Protein AF-0000000074122120 (afdb_homodimer)

InterPro domains:
  IPR003137 PA domain [PF02225] (164-249)
  IPR007365 Transferrin receptor-like, dimerisation domain [PF04253] (616-736)
  IPR007484 Peptidase M28 [PF04389] (345-552)
  IPR036757 Transferrin receptor-like, dimerisation domain superfamily [G3DSA:1.20.930.40] (588-737)
  IPR036757 Transferrin receptor-like, dimerisation domain superfamily [SSF47672] (586-736)
  IPR039373 Transferrin receptor protein 1/Glutamate carboxypeptidase 2-like [PTHR10404] (11-736)
  IPR046450 PA domain superfamily [SSF52025] (107-347)

Solvent-accessible surface area (backbone atoms only — not comparable to full-atom values): 74774 Å² total; per-residue (Å²): 135,77,76,61,74,63,61,59,52,51,54,53,48,51,51,48,29,52,50,26,20,52,50,12,19,52,49,12,32,68,60,36,78,65,61,70,57,69,75,58,64,84,67,77,65,69,63,53,58,58,52,45,49,68,54,52,53,43,68,56,26,52,52,41,30,48,62,64,25,68,46,40,17,32,56,59,36,60,53,29,57,44,52,47,43,50,50,52,52,50,54,44,53,72,44,61,44,77,40,76,49,74,49,72,34,60,36,73,46,49,44,60,31,82,95,54,52,35,39,40,28,38,27,39,82,87,64,51,73,40,80,64,38,70,48,62,58,75,72,84,50,78,76,58,66,43,87,68,50,64,54,54,34,32,32,57,28,22,52,43,65,47,65,20,39,34,30,50,38,45,55,32,45,69,66,47,51,46,46,39,37,70,74,68,60,50,78,36,63,48,16,29,35,38,28,35,60,44,100,52,44,64,24,54,27,53,50,45,40,50,74,54,38,27,42,28,39,37,35,26,60,41,44,50,34,27,39,52,93,91,57,58,31,45,90,77,31,70,23,42,35,52,48,45,37,62,44,48,43,38,57,82,60,64,20,40,73,41,27,69,90,44,33,43,45,95,65,48,52,69,50,57,74,90,74,35,88,57,54,83,38,24,42,39,44,36,18,41,59,45,48,49,69,51,50,63,38,39,15,62,54,68,52,60,93,86,55,65,70,52,64,98,58,70,52,30,30,27,68,20,31,30,78,98,38,46,74,29,29,36,33,40,42,31,46,38,43,75,43,80,35,60,36,44,26,42,35,35,30,44,72,18,74,57,39,42,64,32,32,36,33,37,38,22,32,61,30,15,74,22,27,15,26,39,56,12,28,34,17,41,15,32,50,53,40,42,52,44,24,53,33,53,41,41,76,70,70,48,68,40,34,21,11,42,36,40,38,36,25,19,32,38,69,65,29,30,24,33,46,35,32,50,44,42,57,42,40,64,56,43,49,76,25,42,56,32,38,45,31,25,56,33,32,47,68,20,79,65,34,65,44,44,25,23,47,48,32,44,47,64,48,52,51,53,39,28,58,69,36,64,33,64,47,64,72,46,34,74,71,69,31,53,19,42,35,48,49,19,36,69,77,40,34,62,38,84,90,41,92,83,46,50,49,47,70,44,67,51,39,49,79,52,69,51,31,49,43,35,28,66,41,18,28,47,36,35,41,39,28,24,28,64,64,72,87,66,54,50,73,52,69,38,37,53,57,14,75,68,23,30,50,64,48,37,48,70,69,35,43,62,80,28,44,58,51,39,41,43,33,40,43,55,48,47,51,49,47,46,61,22,44,42,86,66,56,65,59,41,55,51,46,37,32,52,51,52,51,51,42,49,52,54,46,42,72,76,42,37,66,63,41,46,74,70,72,43,67,68,64,54,53,56,52,46,46,50,50,27,34,50,25,28,47,49,45,60,56,47,57,80,71,53,59,72,82,38,61,54,56,44,48,54,54,43,48,36,60,51,40,43,52,38,29,34,48,43,78,59,43,39,86,96,35,85,68,41,15,31,45,52,57,29,38,34,95,88,23,55,54,35,62,25,66,34,26,53,33,49,53,38,57,64,46,41,84,78,38,87,56,51,69,63,35,51,50,48,29,50,40,30,49,20,53,43,49,48,32,46,32,40,27,22,28,54,40,41,68,61,72,63,83,56,76,55,45,96,84,106,133,77,71,63,73,65,62,58,53,51,53,52,47,52,48,46,28,52,50,27,19,50,50,13,19,51,48,13,32,66,59,35,79,63,58,72,57,67,76,61,65,86,64,76,64,70,63,53,57,57,53,46,48,68,54,53,53,43,68,56,26,51,53,43,31,48,61,65,24,69,45,40,17,33,56,60,36,60,52,28,56,45,53,47,45,49,50,50,52,50,51,46,54,73,44,61,45,76,40,76,50,74,50,72,35,59,35,74,45,48,44,60,31,84,96,56,51,33,38,39,28,37,28,39,82,86,63,53,73,41,79,64,37,69,49,59,60,75,71,85,50,78,75,57,66,43,86,68,50,65,55,54,35,33,34,57,27,21,52,42,65,46,65,20,38,35,30,51,38,45,54,32,43,69,65,46,50,47,45,38,36,70,74,66,60,50,78,37,64,49,17,28,35,37,28,35,60,45,100,50,43,63,22,54,28,51,50,46,39,51,74,53,37,28,41,28,40,36,35,28,59,40,43,50,35,28,41,50,91,91,57,57,31,45,90,78,31,69,22,43,34,52,48,45,35,61,42,48,43,36,56,80,60,65,20,40,73,42,26,69,89,44,31,44,47,95,65,48,51,68,51,58,73,90,72,35,88,57,53,83,38,24,41,39,44,36,19,42,59,45,48,49,70,53,48,64,40,39,17,59,54,68,54,60,92,86,54,64,70,53,64,99,59,70,51,30,31,27,68,20,31,30,79,99,37,46,72,29,29,36,33,41,41,31,45,37,43,75,45,82,33,61,36,47,27,43,37,37,29,43,72,18,74,58,39,42,62,30,32,37,34,38,38,24,33,61,28,16,75,21,26,15,26,39,55,12,28,33,16,41,15,30,50,55,41,41,51,45,24,54,33,52,41,41,75,70,68,50,70,39,35,21,11,40,36,41,38,38,25,20,32,37,68,65,29,28,23,32,46,35,30,50,45,41,58,40,40,63,56,44,51,76,25,40,57,32,38,42,31,23,56,35,33,47,67,20,77,65,34,64,44,43,26,24,46,50,30,45,47,65,46,52,51,55,38,28,58,70,36,64,32,63,48,62,72,46,34,76,72,67,31,53,18,42,36,47,48,18,35,69,77,40,35,59,38,84,89,41,92,84,46,50,50,47,71,43,67,52,41,49,81,53,71,51,30,50,43,35,26,66,41,16,28,47,36,37,40,39,29,24,28,63,65,73,84,68,55,51,72,55,68,38,36,54,58,15,75,67,24,30,51,62,48,36,48,69,70,36,42,61,79,27,45,58,52,38,40,45,32,41,43,55,47,47,51,50,48,46,60,22,44,42,88,66,57,65,61,41,55,52,44,37,33,53,51,51,51,51,43,50,51,54,47,41,72,76,41,37,65,63,40,46,74,70,72,44,66,67,64,55,54,55,52,47,46,50,51,28,34,51,26,27,47,49,45,59,57,46,57,78,70,52,57,74,83,38,59,55,56,44,48,53,53,43,48,36,60,51,41,42,51,37,29,33,46,44,79,60,44,39,86,97,34,84,69,41,15,31,46,52,55,29,37,34,93,87,24,56,55,36,62,26,66,35,28,53,35,49,52,37,57,65,46,43,84,79,38,87,55,51,68,62,35,52,49,48,29,50,39,30,49,20,54,44,50,49,31,46,30,38,27,22,29,54,40,40,69,61,74,65,82,56,76,58,44,96,84,108

Secondary structure (DSSP, 8-state):
----HHHHHHHHHHHHHHHHHHHHHHHHHHHS--S----------THHHHHHHHH--HHHHHHHHHHHTSS---TTSHIIIIIIHHHHHHHHHHTT-SEEEEEEEEEEEEE--TTS--EEEEE-TTS-EESPPPSS----SGGGG-TTPPPS-EETPPPB--EE-EEE-TT--HHHHHIIIIIS----TTPEEEEES-SS-HHHHHHHHHHTT-SEEEEE--HHHH--TTS--TTTSSSPPTT----EE---SSS-TTSTTS---TT-----GGGS----S-EEEE-HHHHHHHHTTB-SPBPPTT---SSSS--B--SSB-GGGTT-EEEEEB--EEEEEEEEEEEEEE--SSEEEEEEEEEEE---SS--TTTTHHHHHHHHHHHHHHHHHHHTT---SEEEEEEEES-GGGTSHHHHHHHHHTHHHHHHHEEEEEE-S-SBS-SSEEEEEE-GGGHHHHHHHHHHSB-S-HHHHHTT--BHHHHHHHHSBS-TT-TTPPBPEEPP-SSSTTHHHHHHH---EEEEEEE--GGG--SS-TTTTSTT--HHHIIIII-TT-HHHHHHHHHHHHHHHHHHH-SS----THHHHHHHHHHHHHHHHHHHHHHHHTT--HHHHHHHHHHHHHHHHHHHHHHTT--TT-HHHHHHHHHHHHHHHHTTB-SSPBTTBTT--BSSEEEETTEEEEEEESHHHHHHHHTTTT-S-HHHHHHHHHHHHHHHHHHHHHHHHHHS-SSS-----TT-/----HHHHHHHHHHHHHHHHHHHHHHHHHHHS--S----------THHHHHHHHH--HHHHHHHHHHHTSS---TTSHIIIIIIHHHHHHHHHHTT-SEEEEEEEEEEEEE--TTS--EEEEE-TTS-EESPPPSS----SGGGG-TTPPPS-EETPPPB--EE-EEE-TT--HHHHHIIIIIS----TTPEEEEES-SS-HHHHHHHHHHTT-SEEEEE--HHHH--TTS--TTTSSSPPTT----EE---SSS-TTSTTS---TT-----GGGS----S-EEEE-HHHHHHHHTTB-SPBPPTT---SSSS--B--SSB-GGGTT-EEEEEB--EEEEEEEEEEEEEE--SSEEEEEEEEEEE---SS--TTTTHHHHHHHHHHHHHHHHHHHTT---SEEEEEEEES-GGGTSHHHHHHHHHTHHHHHHHEEEEEE-S-SBS-SSEEEEEE-GGGHHHHHHHHHHSB-S-HHHHHTT--BHHHHHHHHSBS-TT-TTPPB-EEPP-SSSTTHHHHHHH---EEEEEEE--GGG--SS-TTTTSTT--HHHIIIII-TT-HHHHHHHHHHHHHHHHHHH-SS----THHHHHHHHHHHHHHHHHHHHHHHHTT--HHHHHHHHHHHHHHHHHHHHHHTT--TT-HHHHHHHHHHHHHHHHTTB-SSPBTTBTT--BSSEEEETTEEEEEEESHHHHHHHHTTTT-S-HHHHHHHHHHHHHHHHHHHHHHHHHHS-SSS-----TT-

Foldseek 3Di:
DPPDPVVVVVVVVVVVVVVVVVVVVVCVVPVPPPPCPVPPLPPDPPVLLVLLLVLFDLVLLLVLLAVLLLWAFFFQDCCPFPVVLVVLQVLLVVLPFPDKDKDKFWFKKKAADPPQGKWKFKAFPVGDTDLIFDQAFDPPDPSLPDPPQGTFWAMLFAFDKAKAFEFEQQAQFLVSLCCCCPVVVDQQASYEYEYEDFDFQVLLSLVSSVVSHHQEYEYEHFCQFFHFPPQDDPPSAQGHDQFWKAYFYNDLAAAHQQQGLAFRDPPGHGHDPVPGPGGNHGYTYGGNNSVCVQQQFADADFDDPPRDTDDPHGGHGDGHGDDPSRRMIMIIGHRMDMDTGMHMKMKTKQAADAASLAEEEEEEESHASISCSQFASLSVSLLSSSSSSVSVVVVVPDGFNYMYMYIYAGPLRNRLHRLLNVCSHCVPSLLQHYQAYEYERGAFLALQAKAKEWQQQCVVVLLVLQQVFFRLDVVVVVVPQGTSQSRQCQQAWPDNVDPPTGGDYHYAFRSGSCNLSQFPRQHTYMYIYHADRCVSNHRGNRSHSTSPNGSVNCCPHGCVPSSSSSRSSSSRSSSSRQQRHPLAGSGQQLRNLVVLVVLLVVCCVVCVVVCVVLPHDSVLSVLLSVLLNVLSVVLVVVVVVQDSVDSVRSVLSNSLSRCLSVLQFDPQAQPPRRSGGRQQWYAEPSHRRHIHGRRNLVNLSVCCVVDPPNVVSSVSNNVSVVSNSVSSQSSSQSSDDVPPRDTSDPVD/DPPDPVVVVVVVVVVVVVVVVVVVVVCVVPVPPPVVPVPPQPPDPPVLLVLLLVLFDLVLLLVLLAVLLLWAFFFQDCSPFPVVLVVLQVLLVVLPFPDKDKDKFWFKKKAADPPQGKWKFKAFPVGDTDLIFDQAFDPPDPSLPDPPQGTFWAMLFAFDKAKAFEFEQQAQFLVSLCCCCPVVVDQQASYEYEYEDFDFQVLLSLVSSVVSHHQEYEYEHFCQFFHFPPQDDPPSAQGADQFWKAYFYNDLAAAHQQQGLAFRDPPGHGHDPVPGPGGDHGYTYGGNNSVCVQQQFADADFDDPPRDTDDPHGGHGDGHGDDPSRRMIMIIGHRMDMDTGMHMKMKTKQAADAASLAEEEEEEESHASISCSQFASLSVSLLSSSSSSVSVVVVVPDGFNYMYMYIYAGPLRNRLHRLLNVCSHCVPSLLQHYQAYEYERGAFLALQAKAKEWQQQCVVVLLVLQQVFFRLDPVVVVVPQGTSQSRQCQQAWPDNVDPPTGGDYHYAFRSGSCNLSQFPRQHTYMYIYHADRCVSNHRGNRSHRTSPNGSVSCCPHGCVPSSSSSRSSSSRSSSSRQQRHPLAGSGQQLRNLVVLVVLLVVCCVVCVVVCVVLPHDSVLSVLLSVLLNVLSVVLVVVVVVFDSVDSVRSVLSNSLSRCLSVLQFDPQAQPPRRSGGRQQWYAEPSHSRHIHGRRNLVNLSVCCVVDPPNVVSSVSNNVSVVSNSVSSQSSSQSSDDVPPRDTSDPVD

Structure (mmCIF, N/CA/C/O backbone):
data_AF-0000000074122120-model_v1
#
loop_
_entity.id
_entity.type
_entity.pdbx_description
1 polymer 'glutamate carboxypeptidase II'
#
loop_
_atom_site.group_PDB
_atom_site.id
_atom_site.type_symbol
_atom_site.label_atom_id
_atom_site.label_alt_id
_atom_site.label_comp_id
_atom_site.label_asym_id
_atom_site.label_entity_id
_atom_site.label_seq_id
_atom_site.pdbx_PDB_ins_code
_atom_site.Cartn_x
_atom_site.Cartn_y
_atom_site.Cartn_z
_atom_site.occupancy
_atom_site.B_iso_or_equiv
_atom_site.auth_seq_id
_atom_site.auth_comp_id
_atom_site.auth_asym_id
_atom_site.auth_atom_id
_atom_site.pdbx_PDB_model_num
ATOM 1 N N . ASN A 1 1 ? 100.75 22.391 -22.594 1 23.5 1 ASN A N 1
ATOM 2 C CA . ASN A 1 1 ? 100.062 22.484 -21.281 1 23.5 1 ASN A CA 1
ATOM 3 C C . ASN A 1 1 ? 98.812 21.625 -21.234 1 23.5 1 ASN A C 1
ATOM 5 O O . ASN A 1 1 ? 97.875 21.875 -21.953 1 23.5 1 ASN A O 1
ATOM 9 N N . ALA A 1 2 ? 99.125 20.203 -21.188 1 32.84 2 ALA A N 1
ATOM 10 C CA . ALA A 1 2 ? 98.375 18.969 -21.094 1 32.84 2 ALA A CA 1
ATOM 11 C C . ALA A 1 2 ? 97.312 19.078 -20.031 1 32.84 2 ALA A C 1
ATOM 13 O O . ALA A 1 2 ? 97.562 19.359 -18.859 1 32.84 2 ALA A O 1
ATOM 14 N N . MET A 1 3 ? 96.25 19.625 -20.453 1 36.16 3 MET A N 1
ATOM 15 C CA . MET A 1 3 ? 95.125 19.875 -19.547 1 36.16 3 MET A CA 1
ATOM 16 C C . MET A 1 3 ? 94.875 18.672 -18.641 1 36.16 3 MET A C 1
ATOM 18 O O . MET A 1 3 ? 94.812 17.531 -19.109 1 36.16 3 MET A O 1
ATOM 22 N N . PRO A 1 4 ? 95.25 18.656 -17.422 1 42.44 4 PRO A N 1
ATOM 23 C CA . PRO A 1 4 ? 95.562 17.5 -16.578 1 42.44 4 PRO A CA 1
ATOM 24 C C . PRO A 1 4 ? 94.312 16.562 -16.453 1 42.44 4 PRO A C 1
ATOM 26 O O . PRO A 1 4 ? 93.188 17.016 -16.594 1 42.44 4 PRO A O 1
ATOM 29 N N . SER A 1 5 ? 94.438 15.289 -16.719 1 50.59 5 SER A N 1
ATOM 30 C CA . SER A 1 5 ? 93.625 14.078 -16.828 1 50.59 5 SER A CA 1
ATOM 31 C C . SER A 1 5 ? 92.625 13.969 -15.68 1 50.59 5 SER A C 1
ATOM 33 O O . SER A 1 5 ? 91.625 13.266 -15.797 1 50.59 5 SER A O 1
ATOM 35 N N . ARG A 1 6 ? 92.938 14.805 -14.688 1 52.19 6 ARG A N 1
ATOM 36 C CA . ARG A 1 6 ? 92.125 14.703 -13.484 1 52.19 6 ARG A CA 1
ATOM 37 C C . ARG A 1 6 ? 90.812 15.438 -13.648 1 52.19 6 ARG A C 1
ATOM 39 O O . ARG A 1 6 ? 89.75 15.031 -13.078 1 52.19 6 ARG A O 1
ATOM 46 N N . PHE A 1 7 ? 90.812 16.516 -14.445 1 51 7 PHE A N 1
ATOM 47 C CA . PHE A 1 7 ? 89.688 17.359 -14.57 1 51 7 PHE A CA 1
ATOM 48 C C . PHE A 1 7 ? 88.562 16.641 -15.375 1 51 7 PHE A C 1
ATOM 50 O O . PHE A 1 7 ? 87.375 16.734 -15.055 1 51 7 PHE A O 1
ATOM 57 N N . VAL A 1 8 ? 88.938 15.805 -16.328 1 58.28 8 VAL A N 1
ATOM 58 C CA . VAL A 1 8 ? 88 15.094 -17.172 1 58.28 8 VAL A CA 1
ATOM 59 C C . VAL A 1 8 ? 87.312 13.984 -16.375 1 58.28 8 VAL A C 1
ATOM 61 O O . VAL A 1 8 ? 86.125 13.758 -16.516 1 58.28 8 VAL A O 1
ATOM 64 N N . VAL A 1 9 ? 88.125 13.469 -15.422 1 58.84 9 VAL A N 1
ATOM 65 C CA . VAL A 1 9 ? 87.562 12.367 -14.633 1 58.84 9 VAL A CA 1
ATOM 66 C C . VAL A 1 9 ? 86.5 12.898 -13.688 1 58.84 9 VAL A C 1
ATOM 68 O O . VAL A 1 9 ? 85.438 12.25 -13.477 1 58.84 9 VAL A O 1
ATOM 71 N N . VAL A 1 10 ? 86.688 14.141 -13.234 1 60.28 10 VAL A N 1
ATOM 72 C CA . VAL A 1 10 ? 85.75 14.711 -12.297 1 60.28 10 VAL A CA 1
ATOM 73 C C . VAL A 1 10 ? 84.438 15.062 -13.023 1 60.28 10 VAL A C 1
ATOM 75 O O . VAL A 1 10 ? 83.375 14.805 -12.516 1 60.28 10 VAL A O 1
ATOM 78 N N . LEU A 1 11 ? 84.5 15.562 -14.242 1 60.84 11 LEU A N 1
ATOM 79 C CA . LEU A 1 11 ? 83.25 15.961 -14.961 1 60.84 11 LEU A CA 1
ATOM 80 C C . LEU A 1 11 ? 82.438 14.742 -15.336 1 60.84 11 LEU A C 1
ATOM 82 O O . LEU A 1 11 ? 81.188 14.766 -15.219 1 60.84 11 LEU A O 1
ATOM 86 N N . VAL A 1 12 ? 83.188 13.648 -15.672 1 63.5 12 VAL A N 1
ATOM 87 C CA . VAL A 1 12 ? 82.438 12.453 -16.078 1 63.5 12 VAL A CA 1
ATOM 88 C C . VAL A 1 12 ? 81.812 11.812 -14.859 1 63.5 12 VAL A C 1
ATOM 90 O O . VAL A 1 12 ? 80.688 11.289 -14.953 1 63.5 12 VAL A O 1
ATOM 93 N N . SER A 1 13 ? 82.438 12.031 -13.727 1 61.16 13 SER A N 1
ATOM 94 C CA . SER A 1 13 ? 81.875 11.453 -12.516 1 61.16 13 SER A CA 1
ATOM 95 C C . SER A 1 13 ? 80.625 12.227 -12.078 1 61.16 13 SER A C 1
ATOM 97 O O . SER A 1 13 ? 79.625 11.633 -11.625 1 61.16 13 SER A O 1
ATOM 99 N N . VAL A 1 14 ? 80.625 13.562 -12.234 1 65.44 14 VAL A N 1
ATOM 100 C CA . VAL A 1 14 ? 79.5 14.359 -11.844 1 65.44 14 VAL A CA 1
ATOM 101 C C . VAL A 1 14 ? 78.312 14.055 -12.773 1 65.44 14 VAL A C 1
ATOM 103 O O . VAL A 1 14 ? 77.188 13.93 -12.328 1 65.44 14 VAL A O 1
ATOM 106 N N . LEU A 1 15 ? 78.562 13.883 -14.078 1 65.5 15 LEU A N 1
ATOM 107 C CA . LEU A 1 15 ? 77.5 13.555 -15.016 1 65.5 15 LEU A CA 1
ATOM 108 C C . LEU A 1 15 ? 76.938 12.172 -14.719 1 65.5 15 LEU A C 1
ATOM 110 O O . LEU A 1 15 ? 75.75 11.969 -14.797 1 65.5 15 LEU A O 1
ATOM 114 N N . ALA A 1 16 ? 77.875 11.258 -14.336 1 66.12 16 ALA A N 1
ATOM 115 C CA . ALA A 1 16 ? 77.375 9.922 -14.023 1 66.12 16 ALA A CA 1
ATOM 116 C C . ALA A 1 16 ? 76.5 9.93 -12.789 1 66.12 16 ALA A C 1
ATOM 118 O O . ALA A 1 16 ? 75.438 9.227 -12.734 1 66.12 16 ALA A O 1
ATOM 119 N N . VAL A 1 17 ? 76.812 10.781 -11.805 1 66.69 17 VAL A N 1
ATOM 120 C CA . VAL A 1 17 ? 76 10.883 -10.609 1 66.69 17 VAL A CA 1
ATOM 121 C C . VAL A 1 17 ? 74.688 11.523 -10.961 1 66.69 17 VAL A C 1
ATOM 123 O O . VAL A 1 17 ? 73.625 11.062 -10.516 1 66.69 17 VAL A O 1
ATOM 126 N N . SER A 1 18 ? 74.625 12.586 -11.766 1 67.75 18 SER A N 1
ATOM 127 C CA . SER A 1 18 ? 73.375 13.234 -12.117 1 67.75 18 SER A CA 1
ATOM 128 C C . SER A 1 18 ? 72.438 12.289 -12.914 1 67.75 18 SER A C 1
ATOM 130 O O . SER A 1 18 ? 71.25 12.242 -12.688 1 67.75 18 SER A O 1
ATOM 132 N N . VAL A 1 19 ? 73.062 11.531 -13.891 1 71.56 19 VAL A N 1
ATOM 133 C CA . VAL A 1 19 ? 72.25 10.602 -14.68 1 71.56 19 VAL A CA 1
ATOM 134 C C . VAL A 1 19 ? 71.75 9.477 -13.789 1 71.56 19 VAL A C 1
ATOM 136 O O . VAL A 1 19 ? 70.625 9.023 -13.938 1 71.56 19 VAL A O 1
ATOM 139 N N . SER A 1 20 ? 72.625 9.086 -12.828 1 66.44 20 SER A N 1
ATOM 140 C CA . SER A 1 20 ? 72.188 8.023 -11.938 1 66.44 20 SER A CA 1
ATOM 141 C C . SER A 1 20 ? 71.062 8.508 -11.016 1 66.44 20 SER A C 1
ATOM 143 O O . SER A 1 20 ? 70.125 7.762 -10.734 1 66.44 20 SER A O 1
ATOM 145 N N . ILE A 1 21 ? 71.188 9.719 -10.516 1 69.75 21 ILE A N 1
ATOM 146 C CA . ILE A 1 21 ? 70.062 10.258 -9.75 1 69.75 21 ILE A CA 1
ATOM 147 C C . ILE A 1 21 ? 68.812 10.336 -10.641 1 69.75 21 ILE A C 1
ATOM 149 O O . ILE A 1 21 ? 67.688 9.992 -10.211 1 69.75 21 ILE A O 1
ATOM 153 N N . GLY A 1 22 ? 68.875 10.797 -11.906 1 70.88 22 GLY A N 1
ATOM 154 C CA . GLY A 1 22 ? 67.75 10.812 -12.82 1 70.88 22 GLY A CA 1
ATOM 155 C C . GLY A 1 22 ? 67.125 9.438 -13.039 1 70.88 22 GLY A C 1
ATOM 156 O O . GLY A 1 22 ? 65.938 9.289 -13.039 1 70.88 22 GLY A O 1
ATOM 157 N N . ILE A 1 23 ? 68 8.406 -13.203 1 70.88 23 ILE A N 1
ATOM 158 C CA . ILE A 1 23 ? 67.5 7.051 -13.352 1 70.88 23 ILE A CA 1
ATOM 159 C C . ILE A 1 23 ? 66.812 6.609 -12.062 1 70.88 23 ILE A C 1
ATOM 161 O O . ILE A 1 23 ? 65.75 5.988 -12.094 1 70.88 23 ILE A O 1
ATOM 165 N N . GLY A 1 24 ? 67.375 6.906 -10.906 1 64.44 24 GLY A N 1
ATOM 166 C CA . GLY A 1 24 ? 66.688 6.586 -9.656 1 64.44 24 GLY A CA 1
ATOM 167 C C . GLY A 1 24 ? 65.375 7.297 -9.5 1 64.44 24 GLY A C 1
ATOM 168 O O . GLY A 1 24 ? 64.375 6.707 -9.039 1 64.44 24 GLY A O 1
ATOM 169 N N . VAL A 1 25 ? 65.312 8.562 -9.758 1 66.75 25 VAL A N 1
ATOM 170 C CA . VAL A 1 25 ? 64 9.273 -9.719 1 66.75 25 VAL A CA 1
ATOM 171 C C . VAL A 1 25 ? 63.031 8.602 -10.664 1 66.75 25 VAL A C 1
ATOM 173 O O . VAL A 1 25 ? 61.844 8.43 -10.328 1 66.75 25 VAL A O 1
ATOM 176 N N . ILE A 1 26 ? 63.375 8.234 -11.883 1 63.84 26 ILE A N 1
ATOM 177 C CA . ILE A 1 26 ? 62.5 7.551 -12.82 1 63.84 26 ILE A CA 1
ATOM 178 C C . ILE A 1 26 ? 62.094 6.199 -12.25 1 63.84 26 ILE A C 1
ATOM 180 O O . ILE A 1 26 ? 60.906 5.836 -12.297 1 63.84 26 ILE A O 1
ATOM 184 N N . ILE A 1 27 ? 62.969 5.457 -11.742 1 61.84 27 ILE A N 1
ATOM 185 C CA . ILE A 1 27 ? 62.594 4.191 -11.133 1 61.84 27 ILE A CA 1
ATOM 186 C C . ILE A 1 27 ? 61.656 4.449 -9.938 1 61.84 27 ILE A C 1
ATOM 188 O O . ILE A 1 27 ? 60.656 3.785 -9.773 1 61.84 27 ILE A O 1
ATOM 192 N N . GLY A 1 28 ? 61.969 5.32 -8.977 1 53.69 28 GLY A N 1
ATOM 193 C CA . GLY A 1 28 ? 61.094 5.652 -7.867 1 53.69 28 GLY A CA 1
ATOM 194 C C . GLY A 1 28 ? 59.75 6.215 -8.312 1 53.69 28 GLY A C 1
ATOM 195 O O . GLY A 1 28 ? 58.719 5.914 -7.719 1 53.69 28 GLY A O 1
ATOM 196 N N . TYR A 1 29 ? 59.719 7.16 -9.18 1 53.75 29 TYR A N 1
ATOM 197 C CA . TYR A 1 29 ? 58.469 7.656 -9.734 1 53.75 29 TYR A CA 1
ATOM 198 C C . TYR A 1 29 ? 57.625 6.516 -10.328 1 53.75 29 TYR A C 1
ATOM 200 O O . TYR A 1 29 ? 56.438 6.457 -10.133 1 53.75 29 TYR A O 1
ATOM 208 N N . PHE A 1 30 ? 58.156 5.613 -11.125 1 47.09 30 PHE A N 1
ATOM 209 C CA . PHE A 1 30 ? 57.406 4.516 -11.711 1 47.09 30 PHE A CA 1
ATOM 210 C C . PHE A 1 30 ? 57.25 3.361 -10.727 1 47.09 30 PHE A C 1
ATOM 212 O O . PHE A 1 30 ? 56.531 2.393 -10.992 1 47.09 30 PHE A O 1
ATOM 219 N N . SER A 1 31 ? 57.969 3.283 -9.688 1 41.28 31 SER A N 1
ATOM 220 C CA . SER A 1 31 ? 57.781 2.188 -8.742 1 41.28 31 SER A CA 1
ATOM 221 C C . SER A 1 31 ? 56.625 2.492 -7.777 1 41.28 31 SER A C 1
ATOM 223 O O . SER A 1 31 ? 56.312 1.671 -6.918 1 41.28 31 SER A O 1
ATOM 225 N N . HIS A 1 32 ? 56.25 3.686 -7.469 1 37.19 32 HIS A N 1
ATOM 226 C CA . HIS A 1 32 ? 55.031 3.898 -6.723 1 37.19 32 HIS A CA 1
ATOM 227 C C . HIS A 1 32 ? 53.812 3.309 -7.457 1 37.19 32 HIS A C 1
ATOM 229 O O . HIS A 1 32 ? 53.594 3.598 -8.633 1 37.19 32 HIS A O 1
ATOM 235 N N . PRO A 1 33 ? 53.25 2.248 -6.762 1 32.41 33 PRO A N 1
ATOM 236 C CA . PRO A 1 33 ? 52.156 1.754 -7.582 1 32.41 33 PRO A CA 1
ATOM 237 C C . PRO A 1 33 ? 51.156 2.852 -7.949 1 32.41 33 PRO A C 1
ATOM 239 O O . PRO A 1 33 ? 50.844 3.703 -7.117 1 32.41 33 PRO A O 1
ATOM 242 N N . SER A 1 34 ? 51.344 3.545 -9.016 1 32.66 34 SER A N 1
ATOM 243 C CA . SER A 1 34 ? 50.312 4.449 -9.508 1 32.66 34 SER A CA 1
ATOM 244 C C . SER A 1 34 ? 48.906 3.926 -9.18 1 32.66 34 SER A C 1
ATOM 246 O O . SER A 1 34 ? 48.562 2.795 -9.539 1 32.66 34 SER A O 1
ATOM 248 N N . ALA A 1 35 ? 48.344 4.477 -8.055 1 32 35 ALA A N 1
ATOM 249 C CA . ALA A 1 35 ? 46.938 4.25 -7.723 1 32 35 ALA A CA 1
ATOM 250 C C . ALA A 1 35 ? 46.062 4.434 -8.945 1 32 35 ALA A C 1
ATOM 252 O O . ALA A 1 35 ? 44.844 4.562 -8.82 1 32 35 ALA A O 1
ATOM 253 N N . ASN A 1 36 ? 46.625 4.93 -10.008 1 31.27 36 ASN A N 1
ATOM 254 C CA . ASN A 1 36 ? 45.75 4.906 -11.164 1 31.27 36 ASN A CA 1
ATOM 255 C C . ASN A 1 36 ? 45.188 3.508 -11.414 1 31.27 36 ASN A C 1
ATOM 257 O O . ASN A 1 36 ? 45.656 2.809 -12.32 1 31.27 36 ASN A O 1
ATOM 261 N N . SER A 1 37 ? 45.188 2.75 -10.43 1 29.81 37 SER A N 1
ATOM 262 C CA . SER A 1 37 ? 44.469 1.591 -10.945 1 29.81 37 SER A CA 1
ATOM 263 C C . SER A 1 37 ? 43.156 2.01 -11.641 1 29.81 37 SER A C 1
ATOM 265 O O . SER A 1 37 ? 42.312 2.684 -11.047 1 29.81 37 SER A O 1
ATOM 267 N N . ASN A 1 38 ? 43.281 2.359 -12.789 1 31.34 38 ASN A N 1
ATOM 268 C CA . ASN A 1 38 ? 42.062 2.336 -13.602 1 31.34 38 ASN A CA 1
ATOM 269 C C . ASN A 1 38 ? 41.031 1.375 -13.031 1 31.34 38 ASN A C 1
ATOM 271 O O . ASN A 1 38 ? 41.188 0.156 -13.117 1 31.34 38 ASN A O 1
ATOM 275 N N . VAL A 1 39 ? 40.531 1.751 -11.898 1 34.78 39 VAL A N 1
ATOM 276 C CA . VAL A 1 39 ? 39.312 1.008 -11.602 1 34.78 39 VAL A CA 1
ATOM 277 C C . VAL A 1 39 ? 38.531 0.723 -12.898 1 34.78 39 VAL A C 1
ATOM 279 O O . VAL A 1 39 ? 37.969 1.634 -13.508 1 34.78 39 VAL A O 1
ATOM 282 N N . GLN A 1 40 ? 39.125 0.05 -13.82 1 34.44 40 GLN A N 1
ATOM 283 C CA . GLN A 1 40 ? 38.312 -0.441 -14.922 1 34.44 40 GLN A CA 1
ATOM 284 C C . GLN A 1 40 ? 36.875 -0.722 -14.461 1 34.44 40 GLN A C 1
ATOM 286 O O . GLN A 1 40 ? 36.656 -1.33 -13.414 1 34.44 40 GLN A O 1
ATOM 291 N N . ALA A 1 41 ? 36 -0.048 -14.984 1 42.28 41 ALA A N 1
ATOM 292 C CA . ALA A 1 41 ? 34.594 -0.416 -14.836 1 42.28 41 ALA A CA 1
ATOM 293 C C . ALA A 1 41 ? 34.438 -1.913 -14.586 1 42.28 41 ALA A C 1
ATOM 295 O O . ALA A 1 41 ? 35.031 -2.73 -15.289 1 42.28 41 ALA A O 1
ATOM 296 N N . PRO A 1 42 ? 34.062 -2.34 -13.375 1 50.69 42 PRO A N 1
ATOM 297 C CA . PRO A 1 42 ? 33.844 -3.771 -13.133 1 50.69 42 PRO A CA 1
ATOM 298 C C . PRO A 1 42 ? 33.281 -4.5 -14.352 1 50.69 42 PRO A C 1
ATOM 300 O O . PRO A 1 42 ? 32.188 -4.164 -14.82 1 50.69 42 PRO A O 1
ATOM 303 N N . ILE A 1 43 ? 34.125 -4.84 -15.352 1 53.47 43 ILE A N 1
ATOM 304 C CA . ILE A 1 43 ? 33.719 -5.57 -16.547 1 53.47 43 ILE A CA 1
ATOM 305 C C . ILE A 1 43 ? 33.219 -6.965 -16.141 1 53.47 43 ILE A C 1
ATOM 307 O O . ILE A 1 43 ? 33.875 -7.66 -15.367 1 53.47 43 ILE A O 1
ATOM 311 N N . GLU A 1 44 ? 32 -7.27 -16.422 1 66.12 44 GLU A N 1
ATOM 312 C CA . GLU A 1 44 ? 31.469 -8.625 -16.344 1 66.12 44 GLU A CA 1
ATOM 313 C C . GLU A 1 44 ? 32.438 -9.633 -16.984 1 66.12 44 GLU A C 1
ATOM 315 O O . GLU A 1 44 ? 32.906 -9.414 -18.094 1 66.12 44 GLU A O 1
ATOM 320 N N . ASP A 1 45 ? 33.031 -10.555 -16.109 1 74.88 45 ASP A N 1
ATOM 321 C CA . ASP A 1 45 ? 33.875 -11.641 -16.609 1 74.88 45 ASP A CA 1
ATOM 322 C C . ASP A 1 45 ? 33.062 -12.586 -17.5 1 74.88 45 ASP A C 1
ATOM 324 O O . ASP A 1 45 ? 32.312 -13.414 -16.984 1 74.88 45 ASP A O 1
ATOM 328 N N . GLU A 1 46 ? 33.188 -12.516 -18.719 1 76.88 46 GLU A N 1
ATOM 329 C CA . GLU A 1 46 ? 32.438 -13.297 -19.688 1 76.88 46 GLU A CA 1
ATOM 330 C C . GLU A 1 46 ? 32.719 -14.789 -19.547 1 76.88 46 GLU A C 1
ATOM 332 O O . GLU A 1 46 ? 31.891 -15.625 -19.953 1 76.88 46 GLU A O 1
ATOM 337 N N . SER A 1 47 ? 33.844 -15.094 -18.953 1 88.62 47 SER A N 1
ATOM 338 C CA . SER A 1 47 ? 34.188 -16.5 -18.812 1 88.62 47 SER A CA 1
ATOM 339 C C . SER A 1 47 ? 33.312 -17.203 -17.781 1 88.62 47 SER A C 1
ATOM 341 O O . SER A 1 47 ? 33.188 -18.422 -17.781 1 88.62 47 SER A O 1
ATOM 343 N N . ILE A 1 48 ? 32.75 -16.406 -16.953 1 91.88 48 ILE A N 1
ATOM 344 C CA . ILE A 1 48 ? 31.953 -16.969 -15.875 1 91.88 48 ILE A CA 1
ATOM 345 C C . ILE A 1 48 ? 30.719 -17.672 -16.469 1 91.88 48 ILE A C 1
ATOM 347 O O . ILE A 1 48 ? 30.297 -18.703 -15.953 1 91.88 48 ILE A O 1
ATOM 351 N N . GLN A 1 49 ? 30.203 -17.125 -17.484 1 93.81 49 GLN A N 1
ATOM 352 C CA . GLN A 1 49 ? 29.047 -17.719 -18.125 1 93.81 49 GLN A CA 1
ATOM 353 C C . GLN A 1 49 ? 29.344 -19.156 -18.578 1 93.81 49 GLN A C 1
ATOM 355 O O . GLN A 1 49 ? 28.594 -20.078 -18.25 1 93.81 49 GLN A O 1
ATOM 360 N N . GLN A 1 50 ? 30.391 -19.281 -19.297 1 94.94 50 GLN A N 1
ATOM 361 C CA . GLN A 1 50 ? 30.75 -20.594 -19.844 1 94.94 50 GLN A CA 1
ATOM 362 C C . GLN A 1 50 ? 31.094 -21.578 -18.734 1 94.94 50 GLN A C 1
ATOM 364 O O . GLN A 1 50 ? 30.719 -22.75 -18.781 1 94.94 50 GLN A O 1
ATOM 369 N N . LYS A 1 51 ? 31.812 -21.094 -17.75 1 96.44 51 LYS A N 1
ATOM 370 C CA . LYS A 1 51 ? 32.156 -21.953 -16.625 1 96.44 51 LYS A CA 1
ATOM 371 C C . LYS A 1 51 ? 30.922 -22.438 -15.883 1 96.44 51 LYS A C 1
ATOM 373 O O . LYS A 1 51 ? 30.828 -23.609 -15.523 1 96.44 51 LYS A O 1
ATOM 378 N N . LEU A 1 52 ? 30.016 -21.547 -15.672 1 97.19 52 LEU A N 1
ATOM 379 C CA . LEU A 1 52 ? 28.781 -21.875 -14.984 1 97.19 52 LEU A CA 1
ATOM 380 C C . LEU A 1 52 ? 27.969 -22.906 -15.773 1 97.19 52 LEU A C 1
ATOM 382 O O . LEU A 1 52 ? 27.562 -23.922 -15.227 1 97.19 52 LEU A O 1
ATOM 386 N N . MET A 1 53 ? 27.844 -22.75 -17.031 1 96.06 53 MET A N 1
ATOM 387 C CA . MET A 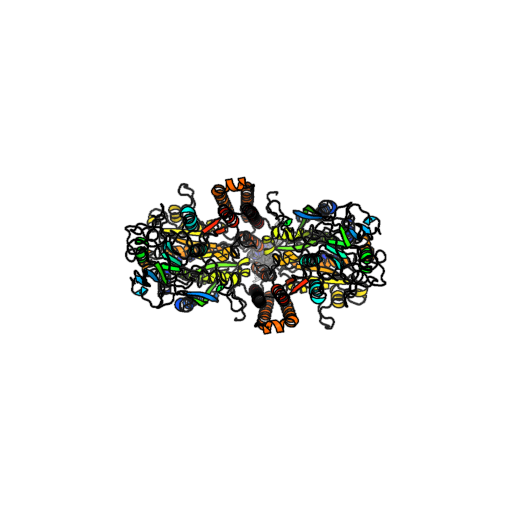1 53 ? 27.062 -23.641 -17.875 1 96.06 53 MET A CA 1
ATOM 388 C C . MET A 1 53 ? 27.703 -25.016 -17.969 1 96.06 53 MET A C 1
ATOM 390 O O . MET A 1 53 ? 27.016 -26.031 -17.938 1 96.06 53 MET A O 1
ATOM 394 N N . ASN A 1 54 ? 28.984 -24.984 -18.047 1 96.31 54 ASN A N 1
ATOM 395 C CA . ASN A 1 54 ? 29.703 -26.234 -18.188 1 96.31 54 ASN A CA 1
ATOM 396 C C . ASN A 1 54 ? 29.688 -27.047 -16.891 1 96.31 54 ASN A C 1
ATOM 398 O O . ASN A 1 54 ? 29.891 -28.266 -16.922 1 96.31 54 ASN A O 1
ATOM 402 N N . SER A 1 55 ? 29.453 -26.375 -15.844 1 97.69 55 SER A N 1
ATOM 403 C CA . SER A 1 55 ? 29.484 -27.047 -14.555 1 97.69 55 SER A CA 1
ATOM 404 C C . SER A 1 55 ? 28.188 -27.781 -14.281 1 97.69 55 SER A C 1
ATOM 406 O O . SER A 1 55 ? 28.109 -28.641 -13.398 1 97.69 55 SER A O 1
ATOM 408 N N . ILE A 1 56 ? 27.172 -27.562 -15.023 1 98.5 56 ILE A N 1
ATOM 409 C CA . ILE A 1 56 ? 25.875 -28.203 -14.812 1 98.5 56 ILE A CA 1
ATOM 410 C C . ILE A 1 56 ? 25.891 -29.609 -15.391 1 98.5 56 ILE A C 1
ATOM 412 O O . ILE A 1 56 ? 26.312 -29.828 -16.516 1 98.5 56 ILE A O 1
ATOM 416 N N . ASN A 1 57 ? 25.375 -30.531 -14.562 1 98.25 57 ASN A N 1
ATOM 417 C CA . ASN A 1 57 ? 25.422 -31.953 -14.898 1 98.25 57 ASN A CA 1
ATOM 418 C C . ASN A 1 57 ? 24.031 -32.562 -14.953 1 98.25 57 ASN A C 1
ATOM 420 O O . ASN A 1 57 ? 23.359 -32.656 -13.922 1 98.25 57 ASN A O 1
ATOM 424 N N . LYS A 1 58 ? 23.641 -33.062 -16.094 1 98.31 58 LYS A N 1
ATOM 425 C CA . LYS A 1 58 ? 22.297 -33.594 -16.266 1 98.31 58 LYS A CA 1
ATOM 426 C C . LYS A 1 58 ? 22.109 -34.875 -15.453 1 98.31 58 LYS A C 1
ATOM 428 O O . LYS A 1 58 ? 21 -35.219 -15.039 1 98.31 58 LYS A O 1
ATOM 433 N N . GLU A 1 59 ? 23.219 -35.656 -15.148 1 98.56 59 GLU A N 1
ATOM 434 C CA . GLU A 1 59 ? 23.125 -36.875 -14.344 1 98.56 59 GLU A CA 1
ATOM 435 C C . GLU A 1 59 ? 22.719 -36.562 -12.906 1 98.56 59 GLU A C 1
ATOM 437 O O . GLU A 1 59 ? 21.984 -37.312 -12.281 1 98.56 59 GLU A O 1
ATOM 442 N N . ASN A 1 60 ? 23.234 -35.438 -12.43 1 98.75 60 ASN A N 1
ATOM 443 C CA . ASN A 1 60 ? 22.828 -35 -11.102 1 98.75 60 ASN A CA 1
ATOM 444 C C . ASN A 1 60 ? 21.344 -34.656 -11.062 1 98.75 60 ASN A C 1
ATOM 446 O O . ASN A 1 60 ? 20.656 -34.969 -10.086 1 98.75 60 ASN A O 1
ATOM 450 N N . ILE A 1 61 ? 20.859 -33.969 -12.102 1 98.88 61 ILE A N 1
ATOM 451 C CA . ILE A 1 61 ? 19.453 -33.625 -12.188 1 98.88 61 ILE A CA 1
ATOM 452 C C . ILE A 1 61 ? 18.609 -34.906 -12.148 1 98.88 61 ILE A C 1
ATOM 454 O O . ILE A 1 61 ? 17.609 -34.969 -11.43 1 98.88 61 ILE A O 1
ATOM 458 N N . GLN A 1 62 ? 19.031 -35.844 -12.953 1 98.81 62 GLN A N 1
ATOM 459 C CA . GLN A 1 62 ? 18.328 -37.125 -12.984 1 98.81 62 GLN A CA 1
ATOM 460 C C . GLN A 1 62 ? 18.297 -37.781 -11.602 1 98.81 62 GLN A C 1
ATOM 462 O O . GLN A 1 62 ? 17.266 -38.312 -11.172 1 98.81 62 GLN A O 1
ATOM 467 N N . THR A 1 63 ? 19.406 -37.781 -10.914 1 98.75 63 THR A N 1
ATOM 468 C CA . THR A 1 63 ? 19.531 -38.375 -9.586 1 98.75 63 THR A CA 1
ATOM 469 C C . THR A 1 63 ? 18.594 -37.688 -8.594 1 98.75 63 THR A C 1
ATOM 471 O O . THR A 1 63 ? 17.906 -38.344 -7.809 1 98.75 63 THR A O 1
ATOM 474 N N . HIS A 1 64 ? 18.609 -36.344 -8.594 1 98.81 64 HIS A N 1
ATOM 475 C CA . HIS A 1 64 ? 17.719 -35.594 -7.73 1 98.81 64 HIS A CA 1
ATOM 476 C C . HIS A 1 64 ? 16.266 -35.938 -8.023 1 98.81 64 HIS A C 1
ATOM 478 O O . HIS A 1 64 ? 15.469 -36.125 -7.102 1 98.81 64 HIS A O 1
ATOM 484 N N . LEU A 1 65 ? 15.906 -35.906 -9.32 1 98.88 65 LEU A N 1
ATOM 485 C CA . LEU A 1 65 ? 14.516 -36.156 -9.68 1 98.88 65 LEU A CA 1
ATOM 486 C C . LEU A 1 65 ? 14.07 -37.531 -9.18 1 98.88 65 LEU A C 1
ATOM 488 O O . LEU A 1 65 ? 12.953 -37.656 -8.672 1 98.88 65 LEU A O 1
ATOM 492 N N . LYS A 1 66 ? 14.938 -38.531 -9.375 1 98.62 66 LYS A N 1
ATOM 493 C CA . LYS A 1 66 ? 14.625 -39.875 -8.914 1 98.62 66 LYS A CA 1
ATOM 494 C C . LYS A 1 66 ? 14.352 -39.906 -7.414 1 98.62 66 LYS A C 1
ATOM 496 O O . LYS A 1 66 ? 13.383 -40.5 -6.965 1 98.62 66 LYS A O 1
ATOM 501 N N . PHE A 1 67 ? 15.148 -39.25 -6.672 1 98.62 67 PHE A N 1
ATOM 502 C CA . PHE A 1 67 ? 14.984 -39.219 -5.223 1 98.62 67 PHE A CA 1
ATOM 503 C C . PHE A 1 67 ? 13.703 -38.469 -4.844 1 98.62 67 PHE A C 1
ATOM 505 O O . PHE A 1 67 ? 12.938 -38.969 -4.004 1 98.62 67 PHE A O 1
ATOM 512 N N . LEU A 1 68 ? 13.492 -37.312 -5.422 1 98.75 68 LEU A N 1
ATOM 513 C CA . LEU A 1 68 ? 12.383 -36.438 -5.082 1 98.75 68 LEU A CA 1
ATOM 514 C C . LEU A 1 68 ? 11.047 -37.094 -5.359 1 98.75 68 LEU A C 1
ATOM 516 O O . LEU A 1 68 ? 10.031 -36.781 -4.738 1 98.75 68 LEU A O 1
ATOM 520 N N . THR A 1 69 ? 11.016 -38.094 -6.273 1 98.19 69 THR A N 1
ATOM 521 C CA . THR A 1 69 ? 9.75 -38.656 -6.73 1 98.19 69 THR A CA 1
ATOM 522 C C . THR A 1 69 ? 9.617 -40.094 -6.285 1 98.19 69 THR A C 1
ATOM 524 O O . THR A 1 69 ? 8.75 -40.844 -6.773 1 98.19 69 THR A O 1
ATOM 527 N N . LYS A 1 70 ? 10.445 -40.469 -5.434 1 97.38 70 LYS A N 1
ATOM 528 C CA . LYS A 1 70 ? 10.438 -41.844 -4.938 1 97.38 70 LYS A CA 1
ATOM 529 C C . LYS A 1 70 ? 9.133 -42.156 -4.203 1 97.38 70 LYS A C 1
ATOM 531 O O . LYS A 1 70 ? 8.641 -43.281 -4.25 1 97.38 70 LYS A O 1
ATOM 536 N N . LYS A 1 71 ? 8.586 -41.156 -3.529 1 97.94 71 LYS A N 1
ATOM 537 C CA . LYS A 1 71 ? 7.344 -41.281 -2.77 1 97.94 71 LYS A CA 1
ATOM 538 C C . LYS A 1 71 ? 6.402 -40.125 -3.074 1 97.94 71 LYS A C 1
ATOM 540 O O . LYS A 1 71 ? 6.852 -39 -3.391 1 97.94 71 LYS A O 1
ATOM 545 N N . PRO A 1 72 ? 5.062 -40.469 -2.979 1 98.12 72 PRO A N 1
ATOM 546 C CA . PRO A 1 72 ? 4.152 -39.312 -2.971 1 98.12 72 PRO A CA 1
ATOM 547 C C . PRO A 1 72 ? 4.477 -38.312 -1.866 1 98.12 72 PRO A C 1
ATOM 549 O O . PRO A 1 72 ? 4.848 -38.719 -0.758 1 98.12 72 PRO A O 1
ATOM 552 N N . HIS A 1 73 ? 4.398 -37.031 -2.168 1 98.62 73 HIS A N 1
ATOM 553 C CA . HIS A 1 73 ? 4.852 -36.062 -1.189 1 98.62 73 HIS A CA 1
ATOM 554 C C . HIS A 1 73 ? 3.932 -34.844 -1.165 1 98.62 73 HIS A C 1
ATOM 556 O O . HIS A 1 73 ? 4.375 -33.719 -1.421 1 98.62 73 HIS A O 1
ATOM 562 N N . ILE A 1 74 ? 2.695 -35.062 -0.752 1 98.5 74 ILE A N 1
ATOM 563 C CA . ILE A 1 74 ? 1.696 -34 -0.615 1 98.5 74 ILE A CA 1
ATOM 564 C C . ILE A 1 74 ? 2.068 -33.094 0.55 1 98.5 74 ILE A C 1
ATOM 566 O O . ILE A 1 74 ? 2.701 -33.531 1.514 1 98.5 74 ILE A O 1
ATOM 570 N N . ALA A 1 75 ? 1.766 -31.844 0.441 1 98.69 75 ALA A N 1
ATOM 571 C CA . ALA A 1 75 ? 2.109 -30.859 1.456 1 98.69 75 ALA A CA 1
ATOM 572 C C . ALA A 1 75 ? 1.537 -31.234 2.816 1 98.69 75 ALA A C 1
ATOM 574 O O . ALA A 1 75 ? 0.419 -31.75 2.904 1 98.69 75 ALA A O 1
ATOM 575 N N . GLY A 1 76 ? 2.248 -30.906 3.854 1 98.44 76 GLY A N 1
ATOM 576 C CA . GLY A 1 76 ? 1.776 -31.094 5.215 1 98.44 76 GLY A CA 1
ATOM 577 C C . GLY A 1 76 ? 2.029 -32.5 5.75 1 98.44 76 GLY A C 1
ATOM 578 O O . GLY A 1 76 ? 1.811 -32.75 6.934 1 98.44 76 GLY A O 1
ATOM 579 N N . ARG A 1 77 ? 2.471 -33.406 4.961 1 98.12 77 ARG A N 1
ATOM 580 C CA . ARG A 1 77 ? 2.795 -34.75 5.398 1 98.12 77 ARG A CA 1
ATOM 581 C C . ARG A 1 77 ? 4.305 -34.938 5.492 1 98.12 77 ARG A C 1
ATOM 583 O O . ARG A 1 77 ? 5.074 -34.125 4.988 1 98.12 77 ARG A O 1
ATOM 590 N N . SER A 1 78 ? 4.719 -36.031 6.051 1 98 78 SER A N 1
ATOM 591 C CA . SER A 1 78 ? 6.105 -36.25 6.465 1 98 78 SER A CA 1
ATOM 592 C C . SER A 1 78 ? 7.035 -36.312 5.262 1 98 78 SER A C 1
ATOM 594 O O . SER A 1 78 ? 8.164 -35.812 5.312 1 98 78 SER A O 1
ATOM 596 N N . ASN A 1 79 ? 6.602 -36.938 4.152 1 98.44 79 ASN A N 1
ATOM 597 C CA . ASN A 1 79 ? 7.484 -37.062 2.996 1 98.44 79 ASN A CA 1
ATOM 598 C C . ASN A 1 79 ? 7.898 -35.688 2.473 1 98.44 79 ASN A C 1
ATOM 600 O O . ASN A 1 79 ? 9.047 -35.5 2.068 1 98.44 79 ASN A O 1
ATOM 604 N N . ASP A 1 80 ? 6.965 -34.75 2.457 1 98.44 80 ASP A N 1
ATOM 605 C CA . ASP A 1 80 ? 7.262 -33.406 1.967 1 98.44 80 ASP A CA 1
ATOM 606 C C . ASP A 1 80 ? 7.949 -32.594 3.043 1 98.44 80 ASP A C 1
ATOM 608 O O . ASP A 1 80 ? 9 -31.984 2.795 1 98.44 80 ASP A O 1
ATOM 612 N N . GLU A 1 81 ? 7.414 -32.594 4.277 1 98.38 81 GLU A N 1
ATOM 613 C CA . GLU A 1 81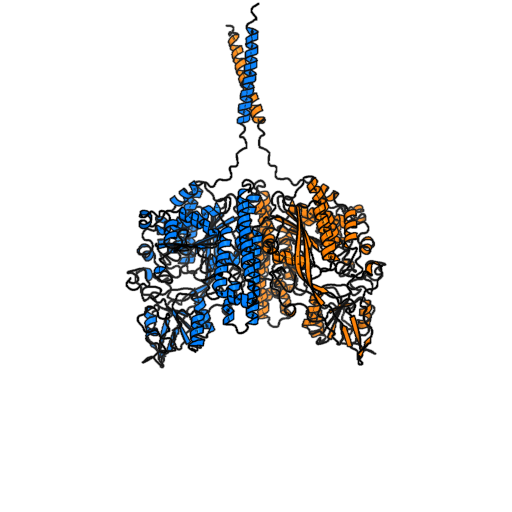 ? 7.777 -31.625 5.305 1 98.38 81 GLU A CA 1
ATOM 614 C C . GLU A 1 81 ? 9.016 -32.062 6.078 1 98.38 81 GLU A C 1
ATOM 616 O O . GLU A 1 81 ? 9.664 -31.266 6.742 1 98.38 81 GLU A O 1
ATOM 621 N N . VAL A 1 82 ? 9.289 -33.312 6.062 1 98.31 82 VAL A N 1
ATOM 622 C CA . VAL A 1 82 ? 10.438 -33.812 6.812 1 98.31 82 VAL A CA 1
ATOM 623 C C . VAL A 1 82 ? 11.492 -34.344 5.848 1 98.31 82 VAL A C 1
ATOM 625 O O . VAL A 1 82 ? 12.617 -33.812 5.805 1 98.31 82 VAL A O 1
ATOM 628 N N . GLU A 1 83 ? 11.156 -35.312 5.027 1 98.5 83 GLU A N 1
ATOM 629 C CA . GLU A 1 83 ? 12.148 -36 4.188 1 98.5 83 GLU A CA 1
ATOM 630 C C . GLU A 1 83 ? 12.719 -35.031 3.139 1 98.5 83 GLU A C 1
ATOM 632 O O . GLU A 1 83 ? 13.938 -34.875 3.041 1 98.5 83 GLU A O 1
ATOM 637 N N . LEU A 1 84 ? 11.859 -34.469 2.359 1 98.75 84 LEU A N 1
ATOM 638 C CA . LEU A 1 84 ? 12.344 -33.625 1.274 1 98.75 84 LEU A CA 1
ATOM 639 C C . LEU A 1 84 ? 12.93 -32.312 1.817 1 98.75 84 LEU A C 1
ATOM 641 O O . LEU A 1 84 ? 13.914 -31.812 1.288 1 98.75 84 LEU A O 1
ATOM 645 N N . VAL A 1 85 ? 12.312 -31.734 2.84 1 98.75 85 VAL A N 1
ATOM 646 C CA . VAL A 1 85 ? 12.867 -30.547 3.473 1 98.75 85 VAL A CA 1
ATOM 647 C C . VAL A 1 85 ? 14.289 -30.828 3.955 1 98.75 85 VAL A C 1
ATOM 649 O O . VAL A 1 85 ? 15.211 -30.062 3.678 1 98.75 85 VAL A O 1
ATOM 652 N N . THR A 1 86 ? 14.461 -31.906 4.641 1 98.69 86 THR A N 1
ATOM 653 C CA . THR A 1 86 ? 15.773 -32.281 5.156 1 98.69 86 THR A CA 1
ATOM 654 C C . THR A 1 86 ? 16.75 -32.531 4.016 1 98.69 86 THR A C 1
ATOM 656 O O . THR A 1 86 ? 17.922 -32.125 4.098 1 98.69 86 THR A O 1
ATOM 659 N N . TYR A 1 87 ? 16.297 -33.188 2.994 1 98.75 87 TYR A N 1
ATOM 660 C CA . TYR A 1 87 ? 17.125 -33.438 1.827 1 98.75 87 TYR A CA 1
ATOM 661 C C . TYR A 1 87 ? 17.656 -32.156 1.226 1 98.75 87 TYR A C 1
ATOM 663 O O . TYR A 1 87 ? 18.859 -32.031 0.972 1 98.75 87 TYR A O 1
ATOM 671 N N . ILE A 1 88 ? 16.828 -31.188 1.003 1 98.75 88 ILE A N 1
ATOM 672 C CA . ILE A 1 88 ? 17.188 -29.906 0.384 1 98.75 88 ILE A CA 1
ATOM 673 C C . ILE A 1 88 ? 18.109 -29.125 1.312 1 98.75 88 ILE A C 1
ATOM 675 O O . ILE A 1 88 ? 19.141 -28.609 0.877 1 98.75 88 ILE A O 1
ATOM 679 N N . GLU A 1 89 ? 17.766 -29.062 2.596 1 98.62 89 GLU A N 1
ATOM 680 C CA . GLU A 1 89 ? 18.609 -28.375 3.564 1 98.62 89 GLU A CA 1
ATOM 681 C C . GLU A 1 89 ? 20.016 -28.953 3.566 1 98.62 89 GLU A C 1
ATOM 683 O O . GLU A 1 89 ? 21 -28.203 3.512 1 98.62 89 GLU A O 1
ATOM 688 N N . ASN A 1 90 ? 20.078 -30.25 3.637 1 98.5 90 ASN A N 1
ATOM 689 C CA . ASN A 1 90 ? 21.375 -30.906 3.711 1 98.5 90 ASN A CA 1
ATOM 690 C C . ASN A 1 90 ? 22.203 -30.688 2.443 1 98.5 90 ASN A C 1
ATOM 692 O O . ASN A 1 90 ? 23.391 -30.422 2.516 1 98.5 90 ASN A O 1
ATOM 696 N N . GLU A 1 91 ? 21.547 -30.859 1.31 1 98.31 91 GLU A N 1
ATOM 697 C CA . GLU A 1 91 ? 22.25 -30.641 0.043 1 98.31 91 GLU A CA 1
ATOM 698 C C . GLU A 1 91 ? 22.781 -29.219 -0.062 1 98.31 91 GLU A C 1
ATOM 700 O O . GLU A 1 91 ? 23.906 -29 -0.526 1 98.31 91 GLU A O 1
ATOM 705 N N . TRP A 1 92 ? 21.969 -28.219 0.283 1 98.56 92 TRP A N 1
ATOM 706 C CA . TRP A 1 92 ? 22.359 -26.828 0.16 1 98.56 92 TRP A CA 1
ATOM 707 C C . TRP A 1 92 ? 23.469 -26.484 1.146 1 98.56 92 TRP A C 1
ATOM 709 O O . TRP A 1 92 ? 24.391 -25.734 0.816 1 98.56 92 TRP A O 1
ATOM 719 N N . LYS A 1 93 ? 23.406 -27.047 2.336 1 98.19 93 LYS A N 1
ATOM 720 C CA . LYS A 1 93 ? 24.484 -26.875 3.299 1 98.19 93 LYS A CA 1
ATOM 721 C C . LYS A 1 93 ? 25.781 -27.531 2.801 1 98.19 93 LYS A C 1
ATOM 723 O O . LYS A 1 93 ? 26.859 -26.938 2.891 1 98.19 93 LYS A O 1
ATOM 728 N N . ALA A 1 94 ? 25.656 -28.703 2.277 1 97.88 94 ALA A N 1
ATOM 729 C CA . ALA A 1 94 ? 26.812 -29.438 1.771 1 97.88 94 ALA A CA 1
ATOM 730 C C . ALA A 1 94 ? 27.469 -28.703 0.606 1 97.88 94 ALA A C 1
ATOM 732 O O . ALA A 1 94 ? 28.688 -28.781 0.427 1 97.88 94 ALA A O 1
ATOM 733 N N . ASN A 1 95 ? 26.688 -28.031 -0.12 1 97.44 95 ASN A N 1
ATOM 734 C CA . ASN A 1 95 ? 27.203 -27.266 -1.253 1 97.44 95 ASN A CA 1
ATOM 735 C C . ASN A 1 95 ? 27.812 -25.938 -0.805 1 97.44 95 ASN A C 1
ATOM 737 O O . ASN A 1 95 ? 28.344 -25.188 -1.624 1 97.44 95 ASN A O 1
ATOM 741 N N . GLY A 1 96 ? 27.703 -25.578 0.415 1 96.25 96 GLY A N 1
ATOM 742 C CA . GLY A 1 96 ? 28.453 -24.453 0.967 1 96.25 96 GLY A CA 1
ATOM 743 C C . GLY A 1 96 ? 27.734 -23.125 0.82 1 96.25 96 GLY A C 1
ATOM 744 O O . GLY A 1 96 ? 28.375 -22.078 0.702 1 96.25 96 GLY A O 1
ATOM 745 N N . LEU A 1 97 ? 26.391 -23.141 0.696 1 98 97 LEU A N 1
ATOM 746 C CA . LEU A 1 97 ? 25.656 -21.891 0.752 1 98 97 LEU A CA 1
ATOM 747 C C . LEU A 1 97 ? 25.953 -21.141 2.047 1 98 97 LEU A C 1
ATOM 749 O O . LEU A 1 97 ? 26.234 -21.766 3.076 1 98 97 LEU A O 1
ATOM 753 N N . ASP A 1 98 ? 25.969 -19.766 2.023 1 97.94 98 ASP A N 1
ATOM 754 C CA . ASP A 1 98 ? 26.266 -18.969 3.203 1 97.94 98 ASP A CA 1
ATOM 755 C C . ASP A 1 98 ? 25.266 -19.219 4.32 1 97.94 98 ASP A C 1
ATOM 757 O O . ASP A 1 98 ? 25.625 -19.234 5.496 1 97.94 98 ASP A O 1
ATOM 761 N N . ASN A 1 99 ? 24.016 -19.312 3.945 1 97.38 99 ASN A N 1
ATOM 762 C CA . ASN A 1 99 ? 22.938 -19.578 4.883 1 97.38 99 ASN A CA 1
ATOM 763 C C . ASN A 1 99 ? 21.875 -20.484 4.273 1 97.38 99 ASN A C 1
ATOM 765 O O . ASN A 1 99 ? 21.641 -20.453 3.064 1 97.38 99 ASN A O 1
ATOM 769 N N . VAL A 1 100 ? 21.359 -21.344 5.031 1 98.06 100 VAL A N 1
ATOM 770 C CA . VAL A 1 100 ? 20.172 -22.141 4.738 1 98.06 100 VAL A CA 1
ATOM 771 C C . VAL A 1 100 ? 19.156 -22 5.879 1 98.06 100 VAL A C 1
ATOM 773 O O . VAL A 1 100 ? 19.484 -22.297 7.031 1 98.06 100 VAL A O 1
ATOM 776 N N . VAL A 1 101 ? 17.969 -21.469 5.578 1 96.5 101 VAL A N 1
ATOM 777 C CA . VAL A 1 101 ? 16.984 -21.156 6.609 1 96.5 101 VAL A CA 1
ATOM 778 C C . VAL A 1 101 ? 15.648 -21.781 6.238 1 96.5 101 VAL A C 1
ATOM 780 O O . VAL A 1 101 ? 15.234 -21.734 5.074 1 96.5 101 VAL A O 1
ATOM 783 N N . SER A 1 102 ? 14.977 -22.406 7.168 1 96.12 102 SER A N 1
ATOM 784 C CA . SER A 1 102 ? 13.609 -22.891 6.996 1 96.12 102 SER A CA 1
ATOM 785 C C . SER A 1 102 ? 12.609 -21.953 7.66 1 96.12 102 SER A C 1
ATOM 787 O O . SER A 1 102 ? 12.844 -21.469 8.766 1 96.12 102 SER A O 1
ATOM 789 N N . TYR A 1 103 ? 11.547 -21.625 7.012 1 96.31 103 TYR A N 1
ATOM 790 C CA . TYR A 1 103 ? 10.477 -20.766 7.508 1 96.31 103 TYR A CA 1
ATOM 791 C C . TYR A 1 103 ? 9.18 -21.562 7.672 1 96.31 103 TYR A C 1
ATOM 793 O O . TYR A 1 103 ? 8.516 -21.875 6.688 1 96.31 103 TYR A O 1
ATOM 801 N N . PRO A 1 104 ? 8.758 -21.859 8.875 1 96.25 104 PRO A N 1
ATOM 802 C CA . PRO A 1 104 ? 7.516 -22.609 9.094 1 96.25 104 PRO A CA 1
ATOM 803 C C . PRO A 1 104 ? 6.281 -21.703 9.086 1 96.25 104 PRO A C 1
ATOM 805 O O . PRO A 1 104 ? 6.352 -20.547 9.508 1 96.25 104 PRO A O 1
ATOM 808 N N . TYR A 1 105 ? 5.188 -22.172 8.656 1 97.38 105 TYR A N 1
ATOM 809 C CA . TYR A 1 105 ? 3.873 -21.531 8.719 1 97.38 105 TYR A CA 1
ATOM 810 C C . TYR A 1 105 ? 2.797 -22.547 9.094 1 97.38 105 TYR A C 1
ATOM 812 O O . TYR A 1 105 ? 2.82 -23.688 8.625 1 97.38 105 TYR A O 1
ATOM 820 N N . ASN A 1 106 ? 1.887 -22.203 9.961 1 97.12 106 ASN A N 1
ATOM 821 C CA . ASN A 1 106 ? 0.72 -23.016 10.281 1 97.12 106 ASN A CA 1
ATOM 822 C C . ASN A 1 106 ? -0.471 -22.656 9.398 1 97.12 106 ASN A C 1
ATOM 824 O O . ASN A 1 106 ? -1.116 -21.625 9.594 1 97.12 106 ASN A O 1
ATOM 828 N N . VAL A 1 107 ? -0.816 -23.578 8.477 1 98.56 107 VAL A N 1
ATOM 829 C CA . VAL A 1 107 ? -1.761 -23.219 7.422 1 98.56 107 VAL A CA 1
ATOM 830 C C . VAL A 1 107 ? -2.893 -24.25 7.375 1 98.56 107 VAL A C 1
ATOM 832 O O . VAL A 1 107 ? -2.818 -25.297 8.023 1 98.56 107 VAL A O 1
ATOM 835 N N . LEU A 1 108 ? -3.957 -23.828 6.699 1 98.62 108 LEU A N 1
ATOM 836 C CA . LEU A 1 108 ? -5.082 -24.719 6.445 1 98.62 108 LEU A CA 1
ATOM 837 C C . LEU A 1 108 ? -4.875 -25.5 5.156 1 98.62 108 LEU A C 1
ATOM 839 O O . LEU A 1 108 ? -4.723 -24.922 4.082 1 98.62 108 LEU A O 1
ATOM 843 N N . LEU A 1 109 ? -4.816 -26.828 5.258 1 98.69 109 LEU A N 1
ATOM 844 C CA . LEU A 1 109 ? -4.742 -27.703 4.102 1 98.69 109 LEU A CA 1
ATOM 845 C C . LEU A 1 109 ? -5.984 -28.594 4.004 1 98.69 109 LEU A C 1
ATOM 847 O O . LEU A 1 109 ? -6.957 -28.375 4.734 1 98.69 109 LEU A O 1
ATOM 851 N N . SER A 1 110 ? -6.027 -29.422 3.033 1 98.38 110 SER A N 1
ATOM 852 C CA . SER A 1 110 ? -7.199 -30.234 2.734 1 98.38 110 SER A CA 1
ATOM 853 C C . SER A 1 110 ? -6.793 -31.609 2.203 1 98.38 110 SER A C 1
ATOM 855 O O . SER A 1 110 ? -5.836 -31.734 1.435 1 98.38 110 SER A O 1
ATOM 857 N N . TYR A 1 111 ? -7.52 -32.688 2.684 1 98 111 TYR A N 1
ATOM 858 C CA . TYR A 1 111 ? -7.188 -34.062 2.301 1 98 111 TYR A CA 1
ATOM 859 C C . TYR A 1 111 ? -8.453 -34.875 2.072 1 98 111 TYR A C 1
ATOM 861 O O . TYR A 1 111 ? -9.5 -34.594 2.654 1 98 111 TYR A O 1
ATOM 869 N N . PRO A 1 112 ? -8.328 -35.844 1.155 1 97 112 PRO A N 1
ATOM 870 C CA . PRO A 1 112 ? -9.414 -36.844 1.143 1 97 112 PRO A CA 1
ATOM 871 C C . PRO A 1 112 ? -9.422 -37.719 2.389 1 97 112 PRO A C 1
ATOM 873 O O . PRO A 1 112 ? -8.414 -37.812 3.096 1 97 112 PRO A O 1
ATOM 876 N N . LYS A 1 113 ? -10.555 -38.281 2.699 1 94.38 113 LYS A N 1
ATOM 877 C CA . LYS A 1 113 ? -10.625 -39.281 3.771 1 94.38 113 LYS A CA 1
ATOM 878 C C . LYS A 1 113 ? -10.227 -40.656 3.271 1 94.38 113 LYS A C 1
ATOM 880 O O . LYS A 1 113 ? -11.047 -41.406 2.709 1 94.38 113 LYS A O 1
ATOM 885 N N . GLN A 1 114 ? -9.039 -41.062 3.611 1 88.69 114 GLN A N 1
ATOM 886 C CA . GLN A 1 114 ? -8.539 -42.344 3.139 1 88.69 114 GLN A CA 1
ATOM 887 C C . GLN A 1 114 ? -9.352 -43.5 3.711 1 88.69 114 GLN A C 1
ATOM 889 O O . GLN A 1 114 ? -9.711 -43.469 4.891 1 88.69 114 GLN A O 1
ATOM 894 N N . GLY A 1 115 ? -9.734 -44.469 2.953 1 86.88 115 GLY A N 1
ATOM 895 C CA . GLY A 1 115 ? -10.594 -45.594 3.354 1 86.88 115 GLY A CA 1
ATOM 896 C C . GLY A 1 115 ? -12.07 -45.281 3.158 1 86.88 115 GLY A C 1
ATOM 897 O O . GLY A 1 115 ? -12.883 -46.219 3.068 1 86.88 115 GLY A O 1
ATOM 898 N N . ASP A 1 116 ? -12.406 -44.094 3.096 1 91.62 116 ASP A N 1
ATOM 899 C CA . ASP A 1 116 ? -13.758 -43.625 2.797 1 91.62 116 ASP A CA 1
ATOM 900 C C . ASP A 1 116 ? -13.734 -42.438 1.843 1 91.62 116 ASP A C 1
ATOM 902 O O . ASP A 1 116 ? -14.297 -41.375 2.141 1 91.62 116 ASP A O 1
ATOM 906 N N . SER A 1 117 ? -13.109 -42.719 0.715 1 93.06 117 SER A N 1
ATOM 907 C CA . SER A 1 117 ? -12.805 -41.656 -0.228 1 93.06 117 SER A CA 1
ATOM 908 C C . SER A 1 117 ? -14.039 -41.25 -1.032 1 93.06 117 SER A C 1
ATOM 910 O O . SER A 1 117 ? -15.055 -41.969 -1.001 1 93.06 117 SER A O 1
ATOM 912 N N . ASN A 1 118 ? -13.977 -40.125 -1.734 1 97.81 118 ASN A N 1
ATOM 913 C CA . ASN A 1 118 ? -15.055 -39.531 -2.51 1 97.81 118 ASN A CA 1
ATOM 914 C C . ASN A 1 118 ? -15.508 -40.438 -3.645 1 97.81 118 ASN A C 1
ATOM 916 O O . ASN A 1 118 ? -14.703 -41.156 -4.234 1 97.81 118 ASN A O 1
ATOM 920 N N . TYR A 1 119 ? -16.812 -40.5 -3.918 1 98.25 119 TYR A N 1
ATOM 921 C CA . TYR A 1 119 ? -17.344 -41.156 -5.109 1 98.25 119 TYR A CA 1
ATOM 922 C C . TYR A 1 119 ? -18.672 -40.5 -5.535 1 98.25 119 TYR A C 1
ATOM 924 O O . TYR A 1 119 ? -19.234 -39.688 -4.809 1 98.25 119 TYR A O 1
ATOM 932 N N . VAL A 1 120 ? -19.094 -40.812 -6.723 1 98.75 120 VAL A N 1
ATOM 933 C CA . VAL A 1 120 ? -20.422 -40.469 -7.219 1 98.75 120 VAL A CA 1
ATOM 934 C C . VAL A 1 120 ? -21.141 -41.719 -7.727 1 98.75 120 VAL A C 1
ATOM 936 O O . VAL A 1 120 ? -20.5 -42.719 -8 1 98.75 120 VAL A O 1
ATOM 939 N N . ALA A 1 121 ? -22.484 -41.594 -7.793 1 98.75 121 ALA A N 1
ATOM 940 C CA . ALA A 1 121 ? -23.281 -42.75 -8.172 1 98.75 121 ALA A CA 1
ATOM 941 C C . ALA A 1 121 ? -24.656 -42.344 -8.688 1 98.75 121 ALA A C 1
ATOM 943 O O . ALA A 1 121 ? -25.047 -41.188 -8.555 1 98.75 121 ALA A O 1
ATOM 944 N N . ILE A 1 122 ? -25.266 -43.281 -9.375 1 98.62 122 ILE A N 1
ATOM 945 C CA . ILE A 1 122 ? -26.672 -43.125 -9.703 1 98.62 122 ILE A CA 1
ATOM 946 C C . ILE A 1 122 ? -27.531 -43.781 -8.602 1 98.62 122 ILE A C 1
ATOM 948 O O . ILE A 1 122 ? -27.219 -44.875 -8.133 1 98.62 122 ILE A O 1
ATOM 952 N N . VAL A 1 123 ? -28.484 -43.094 -8.219 1 98.19 123 VAL A N 1
ATOM 953 C CA . VAL A 1 123 ? -29.375 -43.625 -7.188 1 98.19 123 VAL A CA 1
ATOM 954 C C . VAL A 1 123 ? -30.797 -43.75 -7.742 1 98.19 123 VAL A C 1
ATOM 956 O O . VAL A 1 123 ? -31.359 -42.781 -8.242 1 98.19 123 VAL A O 1
ATOM 959 N N . ALA A 1 124 ? -31.328 -44.906 -7.578 1 96.88 124 ALA A N 1
ATOM 960 C CA . ALA A 1 124 ? -32.688 -45.156 -8.031 1 96.88 124 ALA A CA 1
ATOM 961 C C . ALA A 1 124 ? -33.719 -44.656 -7.027 1 96.88 124 ALA A C 1
ATOM 963 O O . ALA A 1 124 ? -33.375 -44.219 -5.926 1 96.88 124 ALA A O 1
ATOM 964 N N . ALA A 1 125 ? -34.969 -44.719 -7.438 1 94.38 125 ALA A N 1
ATOM 965 C CA . ALA A 1 125 ? -36.062 -44.219 -6.602 1 94.38 125 ALA A CA 1
ATOM 966 C C . ALA A 1 125 ? -36.125 -45 -5.285 1 94.38 125 ALA A C 1
ATOM 968 O O . ALA A 1 125 ? -36.5 -44.438 -4.254 1 94.38 125 ALA A O 1
ATOM 969 N N . ASP A 1 126 ? -35.688 -46.188 -5.281 1 94.75 126 ASP A N 1
ATOM 970 C CA . ASP A 1 126 ? -35.781 -47.031 -4.082 1 94.75 126 ASP A CA 1
ATOM 971 C C . ASP A 1 126 ? -34.562 -46.875 -3.205 1 94.75 126 ASP A C 1
ATOM 973 O O . ASP A 1 126 ? -34.406 -47.562 -2.199 1 94.75 126 ASP A O 1
ATOM 977 N N . GLY A 1 127 ? -33.625 -46.125 -3.68 1 94.81 127 GLY A N 1
ATOM 978 C CA . GLY A 1 127 ? -32.469 -45.844 -2.859 1 94.81 127 GLY A CA 1
ATOM 979 C C . GLY A 1 127 ? -31.234 -46.688 -3.236 1 94.81 127 GLY A C 1
ATOM 980 O O . GLY A 1 127 ? -30.141 -46.469 -2.715 1 94.81 127 GLY A O 1
ATOM 981 N N . THR A 1 128 ? -31.406 -47.5 -4.188 1 97 128 THR A N 1
ATOM 982 C CA . THR A 1 128 ? -30.312 -48.375 -4.59 1 97 128 THR A CA 1
ATOM 983 C C . THR A 1 128 ? -29.281 -47.594 -5.418 1 97 128 THR A C 1
ATOM 985 O O . THR A 1 128 ? -29.641 -46.906 -6.383 1 97 128 THR A O 1
ATOM 988 N N . GLU A 1 129 ? -28 -47.719 -5.039 1 97.62 129 GLU A N 1
ATOM 989 C CA . GLU A 1 129 ? -26.922 -47.094 -5.785 1 97.62 129 GLU A CA 1
ATOM 990 C C . GLU A 1 129 ? -26.375 -48 -6.871 1 97.62 129 GLU A C 1
ATOM 992 O O . GLU A 1 129 ? -26.25 -49.219 -6.66 1 97.62 129 GLU A O 1
ATOM 997 N N . SER A 1 130 ? -26.172 -47.469 -7.969 1 97.56 130 SER A N 1
ATOM 998 C CA . SER A 1 130 ? -25.531 -48.156 -9.078 1 97.56 130 SER A CA 1
ATOM 999 C C . SER A 1 130 ? -24.5 -47.281 -9.766 1 97.56 130 SER A C 1
ATOM 1001 O O . SER A 1 130 ? -24.375 -46.094 -9.438 1 97.56 130 SER A O 1
ATOM 1003 N N . ASP A 1 131 ? -23.609 -47.875 -10.648 1 98.06 131 ASP A N 1
ATOM 1004 C CA . ASP A 1 131 ? -22.609 -47.156 -11.445 1 98.06 131 ASP A CA 1
ATOM 1005 C C . ASP A 1 131 ? -21.703 -46.312 -10.555 1 98.06 131 ASP A C 1
ATOM 1007 O O . ASP A 1 131 ? -21.5 -45.125 -10.812 1 98.06 131 ASP A O 1
ATOM 1011 N N . ILE A 1 132 ? -21.297 -46.875 -9.461 1 98.19 132 ILE A N 1
ATOM 1012 C CA . ILE A 1 132 ? -20.438 -46.188 -8.508 1 98.19 132 ILE A CA 1
ATOM 1013 C C . ILE A 1 132 ? -19.078 -45.906 -9.156 1 98.19 132 ILE A C 1
ATOM 1015 O O . ILE A 1 132 ? -18.484 -46.781 -9.773 1 98.19 132 ILE A O 1
ATOM 1019 N N . SER A 1 133 ? -18.625 -44.688 -9.078 1 98.44 133 SER A N 1
ATOM 1020 C CA . SER A 1 133 ? -17.328 -44.344 -9.656 1 98.44 133 SER A CA 1
ATOM 1021 C C . SER A 1 133 ? -16.188 -44.969 -8.891 1 98.44 133 SER A C 1
ATOM 1023 O O . SER A 1 133 ? -16.328 -45.312 -7.707 1 98.44 133 SER A O 1
ATOM 1025 N N . GLN A 1 134 ? -15.086 -45.094 -9.578 1 96.38 134 GLN A N 1
ATOM 1026 C CA . GLN A 1 134 ? -13.891 -45.625 -8.922 1 96.38 134 GLN A CA 1
ATOM 1027 C C . GLN A 1 134 ? -13.344 -44.625 -7.898 1 96.38 134 GLN A C 1
ATOM 1029 O O . GLN A 1 134 ? -13.344 -43.406 -8.133 1 96.38 134 GLN A O 1
ATOM 1034 N N . ARG A 1 135 ? -12.898 -45.156 -6.812 1 95.75 135 ARG A N 1
ATOM 1035 C CA . ARG A 1 135 ? -12.375 -44.312 -5.742 1 95.75 135 ARG A CA 1
ATOM 1036 C C . ARG A 1 135 ? -10.875 -44.094 -5.914 1 95.75 135 ARG A C 1
ATOM 1038 O O . ARG A 1 135 ? -10.305 -43.188 -5.305 1 95.75 135 ARG A O 1
ATOM 1045 N N . LYS A 1 136 ? -10.25 -45 -6.691 1 95.44 136 LYS A N 1
ATOM 1046 C CA . LYS A 1 136 ? -8.82 -44.938 -6.98 1 95.44 136 LYS A CA 1
ATOM 1047 C C . LYS A 1 136 ? -8.547 -45.125 -8.469 1 95.44 136 LYS A C 1
ATOM 1049 O O . LYS A 1 136 ? -9.32 -45.812 -9.156 1 95.44 136 LYS A O 1
ATOM 1054 N N . GLU A 1 137 ? -7.441 -44.594 -8.906 1 97.06 137 GLU A N 1
ATOM 1055 C CA . GLU A 1 137 ? -6.996 -44.875 -10.266 1 97.06 137 GLU A CA 1
ATOM 1056 C C . GLU A 1 137 ? -6.445 -46.312 -10.383 1 97.06 137 GLU A C 1
ATOM 1058 O O . GLU A 1 137 ? -5.996 -46.875 -9.391 1 97.06 137 GLU A O 1
ATOM 1063 N N . LEU A 1 138 ? -6.492 -46.75 -11.617 1 97.19 138 LEU A N 1
ATOM 1064 C CA . LEU A 1 138 ? -5.918 -48.062 -11.875 1 97.19 138 LEU A CA 1
ATOM 1065 C C . LEU A 1 138 ? -4.406 -48.062 -11.656 1 97.19 138 LEU A C 1
ATOM 1067 O O . LEU A 1 138 ? -3.719 -47.125 -12.102 1 97.19 138 LEU A O 1
ATOM 1071 N N . VAL A 1 139 ? -3.902 -49.062 -10.938 1 97.19 139 VAL A N 1
ATOM 1072 C CA . VAL A 1 139 ? -2.461 -49.219 -10.766 1 97.19 139 VAL A CA 1
ATOM 1073 C C . VAL A 1 139 ? -1.846 -49.812 -12.031 1 97.19 139 VAL A C 1
ATOM 1075 O O . VAL A 1 139 ? -2.141 -50.969 -12.383 1 97.19 139 VAL A O 1
ATOM 1078 N N . ILE A 1 140 ? -1.126 -49.062 -12.664 1 95.44 140 ILE A N 1
ATOM 1079 C CA . ILE A 1 140 ? -0.483 -49.531 -13.891 1 95.44 140 ILE A CA 1
ATOM 1080 C C . ILE A 1 140 ? 0.948 -49.969 -13.594 1 95.44 140 ILE A C 1
ATOM 1082 O O . ILE A 1 140 ? 1.425 -50.969 -14.141 1 95.44 140 ILE A O 1
ATOM 1086 N N . ASP A 1 141 ? 1.633 -49.188 -12.727 1 91.44 141 ASP A N 1
ATOM 1087 C CA . ASP A 1 141 ? 2.969 -49.531 -12.234 1 91.44 141 ASP A CA 1
ATOM 1088 C C . ASP A 1 141 ? 2.959 -49.75 -10.719 1 91.44 141 ASP A C 1
ATOM 1090 O O . ASP A 1 141 ? 2.225 -49.062 -10 1 91.44 141 ASP A O 1
ATOM 1094 N N . PRO A 1 142 ? 3.842 -50.625 -10.289 1 91.81 142 PRO A N 1
ATOM 1095 C CA . PRO A 1 142 ? 3.82 -50.969 -8.867 1 91.81 142 PRO A CA 1
ATOM 1096 C C . PRO A 1 142 ? 3.984 -49.75 -7.953 1 91.81 142 PRO A C 1
ATOM 1098 O O . PRO A 1 142 ? 3.43 -49.75 -6.852 1 91.81 142 PRO A O 1
ATOM 1101 N N . GLU A 1 143 ? 4.727 -48.781 -8.305 1 92.81 143 GLU A N 1
ATOM 1102 C CA . GLU A 1 143 ? 4.973 -47.625 -7.449 1 92.81 143 GLU A CA 1
ATOM 1103 C C . GLU A 1 143 ? 3.678 -46.906 -7.141 1 92.81 143 GLU A C 1
ATOM 1105 O O . GLU A 1 143 ? 3.549 -46.281 -6.086 1 92.81 143 GLU A O 1
ATOM 1110 N N . GLN A 1 144 ? 2.723 -47 -7.977 1 95.38 144 GLN A N 1
ATOM 1111 C CA . GLN A 1 144 ? 1.457 -46.281 -7.836 1 95.38 144 GLN A CA 1
ATOM 1112 C C . GLN A 1 144 ? 0.612 -46.875 -6.715 1 95.38 144 GLN A C 1
ATOM 1114 O O . GLN A 1 144 ? -0.382 -46.281 -6.293 1 95.38 144 GLN A O 1
ATOM 1119 N N . ASN A 1 145 ? 1.04 -48 -6.262 1 94.75 145 ASN A N 1
ATOM 1120 C CA . ASN A 1 145 ? 0.326 -48.656 -5.164 1 94.75 145 ASN A CA 1
ATOM 1121 C C . ASN A 1 145 ? 0.897 -48.25 -3.809 1 94.75 145 ASN A C 1
ATOM 1123 O O . ASN A 1 145 ? 0.615 -48.875 -2.797 1 94.75 145 ASN A O 1
ATOM 1127 N N . ASP A 1 146 ? 1.646 -47.281 -3.762 1 96 146 ASP A N 1
ATOM 1128 C CA . ASP A 1 146 ? 2.189 -46.75 -2.514 1 96 146 ASP A CA 1
ATOM 1129 C C . ASP A 1 146 ? 1.074 -46.281 -1.575 1 96 146 ASP A C 1
ATOM 1131 O O . ASP A 1 146 ? 0.103 -45.656 -2.012 1 96 146 ASP A O 1
ATOM 1135 N N . PRO A 1 147 ? 1.184 -46.594 -0.278 1 94.88 147 PRO A N 1
ATOM 1136 C CA . PRO A 1 147 ? 0.124 -46.25 0.673 1 94.88 147 PRO A CA 1
ATOM 1137 C C . PRO A 1 147 ? -0.047 -44.75 0.846 1 94.88 147 PRO A C 1
ATOM 1139 O O . PRO A 1 147 ? -1.082 -44.281 1.34 1 94.88 147 PRO A O 1
ATOM 1142 N N . ASP A 1 148 ? 0.944 -44 0.473 1 95.81 148 ASP A N 1
ATOM 1143 C CA . ASP A 1 148 ? 0.887 -42.531 0.654 1 95.81 148 ASP A CA 1
ATOM 1144 C C . ASP A 1 148 ? 0.199 -41.875 -0.53 1 95.81 148 ASP A C 1
ATOM 1146 O O . ASP A 1 148 ? -0.001 -40.656 -0.527 1 95.81 148 ASP A O 1
ATOM 1150 N N . VAL A 1 149 ? -0.185 -42.594 -1.521 1 97.12 149 VAL A N 1
ATOM 1151 C CA . VAL A 1 149 ? -0.96 -42.031 -2.627 1 97.12 149 VAL A CA 1
ATOM 1152 C C . VAL A 1 149 ? -2.334 -41.594 -2.127 1 97.12 149 VAL A C 1
ATOM 1154 O O . VAL A 1 149 ? -3.066 -42.406 -1.524 1 97.12 149 VAL A O 1
ATOM 1157 N N . VAL A 1 150 ? -2.646 -40.375 -2.34 1 96.62 150 VAL A N 1
ATOM 1158 C CA . VAL A 1 150 ? -3.961 -39.906 -1.928 1 96.62 150 VAL A CA 1
ATOM 1159 C C . VAL A 1 150 ? -4.98 -40.188 -3.031 1 96.62 150 VAL A C 1
ATOM 1161 O O . VAL A 1 150 ? -4.668 -40.062 -4.219 1 96.62 150 VAL A O 1
ATOM 1164 N N . ASP A 1 151 ? -6.168 -40.531 -2.6 1 97 151 ASP A N 1
ATOM 1165 C CA . ASP A 1 151 ? -7.254 -40.781 -3.545 1 97 151 ASP A CA 1
ATOM 1166 C C . ASP A 1 151 ? -7.672 -39.5 -4.242 1 97 151 ASP A C 1
ATOM 1168 O O . ASP A 1 151 ? -7.391 -38.406 -3.752 1 97 151 ASP A O 1
ATOM 1172 N N . PRO A 1 152 ? -8.305 -39.625 -5.402 1 97.5 152 PRO A N 1
ATOM 1173 C CA . PRO A 1 152 ? -8.742 -38.469 -6.145 1 97.5 152 PRO A CA 1
ATOM 1174 C C . PRO A 1 152 ? -9.648 -37.531 -5.324 1 97.5 152 PRO A C 1
ATOM 1176 O O . PRO A 1 152 ? -10.57 -38 -4.656 1 97.5 152 PRO A O 1
ATOM 1179 N N . PHE A 1 153 ? -9.375 -36.25 -5.344 1 98.31 153 PHE A N 1
ATOM 1180 C CA . PHE A 1 153 ? -10.188 -35.25 -4.656 1 98.31 153 PHE A CA 1
ATOM 1181 C C . PHE A 1 153 ? -9.852 -33.844 -5.145 1 98.31 153 PHE A C 1
ATOM 1183 O O . PHE A 1 153 ? -8.859 -33.656 -5.852 1 98.31 153 PHE A O 1
ATOM 1190 N N . ASN A 1 154 ? -10.656 -32.938 -4.906 1 98.5 154 ASN A N 1
ATOM 1191 C CA . ASN A 1 154 ? -10.359 -31.5 -5.004 1 98.5 154 ASN A CA 1
ATOM 1192 C C . ASN A 1 154 ? -10.203 -30.859 -3.627 1 98.5 154 ASN A C 1
ATOM 1194 O O . ASN A 1 154 ? -11.156 -30.844 -2.842 1 98.5 154 ASN A O 1
ATOM 1198 N N . ALA A 1 155 ? -9.023 -30.328 -3.422 1 98.5 155 ALA A N 1
ATOM 1199 C CA . ALA A 1 155 ? -8.758 -29.703 -2.127 1 98.5 155 ALA A CA 1
ATOM 1200 C C . ALA A 1 155 ? -9.68 -28.516 -1.887 1 98.5 155 ALA A C 1
ATOM 1202 O O . ALA A 1 155 ? -9.953 -27.734 -2.807 1 98.5 155 ALA A O 1
ATOM 1203 N N . TYR A 1 156 ? -10.219 -28.391 -0.596 1 98.38 156 TYR A N 1
ATOM 1204 C CA . TYR A 1 156 ? -11.055 -27.312 -0.081 1 98.38 156 TYR A CA 1
ATOM 1205 C C . TYR A 1 156 ? -12.492 -27.453 -0.566 1 98.38 156 TYR A C 1
ATOM 1207 O O . TYR A 1 156 ? -13.297 -26.531 -0.431 1 98.38 156 TYR A O 1
ATOM 1215 N N . SER A 1 157 ? -12.773 -28.594 -1.185 1 98.25 157 SER A N 1
ATOM 1216 C CA . SER A 1 157 ? -14.188 -28.906 -1.401 1 98.25 157 SER A CA 1
ATOM 1217 C C . SER A 1 157 ? -14.938 -29.016 -0.08 1 98.25 157 SER A C 1
ATOM 1219 O O . SER A 1 157 ? -14.391 -29.484 0.919 1 98.25 157 SER A O 1
ATOM 1221 N N . ALA A 1 158 ? -16.188 -28.625 -0.136 1 97.69 158 ALA A N 1
ATOM 1222 C CA . ALA A 1 158 ? -17.047 -28.953 1.009 1 97.69 158 ALA A CA 1
ATOM 1223 C C . ALA A 1 158 ? -17.375 -30.438 1.041 1 97.69 158 ALA A C 1
ATOM 1225 O O . ALA A 1 158 ? -17.469 -31.078 -0.006 1 97.69 158 ALA A O 1
ATOM 1226 N N . ALA A 1 159 ? -17.5 -30.938 2.23 1 97.69 159 ALA A N 1
ATOM 1227 C CA . ALA A 1 159 ? -18.031 -32.281 2.379 1 97.69 159 ALA A CA 1
ATOM 1228 C C . ALA A 1 159 ? -19.547 -32.281 2.221 1 97.69 159 ALA A C 1
ATOM 1230 O O . ALA A 1 159 ? -20.203 -31.25 2.395 1 97.69 159 ALA A O 1
ATOM 1231 N N . GLY A 1 160 ? -20.062 -33.406 1.784 1 98.06 160 GLY A N 1
ATOM 1232 C CA . GLY A 1 160 ? -21.516 -33.531 1.662 1 98.06 160 GLY A CA 1
ATOM 1233 C C . GLY A 1 160 ? -21.938 -34.688 0.8 1 98.06 160 GLY A C 1
ATOM 1234 O O . GLY A 1 160 ? -21.109 -35.375 0.189 1 98.06 160 GLY A O 1
ATOM 1235 N N . GLU A 1 161 ? -23.234 -34.969 0.839 1 98 161 GLU A N 1
ATOM 1236 C CA . GLU A 1 161 ? -23.828 -36.062 0.069 1 98 161 GLU A CA 1
ATOM 1237 C C . GLU A 1 161 ? -25.094 -35.594 -0.661 1 98 161 GLU A C 1
ATOM 1239 O O . GLU A 1 161 ? -26.156 -36.188 -0.488 1 98 161 GLU A O 1
ATOM 1244 N N . PRO A 1 162 ? -24.922 -34.719 -1.567 1 98.56 162 PRO A N 1
ATOM 1245 C CA . PRO A 1 162 ? -26.094 -34.219 -2.289 1 98.56 162 PRO A CA 1
ATOM 1246 C C . PRO A 1 162 ? -26.641 -35.25 -3.285 1 98.56 162 PRO A C 1
ATOM 1248 O O . PRO A 1 162 ? -25.906 -36.125 -3.754 1 98.56 162 PRO A O 1
ATOM 1251 N N . GLU A 1 163 ? -27.938 -35.125 -3.533 1 98.38 163 GLU A N 1
ATOM 1252 C CA . GLU A 1 163 ? -28.656 -35.875 -4.566 1 98.38 163 GLU A CA 1
ATOM 1253 C C . GLU A 1 163 ? -29.484 -34.906 -5.434 1 98.38 163 GLU A C 1
ATOM 1255 O O . GLU A 1 163 ? -30.094 -33.969 -4.926 1 98.38 163 GLU A O 1
ATOM 1260 N N . GLY A 1 164 ? -29.406 -35.125 -6.727 1 98.38 164 GLY A N 1
ATOM 1261 C CA . GLY A 1 164 ? -30.188 -34.25 -7.617 1 98.38 164 GLY A CA 1
ATOM 1262 C C . GLY A 1 164 ? -30.047 -34.625 -9.078 1 98.38 164 GLY A C 1
ATOM 1263 O O . GLY A 1 164 ? -29.281 -35.531 -9.422 1 98.38 164 GLY A O 1
ATOM 1264 N N . ASP A 1 165 ? -30.828 -33.969 -9.906 1 98.5 165 ASP A N 1
ATOM 1265 C CA . ASP A 1 165 ? -30.719 -34.188 -11.344 1 98.5 165 ASP A CA 1
ATOM 1266 C C . ASP A 1 165 ? -29.359 -33.719 -11.859 1 98.5 165 ASP A C 1
ATOM 1268 O O . ASP A 1 165 ? -28.859 -32.688 -11.414 1 98.5 165 ASP A O 1
ATOM 1272 N N . ILE A 1 166 ? -28.797 -34.469 -12.727 1 98.75 166 ILE A N 1
ATOM 1273 C CA . ILE A 1 166 ? -27.484 -34.156 -13.297 1 98.75 166 ILE A CA 1
ATOM 1274 C C . ILE A 1 166 ? -27.656 -33.188 -14.461 1 98.75 166 ILE A C 1
ATOM 1276 O O . ILE A 1 166 ? -28.609 -33.281 -15.227 1 98.75 166 ILE A O 1
ATOM 1280 N N . VAL A 1 167 ? -26.781 -32.188 -14.562 1 98.88 167 VAL A N 1
ATOM 1281 C CA . VAL A 1 167 ? -26.75 -31.234 -15.664 1 98.88 167 VAL A CA 1
ATOM 1282 C C . VAL A 1 167 ? -25.328 -31.125 -16.203 1 98.88 167 VAL A C 1
ATOM 1284 O O . VAL A 1 167 ? -24.375 -30.906 -15.445 1 98.88 167 VAL A O 1
ATOM 1287 N N . TYR A 1 168 ? -25.141 -31.266 -17.516 1 98.81 168 TYR A N 1
ATOM 1288 C CA . TYR A 1 168 ? -23.859 -31.062 -18.188 1 98.81 168 TYR A CA 1
ATOM 1289 C C . TYR A 1 168 ? -23.609 -29.594 -18.469 1 98.81 168 TYR A C 1
ATOM 1291 O O . TYR A 1 168 ? -24.422 -28.938 -19.141 1 98.81 168 TYR A O 1
ATOM 1299 N N . VAL A 1 169 ? -22.484 -29.109 -18 1 98.69 169 VAL A N 1
ATOM 1300 C CA . VAL A 1 169 ? -22.297 -27.672 -18.094 1 98.69 169 VAL A CA 1
ATOM 1301 C C . VAL A 1 169 ? -21.016 -27.359 -18.875 1 98.69 169 VAL A C 1
ATOM 1303 O O . VAL A 1 169 ? -20.344 -26.359 -18.609 1 98.69 169 VAL A O 1
ATOM 1306 N N . ASN A 1 170 ? -20.562 -28.219 -19.75 1 98.38 170 ASN A N 1
ATOM 1307 C CA . ASN A 1 170 ? -19.406 -28 -20.594 1 98.38 170 ASN A CA 1
ATOM 1308 C C . ASN A 1 170 ? -18.141 -27.75 -19.766 1 98.38 170 ASN A C 1
ATOM 1310 O O . ASN A 1 170 ? -17.766 -28.594 -18.953 1 98.38 170 ASN A O 1
ATOM 1314 N N . TYR A 1 171 ? -17.578 -26.547 -19.844 1 97.56 171 TYR A N 1
ATOM 1315 C CA . TYR A 1 171 ? -16.375 -26.281 -19.062 1 97.56 171 TYR A CA 1
ATOM 1316 C C . TYR A 1 171 ? -16.703 -25.531 -17.781 1 97.56 171 TYR A C 1
ATOM 1318 O O . TYR A 1 171 ? -15.82 -25.234 -16.969 1 97.56 171 TYR A O 1
ATOM 1326 N N . GLY A 1 172 ? -17.922 -25.25 -17.547 1 97.25 172 GLY A N 1
ATOM 1327 C CA . GLY A 1 172 ? -18.344 -24.562 -16.344 1 97.25 172 GLY A CA 1
ATOM 1328 C C . GLY A 1 172 ? -17.922 -23.109 -16.297 1 97.25 172 GLY A C 1
ATOM 1329 O O . GLY A 1 172 ? -17.641 -22.562 -15.234 1 97.25 172 GLY A O 1
ATOM 1330 N N . THR A 1 173 ? -17.703 -22.438 -17.422 1 95 173 THR A N 1
ATOM 1331 C CA . THR A 1 173 ? -17.422 -21 -17.469 1 95 173 THR A CA 1
ATOM 1332 C C . THR A 1 173 ? -18.672 -20.188 -17.094 1 95 173 THR A C 1
ATOM 1334 O O . THR A 1 173 ? -19.781 -20.734 -17.062 1 95 173 THR A O 1
ATOM 1337 N N . ILE A 1 174 ? -18.438 -18.969 -16.812 1 90.81 174 ILE A N 1
ATOM 1338 C CA . ILE A 1 174 ? -19.594 -18.141 -16.469 1 90.81 174 ILE A CA 1
ATOM 1339 C C . ILE A 1 174 ? -20.516 -18.031 -17.672 1 90.81 174 ILE A C 1
ATOM 1341 O O . ILE A 1 174 ? -21.75 -17.984 -17.516 1 90.81 174 ILE A O 1
ATOM 1345 N N . ASP A 1 175 ? -19.953 -17.984 -18.891 1 90.25 175 ASP A N 1
ATOM 1346 C CA . ASP A 1 175 ? -20.734 -17.922 -20.109 1 90.25 175 ASP A CA 1
ATOM 1347 C C . ASP A 1 175 ? -21.562 -19.188 -20.297 1 90.25 175 ASP A C 1
ATOM 1349 O O . ASP A 1 175 ? -22.703 -19.141 -20.781 1 90.25 175 ASP A O 1
ATOM 1353 N N . ASP A 1 176 ? -21.016 -20.344 -19.969 1 96.44 176 ASP A N 1
ATOM 1354 C CA . ASP A 1 176 ? -21.766 -21.594 -20.031 1 96.44 176 ASP A CA 1
ATOM 1355 C C . ASP A 1 176 ? -23 -21.562 -19.141 1 96.44 176 ASP A C 1
ATOM 1357 O O . ASP A 1 176 ? -24.094 -21.906 -19.562 1 96.44 176 ASP A O 1
ATOM 1361 N N . PHE A 1 177 ? -22.844 -21.109 -17.938 1 95.88 177 PHE A N 1
ATOM 1362 C CA . PHE A 1 177 ? -23.953 -21.047 -16.984 1 95.88 177 PHE A CA 1
ATOM 1363 C C . PHE A 1 177 ? -25 -20.031 -17.438 1 95.88 177 PHE A C 1
ATOM 1365 O O . PHE A 1 177 ? -26.203 -20.266 -17.312 1 95.88 177 PHE A O 1
ATOM 1372 N N . ILE A 1 178 ? -24.469 -18.875 -17.922 1 91.44 178 ILE A N 1
ATOM 1373 C CA . ILE A 1 178 ? -25.391 -17.859 -18.422 1 91.44 178 ILE A CA 1
ATOM 1374 C C . ILE A 1 178 ? -26.219 -18.422 -19.562 1 91.44 178 ILE A C 1
ATOM 1376 O O . ILE A 1 178 ? -27.438 -18.281 -19.578 1 91.44 178 ILE A O 1
ATOM 1380 N N . TYR A 1 179 ? -25.625 -19.031 -20.531 1 95.12 179 TYR A N 1
ATOM 1381 C CA . TYR A 1 179 ? -26.312 -19.609 -21.672 1 95.12 179 TYR A CA 1
ATOM 1382 C C . TYR A 1 179 ? -27.344 -20.641 -21.234 1 95.12 179 TYR A C 1
ATOM 1384 O O . TYR A 1 179 ? -28.484 -20.625 -21.688 1 95.12 179 TYR A O 1
ATOM 1392 N N . LEU A 1 180 ? -27 -21.516 -20.359 1 97.94 180 LEU A N 1
ATOM 1393 C CA . LEU A 1 180 ? -27.875 -22.578 -19.891 1 97.94 180 LEU A CA 1
ATOM 1394 C C . LEU A 1 180 ? -29.047 -22 -19.094 1 97.94 180 LEU A C 1
ATOM 1396 O O . LEU A 1 180 ? -30.172 -22.484 -19.203 1 97.94 180 LEU A O 1
ATOM 1400 N N . ASN A 1 181 ? -28.719 -21.016 -18.281 1 96 181 ASN A N 1
ATOM 1401 C CA . ASN A 1 181 ? -29.75 -20.438 -17.422 1 96 181 ASN A CA 1
ATOM 1402 C C . ASN A 1 181 ? -30.688 -19.531 -18.219 1 96 181 ASN A C 1
ATOM 1404 O O . ASN A 1 181 ? -31.906 -19.641 -18.109 1 96 181 ASN A O 1
ATOM 1408 N N . ARG A 1 182 ? -30.109 -18.703 -19.078 1 93.31 182 ARG A N 1
ATOM 1409 C CA . ARG A 1 182 ? -30.922 -17.672 -19.719 1 93.31 182 ARG A CA 1
ATOM 1410 C C . ARG A 1 182 ? -31.484 -18.172 -21.047 1 93.31 182 ARG A C 1
ATOM 1412 O O . ARG A 1 182 ? -32.625 -17.812 -21.406 1 93.31 182 ARG A O 1
ATOM 1419 N N . THR A 1 183 ? -30.719 -18.859 -21.797 1 94.38 183 THR A N 1
ATOM 1420 C CA . THR A 1 183 ? -31.141 -19.297 -23.125 1 94.38 183 THR A CA 1
ATOM 1421 C C . THR A 1 183 ? -31.859 -20.641 -23.047 1 94.38 183 THR A C 1
ATOM 1423 O O . THR A 1 183 ? -32.938 -20.797 -23.641 1 94.38 183 THR A O 1
ATOM 1426 N N . MET A 1 184 ? -31.391 -21.547 -22.281 1 96.5 184 MET A N 1
ATOM 1427 C CA . MET A 1 184 ? -31.969 -22.891 -22.219 1 96.5 184 MET A CA 1
ATOM 1428 C C . MET A 1 184 ? -32.938 -23.016 -21.047 1 96.5 184 MET A C 1
ATOM 1430 O O . MET A 1 184 ? -33.594 -24.031 -20.891 1 96.5 184 MET A O 1
ATOM 1434 N N . LEU A 1 185 ? -32.906 -21.984 -20.094 1 96.25 185 LEU A N 1
ATOM 1435 C CA . LEU A 1 185 ? -33.844 -21.875 -18.984 1 96.25 185 LEU A CA 1
ATOM 1436 C C . LEU A 1 185 ? -33.688 -23.031 -18 1 96.25 185 LEU A C 1
ATOM 1438 O O . LEU A 1 185 ? -34.656 -23.531 -17.453 1 96.25 185 LEU A O 1
ATOM 1442 N N . ILE A 1 186 ? -32.469 -23.438 -17.875 1 97.12 186 ILE A N 1
ATOM 1443 C CA . ILE A 1 186 ? -32.188 -24.484 -16.891 1 97.12 186 ILE A CA 1
ATOM 1444 C C . ILE A 1 186 ? -32.125 -23.875 -15.492 1 97.12 186 ILE A C 1
ATOM 1446 O O . ILE A 1 186 ? -31.438 -22.891 -15.258 1 97.12 186 ILE A O 1
ATOM 1450 N N . ASP A 1 187 ? -32.875 -24.422 -14.562 1 97.19 187 ASP A N 1
ATOM 1451 C CA . ASP A 1 187 ? -32.781 -24.109 -13.141 1 97.19 187 ASP A CA 1
ATOM 1452 C C . ASP A 1 187 ? -31.797 -25.016 -12.438 1 97.19 187 ASP A C 1
ATOM 1454 O O . ASP A 1 187 ? -32.031 -26.219 -12.305 1 97.19 187 ASP A O 1
ATOM 1458 N N . PHE A 1 188 ? -30.766 -24.484 -11.875 1 97.94 188 PHE A N 1
ATOM 1459 C CA . PHE A 1 188 ? -29.656 -25.25 -11.32 1 97.94 188 PHE A CA 1
ATOM 1460 C C . PHE A 1 188 ? -29.906 -25.562 -9.852 1 97.94 188 PHE A C 1
ATOM 1462 O O . PHE A 1 188 ? -29.141 -26.312 -9.242 1 97.94 188 PHE A O 1
ATOM 1469 N N . HIS A 1 189 ? -30.906 -25.016 -9.305 1 97.56 189 HIS A N 1
ATOM 1470 C CA . HIS A 1 189 ? -31.156 -25.219 -7.883 1 97.56 189 HIS A CA 1
ATOM 1471 C C . HIS A 1 189 ? -31.25 -26.688 -7.547 1 97.56 189 HIS A C 1
ATOM 1473 O O . HIS A 1 189 ? -32.062 -27.406 -8.125 1 97.56 189 HIS A O 1
ATOM 1479 N N . ASN A 1 190 ? -30.438 -27.172 -6.703 1 96.19 190 ASN A N 1
ATOM 1480 C CA . ASN A 1 190 ? -30.375 -28.531 -6.172 1 96.19 190 ASN A CA 1
ATOM 1481 C C . ASN A 1 190 ? -29.953 -29.531 -7.242 1 96.19 190 ASN A C 1
ATOM 1483 O O . ASN A 1 190 ? -30.234 -30.719 -7.121 1 96.19 190 ASN A O 1
ATOM 1487 N N . LYS A 1 191 ? -29.375 -29.062 -8.305 1 98.5 191 LYS A N 1
ATOM 1488 C CA . LYS A 1 191 ? -28.859 -29.938 -9.336 1 98.5 191 LYS A CA 1
ATOM 1489 C C . LYS A 1 191 ? -27.375 -30.266 -9.094 1 98.5 191 LYS A C 1
ATOM 1491 O O . LYS A 1 191 ? -26.703 -29.547 -8.367 1 98.5 191 LYS A O 1
ATOM 1496 N N . ILE A 1 192 ? -26.984 -31.344 -9.602 1 98.81 192 ILE A N 1
ATOM 1497 C CA . ILE A 1 192 ? -25.562 -31.703 -9.609 1 98.81 192 ILE A CA 1
ATOM 1498 C C . ILE A 1 192 ? -24.984 -31.484 -11.008 1 98.81 192 ILE A C 1
ATOM 1500 O O . ILE A 1 192 ? -25.422 -32.125 -11.977 1 98.81 192 ILE A O 1
ATOM 1504 N N . CYS A 1 193 ? -24.047 -30.641 -11.086 1 98.81 193 CYS A N 1
ATOM 1505 C CA . CYS A 1 193 ? -23.438 -30.312 -12.375 1 98.81 193 CYS A CA 1
ATOM 1506 C C . CYS A 1 193 ? -22.234 -31.219 -12.648 1 98.81 193 CYS A C 1
ATOM 1508 O O . CYS A 1 193 ? -21.562 -31.656 -11.719 1 98.81 193 CYS A O 1
ATOM 1510 N N . ILE A 1 194 ? -22 -31.516 -13.844 1 98.88 194 ILE A N 1
ATOM 1511 C CA . ILE A 1 194 ? -20.781 -32.219 -14.289 1 98.88 194 ILE A CA 1
ATOM 1512 C C . ILE A 1 194 ? -20.109 -31.391 -15.375 1 98.88 194 ILE A C 1
ATOM 1514 O O . ILE A 1 194 ? -20.75 -30.922 -16.312 1 98.88 194 ILE A O 1
ATOM 1518 N N . ALA A 1 195 ? -18.828 -31.125 -15.227 1 98.75 195 ALA A N 1
ATOM 1519 C CA . ALA A 1 195 ? -18.078 -30.234 -16.109 1 98.75 195 ALA A CA 1
ATOM 1520 C C . ALA A 1 195 ? -16.75 -30.859 -16.516 1 98.75 195 ALA A C 1
ATOM 1522 O O . ALA A 1 195 ? -16.156 -31.641 -15.758 1 98.75 195 ALA A O 1
ATOM 1523 N N . ARG A 1 196 ? -16.266 -30.453 -17.641 1 98.06 196 ARG A N 1
ATOM 1524 C CA . ARG A 1 196 ? -14.938 -30.828 -18.125 1 98.06 196 ARG A CA 1
ATOM 1525 C C . ARG A 1 196 ? -13.859 -29.969 -17.453 1 98.06 196 ARG A C 1
ATOM 1527 O O . ARG A 1 196 ? -14.047 -28.781 -17.234 1 98.06 196 ARG A O 1
ATOM 1534 N N . TYR A 1 197 ? -12.727 -30.625 -17.156 1 95.75 197 TYR A N 1
ATOM 1535 C CA . TYR A 1 197 ? -11.539 -29.859 -16.812 1 95.75 197 TYR A CA 1
ATOM 1536 C C . TYR A 1 197 ? -11.062 -29.031 -18 1 95.75 197 TYR A C 1
ATOM 1538 O O . TYR A 1 197 ? -11.414 -29.328 -19.156 1 95.75 197 TYR A O 1
ATOM 1546 N N . GLY A 1 198 ? -10.305 -27.906 -17.656 1 91.94 198 GLY A N 1
ATOM 1547 C CA . GLY A 1 198 ? -9.719 -27.094 -18.703 1 91.94 198 GLY A CA 1
ATOM 1548 C C . GLY A 1 198 ? -10.453 -25.781 -18.906 1 91.94 198 GLY A C 1
ATOM 1549 O O . GLY A 1 198 ? -11.484 -25.531 -18.266 1 91.94 198 GLY A O 1
ATOM 1550 N N . SER A 1 199 ? -9.883 -24.922 -19.656 1 90.56 199 SER A N 1
ATOM 1551 C CA . SER A 1 199 ? -10.422 -23.641 -20.094 1 90.56 199 SER A CA 1
ATOM 1552 C C . SER A 1 199 ? -10.281 -22.594 -18.984 1 90.56 199 SER A C 1
ATOM 1554 O O . SER A 1 199 ? -9.836 -21.469 -19.234 1 90.56 199 SER A O 1
ATOM 1556 N N . ILE A 1 200 ? -10.781 -22.906 -17.812 1 91.44 200 ILE A N 1
ATOM 1557 C CA . ILE A 1 200 ? -10.648 -21.969 -16.703 1 91.44 200 ILE A CA 1
ATOM 1558 C C . ILE A 1 200 ? -10.18 -22.719 -15.445 1 91.44 200 ILE A C 1
ATOM 1560 O O . ILE A 1 200 ? -10.094 -23.938 -15.445 1 91.44 200 ILE A O 1
ATOM 1564 N N . PHE A 1 201 ? -9.891 -22 -14.406 1 92.81 201 PHE A N 1
ATOM 1565 C CA . PHE A 1 201 ? -9.5 -22.547 -13.117 1 92.81 201 PHE A CA 1
ATOM 1566 C C . PHE A 1 201 ? -10.656 -23.312 -12.484 1 92.81 201 PHE A C 1
ATOM 1568 O O . PHE A 1 201 ? -11.805 -22.859 -12.523 1 92.81 201 PHE A O 1
ATOM 1575 N N . ARG A 1 202 ? -10.453 -24.453 -11.953 1 96.12 202 ARG A N 1
ATOM 1576 C CA . ARG A 1 202 ? -11.484 -25.312 -11.391 1 96.12 202 ARG A CA 1
ATOM 1577 C C . ARG A 1 202 ? -12.203 -24.625 -10.242 1 96.12 202 ARG A C 1
ATOM 1579 O O . ARG A 1 202 ? -13.391 -24.859 -10.016 1 96.12 202 ARG A O 1
ATOM 1586 N N . GLY A 1 203 ? -11.445 -23.719 -9.477 1 95.31 203 GLY A N 1
ATOM 1587 C CA . GLY A 1 203 ? -12.109 -22.969 -8.422 1 95.31 203 GLY A CA 1
ATOM 1588 C C . GLY A 1 203 ? -13.188 -22.047 -8.945 1 95.31 203 GLY A C 1
ATOM 1589 O O . GLY A 1 203 ? -14.203 -21.828 -8.273 1 95.31 203 GLY A O 1
ATOM 1590 N N . ASP A 1 204 ? -13 -21.484 -10.086 1 94.56 204 ASP A N 1
ATOM 1591 C CA . ASP A 1 204 ? -14.008 -20.641 -10.711 1 94.56 204 ASP A CA 1
ATOM 1592 C C . ASP A 1 204 ? -15.25 -21.453 -11.078 1 94.56 204 ASP A C 1
ATOM 1594 O O . ASP A 1 204 ? -16.375 -20.953 -10.961 1 94.56 204 ASP A O 1
ATOM 1598 N N . LYS A 1 205 ? -15.047 -22.688 -11.531 1 96.88 205 LYS A N 1
ATOM 1599 C CA . LYS A 1 205 ? -16.172 -23.562 -11.844 1 96.88 205 LYS A CA 1
ATOM 1600 C C . LYS A 1 205 ? -17.047 -23.812 -10.617 1 96.88 205 LYS A C 1
ATOM 1602 O O . LYS A 1 205 ? -18.266 -23.766 -10.695 1 96.88 205 LYS A O 1
ATOM 1607 N N . ALA A 1 206 ? -16.344 -24.109 -9.547 1 97.88 206 ALA A N 1
ATOM 1608 C CA . ALA A 1 206 ? -17.062 -24.328 -8.297 1 97.88 206 ALA A CA 1
ATOM 1609 C C . ALA A 1 206 ? -17.828 -23.078 -7.867 1 97.88 206 ALA A C 1
ATOM 1611 O O . ALA A 1 206 ? -18.984 -23.172 -7.422 1 97.88 206 ALA A O 1
ATOM 1612 N N . LYS A 1 207 ? -17.203 -21.938 -7.965 1 95.38 207 LYS A N 1
ATOM 1613 C CA . LYS A 1 207 ? -17.844 -20.672 -7.633 1 95.38 207 LYS A CA 1
ATOM 1614 C C . LYS A 1 207 ? -19.094 -20.438 -8.477 1 95.38 207 LYS A C 1
ATOM 1616 O O . LYS A 1 207 ? -20.141 -20.047 -7.953 1 95.38 207 LYS A O 1
ATOM 1621 N N . HIS A 1 208 ? -19 -20.672 -9.805 1 95.69 208 HIS A N 1
ATOM 1622 C CA . HIS A 1 208 ? -20.141 -20.5 -10.695 1 95.69 208 HIS A CA 1
ATOM 1623 C C . HIS A 1 208 ? -21.266 -21.453 -10.328 1 95.69 208 HIS A C 1
ATOM 1625 O O . HIS A 1 208 ? -22.438 -21.047 -10.266 1 95.69 208 HIS A O 1
ATOM 1631 N N . ALA A 1 209 ? -20.922 -22.703 -10.109 1 98.19 209 ALA A N 1
ATOM 1632 C CA . ALA A 1 209 ? -21.938 -23.688 -9.727 1 98.19 209 ALA A CA 1
ATOM 1633 C C . ALA A 1 209 ? -22.656 -23.281 -8.445 1 98.19 209 ALA A C 1
ATOM 1635 O O . ALA A 1 209 ? -23.875 -23.375 -8.359 1 98.19 209 ALA A O 1
ATOM 1636 N N . GLU A 1 210 ? -21.891 -22.844 -7.496 1 97.06 210 GLU A N 1
ATOM 1637 C CA . GLU A 1 210 ? -22.469 -22.375 -6.238 1 97.06 210 GLU A CA 1
ATOM 1638 C C . GLU A 1 210 ? -23.359 -21.156 -6.461 1 97.06 210 GLU A C 1
ATOM 1640 O O . GLU A 1 210 ? -24.453 -21.078 -5.898 1 97.06 210 GLU A O 1
ATOM 1645 N N . GLN A 1 211 ? -22.891 -20.234 -7.23 1 94.5 211 GLN A N 1
ATOM 1646 C CA . GLN A 1 211 ? -23.609 -18.984 -7.508 1 94.5 211 GLN A CA 1
ATOM 1647 C C . GLN A 1 211 ? -24.984 -19.281 -8.125 1 94.5 211 GLN A C 1
ATOM 1649 O O . GLN A 1 211 ? -25.938 -18.547 -7.875 1 94.5 211 GLN A O 1
ATOM 1654 N N . TYR A 1 212 ? -25.078 -20.297 -8.914 1 96.56 212 TYR A N 1
ATOM 1655 C CA . TYR A 1 212 ? -26.328 -20.625 -9.586 1 96.56 212 TYR A CA 1
ATOM 1656 C C . TYR A 1 212 ? -27.141 -21.625 -8.789 1 96.56 212 TYR A C 1
ATOM 1658 O O . TYR A 1 212 ? -28.203 -22.062 -9.234 1 96.56 212 TYR A O 1
ATOM 1666 N N . GLY A 1 213 ? -26.609 -22.047 -7.645 1 97.31 213 GLY A N 1
ATOM 1667 C CA . GLY A 1 213 ? -27.406 -22.797 -6.688 1 97.31 213 GLY A CA 1
ATOM 1668 C C . GLY A 1 213 ? -27.25 -24.297 -6.832 1 97.31 213 GLY A C 1
ATOM 1669 O O . GLY A 1 213 ? -28.062 -25.062 -6.312 1 97.31 213 GLY A O 1
ATOM 1670 N N . CYS A 1 214 ? -26.219 -24.781 -7.523 1 98.31 214 CYS A N 1
ATOM 1671 C CA . CYS A 1 214 ? -25.984 -26.219 -7.648 1 98.31 214 CYS A CA 1
ATOM 1672 C C . CYS A 1 214 ? -25.719 -26.844 -6.285 1 98.31 214 CYS A C 1
ATOM 1674 O O . CYS A 1 214 ? -25.141 -26.203 -5.406 1 98.31 214 CYS A O 1
ATOM 1676 N N . ALA A 1 215 ? -26.125 -28.078 -6.191 1 98.56 215 ALA A N 1
ATOM 1677 C CA . ALA A 1 215 ? -25.891 -28.812 -4.949 1 98.56 215 ALA A CA 1
ATOM 1678 C C . ALA A 1 215 ? -24.516 -29.453 -4.934 1 98.56 215 ALA A C 1
ATOM 1680 O O . ALA A 1 215 ? -24 -29.797 -3.869 1 98.56 215 ALA A O 1
ATOM 1681 N N . GLY A 1 216 ? -23.906 -29.594 -6.094 1 98.75 216 GLY A N 1
ATOM 1682 C CA . GLY A 1 216 ? -22.578 -30.188 -6.227 1 98.75 216 GLY A CA 1
ATOM 1683 C C . GLY A 1 216 ? -22.016 -30.094 -7.633 1 98.75 216 GLY A C 1
ATOM 1684 O O . GLY A 1 216 ? -22.734 -29.719 -8.562 1 98.75 216 GLY A O 1
ATOM 1685 N N . LEU A 1 217 ? -20.75 -30.422 -7.715 1 98.94 217 LEU A N 1
ATOM 1686 C CA . LEU A 1 217 ? -20.047 -30.344 -8.992 1 98.94 217 LEU A CA 1
ATOM 1687 C C . LEU A 1 217 ? -19.109 -31.531 -9.188 1 98.94 217 LEU A C 1
ATOM 1689 O O . LEU A 1 217 ? -18.328 -31.859 -8.289 1 98.94 217 LEU A O 1
ATOM 1693 N N . ILE A 1 218 ? -19.25 -32.188 -10.281 1 98.94 218 ILE A N 1
ATOM 1694 C CA . ILE A 1 218 ? -18.359 -33.281 -10.688 1 98.94 218 ILE A CA 1
ATOM 1695 C C . ILE A 1 218 ? -17.453 -32.812 -11.82 1 98.94 218 ILE A C 1
ATOM 1697 O O . ILE A 1 218 ? -17.922 -32.219 -12.797 1 98.94 218 ILE A O 1
ATOM 1701 N N . LEU A 1 219 ? -16.188 -33.094 -11.695 1 98.81 219 LEU A N 1
ATOM 1702 C CA . LEU A 1 219 ? -15.227 -32.719 -12.734 1 98.81 219 LEU A CA 1
ATOM 1703 C C . LEU A 1 219 ? -14.594 -33.969 -13.352 1 98.81 219 LEU A C 1
ATOM 1705 O O . LEU A 1 219 ? -14.438 -35 -12.672 1 98.81 219 LEU A O 1
ATOM 1709 N N . TYR A 1 220 ? -14.266 -33.875 -14.594 1 98.56 220 TYR A N 1
ATOM 1710 C CA . TYR A 1 220 ? -13.516 -34.938 -15.227 1 98.56 220 TYR A CA 1
ATOM 1711 C C . TYR A 1 220 ? -12.656 -34.406 -16.359 1 98.56 220 TYR A C 1
ATOM 1713 O O . TYR A 1 220 ? -12.953 -33.375 -16.953 1 98.56 220 TYR A O 1
ATOM 1721 N N . SER A 1 221 ? -11.562 -35.125 -16.672 1 98.06 221 SER A N 1
ATOM 1722 C CA . SER A 1 221 ? -10.68 -34.781 -17.781 1 98.06 221 SER A CA 1
ATOM 1723 C C . SER A 1 221 ? -11.117 -35.469 -19.078 1 98.06 221 SER A C 1
ATOM 1725 O O . SER A 1 221 ? -10.789 -36.625 -19.312 1 98.06 221 SER A O 1
ATOM 1727 N N . ASP A 1 222 ? -11.758 -34.688 -19.891 1 97.88 222 ASP A N 1
ATOM 1728 C CA . ASP A 1 222 ? -12.281 -35.219 -21.141 1 97.88 222 ASP A CA 1
ATOM 1729 C C . ASP A 1 222 ? -11.156 -35.562 -22.125 1 97.88 222 ASP A C 1
ATOM 1731 O O . ASP A 1 222 ? -10.227 -34.781 -22.297 1 97.88 222 ASP A O 1
ATOM 1735 N N . PRO A 1 223 ? -11.258 -36.688 -22.781 1 96.06 223 PRO A N 1
ATOM 1736 C CA . PRO A 1 223 ? -10.188 -37.062 -23.719 1 96.06 223 PRO A CA 1
ATOM 1737 C C . PRO A 1 223 ? -9.969 -36.031 -24.828 1 96.06 223 PRO A C 1
ATOM 1739 O O . PRO A 1 223 ? -8.883 -35.969 -25.391 1 96.06 223 PRO A O 1
ATOM 1742 N N . ALA A 1 224 ? -10.984 -35.25 -25.109 1 95.31 224 ALA A N 1
ATOM 1743 C CA . ALA A 1 224 ? -10.844 -34.219 -26.109 1 95.31 224 ALA A CA 1
ATOM 1744 C C . ALA A 1 224 ? -9.695 -33.281 -25.766 1 95.31 224 ALA A C 1
ATOM 1746 O O . ALA A 1 224 ? -9.086 -32.656 -26.641 1 95.31 224 ALA A O 1
ATOM 1747 N N . ASN A 1 225 ? -9.383 -33.25 -24.469 1 95.31 225 ASN A N 1
ATOM 1748 C CA . ASN A 1 225 ? -8.398 -32.281 -24.031 1 95.31 225 ASN A CA 1
ATOM 1749 C C . ASN A 1 225 ? -7.18 -32.938 -23.406 1 95.31 225 ASN A C 1
ATOM 1751 O O . ASN A 1 225 ? -6.223 -32.281 -23.016 1 95.31 225 ASN A O 1
ATOM 1755 N N . TYR A 1 226 ? -7.199 -34.281 -23.312 1 96.75 226 TYR A N 1
ATOM 1756 C CA . TYR A 1 226 ? -6.109 -34.938 -22.578 1 96.75 226 TYR A CA 1
ATOM 1757 C C . TYR A 1 226 ? -5.621 -36.156 -23.312 1 96.75 226 TYR A C 1
ATOM 1759 O O . TYR A 1 226 ? -4.801 -36.938 -22.781 1 96.75 226 TYR A O 1
ATOM 1767 N N . CYS A 1 227 ? -6.156 -36.375 -24.531 1 95.62 227 CYS A N 1
ATOM 1768 C CA . CYS A 1 227 ? -5.727 -37.438 -25.422 1 95.62 227 CYS A CA 1
ATOM 1769 C C . CYS A 1 227 ? -5.672 -36.969 -26.859 1 95.62 227 CYS A C 1
ATOM 1771 O O . CYS A 1 227 ? -6.211 -35.906 -27.188 1 95.62 227 CYS A O 1
ATOM 1773 N N . VAL A 1 228 ? -4.934 -37.656 -27.609 1 94.12 228 VAL A N 1
ATOM 1774 C CA . VAL A 1 228 ? -4.949 -37.531 -29.047 1 94.12 228 VAL A CA 1
ATOM 1775 C C . VAL A 1 228 ? -5.441 -38.812 -29.703 1 94.12 228 VAL A C 1
ATOM 1777 O O . VAL A 1 228 ? -4.863 -39.875 -29.484 1 94.12 228 VAL A O 1
ATOM 1780 N N . PRO A 1 229 ? -6.488 -38.656 -30.484 1 90.38 229 PRO A N 1
ATOM 1781 C CA . PRO A 1 229 ? -7.055 -39.875 -31.078 1 90.38 229 PRO A CA 1
ATOM 1782 C C . PRO A 1 229 ? -6.016 -40.688 -31.828 1 90.38 229 PRO A C 1
ATOM 1784 O O . PRO A 1 229 ? -5.23 -40.156 -32.625 1 90.38 229 PRO A O 1
ATOM 1787 N N . GLY A 1 230 ? -6.043 -41.938 -31.547 1 91.69 230 GLY A N 1
ATOM 1788 C CA . GLY A 1 230 ? -5.191 -42.875 -32.281 1 91.69 230 GLY A CA 1
ATOM 1789 C C . GLY A 1 230 ? -3.803 -43 -31.672 1 91.69 230 GLY A C 1
ATOM 1790 O O . GLY A 1 230 ? -3.023 -43.875 -32.094 1 91.69 230 GLY A O 1
ATOM 1791 N N . GLU A 1 231 ? -3.418 -42.281 -30.641 1 93.69 231 GLU A N 1
ATOM 1792 C CA . GLU A 1 231 ? -2.059 -42.25 -30.109 1 93.69 231 GLU A CA 1
ATOM 1793 C C . GLU A 1 231 ? -1.945 -43.125 -28.875 1 93.69 231 GLU A C 1
ATOM 1795 O O . GLU A 1 231 ? -0.852 -43.312 -28.328 1 93.69 231 GLU A O 1
ATOM 1800 N N . GLY A 1 232 ? -2.986 -43.75 -28.469 1 94.88 232 GLY A N 1
ATOM 1801 C CA . GLY A 1 232 ? -2.951 -44.562 -27.266 1 94.88 232 GLY A CA 1
ATOM 1802 C C . GLY A 1 232 ? -2.877 -43.719 -26 1 94.88 232 GLY A C 1
ATOM 1803 O O . GLY A 1 232 ? -2.762 -42.5 -26.062 1 94.88 232 GLY A O 1
ATOM 1804 N N . VAL A 1 233 ? -2.914 -44.375 -24.844 1 96.94 233 VAL A N 1
ATOM 1805 C CA . VAL A 1 233 ? -2.846 -43.719 -23.547 1 96.94 233 VAL A CA 1
ATOM 1806 C C . VAL A 1 233 ? -1.781 -44.375 -22.688 1 96.94 233 VAL A C 1
ATOM 1808 O O . VAL A 1 233 ? -1.188 -45.406 -23.078 1 96.94 233 VAL A O 1
ATOM 1811 N N . TYR A 1 234 ? -1.403 -43.781 -21.609 1 96.5 234 TYR A N 1
ATOM 1812 C CA . TYR A 1 234 ? -0.423 -44.312 -20.672 1 96.5 234 TYR A CA 1
ATOM 1813 C C . TYR A 1 234 ? -0.796 -45.719 -20.25 1 96.5 234 TYR A C 1
ATOM 1815 O O . TYR A 1 234 ? -1.952 -46 -19.922 1 96.5 234 TYR A O 1
ATOM 1823 N N . PRO A 1 235 ? 0.072 -46.688 -20.266 1 96 235 PRO A N 1
ATOM 1824 C CA . PRO A 1 235 ? 1.523 -46.5 -20.328 1 96 235 PRO A CA 1
ATOM 1825 C C . PRO A 1 235 ? 2.062 -46.625 -21.75 1 96 235 PRO A C 1
ATOM 1827 O O . PRO A 1 235 ? 3.279 -46.625 -21.953 1 96 235 PRO A O 1
ATOM 1830 N N . ASP A 1 236 ? 1.214 -46.719 -22.766 1 95.69 236 ASP A N 1
ATOM 1831 C CA . ASP A 1 236 ? 1.679 -46.875 -24.141 1 95.69 236 ASP A CA 1
ATOM 1832 C C . ASP A 1 236 ? 2.064 -45.531 -24.734 1 95.69 236 ASP A C 1
ATOM 1834 O O . ASP A 1 236 ? 2.729 -45.469 -25.781 1 95.69 236 ASP A O 1
ATOM 1838 N N . SER A 1 237 ? 1.63 -44.562 -24.141 1 95.31 237 SER A N 1
ATOM 1839 C CA . SER A 1 237 ? 1.968 -43.156 -24.438 1 95.31 237 SER A CA 1
ATOM 1840 C C . SER A 1 237 ? 1.833 -42.281 -23.203 1 95.31 237 SER A C 1
ATOM 1842 O O . SER A 1 237 ? 1.611 -42.781 -22.094 1 95.31 237 SER A O 1
ATOM 1844 N N . TRP A 1 238 ? 1.972 -41 -23.344 1 95.06 238 TRP A N 1
ATOM 1845 C CA . TRP A 1 238 ? 1.941 -40.156 -22.156 1 95.06 238 TRP A CA 1
ATOM 1846 C C . TRP A 1 238 ? 0.558 -39.531 -21.953 1 95.06 238 TRP A C 1
ATOM 1848 O O . TRP A 1 238 ? 0.387 -38.625 -21.141 1 95.06 238 TRP A O 1
ATOM 1858 N N . TYR A 1 239 ? -0.431 -39.938 -22.797 1 97.25 239 TYR A N 1
ATOM 1859 C CA . TYR A 1 239 ? -1.773 -39.375 -22.688 1 97.25 239 TYR A CA 1
ATOM 1860 C C . TYR A 1 239 ? -2.543 -40.031 -21.547 1 97.25 239 TYR A C 1
ATOM 1862 O O . TYR A 1 239 ? -2.189 -41.125 -21.094 1 97.25 239 TYR A O 1
ATOM 1870 N N . LEU A 1 240 ? -3.559 -39.375 -21.062 1 97.81 240 LEU A N 1
ATOM 1871 C CA . LEU A 1 240 ? -4.258 -39.75 -19.828 1 97.81 240 LEU A CA 1
ATOM 1872 C C . LEU A 1 240 ? -5.051 -41.031 -20.031 1 97.81 240 LEU A C 1
ATOM 1874 O O . LEU A 1 240 ? -5.879 -41.125 -20.953 1 97.81 240 LEU A O 1
ATOM 1878 N N . PRO A 1 241 ? -4.805 -42.062 -19.234 1 97.62 241 PRO A N 1
ATOM 1879 C CA . PRO A 1 241 ? -5.629 -43.281 -19.328 1 97.62 241 PRO A CA 1
ATOM 1880 C C . PRO A 1 241 ? -7.027 -43.094 -18.734 1 97.62 241 PRO A C 1
ATOM 1882 O O . PRO A 1 241 ? -7.262 -42.125 -18 1 97.62 241 PRO A O 1
ATOM 1885 N N . PRO A 1 242 ? -7.949 -43.969 -18.984 1 97.38 242 PRO A N 1
ATOM 1886 C CA . PRO A 1 242 ? -9.367 -43.75 -18.688 1 97.38 242 PRO A CA 1
ATOM 1887 C C . PRO A 1 242 ? -9.617 -43.562 -17.188 1 97.38 242 PRO A C 1
ATOM 1889 O O . PRO A 1 242 ? -10.547 -42.844 -16.812 1 97.38 242 PRO A O 1
ATOM 1892 N N . THR A 1 243 ? -8.836 -44.125 -16.344 1 97.62 243 THR A N 1
ATOM 1893 C CA . THR A 1 243 ? -9.062 -44.031 -14.906 1 97.62 243 THR A CA 1
ATOM 1894 C C . THR A 1 243 ? -8.312 -42.844 -14.32 1 97.62 243 THR A C 1
ATOM 1896 O O . THR A 1 243 ? -8.453 -42.531 -13.133 1 97.62 243 THR A O 1
ATOM 1899 N N . GLY A 1 244 ? -7.473 -42.156 -15.164 1 97.69 244 GLY A N 1
ATOM 1900 C CA . GLY A 1 244 ? -6.676 -41.062 -14.68 1 97.69 244 GLY A CA 1
ATOM 1901 C C . GLY A 1 244 ? -7.512 -39.906 -14.18 1 97.69 244 GLY A C 1
ATOM 1902 O O . GLY A 1 244 ? -8.531 -39.562 -14.781 1 97.69 244 GLY A O 1
ATOM 1903 N N . VAL A 1 245 ? -7.137 -39.312 -13.008 1 98 245 VAL A N 1
ATOM 1904 C CA . VAL A 1 245 ? -7.867 -38.219 -12.398 1 98 245 VAL A CA 1
ATOM 1905 C C . VAL A 1 245 ? -6.898 -37.062 -12.055 1 98 245 VAL A C 1
ATOM 1907 O O . VAL A 1 245 ? -5.836 -37.312 -11.477 1 98 245 VAL A O 1
ATOM 1910 N N . GLN A 1 246 ? -7.254 -35.875 -12.445 1 97.44 246 GLN A N 1
ATOM 1911 C CA . GLN A 1 246 ? -6.5 -34.688 -12.102 1 97.44 246 GLN A CA 1
ATOM 1912 C C . GLN A 1 246 ? -6.93 -34.125 -10.742 1 97.44 246 GLN A C 1
ATOM 1914 O O . GLN A 1 246 ? -8.086 -33.75 -10.555 1 97.44 246 GLN A O 1
ATOM 1919 N N . ARG A 1 247 ? -6.027 -34.156 -9.773 1 97.88 247 ARG A N 1
ATOM 1920 C CA . ARG A 1 247 ? -6.25 -33.5 -8.484 1 97.88 247 ARG A CA 1
ATOM 1921 C C . ARG A 1 247 ? -5.957 -32 -8.57 1 97.88 247 ARG A C 1
ATOM 1923 O O . ARG A 1 247 ? -5.32 -31.547 -9.523 1 97.88 247 ARG A O 1
ATOM 1930 N N . GLY A 1 248 ? -6.445 -31.203 -7.562 1 97.31 248 GLY A N 1
ATOM 1931 C CA . GLY A 1 248 ? -6.164 -29.781 -7.504 1 97.31 248 GLY A CA 1
ATOM 1932 C C . GLY A 1 248 ? -6.992 -29.047 -6.461 1 97.31 248 GLY A C 1
ATOM 1933 O O . GLY A 1 248 ? -7.949 -29.609 -5.918 1 97.31 248 GLY A O 1
ATOM 1934 N N . ASN A 1 249 ? -6.637 -27.844 -6.18 1 97.56 249 ASN A N 1
ATOM 1935 C CA . ASN A 1 249 ? -7.375 -27.078 -5.18 1 97.56 249 ASN A CA 1
ATOM 1936 C C . ASN A 1 249 ? -8.477 -26.234 -5.816 1 97.56 249 ASN A C 1
ATOM 1938 O O . ASN A 1 249 ? -8.445 -25.969 -7.02 1 97.56 249 ASN A O 1
ATOM 1942 N N . LEU A 1 250 ? -9.438 -25.812 -5.008 1 97.38 250 LEU A N 1
ATOM 1943 C CA . LEU A 1 250 ? -10.562 -25.016 -5.488 1 97.38 250 LEU A CA 1
ATOM 1944 C C . LEU A 1 250 ? -10.469 -23.578 -4.992 1 97.38 250 LEU A C 1
ATOM 1946 O O . LEU A 1 250 ? -11.336 -22.75 -5.301 1 97.38 250 LEU A O 1
ATOM 1950 N N . LYS A 1 251 ? -9.477 -23.266 -4.238 1 94.94 251 LYS A N 1
ATOM 1951 C CA . LYS A 1 251 ? -9.383 -21.984 -3.549 1 94.94 251 LYS A CA 1
ATOM 1952 C C . LYS A 1 251 ? -9.031 -20.859 -4.523 1 94.94 251 LYS A C 1
ATOM 1954 O O . LYS A 1 251 ? -8.07 -20.969 -5.285 1 94.94 251 LYS A O 1
ATOM 1959 N N . LEU A 1 252 ? -9.773 -19.766 -4.453 1 89.88 252 LEU A N 1
ATOM 1960 C CA . LEU A 1 252 ? -9.531 -18.625 -5.32 1 89.88 252 LEU A CA 1
ATOM 1961 C C . LEU A 1 252 ? -8.508 -17.672 -4.699 1 89.88 252 LEU A C 1
ATOM 1963 O O . LEU A 1 252 ? -7.691 -17.094 -5.41 1 89.88 252 LEU A O 1
ATOM 1967 N N . ALA A 1 253 ? -8.547 -17.547 -3.396 1 88.5 253 ALA A N 1
ATOM 1968 C CA . ALA A 1 253 ? -7.609 -16.688 -2.684 1 88.5 253 ALA A CA 1
ATOM 1969 C C . ALA A 1 253 ? -6.203 -17.281 -2.701 1 88.5 253 ALA A C 1
ATOM 1971 O O . ALA A 1 253 ? -6.035 -18.5 -2.852 1 88.5 253 ALA A O 1
ATOM 1972 N N . ARG A 1 254 ? -5.215 -16.484 -2.619 1 92.75 254 ARG A N 1
ATOM 1973 C CA . ARG A 1 254 ? -3.84 -16.969 -2.508 1 92.75 254 ARG A CA 1
ATOM 1974 C C . ARG A 1 254 ? -3.369 -16.938 -1.058 1 92.75 254 ARG A C 1
ATOM 1976 O O . ARG A 1 254 ? -3.738 -16.047 -0.292 1 92.75 254 ARG A O 1
ATOM 1983 N N . GLY A 1 255 ? -2.537 -17.922 -0.743 1 96.31 255 GLY A N 1
ATOM 1984 C CA . GLY A 1 255 ? -2.104 -18.031 0.641 1 96.31 255 GLY A CA 1
ATOM 1985 C C . GLY A 1 255 ? -3.119 -18.734 1.531 1 96.31 255 GLY A C 1
ATOM 1986 O O . GLY A 1 255 ? -4.035 -19.391 1.039 1 96.31 255 GLY A O 1
ATOM 1987 N N . ASP A 1 256 ? -2.922 -18.719 2.805 1 97.94 256 ASP A N 1
ATOM 1988 C CA . ASP A 1 256 ? -3.877 -19.25 3.775 1 97.94 256 ASP A CA 1
ATOM 1989 C C . ASP A 1 256 ? -5.18 -18.453 3.756 1 97.94 256 ASP A C 1
ATOM 1991 O O . ASP A 1 256 ? -5.168 -17.234 3.949 1 97.94 256 ASP A O 1
ATOM 1995 N N . PRO A 1 257 ? -6.301 -19.156 3.504 1 97.06 257 PRO A N 1
ATOM 1996 C CA . PRO A 1 257 ? -7.562 -18.422 3.402 1 97.06 257 PRO A CA 1
ATOM 1997 C C . PRO A 1 257 ? -7.965 -17.766 4.715 1 97.06 257 PRO A C 1
ATOM 1999 O O . PRO A 1 257 ? -8.844 -16.891 4.73 1 97.06 257 PRO A O 1
ATOM 2002 N N . ARG A 1 258 ? -7.328 -18.109 5.84 1 97 258 ARG A N 1
ATOM 2003 C CA . ARG A 1 258 ? -7.699 -17.578 7.152 1 97 258 ARG A CA 1
ATOM 2004 C C . ARG A 1 258 ? -6.949 -16.297 7.461 1 97 258 ARG A C 1
ATOM 2006 O O . ARG A 1 258 ? -7.324 -15.555 8.375 1 97 258 ARG A O 1
ATOM 2013 N N . THR A 1 259 ? -5.891 -16.016 6.719 1 97.31 259 THR A N 1
ATOM 2014 C CA . THR A 1 259 ? -5.055 -14.867 7.062 1 97.31 259 THR A CA 1
ATOM 2015 C C . THR A 1 259 ? -4.73 -14.039 5.824 1 97.31 259 THR A C 1
ATOM 2017 O O . THR A 1 259 ? -3.604 -13.562 5.664 1 97.31 259 THR A O 1
ATOM 2020 N N . ILE A 1 260 ? -5.637 -13.812 5.012 1 94.38 260 ILE A N 1
ATOM 2021 C CA . ILE A 1 260 ? -5.445 -13.055 3.777 1 94.38 260 ILE A CA 1
ATOM 2022 C C . ILE A 1 260 ? -4.73 -11.742 4.078 1 94.38 260 ILE A C 1
ATOM 2024 O O . ILE A 1 260 ? -5.117 -11.016 4.992 1 94.38 260 ILE A O 1
ATOM 2028 N N . ASP A 1 261 ? -3.592 -11.422 3.395 1 94.5 261 ASP A N 1
ATOM 2029 C CA . ASP A 1 261 ? -2.787 -10.211 3.451 1 94.5 261 ASP A CA 1
ATOM 2030 C C . ASP A 1 261 ? -1.763 -10.281 4.582 1 94.5 261 ASP A C 1
ATOM 2032 O O . ASP A 1 261 ? -0.911 -9.398 4.711 1 94.5 261 ASP A O 1
ATOM 2036 N N . TYR A 1 262 ? -1.843 -11.336 5.434 1 96.56 262 TYR A N 1
ATOM 2037 C CA . TYR A 1 262 ? -0.92 -11.492 6.551 1 96.56 262 TYR A CA 1
ATOM 2038 C C . TYR A 1 262 ? -0.388 -12.922 6.617 1 96.56 262 TYR A C 1
ATOM 2040 O O . TYR A 1 262 ? -1.056 -13.859 6.176 1 96.56 262 TYR A O 1
ATOM 2048 N N . PRO A 1 263 ? 0.824 -13.117 7.137 1 97 263 PRO A N 1
ATOM 2049 C CA . PRO A 1 263 ? 1.389 -14.469 7.199 1 97 263 PRO A CA 1
ATOM 2050 C C . PRO A 1 263 ? 0.792 -15.305 8.328 1 97 263 PRO A C 1
ATOM 2052 O O . PRO A 1 263 ? 0.46 -14.766 9.391 1 97 263 PRO A O 1
ATOM 2055 N N . SER A 1 264 ? 0.719 -16.531 8.109 1 97.31 264 SER A N 1
ATOM 2056 C CA . SER A 1 264 ? 0.221 -17.484 9.102 1 97.31 264 SER A CA 1
ATOM 2057 C C . SER A 1 264 ? 1.306 -17.859 10.109 1 97.31 264 SER A C 1
ATOM 2059 O O . SER A 1 264 ? 1.71 -19.016 10.195 1 97.31 264 SER A O 1
ATOM 2061 N N . ILE A 1 265 ? 1.744 -16.938 10.844 1 94.94 265 ILE A N 1
ATOM 2062 C CA . ILE A 1 265 ? 2.748 -17.094 11.891 1 94.94 265 ILE A CA 1
ATOM 2063 C C . ILE A 1 265 ? 2.061 -17.219 13.25 1 94.94 265 ILE A C 1
ATOM 2065 O O . ILE A 1 265 ? 0.851 -17.016 13.359 1 94.94 265 ILE A O 1
ATOM 2069 N N . PRO A 1 266 ? 2.758 -17.547 14.328 1 91.62 266 PRO A N 1
ATOM 2070 C CA . PRO A 1 266 ? 2.137 -17.859 15.617 1 91.62 266 PRO A CA 1
ATOM 2071 C C . PRO A 1 266 ? 1.325 -16.703 16.172 1 91.62 266 PRO A C 1
ATOM 2073 O O . PRO A 1 266 ? 0.354 -16.906 16.906 1 91.62 266 PRO A O 1
ATOM 2076 N N . THR A 1 267 ? 1.616 -15.492 15.82 1 93.06 267 THR A N 1
ATOM 2077 C CA . THR A 1 267 ? 0.951 -14.328 16.391 1 93.06 267 THR A CA 1
ATOM 2078 C C . THR A 1 267 ? -0.188 -13.852 15.492 1 93.06 267 THR A C 1
ATOM 2080 O O . THR A 1 267 ? -0.81 -12.82 15.758 1 93.06 267 THR A O 1
ATOM 2083 N N . ALA A 1 268 ? -0.506 -14.578 14.484 1 95.62 268 ALA A N 1
ATOM 2084 C CA . ALA A 1 268 ? -1.523 -14.164 13.523 1 95.62 268 ALA A CA 1
ATOM 2085 C C . ALA A 1 268 ? -2.926 -14.352 14.086 1 95.62 268 ALA A C 1
ATOM 2087 O O . ALA A 1 268 ? -3.152 -15.242 14.914 1 95.62 268 ALA A O 1
ATOM 2088 N N . TRP A 1 269 ? -3.834 -13.484 13.773 1 96.31 269 TRP A N 1
ATOM 2089 C CA . TRP A 1 269 ? -5.27 -13.688 13.938 1 96.31 269 TRP A CA 1
ATOM 2090 C C . TRP A 1 269 ? -5.84 -14.508 12.781 1 96.31 269 TRP A C 1
ATOM 2092 O O . TRP A 1 269 ? -5.582 -14.203 11.609 1 96.31 269 TRP A O 1
ATOM 2102 N N . PHE A 1 270 ? -6.535 -15.586 13.102 1 96.81 270 PHE A N 1
ATOM 2103 C CA . PHE A 1 270 ? -7.086 -16.484 12.086 1 96.81 270 PHE A CA 1
ATOM 2104 C C . PHE A 1 270 ? -8.602 -16.328 12.008 1 96.81 270 PHE A C 1
ATOM 2106 O O . PHE A 1 270 ? -9.297 -16.453 13.016 1 96.81 270 PHE A O 1
ATOM 2113 N N . LYS A 1 271 ? -9.094 -16.047 10.883 1 94.88 271 LYS A N 1
ATOM 2114 C CA . LYS A 1 271 ? -10.523 -16.062 10.617 1 94.88 271 LYS A CA 1
ATOM 2115 C C . LYS A 1 271 ? -11.094 -17.469 10.719 1 94.88 271 LYS A C 1
ATOM 2117 O O . LYS A 1 271 ? -10.414 -18.453 10.383 1 94.88 271 LYS A O 1
ATOM 2122 N N . ASN A 1 272 ? -12.352 -17.469 11.156 1 94.94 272 ASN A N 1
ATOM 2123 C CA . ASN A 1 272 ? -13.031 -18.75 11.125 1 94.94 272 ASN A CA 1
ATOM 2124 C C . ASN A 1 272 ? -13.156 -19.297 9.703 1 94.94 272 ASN A C 1
ATOM 2126 O O . ASN A 1 272 ? -13.453 -18.547 8.773 1 94.94 272 ASN A O 1
ATOM 2130 N N . VAL A 1 273 ? -12.922 -20.594 9.539 1 95.44 273 VAL A N 1
ATOM 2131 C CA . VAL A 1 273 ? -12.938 -21.219 8.219 1 95.44 273 VAL A CA 1
ATOM 2132 C C . VAL A 1 273 ? -14.289 -20.984 7.551 1 95.44 273 VAL A C 1
ATOM 2134 O O . VAL A 1 273 ? -14.359 -20.781 6.336 1 95.44 273 VAL A O 1
ATOM 2137 N N . SER A 1 274 ? -15.391 -20.953 8.391 1 93.38 274 SER A N 1
ATOM 2138 C CA . SER A 1 274 ? -16.734 -20.766 7.859 1 93.38 274 SER A CA 1
ATOM 2139 C C . SER A 1 274 ? -16.906 -19.375 7.258 1 93.38 274 SER A C 1
ATOM 2141 O O . SER A 1 274 ? -17.812 -19.156 6.453 1 93.38 274 SER A O 1
ATOM 2143 N N . GLU A 1 275 ? -15.953 -18.469 7.633 1 92.94 275 GLU A N 1
ATOM 2144 C CA . GLU A 1 275 ? -16.047 -17.094 7.168 1 92.94 275 GLU A CA 1
ATOM 2145 C C . GLU A 1 275 ? -15.148 -16.859 5.961 1 92.94 275 GLU A C 1
ATOM 2147 O O . GLU A 1 275 ? -15.125 -15.75 5.406 1 92.94 275 GLU A O 1
ATOM 2152 N N . THR A 1 276 ? -14.445 -17.875 5.551 1 94.38 276 THR A N 1
ATOM 2153 C CA . THR A 1 276 ? -13.586 -17.75 4.375 1 94.38 276 THR A CA 1
ATOM 2154 C C . THR A 1 276 ? -14.406 -17.891 3.094 1 94.38 276 THR A C 1
ATOM 2156 O O . THR A 1 276 ? -15.602 -18.188 3.141 1 94.38 276 THR A O 1
ATOM 2159 N N . SER A 1 277 ? -13.758 -17.672 2.008 1 91.19 277 SER A N 1
ATOM 2160 C CA . SER A 1 277 ? -14.422 -17.734 0.713 1 91.19 277 SER A CA 1
ATOM 2161 C C . SER A 1 277 ? -14.297 -19.109 0.084 1 91.19 277 SER A C 1
ATOM 2163 O O . SER A 1 277 ? -14.477 -19.266 -1.125 1 91.19 277 SER A O 1
ATOM 2165 N N . LEU A 1 278 ? -13.984 -20.109 0.866 1 96.62 278 LEU A N 1
ATOM 2166 C CA . LEU A 1 278 ? -13.891 -21.469 0.356 1 96.62 278 LEU A CA 1
ATOM 2167 C C . LEU A 1 278 ? -15.242 -21.969 -0.136 1 96.62 278 LEU A C 1
ATOM 2169 O O . LEU A 1 278 ? -16.281 -21.547 0.376 1 96.62 278 LEU A O 1
ATOM 2173 N N . PRO A 1 279 ? -15.242 -22.828 -1.142 1 96.06 279 PRO A N 1
ATOM 2174 C CA . PRO A 1 279 ? -16.5 -23.344 -1.677 1 96.06 279 PRO A CA 1
ATOM 2175 C C . PRO A 1 279 ? -17.375 -24 -0.607 1 96.06 279 PRO A C 1
ATOM 2177 O O . PRO A 1 279 ? -16.859 -24.688 0.281 1 96.06 279 PRO A O 1
ATOM 2180 N N . LYS A 1 280 ? -18.688 -23.891 -0.869 1 96.5 280 LYS A N 1
ATOM 2181 C CA . LYS A 1 280 ? -19.625 -24.438 0.097 1 96.5 280 LYS A CA 1
ATOM 2182 C C . LYS A 1 280 ? -20.359 -25.656 -0.468 1 96.5 280 LYS A C 1
ATOM 2184 O O . LYS A 1 280 ? -21.172 -26.266 0.216 1 96.5 280 LYS A O 1
ATOM 2189 N N . ILE A 1 281 ? -20.031 -26.109 -1.655 1 98.12 281 ILE A N 1
ATOM 2190 C CA . ILE A 1 281 ? -20.656 -27.281 -2.248 1 98.12 281 ILE A CA 1
ATOM 2191 C C . ILE A 1 281 ? -19.609 -28.391 -2.418 1 98.12 281 ILE A C 1
ATOM 2193 O O . ILE A 1 281 ? -18.422 -28.109 -2.592 1 98.12 281 ILE A O 1
ATOM 2197 N N . PRO A 1 282 ? -20.078 -29.641 -2.408 1 98.56 282 PRO A N 1
ATOM 2198 C CA . PRO A 1 282 ? -19.156 -30.75 -2.697 1 98.56 282 PRO A CA 1
ATOM 2199 C C . PRO A 1 282 ? -18.672 -30.75 -4.148 1 98.56 282 PRO A C 1
ATOM 2201 O O . PRO A 1 282 ? -19.469 -30.516 -5.062 1 98.56 282 PRO A O 1
ATOM 2204 N N . VAL A 1 283 ? -17.469 -30.938 -4.34 1 98.88 283 VAL A N 1
ATOM 2205 C CA . VAL A 1 283 ? -16.828 -31.062 -5.648 1 98.88 283 VAL A CA 1
ATOM 2206 C C . VAL A 1 283 ? -15.859 -32.25 -5.652 1 98.88 283 VAL A C 1
ATOM 2208 O O . VAL A 1 283 ? -15.07 -32.406 -4.715 1 98.88 283 VAL A O 1
ATOM 2211 N N . THR A 1 284 ? -15.875 -33.031 -6.645 1 98.69 284 THR A N 1
ATOM 2212 C CA . THR A 1 284 ? -14.906 -34.125 -6.746 1 98.69 284 THR A CA 1
ATOM 2213 C C . THR A 1 284 ? -14.617 -34.469 -8.211 1 98.69 284 THR A C 1
ATOM 2215 O O . THR A 1 284 ? -15.484 -34.312 -9.07 1 98.69 284 THR A O 1
ATOM 2218 N N . PRO A 1 285 ? -13.438 -34.875 -8.469 1 98.69 285 PRO A N 1
ATOM 2219 C CA . PRO A 1 285 ? -13.086 -35.344 -9.82 1 98.69 285 PRO A CA 1
ATOM 2220 C C . PRO A 1 285 ? -13.203 -36.844 -9.984 1 98.69 285 PRO A C 1
ATOM 2222 O O . PRO A 1 285 ? -13.023 -37.594 -9.016 1 98.69 285 PRO A O 1
ATOM 2225 N N . ILE A 1 286 ? -13.5 -37.281 -11.172 1 98.75 286 ILE A N 1
ATOM 2226 C CA . ILE A 1 286 ? -13.57 -38.688 -11.508 1 98.75 286 ILE A CA 1
ATOM 2227 C C . ILE A 1 286 ? -12.828 -38.938 -12.82 1 98.75 286 ILE A C 1
ATOM 2229 O O . ILE A 1 286 ? -12.477 -38 -13.531 1 98.75 286 ILE A O 1
ATOM 2233 N N . GLY A 1 287 ? -12.5 -40.188 -13.102 1 98.31 287 GLY A N 1
ATOM 2234 C CA . GLY A 1 287 ? -11.969 -40.531 -14.406 1 98.31 287 GLY A CA 1
ATOM 2235 C C . GLY A 1 287 ? -13 -40.469 -15.516 1 98.31 287 GLY A C 1
ATOM 2236 O O . GLY A 1 287 ? -14.203 -40.531 -15.25 1 98.31 287 GLY A O 1
ATOM 2237 N N . TYR A 1 288 ? -12.453 -40.312 -16.75 1 98.31 288 TYR A N 1
ATOM 2238 C CA . TYR A 1 288 ? -13.43 -40.188 -17.828 1 98.31 288 TYR A CA 1
ATOM 2239 C C . TYR A 1 288 ? -14.086 -41.531 -18.125 1 98.31 288 TYR A C 1
ATOM 2241 O O . TYR A 1 288 ? -15.141 -41.594 -18.766 1 98.31 288 TYR A O 1
ATOM 2249 N N . ILE A 1 289 ? -13.539 -42.625 -17.594 1 97.88 289 ILE A N 1
ATOM 2250 C CA . ILE A 1 289 ? -14.188 -43.938 -17.703 1 97.88 289 ILE A CA 1
ATOM 2251 C C . ILE A 1 289 ? -15.5 -43.906 -16.906 1 97.88 289 ILE A C 1
ATOM 2253 O O . ILE A 1 289 ? -16.469 -44.594 -17.297 1 97.88 289 ILE A O 1
ATOM 2257 N N . ASP A 1 290 ? -15.516 -43.281 -15.828 1 98.5 290 ASP A N 1
ATOM 2258 C CA . ASP A 1 290 ? -16.719 -43.156 -15.008 1 98.5 290 ASP A CA 1
ATOM 2259 C C . ASP A 1 290 ? -17.672 -42.125 -15.57 1 98.5 290 ASP A C 1
ATOM 2261 O O . ASP A 1 290 ? -18.891 -42.281 -15.523 1 98.5 290 ASP A O 1
ATOM 2265 N N . ALA A 1 291 ? -17.109 -41.031 -16.078 1 98.69 291 ALA A N 1
ATOM 2266 C CA . ALA A 1 291 ? -17.969 -40 -16.656 1 98.69 291 ALA A CA 1
ATOM 2267 C C . ALA A 1 291 ? -18.891 -40.594 -17.719 1 98.69 291 ALA A C 1
ATOM 2269 O O . ALA A 1 291 ? -20.047 -40.188 -17.828 1 98.69 291 ALA A O 1
ATOM 2270 N N . VAL A 1 292 ? -18.422 -41.531 -18.453 1 98.19 292 VAL A N 1
ATOM 2271 C CA . VAL A 1 292 ? -19.188 -42.156 -19.516 1 98.19 292 VAL A CA 1
ATOM 2272 C C . VAL A 1 292 ? -20.438 -42.844 -18.922 1 98.19 292 VAL A C 1
ATOM 2274 O O . VAL A 1 292 ? -21.5 -42.812 -19.547 1 98.19 292 VAL A O 1
ATOM 2277 N N . LYS A 1 293 ? -20.359 -43.375 -17.734 1 97.94 293 LYS A N 1
ATOM 2278 C CA . LYS A 1 293 ? -21.453 -44.062 -17.078 1 97.94 293 LYS A CA 1
ATOM 2279 C C . LYS A 1 293 ? -22.656 -43.156 -16.891 1 97.94 293 LYS A C 1
ATOM 2281 O O . LYS A 1 293 ? -23.797 -43.594 -16.953 1 97.94 293 LYS A O 1
ATOM 2286 N N . TYR A 1 294 ? -22.391 -41.906 -16.688 1 98.62 294 TYR A N 1
ATOM 2287 C CA . TYR A 1 294 ? -23.453 -40.969 -16.328 1 98.62 294 TYR A CA 1
ATOM 2288 C C . TYR A 1 294 ? -23.891 -40.156 -17.531 1 98.62 294 TYR A C 1
ATOM 2290 O O . TYR A 1 294 ? -25.094 -40.031 -17.797 1 98.62 294 TYR A O 1
ATOM 2298 N N . LEU A 1 295 ? -22.906 -39.688 -18.312 1 98.62 295 LEU A N 1
ATOM 2299 C CA . LEU A 1 295 ? -23.203 -38.844 -19.453 1 98.62 295 LEU A CA 1
ATOM 2300 C C . LEU A 1 295 ? -23.969 -39.594 -20.531 1 98.62 295 LEU A C 1
ATOM 2302 O O . LEU A 1 295 ? -24.797 -39.031 -21.234 1 98.62 295 LEU A O 1
ATOM 2306 N N . SER A 1 296 ? -23.734 -40.906 -20.719 1 98 296 SER A N 1
ATOM 2307 C CA . SER A 1 296 ? -24.391 -41.688 -21.75 1 98 296 SER A CA 1
ATOM 2308 C C . SER A 1 296 ? -25.844 -41.969 -21.391 1 98 296 SER A C 1
ATOM 2310 O O . SER A 1 296 ? -26.625 -42.375 -22.25 1 98 296 SER A O 1
ATOM 2312 N N . LYS A 1 297 ? -26.234 -41.656 -20.172 1 98.25 297 LYS A N 1
ATOM 2313 C CA . LYS A 1 297 ? -27.578 -42 -19.703 1 98.25 297 LYS A CA 1
ATOM 2314 C C . LYS A 1 297 ? -28.422 -40.75 -19.5 1 98.25 297 LYS A C 1
ATOM 2316 O O . LYS A 1 297 ? -29.578 -40.812 -19.062 1 98.25 297 LYS A O 1
ATOM 2321 N N . MET A 1 298 ? -27.859 -39.594 -19.781 1 98.19 298 MET A N 1
ATOM 2322 C CA . MET A 1 298 ? -28.531 -38.312 -19.5 1 98.19 298 MET A CA 1
ATOM 2323 C C . MET A 1 298 ? -29.672 -38.062 -20.484 1 98.19 298 MET A C 1
ATOM 2325 O O . MET A 1 298 ? -29.625 -38.5 -21.625 1 98.19 298 MET A O 1
ATOM 2329 N N . GLY A 1 299 ? -30.703 -37.438 -19.969 1 97.5 299 GLY A N 1
ATOM 2330 C CA . GLY A 1 299 ? -31.781 -36.938 -20.812 1 97.5 299 GLY A CA 1
ATOM 2331 C C . GLY A 1 299 ? -31.578 -35.5 -21.281 1 97.5 299 GLY A C 1
ATOM 2332 O O . GLY A 1 299 ? -30.453 -35 -21.281 1 97.5 299 GLY A O 1
ATOM 2333 N N . GLY A 1 300 ? -32.656 -34.906 -21.797 1 96.5 300 GLY A N 1
ATOM 2334 C CA . GLY A 1 300 ? -32.594 -33.531 -22.266 1 96.5 300 GLY A CA 1
ATOM 2335 C C . GLY A 1 300 ? -32.062 -33.375 -23.672 1 96.5 300 GLY A C 1
ATOM 2336 O O . GLY A 1 300 ? -31.781 -34.406 -24.328 1 96.5 300 GLY A O 1
ATOM 2337 N N . PRO A 1 301 ? -31.906 -32.156 -24.125 1 97.44 301 PRO A N 1
ATOM 2338 C CA . PRO A 1 301 ? -31.453 -31.938 -25.5 1 97.44 301 PRO A CA 1
ATOM 2339 C C . PRO A 1 301 ? -29.969 -32.219 -25.703 1 97.44 301 PRO A C 1
ATOM 2341 O O . PRO A 1 301 ? -29.188 -32.125 -24.75 1 97.44 301 PRO A O 1
ATOM 2344 N N . ALA A 1 302 ? -29.672 -32.531 -26.906 1 97.38 302 ALA A N 1
ATOM 2345 C CA . ALA A 1 302 ? -28.266 -32.656 -27.281 1 97.38 302 ALA A CA 1
ATOM 2346 C C . ALA A 1 302 ? -27.547 -31.312 -27.094 1 97.38 302 ALA A C 1
ATOM 2348 O O . ALA A 1 302 ? -28.172 -30.25 -27.219 1 97.38 302 ALA A O 1
ATOM 2349 N N . VAL A 1 303 ? -26.312 -31.406 -26.812 1 97.81 303 VAL A N 1
ATOM 2350 C CA . VAL A 1 303 ? -25.547 -30.188 -26.531 1 97.81 303 VAL A CA 1
ATOM 2351 C C . VAL A 1 303 ? -25.375 -29.391 -27.812 1 97.81 303 VAL A C 1
ATOM 2353 O O . VAL A 1 303 ? -25.406 -29.938 -28.906 1 97.81 303 VAL A O 1
ATOM 2356 N N . PRO A 1 304 ? -25.141 -28.078 -27.719 1 95.75 304 PRO A N 1
ATOM 2357 C CA . PRO A 1 304 ? -24.844 -27.266 -28.906 1 95.75 304 PRO A CA 1
ATOM 2358 C C . PRO A 1 304 ? -23.469 -27.562 -29.5 1 95.75 304 PRO A C 1
ATOM 2360 O O . PRO A 1 304 ? -22.672 -28.297 -28.891 1 95.75 304 PRO A O 1
ATOM 2363 N N . ALA A 1 305 ? -23.281 -26.969 -30.641 1 91.75 305 ALA A N 1
ATOM 2364 C CA . ALA A 1 305 ? -22 -27.125 -31.312 1 91.75 305 ALA A CA 1
ATOM 2365 C C . ALA A 1 305 ? -20.859 -26.656 -30.438 1 91.75 305 ALA A C 1
ATOM 2367 O O . ALA A 1 305 ? -20.969 -25.609 -29.766 1 91.75 305 ALA A O 1
ATOM 2368 N N . GLY A 1 306 ? -19.812 -27.484 -30.359 1 93.06 306 GLY A N 1
ATOM 2369 C CA . GLY A 1 306 ? -18.625 -27.109 -29.609 1 93.06 306 GLY A CA 1
ATOM 2370 C C . GLY A 1 306 ? -18.625 -27.625 -28.188 1 93.06 306 GLY A C 1
ATOM 2371 O O . GLY A 1 306 ? -17.594 -27.594 -27.516 1 93.06 306 GLY A O 1
ATOM 2372 N N . TRP A 1 307 ? -19.734 -28.141 -27.703 1 97.19 307 TRP A N 1
ATOM 2373 C CA . TRP A 1 307 ? -19.828 -28.562 -26.312 1 97.19 307 TRP A CA 1
ATOM 2374 C C . TRP A 1 307 ? -19.562 -30.062 -26.172 1 97.19 307 TRP A C 1
ATOM 2376 O O . TRP A 1 307 ? -19.438 -30.578 -25.062 1 97.19 307 TRP A O 1
ATOM 2386 N N . SER A 1 308 ? -19.469 -30.75 -27.328 1 96.88 308 SER A N 1
ATOM 2387 C CA . SER A 1 308 ? -19.156 -32.188 -27.281 1 96.88 308 SER A CA 1
ATOM 2388 C C . SER A 1 308 ? -17.688 -32.406 -27 1 96.88 308 SER A C 1
ATOM 2390 O O . SER A 1 308 ? -16.828 -31.688 -27.516 1 96.88 308 SER A O 1
ATOM 2392 N N . GLY A 1 309 ? -17.422 -33.406 -26.172 1 96.25 309 GLY A N 1
ATOM 2393 C CA . GLY A 1 309 ? -16.047 -33.812 -25.922 1 96.25 309 GLY A CA 1
ATOM 2394 C C . GLY A 1 309 ? -15.617 -35 -26.75 1 96.25 309 GLY A C 1
ATOM 2395 O O . GLY A 1 309 ? -16.031 -35.156 -27.891 1 96.25 309 GLY A O 1
ATOM 2396 N N . GLY A 1 310 ? -14.664 -35.75 -26.188 1 95.75 310 GLY A N 1
ATOM 2397 C CA . GLY A 1 310 ? -14.062 -36.844 -26.938 1 95.75 310 GLY A CA 1
ATOM 2398 C C . GLY A 1 310 ? -14.617 -38.188 -26.562 1 95.75 310 GLY A C 1
ATOM 2399 O O . GLY A 1 310 ? -14.164 -39.219 -27.078 1 95.75 310 GLY A O 1
ATOM 2400 N N . LEU A 1 311 ? -15.594 -38.281 -25.672 1 96.88 311 LEU A N 1
ATOM 2401 C CA . LEU A 1 311 ? -16.219 -39.562 -25.328 1 96.88 311 LEU A CA 1
ATOM 2402 C C . LEU A 1 311 ? -17.141 -40.031 -26.438 1 96.88 311 LEU A C 1
ATOM 2404 O O . LEU A 1 311 ? -17.75 -39.219 -27.141 1 96.88 311 LEU A O 1
ATOM 2408 N N . ASN A 1 312 ? -17.203 -41.281 -26.672 1 95.12 312 ASN A N 1
ATOM 2409 C CA . ASN A 1 312 ? -18.062 -41.844 -27.703 1 95.12 312 ASN A CA 1
ATOM 2410 C C . ASN A 1 312 ? -19.5 -42 -27.219 1 95.12 312 ASN A C 1
ATOM 2412 O O . ASN A 1 312 ? -20.031 -43.094 -27.109 1 95.12 312 ASN A O 1
ATOM 2416 N N . ILE A 1 313 ? -20.156 -40.812 -27.016 1 97.38 313 ILE A N 1
ATOM 2417 C CA . ILE A 1 313 ? -21.531 -40.719 -26.547 1 97.38 313 ILE A CA 1
ATOM 2418 C C . ILE A 1 313 ? -22.219 -39.531 -27.219 1 97.38 313 ILE A C 1
ATOM 2420 O O . ILE A 1 313 ? -21.578 -38.75 -27.906 1 97.38 313 ILE A O 1
ATOM 2424 N N . THR A 1 314 ? -23.547 -39.5 -27.125 1 97.06 314 THR A N 1
ATOM 2425 C CA . THR A 1 314 ? -24.266 -38.281 -27.406 1 97.06 314 THR A CA 1
ATOM 2426 C C . THR A 1 314 ? -24.344 -37.406 -26.156 1 97.06 314 THR A C 1
ATOM 2428 O O . THR A 1 314 ? -25.016 -37.75 -25.188 1 97.06 314 THR A O 1
ATOM 2431 N N . TYR A 1 315 ? -23.703 -36.344 -26.188 1 98.19 315 TYR A N 1
ATOM 2432 C CA . TYR A 1 315 ? -23.734 -35.406 -25.062 1 98.19 315 TYR A CA 1
ATOM 2433 C C . TYR A 1 315 ? -25.078 -34.719 -24.969 1 98.19 315 TYR A C 1
ATOM 2435 O O . TYR A 1 315 ? -25.562 -34.156 -25.938 1 98.19 315 TYR A O 1
ATOM 2443 N N . ARG A 1 316 ? -25.641 -34.75 -23.844 1 98.31 316 ARG A N 1
ATOM 2444 C CA . ARG A 1 316 ? -26.922 -34.094 -23.578 1 98.31 316 ARG A CA 1
ATOM 2445 C C . ARG A 1 316 ? -26.828 -33.188 -22.359 1 98.31 316 ARG A C 1
ATOM 2447 O O . ARG A 1 316 ? -25.969 -33.375 -21.5 1 98.31 316 ARG A O 1
ATOM 2454 N N . ILE A 1 317 ? -27.656 -32.281 -22.281 1 98.31 317 ILE A N 1
ATOM 2455 C CA . ILE A 1 317 ? -27.578 -31.219 -21.281 1 98.31 317 ILE A CA 1
ATOM 2456 C C . ILE A 1 317 ? -28.203 -31.703 -19.969 1 98.31 317 ILE A C 1
ATOM 2458 O O . ILE A 1 317 ? -27.703 -31.406 -18.891 1 98.31 317 ILE A O 1
ATOM 2462 N N . GLY A 1 318 ? -29.219 -32.469 -20.031 1 97.38 318 GLY A N 1
ATOM 2463 C CA . GLY A 1 318 ? -30.109 -32.688 -18.906 1 97.38 318 GLY A CA 1
ATOM 2464 C C . GLY A 1 318 ? -31.25 -31.688 -18.844 1 97.38 318 GLY A C 1
ATOM 2465 O O . GLY A 1 318 ? -31.609 -31.078 -19.859 1 97.38 318 GLY A O 1
ATOM 2466 N N . PRO A 1 319 ? -31.781 -31.594 -17.656 1 97.88 319 PRO A N 1
ATOM 2467 C CA . PRO A 1 319 ? -31.453 -32.219 -16.375 1 97.88 319 PRO A CA 1
ATOM 2468 C C . PRO A 1 319 ? -31.938 -33.656 -16.281 1 97.88 319 PRO A C 1
ATOM 2470 O O . PRO A 1 319 ? -32.938 -34.031 -16.891 1 97.88 319 PRO A O 1
ATOM 2473 N N . GLY A 1 320 ? -31.203 -34.375 -15.625 1 98 320 GLY A N 1
ATOM 2474 C CA . GLY A 1 320 ? -31.656 -35.719 -15.242 1 98 320 GLY A CA 1
ATOM 2475 C C . GLY A 1 320 ? -31.266 -36.781 -16.25 1 98 320 GLY A C 1
ATOM 2476 O O . GLY A 1 320 ? -30.625 -36.5 -17.25 1 98 320 GLY A O 1
ATOM 2477 N N . PHE A 1 321 ? -31.656 -37.969 -15.922 1 98.19 321 PHE A N 1
ATOM 2478 C CA . PHE A 1 321 ? -31.359 -39.156 -16.734 1 98.19 321 PHE A CA 1
ATOM 2479 C C . PHE A 1 321 ? -32.531 -39.5 -17.641 1 98.19 321 PHE A C 1
ATOM 2481 O O . PHE A 1 321 ? -33.594 -38.844 -17.578 1 98.19 321 PHE A O 1
ATOM 2488 N N . SER A 1 322 ? -32.344 -40.5 -18.5 1 97.06 322 SER A N 1
ATOM 2489 C CA . SER A 1 322 ? -33.406 -40.906 -19.422 1 97.06 322 SER A CA 1
ATOM 2490 C C . SER A 1 322 ? -33.562 -42.438 -19.406 1 97.06 322 SER A C 1
ATOM 2492 O O . SER A 1 322 ? -32.812 -43.125 -18.719 1 97.06 322 SER A O 1
ATOM 2494 N N . GLY A 1 323 ? -34.625 -42.875 -20.125 1 95.12 323 GLY A N 1
ATOM 2495 C CA . GLY A 1 323 ? -34.844 -44.312 -20.266 1 95.12 323 GLY A CA 1
ATOM 2496 C C . GLY A 1 323 ? -35.125 -45 -18.938 1 95.12 323 GLY A C 1
ATOM 2497 O O . GLY A 1 323 ? -35.969 -44.531 -18.156 1 95.12 323 GLY A O 1
ATOM 2498 N N . THR A 1 324 ? -34.438 -46.094 -18.766 1 94.31 324 THR A N 1
ATOM 2499 C CA . THR A 1 324 ? -34.656 -46.906 -17.562 1 94.31 324 THR A CA 1
ATOM 2500 C C . THR A 1 324 ? -34.156 -46.188 -16.312 1 94.31 324 THR A C 1
ATOM 2502 O O . THR A 1 324 ? -34.469 -46.562 -15.195 1 94.31 324 THR A O 1
ATOM 2505 N N . TYR A 1 325 ? -33.438 -45.031 -16.562 1 96.44 325 TYR A N 1
ATOM 2506 C CA . TYR A 1 325 ? -32.875 -44.281 -15.453 1 96.44 325 TYR A CA 1
ATOM 2507 C C . TYR A 1 325 ? -33.656 -43 -15.234 1 96.44 325 TYR A C 1
ATOM 2509 O O . TYR A 1 325 ? -33.25 -42.156 -14.422 1 96.44 325 TYR A O 1
ATOM 2517 N N . ALA A 1 326 ? -34.688 -42.781 -15.836 1 96.06 326 ALA A N 1
ATOM 2518 C CA . ALA A 1 326 ? -35.406 -41.5 -15.891 1 96.06 326 ALA A CA 1
ATOM 2519 C C . ALA A 1 326 ? -35.812 -41.031 -14.492 1 96.06 326 ALA A C 1
ATOM 2521 O O . ALA A 1 326 ? -35.844 -39.844 -14.219 1 96.06 326 ALA A O 1
ATOM 2522 N N . SER A 1 327 ? -36.031 -42 -13.562 1 96.19 327 SER A N 1
ATOM 2523 C CA . SER A 1 327 ? -36.438 -41.625 -12.219 1 96.19 327 SER A CA 1
ATOM 2524 C C . SER A 1 327 ? -35.281 -41.625 -11.25 1 96.19 327 SER A C 1
ATOM 2526 O O . SER A 1 327 ? -35.438 -41.312 -10.062 1 96.19 327 SER A O 1
ATOM 2528 N N . SER A 1 328 ? -34.125 -41.875 -11.781 1 97.94 328 SER A N 1
ATOM 2529 C CA . SER A 1 328 ? -32.938 -41.906 -10.938 1 97.94 328 SER A CA 1
ATOM 2530 C C . SER A 1 328 ? -32.312 -40.531 -10.789 1 97.94 328 SER A C 1
ATOM 2532 O O . SER A 1 328 ? -32.625 -39.594 -11.547 1 97.94 328 SER A O 1
ATOM 2534 N N . LYS A 1 329 ? -31.484 -40.406 -9.711 1 98.38 329 LYS A N 1
ATOM 2535 C CA . LYS A 1 329 ? -30.766 -39.188 -9.414 1 98.38 329 LYS A CA 1
ATOM 2536 C C . LYS A 1 329 ? -29.25 -39.438 -9.359 1 98.38 329 LYS A C 1
ATOM 2538 O O . LYS A 1 329 ? -28.812 -40.594 -9.258 1 98.38 329 LYS A O 1
ATOM 2543 N N . MET A 1 330 ? -28.547 -38.344 -9.562 1 98.56 330 MET A N 1
ATOM 2544 C CA . MET A 1 330 ? -27.109 -38.375 -9.297 1 98.56 330 MET A CA 1
ATOM 2545 C C . MET A 1 330 ? -26.828 -38.156 -7.809 1 98.56 330 MET A C 1
ATOM 2547 O O . MET A 1 330 ? -27.484 -37.344 -7.164 1 98.56 330 MET A O 1
ATOM 2551 N N . LYS A 1 331 ? -25.969 -38.906 -7.293 1 98.5 331 LYS A N 1
ATOM 2552 C CA . LYS A 1 331 ? -25.531 -38.75 -5.906 1 98.5 331 LYS A CA 1
ATOM 2553 C C . LYS A 1 331 ? -24.031 -38.531 -5.816 1 98.5 331 LYS A C 1
ATOM 2555 O O . LYS A 1 331 ? -23.266 -39.125 -6.582 1 98.5 331 LYS A O 1
ATOM 2560 N N . MET A 1 332 ? -23.625 -37.688 -4.898 1 98.69 332 MET A N 1
ATOM 2561 C CA . MET A 1 332 ? -22.219 -37.531 -4.566 1 98.69 332 MET A CA 1
ATOM 2562 C C . MET A 1 332 ? -21.953 -37.875 -3.104 1 98.69 332 MET A C 1
ATOM 2564 O O . MET A 1 332 ? -22.812 -37.688 -2.248 1 98.69 332 MET A O 1
ATOM 2568 N N . SER A 1 333 ? -20.906 -38.438 -2.809 1 98.44 333 SER A N 1
ATOM 2569 C CA . SER A 1 333 ? -20.359 -38.656 -1.468 1 98.44 333 SER A CA 1
ATOM 2570 C C . SER A 1 333 ? -18.953 -38.062 -1.347 1 98.44 333 SER A C 1
ATOM 2572 O O . SER A 1 333 ? -17.984 -38.719 -1.746 1 98.44 333 SER A O 1
ATOM 2574 N N . VAL A 1 334 ? -18.859 -36.875 -0.854 1 98.56 334 VAL A N 1
ATOM 2575 C CA . VAL A 1 334 ? -17.594 -36.188 -0.723 1 98.56 334 VAL A CA 1
ATOM 2576 C C . VAL A 1 334 ? -17.234 -36.031 0.755 1 98.56 334 VAL A C 1
ATOM 2578 O O . VAL A 1 334 ? -17.984 -35.438 1.523 1 98.56 334 VAL A O 1
ATOM 2581 N N . LYS A 1 335 ? -16.094 -36.562 1.124 1 97.56 335 LYS A N 1
ATOM 2582 C CA . LYS A 1 335 ? -15.68 -36.594 2.523 1 97.56 335 LYS A CA 1
ATOM 2583 C C . LYS A 1 335 ? -14.367 -35.844 2.725 1 97.56 335 LYS A C 1
ATOM 2585 O O . LYS A 1 335 ? -13.664 -36.062 3.711 1 97.56 335 LYS A O 1
ATOM 2590 N N . THR A 1 336 ? -14 -35.031 1.786 1 97.06 336 THR A N 1
ATOM 2591 C CA . THR A 1 336 ? -12.82 -34.156 1.873 1 97.06 336 THR A CA 1
ATOM 2592 C C . THR A 1 336 ? -12.859 -33.312 3.141 1 97.06 336 THR A C 1
ATOM 2594 O O . THR A 1 336 ? -13.906 -32.781 3.506 1 97.06 336 THR A O 1
ATOM 2597 N N . GLU A 1 337 ? -11.703 -33.219 3.854 1 95.56 337 GLU A N 1
ATOM 2598 C CA . GLU A 1 337 ? -11.656 -32.469 5.113 1 95.56 337 GLU A CA 1
ATOM 2599 C C . GLU A 1 337 ? -10.461 -31.531 5.152 1 95.56 337 GLU A C 1
ATOM 2601 O O . GLU A 1 337 ? -9.391 -31.844 4.621 1 95.56 337 GLU A O 1
ATOM 2606 N N . ASN A 1 338 ? -10.664 -30.422 5.793 1 97.12 338 ASN A N 1
ATOM 2607 C CA . ASN A 1 338 ? -9.586 -29.469 6.027 1 97.12 338 ASN A CA 1
ATOM 2608 C C . ASN A 1 338 ? -8.852 -29.75 7.332 1 97.12 338 ASN A C 1
ATOM 2610 O O . ASN A 1 338 ? -9.469 -30.172 8.32 1 97.12 338 ASN A O 1
ATOM 2614 N N . GLU A 1 339 ? -7.566 -29.594 7.32 1 97.44 339 GLU A N 1
ATOM 2615 C CA . GLU A 1 339 ? -6.715 -29.812 8.484 1 97.44 339 GLU A CA 1
ATOM 2616 C C . GLU A 1 339 ? -5.676 -28.703 8.625 1 97.44 339 GLU A C 1
ATOM 2618 O O . GLU A 1 339 ? -5.117 -28.234 7.633 1 97.44 339 GLU A O 1
ATOM 2623 N N . GLU A 1 340 ? -5.43 -28.25 9.859 1 97.62 340 GLU A N 1
ATOM 2624 C CA . GLU A 1 340 ? -4.312 -27.359 10.117 1 97.62 340 GLU A CA 1
ATOM 2625 C C . GLU A 1 340 ? -2.986 -28.109 10.141 1 97.62 340 GLU A C 1
ATOM 2627 O O . GLU A 1 340 ? -2.875 -29.156 10.789 1 97.62 340 GLU A O 1
ATOM 2632 N N . LYS A 1 341 ? -2.021 -27.625 9.383 1 98.31 341 LYS A N 1
ATOM 2633 C CA . LYS A 1 341 ? -0.707 -28.266 9.297 1 98.31 341 LYS A CA 1
ATOM 2634 C C . LYS A 1 341 ? 0.402 -27.219 9.266 1 98.31 341 LYS A C 1
ATOM 2636 O O . LYS A 1 341 ? 0.18 -26.078 8.836 1 98.31 341 LYS A O 1
ATOM 2641 N N . GLU A 1 342 ? 1.533 -27.594 9.734 1 97.69 342 GLU A N 1
ATOM 2642 C CA . GLU A 1 342 ? 2.729 -26.781 9.539 1 97.69 342 GLU A CA 1
ATOM 2643 C C . GLU A 1 342 ? 3.418 -27.109 8.219 1 97.69 342 GLU A C 1
ATOM 2645 O O . GLU A 1 342 ? 3.623 -28.281 7.902 1 97.69 342 GLU A O 1
ATOM 2650 N N . ILE A 1 343 ? 3.648 -26.172 7.441 1 98.5 343 ILE A N 1
ATOM 2651 C CA . ILE A 1 343 ? 4.473 -26.344 6.254 1 98.5 343 ILE A CA 1
ATOM 2652 C C . ILE A 1 343 ? 5.77 -25.547 6.406 1 98.5 343 ILE A C 1
ATOM 2654 O O . ILE A 1 343 ? 5.883 -24.688 7.285 1 98.5 343 ILE A O 1
ATOM 2658 N N . LYS A 1 344 ? 6.766 -25.859 5.531 1 98.06 344 LYS A N 1
ATOM 2659 C CA . LYS A 1 344 ? 8.055 -25.172 5.609 1 98.06 344 LYS A CA 1
ATOM 2660 C C . LYS A 1 344 ? 8.5 -24.688 4.238 1 98.06 344 LYS A C 1
ATOM 2662 O O . LYS A 1 344 ? 8.383 -25.406 3.246 1 98.06 344 LYS A O 1
ATOM 2667 N N . ASN A 1 345 ? 8.898 -23.438 4.168 1 98.25 345 ASN A N 1
ATOM 2668 C CA . ASN A 1 345 ? 9.766 -22.984 3.088 1 98.25 345 ASN A CA 1
ATOM 2669 C C . ASN A 1 345 ? 11.234 -23.203 3.416 1 98.25 345 ASN A C 1
ATOM 2671 O O . ASN A 1 345 ? 11.656 -23.016 4.562 1 98.25 345 ASN A O 1
ATOM 2675 N N . VAL A 1 346 ? 12.039 -23.609 2.486 1 98.5 346 VAL A N 1
ATOM 2676 C CA . VAL A 1 346 ? 13.484 -23.703 2.652 1 98.5 346 VAL A CA 1
ATOM 2677 C C . VAL A 1 346 ? 14.18 -22.703 1.729 1 98.5 346 VAL A C 1
ATOM 2679 O O . VAL A 1 346 ? 13.984 -22.734 0.512 1 98.5 346 VAL A O 1
ATOM 2682 N N . MET A 1 347 ? 14.977 -21.875 2.342 1 98.31 347 MET A N 1
ATOM 2683 C CA . MET A 1 347 ? 15.68 -20.844 1.583 1 98.31 347 MET A CA 1
ATOM 2684 C C . MET A 1 347 ? 17.188 -21 1.705 1 98.31 347 MET A C 1
ATOM 2686 O O . MET A 1 347 ? 17.688 -21.344 2.775 1 98.31 347 MET A O 1
ATOM 2690 N N . GLY A 1 348 ? 17.906 -20.844 0.591 1 98.69 348 GLY A N 1
ATOM 2691 C CA . GLY A 1 348 ? 19.359 -20.766 0.556 1 98.69 348 GLY A CA 1
ATOM 2692 C C . GLY A 1 348 ? 19.875 -19.406 0.085 1 98.69 348 GLY A C 1
ATOM 2693 O O . GLY A 1 348 ? 19.25 -18.766 -0.756 1 98.69 348 GLY A O 1
ATOM 2694 N N . PHE A 1 349 ? 21.031 -19 0.632 1 98.62 349 PHE A N 1
ATOM 2695 C CA . PHE A 1 349 ? 21.547 -17.672 0.325 1 98.62 349 PHE A CA 1
ATOM 2696 C C . PHE A 1 349 ? 23 -17.734 -0.096 1 98.62 349 PHE A C 1
ATOM 2698 O O . PHE A 1 349 ? 23.812 -18.438 0.531 1 98.62 349 PHE A O 1
ATOM 2705 N N . ILE A 1 350 ? 23.359 -17.094 -1.15 1 98.69 350 ILE A N 1
ATOM 2706 C CA . ILE A 1 350 ? 24.719 -16.672 -1.479 1 98.69 350 ILE A CA 1
ATOM 2707 C C . ILE A 1 350 ? 24.828 -15.148 -1.386 1 98.69 350 ILE A C 1
ATOM 2709 O O . ILE A 1 350 ? 24.25 -14.43 -2.203 1 98.69 350 ILE A O 1
ATOM 2713 N N . ARG A 1 351 ? 25.531 -14.68 -0.409 1 97.88 351 ARG A N 1
ATOM 2714 C CA . ARG A 1 351 ? 25.625 -13.25 -0.123 1 97.88 351 ARG A CA 1
ATOM 2715 C C . ARG A 1 351 ? 26.344 -12.516 -1.25 1 97.88 351 ARG A C 1
ATOM 2717 O O . ARG A 1 351 ? 27.391 -12.961 -1.724 1 97.88 351 ARG A O 1
ATOM 2724 N N . GLY A 1 352 ? 25.781 -11.438 -1.676 1 97.69 352 GLY A N 1
ATOM 2725 C CA . GLY A 1 352 ? 26.438 -10.609 -2.68 1 97.69 352 GLY A CA 1
ATOM 2726 C C . GLY A 1 352 ? 27.672 -9.906 -2.162 1 97.69 352 GLY A C 1
ATOM 2727 O O . GLY A 1 352 ? 27.75 -9.547 -0.986 1 97.69 352 GLY A O 1
ATOM 2728 N N . SER A 1 353 ? 28.578 -9.594 -3.076 1 96.38 353 SER A N 1
ATOM 2729 C CA . SER A 1 353 ? 29.859 -9.031 -2.68 1 96.38 353 SER A CA 1
ATOM 2730 C C . SER A 1 353 ? 29.812 -7.504 -2.711 1 96.38 353 SER A C 1
ATOM 2732 O O . SER A 1 353 ? 30.578 -6.844 -2.006 1 96.38 353 SER A O 1
ATOM 2734 N N . VAL A 1 354 ? 28.922 -6.93 -3.5 1 95.75 354 VAL A N 1
ATOM 2735 C CA . VAL A 1 354 ? 28.906 -5.484 -3.695 1 95.75 354 VAL A CA 1
ATOM 2736 C C . VAL A 1 354 ? 27.656 -4.883 -3.074 1 95.75 354 VAL A C 1
ATOM 2738 O O . VAL A 1 354 ? 27.734 -3.959 -2.26 1 95.75 354 VAL A O 1
ATOM 2741 N N . GLU A 1 355 ? 26.516 -5.449 -3.398 1 96.62 355 GLU A N 1
ATOM 2742 C CA . GLU A 1 355 ? 25.219 -5.035 -2.873 1 96.62 355 GLU A CA 1
ATOM 2743 C C . GLU A 1 355 ? 24.5 -6.195 -2.189 1 96.62 355 GLU A C 1
ATOM 2745 O O . GLU A 1 355 ? 23.438 -6.633 -2.641 1 96.62 355 GLU A O 1
ATOM 2750 N N . PRO A 1 356 ? 24.969 -6.594 -1.064 1 96.75 356 PRO A N 1
ATOM 2751 C CA . PRO A 1 356 ? 24.375 -7.762 -0.409 1 96.75 356 PRO A CA 1
ATOM 2752 C C . PRO A 1 356 ? 22.906 -7.555 -0.061 1 96.75 356 PRO A C 1
ATOM 2754 O O . PRO A 1 356 ? 22.172 -8.531 0.147 1 96.75 356 PRO A O 1
ATOM 2757 N N . ASP A 1 357 ? 22.422 -6.293 -0.056 1 96.31 357 ASP A N 1
ATOM 2758 C CA . ASP A 1 357 ? 21.047 -6 0.337 1 96.31 357 ASP A CA 1
ATOM 2759 C C . ASP A 1 357 ? 20.109 -6.129 -0.852 1 96.31 357 ASP A C 1
ATOM 2761 O O . ASP A 1 357 ? 18.891 -5.918 -0.713 1 96.31 357 ASP A O 1
ATOM 2765 N N . ARG A 1 358 ? 20.594 -6.438 -2.033 1 98.19 358 ARG A N 1
ATOM 2766 C CA . ARG A 1 358 ? 19.75 -6.641 -3.213 1 98.19 358 ARG A CA 1
ATOM 2767 C C . ARG A 1 358 ? 19.625 -8.125 -3.545 1 98.19 358 ARG A C 1
ATOM 2769 O O . ARG A 1 358 ? 20.609 -8.859 -3.516 1 98.19 358 ARG A O 1
ATOM 2776 N N . TYR A 1 359 ? 18.375 -8.562 -3.859 1 98.75 359 TYR A N 1
ATOM 2777 C CA . TYR A 1 359 ? 18.109 -9.992 -3.967 1 98.75 359 TYR A CA 1
ATOM 2778 C C . TYR A 1 359 ? 17.703 -10.367 -5.387 1 98.75 359 TYR A C 1
ATOM 2780 O O . TYR A 1 359 ? 16.828 -9.742 -5.98 1 98.75 359 TYR A O 1
ATOM 2788 N N . VAL A 1 360 ? 18.297 -11.328 -5.949 1 98.88 360 VAL A N 1
ATOM 2789 C CA . VAL A 1 360 ? 17.812 -12.078 -7.102 1 98.88 360 VAL A CA 1
ATOM 2790 C C . VAL A 1 360 ? 17.328 -13.453 -6.648 1 98.88 360 VAL A C 1
ATOM 2792 O O . VAL A 1 360 ? 18.094 -14.25 -6.102 1 98.88 360 VAL A O 1
ATOM 2795 N N . LEU A 1 361 ? 16.031 -13.742 -6.887 1 98.94 361 LEU A N 1
ATOM 2796 C CA . LEU A 1 361 ? 15.422 -14.922 -6.293 1 98.94 361 LEU A CA 1
ATOM 2797 C C . LEU A 1 361 ? 15.086 -15.953 -7.363 1 98.94 361 LEU A C 1
ATOM 2799 O O . LEU A 1 361 ? 14.609 -15.602 -8.445 1 98.94 361 LEU A O 1
ATOM 2803 N N . PHE A 1 362 ? 15.406 -17.203 -7.043 1 98.88 362 PHE A N 1
ATOM 2804 C CA . PHE A 1 362 ? 14.977 -18.375 -7.785 1 98.88 362 PHE A CA 1
ATOM 2805 C C . PHE A 1 362 ? 13.938 -19.172 -6.992 1 98.88 362 PHE A C 1
ATOM 2807 O O . PHE A 1 362 ? 14.086 -19.359 -5.785 1 98.88 362 PHE A O 1
ATOM 2814 N N . GLY A 1 363 ? 12.875 -19.594 -7.715 1 98.69 363 GLY A N 1
ATOM 2815 C CA . GLY A 1 363 ? 11.93 -20.312 -6.879 1 98.69 363 GLY A CA 1
ATOM 2816 C C . GLY A 1 363 ? 11.258 -21.469 -7.594 1 98.69 363 GLY A C 1
ATOM 2817 O O . GLY A 1 363 ? 11.008 -21.391 -8.797 1 98.69 363 GLY A O 1
ATOM 2818 N N . ASN A 1 364 ? 10.969 -22.484 -6.914 1 98.75 364 ASN A N 1
ATOM 2819 C CA . ASN A 1 364 ? 10.172 -23.656 -7.254 1 98.75 364 ASN A CA 1
ATOM 2820 C C . ASN A 1 364 ? 9.477 -24.234 -6.02 1 98.75 364 ASN A C 1
ATOM 2822 O O . ASN A 1 364 ? 9.992 -24.125 -4.906 1 98.75 364 ASN A O 1
ATOM 2826 N N . HIS A 1 365 ? 8.305 -24.719 -6.195 1 98.69 365 HIS A N 1
ATOM 2827 C CA . HIS A 1 365 ? 7.684 -25.406 -5.066 1 98.69 365 HIS A CA 1
ATOM 2828 C C . HIS A 1 365 ? 8.039 -26.891 -5.051 1 98.69 365 HIS A C 1
ATOM 2830 O O . HIS A 1 365 ? 8.422 -27.453 -6.082 1 98.69 365 HIS A O 1
ATOM 2836 N N . ARG A 1 366 ? 7.867 -27.5 -3.91 1 98.12 366 ARG A N 1
ATOM 2837 C CA . ARG A 1 366 ? 8.352 -28.859 -3.676 1 98.12 366 ARG A CA 1
ATOM 2838 C C . ARG A 1 366 ? 7.191 -29.844 -3.576 1 98.12 366 ARG A C 1
ATOM 2840 O O . ARG A 1 366 ? 7.32 -31 -3.969 1 98.12 366 ARG A O 1
ATOM 2847 N N . ASP A 1 367 ? 6.102 -29.453 -3.082 1 98.69 367 ASP A N 1
ATOM 2848 C CA . ASP A 1 367 ? 4.984 -30.344 -2.795 1 98.69 367 ASP A CA 1
ATOM 2849 C C . ASP A 1 367 ? 4.293 -30.797 -4.082 1 98.69 367 ASP A C 1
ATOM 2851 O O . ASP A 1 367 ? 4.238 -30.047 -5.055 1 98.69 367 ASP A O 1
ATOM 2855 N N . ALA A 1 368 ? 3.805 -31.969 -4.059 1 98.62 368 ALA A N 1
ATOM 2856 C CA . ALA A 1 368 ? 3.031 -32.531 -5.16 1 98.62 368 ALA A CA 1
ATOM 2857 C C . ALA A 1 368 ? 1.795 -33.281 -4.641 1 98.62 368 ALA A C 1
ATOM 2859 O O . ALA A 1 368 ? 1.783 -33.75 -3.51 1 98.62 368 ALA A O 1
ATOM 2860 N N . TRP A 1 369 ? 0.828 -33.375 -5.441 1 98.44 369 TRP A N 1
ATOM 2861 C CA . TRP A 1 369 ? -0.363 -34.094 -5.055 1 98.44 369 TRP A CA 1
ATOM 2862 C C . TRP A 1 369 ? -0.041 -35.594 -4.871 1 98.44 369 TRP A C 1
ATOM 2864 O O . TRP A 1 369 ? -0.627 -36.25 -4.016 1 98.44 369 TRP A O 1
ATOM 2874 N N . VAL A 1 370 ? 0.868 -36.156 -5.711 1 98.12 370 VAL A N 1
ATOM 2875 C CA . VAL A 1 370 ? 1.298 -37.562 -5.645 1 98.12 370 VAL A CA 1
ATOM 2876 C C . VAL A 1 370 ? 2.814 -37.625 -5.805 1 98.12 370 VAL A C 1
ATOM 2878 O O . VAL A 1 370 ? 3.561 -37.094 -4.984 1 98.12 370 VAL A O 1
ATOM 2881 N N . PHE A 1 371 ? 3.281 -38.156 -7.012 1 98.19 371 PHE A N 1
ATOM 2882 C CA . PHE A 1 371 ? 4.723 -38.312 -7.18 1 98.19 371 PHE A CA 1
ATOM 2883 C C . PHE A 1 371 ? 5.32 -37.031 -7.766 1 98.19 371 PHE A C 1
ATOM 2885 O O . PHE A 1 371 ? 6.469 -36.688 -7.484 1 98.19 371 PHE A O 1
ATOM 2892 N N . GLY A 1 372 ? 4.613 -36.344 -8.625 1 98.06 372 GLY A N 1
ATOM 2893 C CA . GLY A 1 372 ? 4.941 -35.031 -9.133 1 98.06 372 GLY A CA 1
ATOM 2894 C C . GLY A 1 372 ? 6.281 -34.969 -9.844 1 98.06 372 GLY A C 1
ATOM 2895 O O . GLY A 1 372 ? 7.07 -34.062 -9.617 1 98.06 372 GLY A O 1
ATOM 2896 N N . ALA A 1 373 ? 6.555 -35.938 -10.719 1 98.31 373 ALA A N 1
ATOM 2897 C CA . ALA A 1 373 ? 7.859 -35.969 -11.375 1 98.31 373 ALA A CA 1
ATOM 2898 C C . ALA A 1 373 ? 8.039 -34.75 -12.297 1 98.31 373 ALA A C 1
ATOM 2900 O O . ALA A 1 373 ? 9.141 -34.219 -12.406 1 98.31 373 ALA A O 1
ATOM 2901 N N . THR A 1 374 ? 6.988 -34.375 -13.008 1 98 374 THR A N 1
ATOM 2902 C CA . THR A 1 374 ? 7.016 -33.188 -13.844 1 98 374 THR A CA 1
ATOM 2903 C C . THR A 1 374 ? 6.66 -31.938 -13.023 1 98 374 THR A C 1
ATOM 2905 O O . THR A 1 374 ? 7.434 -30.984 -12.969 1 98 374 THR A O 1
ATOM 2908 N N . ASP A 1 375 ? 5.621 -32 -12.359 1 98.06 375 ASP A N 1
ATOM 2909 C CA . ASP A 1 375 ? 5.137 -30.938 -11.484 1 98.06 375 ASP A CA 1
ATOM 2910 C C . ASP A 1 375 ? 5.105 -31.391 -10.023 1 98.06 375 ASP A C 1
ATOM 2912 O O . ASP A 1 375 ? 4.211 -32.156 -9.625 1 98.06 375 ASP A O 1
ATOM 2916 N N . PRO A 1 376 ? 6.027 -30.953 -9.312 1 98.38 376 PRO A N 1
ATOM 2917 C CA . PRO A 1 376 ? 6.965 -29.875 -9.609 1 98.38 376 PRO A CA 1
ATOM 2918 C C . PRO A 1 376 ? 8.422 -30.328 -9.586 1 98.38 376 PRO A C 1
ATOM 2920 O O . PRO A 1 376 ? 9.328 -29.516 -9.766 1 98.38 376 PRO A O 1
ATOM 2923 N N . SER A 1 377 ? 8.656 -31.578 -9.391 1 98.75 377 SER A N 1
ATOM 2924 C CA . SER A 1 377 ? 9.969 -32.031 -8.977 1 98.75 377 SER A CA 1
ATOM 2925 C C . SER A 1 377 ? 11 -31.844 -10.078 1 98.75 377 SER A C 1
ATOM 2927 O O . SER A 1 377 ? 12.203 -31.812 -9.812 1 98.75 377 SER A O 1
ATOM 2929 N N . SER A 1 378 ? 10.516 -31.734 -11.328 1 98.75 378 SER A N 1
ATOM 2930 C CA . SER A 1 378 ? 11.43 -31.375 -12.406 1 98.75 378 SER A CA 1
ATOM 2931 C C . SER A 1 378 ? 12.133 -30.047 -12.117 1 98.75 378 SER A C 1
ATOM 2933 O O . SER A 1 378 ? 13.344 -29.922 -12.328 1 98.75 378 SER A O 1
ATOM 2935 N N . GLY A 1 379 ? 11.375 -29.047 -11.617 1 98.75 379 GLY A N 1
ATOM 2936 C CA . GLY A 1 379 ? 11.945 -27.766 -11.25 1 98.75 379 GLY A CA 1
ATOM 2937 C C . GLY A 1 379 ? 12.867 -27.844 -10.047 1 98.75 379 GLY A C 1
ATOM 2938 O O . GLY A 1 379 ? 13.938 -27.234 -10.039 1 98.75 379 GLY A O 1
ATOM 2939 N N . THR A 1 380 ? 12.469 -28.594 -9.016 1 98.88 380 THR A N 1
ATOM 2940 C CA . THR A 1 380 ? 13.305 -28.75 -7.824 1 98.88 380 THR A CA 1
ATOM 2941 C C . THR A 1 380 ? 14.625 -29.422 -8.18 1 98.88 380 THR A C 1
ATOM 2943 O O . THR A 1 380 ? 15.688 -29.031 -7.676 1 98.88 380 THR A O 1
ATOM 2946 N N . ALA A 1 381 ? 14.539 -30.438 -9.016 1 98.88 381 ALA A N 1
ATOM 2947 C CA . ALA A 1 381 ? 15.75 -31.156 -9.422 1 98.88 381 ALA A CA 1
ATOM 2948 C C . ALA A 1 381 ? 16.734 -30.203 -10.109 1 98.88 381 ALA A C 1
ATOM 2950 O O . ALA A 1 381 ? 17.938 -30.25 -9.828 1 98.88 381 ALA A O 1
ATOM 2951 N N . VAL A 1 382 ? 16.219 -29.391 -10.977 1 98.88 382 VAL A N 1
ATOM 2952 C CA . VAL A 1 382 ? 17.047 -28.422 -11.688 1 98.88 382 VAL A CA 1
ATOM 2953 C C . VAL A 1 382 ? 17.609 -27.406 -10.695 1 98.88 382 VAL A C 1
ATOM 2955 O O . VAL A 1 382 ? 18.781 -27.031 -10.758 1 98.88 382 VAL A O 1
ATOM 2958 N N . LEU A 1 383 ? 16.766 -26.938 -9.781 1 98.88 383 LEU A N 1
ATOM 2959 C CA . LEU A 1 383 ? 17.172 -25.969 -8.766 1 98.88 383 LEU A CA 1
ATOM 2960 C C . LEU A 1 383 ? 18.344 -26.516 -7.941 1 98.88 383 LEU A C 1
ATOM 2962 O O . LEU A 1 383 ? 19.312 -25.797 -7.676 1 98.88 383 LEU A O 1
ATOM 2966 N N . MET A 1 384 ? 18.234 -27.766 -7.582 1 98.75 384 MET A N 1
ATOM 2967 C CA . MET A 1 384 ? 19.281 -28.406 -6.785 1 98.75 384 MET A CA 1
ATOM 2968 C C . MET A 1 384 ? 20.609 -28.422 -7.535 1 98.75 384 MET A C 1
ATOM 2970 O O . MET A 1 384 ? 21.656 -28.109 -6.961 1 98.75 384 MET A O 1
ATOM 2974 N N . GLU A 1 385 ? 20.547 -28.766 -8.758 1 98.75 385 GLU A N 1
ATOM 2975 C CA . GLU A 1 385 ? 21.766 -28.812 -9.562 1 98.75 385 GLU A CA 1
ATOM 2976 C C . GLU A 1 385 ? 22.312 -27.406 -9.797 1 98.75 385 GLU A C 1
ATOM 2978 O O . GLU A 1 385 ? 23.531 -27.219 -9.812 1 98.75 385 GLU A O 1
ATOM 2983 N N . MET A 1 386 ? 21.469 -26.453 -10.039 1 98.19 386 MET A N 1
ATOM 2984 C CA . MET A 1 386 ? 21.875 -25.062 -10.211 1 98.19 386 MET A CA 1
ATOM 2985 C C . MET A 1 386 ? 22.625 -24.562 -8.977 1 98.19 386 MET A C 1
ATOM 2987 O O . MET A 1 386 ? 23.641 -23.891 -9.094 1 98.19 386 MET A O 1
ATOM 2991 N N . VAL A 1 387 ? 22.109 -24.875 -7.805 1 98.44 387 VAL A N 1
ATOM 2992 C CA . VAL A 1 387 ? 22.734 -24.453 -6.559 1 98.44 387 VAL A CA 1
ATOM 2993 C C . VAL A 1 387 ? 24.156 -25.031 -6.484 1 98.44 387 VAL A C 1
ATOM 2995 O O . VAL A 1 387 ? 25.094 -24.328 -6.125 1 98.44 387 VAL A O 1
ATOM 2998 N N . ARG A 1 388 ? 24.281 -26.297 -6.805 1 98.56 388 ARG A N 1
ATOM 2999 C CA . ARG A 1 388 ? 25.609 -26.906 -6.824 1 98.56 388 ARG A CA 1
ATOM 3000 C C . ARG A 1 388 ? 26.531 -26.172 -7.789 1 98.56 388 ARG A C 1
ATOM 3002 O O . ARG A 1 388 ? 27.703 -25.938 -7.473 1 98.56 388 ARG A O 1
ATOM 3009 N N . SER A 1 389 ? 26.031 -25.891 -8.922 1 98.25 389 SER A N 1
ATOM 3010 C CA . SER A 1 389 ? 26.844 -25.219 -9.938 1 98.25 389 SER A CA 1
ATOM 3011 C C . SER A 1 389 ? 27.297 -23.844 -9.469 1 98.25 389 SER A C 1
ATOM 3013 O O . SER A 1 389 ? 28.453 -23.453 -9.688 1 98.25 389 SER A O 1
ATOM 3015 N N . TYR A 1 390 ? 26.422 -23.031 -8.875 1 98.25 390 TYR A N 1
ATOM 3016 C CA . TYR A 1 390 ? 26.828 -21.75 -8.297 1 98.25 390 TYR A CA 1
ATOM 3017 C C . TYR A 1 390 ? 27.875 -21.938 -7.219 1 98.25 390 TYR A C 1
ATOM 3019 O O . TYR A 1 390 ? 28.797 -21.109 -7.086 1 98.25 390 TYR A O 1
ATOM 3027 N N . SER A 1 391 ? 27.703 -22.984 -6.461 1 97.31 391 SER A N 1
ATOM 3028 C CA . SER A 1 391 ? 28.672 -23.297 -5.422 1 97.31 391 SER A CA 1
ATOM 3029 C C . SER A 1 391 ? 30.047 -23.578 -6.023 1 97.31 391 SER A C 1
ATOM 3031 O O . SER A 1 391 ? 31.078 -23.203 -5.441 1 97.31 391 SER A O 1
ATOM 3033 N N . VAL A 1 392 ? 30.109 -24.234 -7.109 1 96.94 392 VAL A N 1
ATOM 3034 C CA . VAL A 1 392 ? 31.359 -24.484 -7.824 1 96.94 392 VAL A CA 1
ATOM 3035 C C . VAL A 1 392 ? 32 -23.172 -8.211 1 96.94 392 VAL A C 1
ATOM 3037 O O . VAL A 1 392 ? 33.219 -23 -8.086 1 96.94 392 VAL A O 1
ATOM 3040 N N . MET A 1 393 ? 31.203 -22.234 -8.711 1 96.62 393 MET A N 1
ATOM 3041 C CA . MET A 1 393 ? 31.719 -20.922 -9.078 1 96.62 393 MET A CA 1
ATOM 3042 C C . MET A 1 393 ? 32.281 -20.203 -7.863 1 96.62 393 MET A C 1
ATOM 3044 O O . MET A 1 393 ? 33.312 -19.531 -7.957 1 96.62 393 MET A O 1
ATOM 3048 N N . LEU A 1 394 ? 31.641 -20.328 -6.742 1 96.69 394 LEU A N 1
ATOM 3049 C CA . LEU A 1 394 ? 32.125 -19.734 -5.5 1 96.69 394 LEU A CA 1
ATOM 3050 C C . LEU A 1 394 ? 33.5 -20.281 -5.133 1 96.69 394 LEU A C 1
ATOM 3052 O O . LEU A 1 394 ? 34.375 -19.516 -4.746 1 96.69 394 LEU A O 1
ATOM 3056 N N . LYS A 1 395 ? 33.625 -21.484 -5.258 1 95.56 395 LYS A N 1
ATOM 3057 C CA . LYS A 1 395 ? 34.906 -22.156 -4.922 1 95.56 395 LYS A CA 1
ATOM 3058 C C . LYS A 1 395 ? 36 -21.719 -5.871 1 95.56 395 LYS A C 1
ATOM 3060 O O . LYS A 1 395 ? 37.188 -21.766 -5.512 1 95.56 395 LYS A O 1
ATOM 3065 N N . GLN A 1 396 ? 35.594 -21.234 -6.957 1 94.44 396 GLN A N 1
ATOM 3066 C CA . GLN A 1 396 ? 36.594 -20.781 -7.945 1 94.44 396 GLN A CA 1
ATOM 3067 C C . GLN A 1 396 ? 36.844 -19.281 -7.812 1 94.44 396 GLN A C 1
ATOM 3069 O O . GLN A 1 396 ? 37.562 -18.703 -8.633 1 94.44 396 GLN A O 1
ATOM 3074 N N . GLY A 1 397 ? 36.188 -18.688 -6.879 1 94 397 GLY A N 1
ATOM 3075 C CA . GLY A 1 397 ? 36.531 -17.328 -6.543 1 94 397 GLY A CA 1
ATOM 3076 C C . GLY A 1 397 ? 35.5 -16.312 -7.02 1 94 397 GLY A C 1
ATOM 3077 O O . GLY A 1 397 ? 35.625 -15.117 -6.727 1 94 397 GLY A O 1
ATOM 3078 N N . TRP A 1 398 ? 34.531 -16.812 -7.773 1 95.31 398 TRP A N 1
ATOM 3079 C CA . TRP A 1 398 ? 33.469 -15.898 -8.219 1 95.31 398 TRP A CA 1
ATOM 3080 C C . TRP A 1 398 ? 32.406 -15.719 -7.133 1 95.31 398 TRP A C 1
ATOM 3082 O O . TRP A 1 398 ? 32.031 -16.688 -6.465 1 95.31 398 TRP A O 1
ATOM 3092 N N . ARG A 1 399 ? 32 -14.508 -6.926 1 96.44 399 ARG A N 1
ATOM 3093 C CA . ARG A 1 399 ? 30.844 -14.188 -6.102 1 96.44 399 ARG A CA 1
ATOM 3094 C C . ARG A 1 399 ? 29.953 -13.141 -6.781 1 96.44 399 ARG A C 1
ATOM 3096 O O . ARG A 1 399 ? 30.469 -12.148 -7.312 1 96.44 399 ARG A O 1
ATOM 3103 N N . PRO A 1 400 ? 28.672 -13.312 -6.781 1 97.31 400 PRO A N 1
ATOM 3104 C CA . PRO A 1 400 ? 27.797 -12.344 -7.449 1 97.31 400 PRO A CA 1
ATOM 3105 C C . PRO A 1 400 ? 27.828 -10.969 -6.781 1 97.31 400 PRO A C 1
ATOM 3107 O O . PRO A 1 400 ? 28.125 -10.867 -5.59 1 97.31 400 PRO A O 1
ATOM 3110 N N . ARG A 1 401 ? 27.594 -9.938 -7.543 1 96.94 401 ARG A N 1
ATOM 3111 C CA . ARG A 1 401 ? 27.484 -8.578 -7.027 1 96.94 401 ARG A CA 1
ATOM 3112 C C . ARG A 1 401 ? 26.328 -8.461 -6.043 1 96.94 401 ARG A C 1
ATOM 3114 O O . ARG A 1 401 ? 26.406 -7.715 -5.066 1 96.94 401 ARG A O 1
ATOM 3121 N N . ARG A 1 402 ? 25.234 -9.125 -6.305 1 98.31 402 ARG A N 1
ATOM 3122 C CA . ARG A 1 402 ? 24.016 -9.102 -5.512 1 98.31 402 ARG A CA 1
ATOM 3123 C C . ARG A 1 402 ? 23.719 -10.477 -4.93 1 98.31 402 ARG A C 1
ATOM 3125 O O . ARG A 1 402 ? 24.188 -11.492 -5.441 1 98.31 402 ARG A O 1
ATOM 3132 N N . THR A 1 403 ? 22.875 -10.508 -3.902 1 98.69 403 THR A N 1
ATOM 3133 C CA . THR A 1 403 ? 22.594 -11.75 -3.184 1 98.69 403 THR A CA 1
ATOM 3134 C C . THR A 1 403 ? 21.688 -12.656 -4.016 1 98.69 403 THR A C 1
ATOM 3136 O O . THR A 1 403 ? 20.703 -12.203 -4.602 1 98.69 403 THR A O 1
ATOM 3139 N N . LEU A 1 404 ? 22.062 -13.922 -4.082 1 98.81 404 LEU A N 1
ATOM 3140 C CA . LEU A 1 404 ? 21.203 -14.953 -4.652 1 98.81 404 LEU A CA 1
ATOM 3141 C C . LEU A 1 404 ? 20.375 -15.625 -3.564 1 98.81 404 LEU A C 1
ATOM 3143 O O . LEU A 1 404 ? 20.891 -15.992 -2.512 1 98.81 404 LEU A O 1
ATOM 3147 N N . VAL A 1 405 ? 19.109 -15.727 -3.818 1 98.88 405 VAL A N 1
ATOM 3148 C CA . VAL A 1 405 ? 18.203 -16.422 -2.902 1 98.88 405 VAL A CA 1
ATOM 3149 C C . VAL A 1 405 ? 17.531 -17.594 -3.623 1 98.88 405 VAL A C 1
ATOM 3151 O O . VAL A 1 405 ? 16.844 -17.391 -4.629 1 98.88 405 VAL A O 1
ATOM 3154 N N . PHE A 1 406 ? 17.75 -18.781 -3.139 1 98.88 406 PHE A N 1
ATOM 3155 C CA . PHE A 1 406 ? 17.109 -19.984 -3.652 1 98.88 406 PHE A CA 1
ATOM 3156 C C . PHE A 1 406 ? 15.914 -20.359 -2.797 1 98.88 406 PHE A C 1
ATOM 3158 O O . PHE A 1 406 ? 16.031 -20.516 -1.58 1 98.88 406 PHE A O 1
ATOM 3165 N N . CYS A 1 407 ? 14.797 -20.5 -3.447 1 98.88 407 CYS A N 1
ATOM 3166 C CA . CYS A 1 407 ? 13.555 -20.656 -2.699 1 98.88 407 CYS A CA 1
ATOM 3167 C C . CYS A 1 407 ? 12.891 -22 -3.016 1 98.88 407 CYS A C 1
ATOM 3169 O O . CYS A 1 407 ? 12.5 -22.25 -4.156 1 98.88 407 CYS A O 1
ATOM 3171 N N . SER A 1 408 ? 12.773 -22.844 -2.064 1 98.88 408 SER A N 1
ATOM 3172 C CA . SER A 1 408 ? 11.922 -24.031 -2.107 1 98.88 408 SER A CA 1
ATOM 3173 C C . SER A 1 408 ? 10.617 -23.812 -1.351 1 98.88 408 SER A C 1
ATOM 3175 O O . SER A 1 408 ? 10.602 -23.812 -0.118 1 98.88 408 SER A O 1
ATOM 3177 N N . TRP A 1 409 ? 9.547 -23.672 -2.066 1 98.88 409 TRP A N 1
ATOM 3178 C CA . TRP A 1 409 ? 8.273 -23.297 -1.469 1 98.88 409 TRP A CA 1
ATOM 3179 C C . TRP A 1 409 ? 7.484 -24.531 -1.029 1 98.88 409 TRP A C 1
ATOM 3181 O O . TRP A 1 409 ? 7.469 -25.547 -1.728 1 98.88 409 TRP A O 1
ATOM 3191 N N . GLY A 1 410 ? 6.773 -24.375 0.069 1 98.62 410 GLY A N 1
ATOM 3192 C CA . GLY A 1 410 ? 5.836 -25.391 0.531 1 98.62 410 GLY A CA 1
ATOM 3193 C C . GLY A 1 410 ? 4.395 -25.078 0.17 1 98.62 410 GLY A C 1
ATOM 3194 O O . GLY A 1 410 ? 4.008 -23.906 0.091 1 98.62 410 GLY A O 1
ATOM 3195 N N . ALA A 1 411 ? 3.648 -26.047 -0.174 1 98.69 411 ALA A N 1
ATOM 3196 C CA . ALA A 1 411 ? 2.193 -26.047 -0.315 1 98.69 411 ALA A CA 1
ATOM 3197 C C . ALA A 1 411 ? 1.752 -25.125 -1.44 1 98.69 411 ALA A C 1
ATOM 3199 O O . ALA A 1 411 ? 0.776 -24.375 -1.294 1 98.69 411 ALA A O 1
ATOM 3200 N N . GLU A 1 412 ? 2.492 -25.047 -2.48 1 98.56 412 GLU A N 1
ATOM 3201 C CA . GLU A 1 412 ? 2.064 -24.281 -3.65 1 98.56 412 GLU A CA 1
ATOM 3202 C C . GLU A 1 412 ? 0.76 -24.828 -4.219 1 98.56 412 GLU A C 1
ATOM 3204 O O . GLU A 1 412 ? -0.122 -24.062 -4.617 1 98.56 412 GLU A O 1
ATOM 3209 N N . GLU A 1 413 ? 0.589 -26.141 -4.219 1 98.12 413 GLU A N 1
ATOM 3210 C CA . GLU A 1 413 ? -0.54 -26.828 -4.84 1 98.12 413 GLU A CA 1
ATOM 3211 C C . GLU A 1 413 ? -1.855 -26.438 -4.168 1 98.12 413 GLU A C 1
ATOM 3213 O O . GLU A 1 413 ? -2.93 -26.641 -4.742 1 98.12 413 GLU A O 1
ATOM 3218 N N . TYR A 1 414 ? -1.778 -25.938 -2.982 1 98.19 414 TYR A N 1
ATOM 3219 C CA . TYR A 1 414 ? -2.965 -25.547 -2.223 1 98.19 414 TYR A CA 1
ATOM 3220 C C . TYR A 1 414 ? -3.295 -24.078 -2.424 1 98.19 414 TYR A C 1
ATOM 3222 O O . TYR A 1 414 ? -4.004 -23.484 -1.612 1 98.19 414 TYR A O 1
ATOM 3230 N N . GLY A 1 415 ? -2.775 -23.484 -3.447 1 96.75 415 GLY A N 1
ATOM 3231 C CA . GLY A 1 415 ? -3.053 -22.078 -3.721 1 96.75 415 GLY A CA 1
ATOM 3232 C C . GLY A 1 415 ? -1.913 -21.156 -3.324 1 96.75 415 GLY A C 1
ATOM 3233 O O . GLY A 1 415 ? -2.131 -20.141 -2.654 1 96.75 415 GLY A O 1
ATOM 3234 N N . LEU A 1 416 ? -0.699 -21.578 -3.613 1 97.88 416 LEU A N 1
ATOM 3235 C CA . LEU A 1 416 ? 0.516 -20.781 -3.473 1 97.88 416 LEU A CA 1
ATOM 3236 C C . LEU A 1 416 ? 0.737 -20.391 -2.018 1 97.88 416 LEU A C 1
ATOM 3238 O O . LEU A 1 416 ? 1.062 -19.234 -1.729 1 97.88 416 LEU A O 1
ATOM 3242 N N . ILE A 1 417 ? 0.574 -21.219 -1.117 1 98.56 417 ILE A N 1
ATOM 3243 C CA . ILE A 1 417 ? 0.561 -20.875 0.297 1 98.56 417 ILE A CA 1
ATOM 3244 C C . ILE A 1 417 ? 1.963 -20.453 0.738 1 98.56 417 ILE A C 1
ATOM 3246 O O . ILE A 1 417 ? 2.166 -19.328 1.215 1 98.56 417 ILE A O 1
ATOM 3250 N N . GLY A 1 418 ? 2.973 -21.281 0.486 1 98.56 418 GLY A N 1
ATOM 3251 C CA . GLY A 1 418 ? 4.305 -21.031 1.004 1 98.56 418 GLY A CA 1
ATOM 3252 C C . GLY A 1 418 ? 4.883 -19.703 0.537 1 98.56 418 GLY A C 1
ATOM 3253 O O . GLY A 1 418 ? 5.336 -18.891 1.351 1 98.56 418 GLY A O 1
ATOM 3254 N N . SER A 1 419 ? 4.887 -19.484 -0.781 1 98.62 419 SER A N 1
ATOM 3255 C CA . SER A 1 419 ? 5.441 -18.25 -1.334 1 98.62 419 SER A CA 1
ATOM 3256 C C . SER A 1 419 ? 4.648 -17.031 -0.871 1 98.62 419 SER A C 1
ATOM 3258 O O . SER A 1 419 ? 5.23 -16 -0.521 1 98.62 419 SER A O 1
ATOM 3260 N N . THR A 1 420 ? 3.295 -17.141 -0.826 1 98.19 420 THR A N 1
ATOM 3261 C CA . THR A 1 420 ? 2.445 -16.047 -0.406 1 98.19 420 THR A CA 1
ATOM 3262 C C . THR A 1 420 ? 2.719 -15.672 1.048 1 98.19 420 THR A C 1
ATOM 3264 O O . THR A 1 420 ? 2.861 -14.492 1.376 1 98.19 420 THR A O 1
ATOM 3267 N N . GLU A 1 421 ? 2.842 -16.719 1.904 1 98.12 421 GLU A N 1
ATOM 3268 C CA . GLU A 1 421 ? 3.133 -16.469 3.312 1 98.12 421 GLU A CA 1
ATOM 3269 C C . GLU A 1 421 ? 4.453 -15.719 3.479 1 98.12 421 GLU A C 1
ATOM 3271 O O . GLU A 1 421 ? 4.559 -14.805 4.305 1 98.12 421 GLU A O 1
ATOM 3276 N N . TRP A 1 422 ? 5.402 -16.094 2.719 1 98.19 422 TRP A N 1
ATOM 3277 C CA . TRP A 1 422 ? 6.727 -15.492 2.84 1 98.19 422 TRP A CA 1
ATOM 3278 C C . TRP A 1 422 ? 6.719 -14.062 2.314 1 98.19 422 TRP A C 1
ATOM 3280 O O . TRP A 1 422 ? 7.332 -13.172 2.91 1 98.19 422 TRP A O 1
ATOM 3290 N N . VAL A 1 423 ? 6.039 -13.805 1.215 1 98.06 423 VAL A N 1
ATOM 3291 C CA . VAL A 1 423 ? 5.926 -12.445 0.68 1 98.06 423 VAL A CA 1
ATOM 3292 C C . VAL A 1 423 ? 5.172 -11.562 1.67 1 98.06 423 VAL A C 1
ATOM 3294 O O . VAL A 1 423 ? 5.531 -10.398 1.868 1 98.06 423 VAL A O 1
ATOM 3297 N N . GLU A 1 424 ? 4.098 -12.117 2.287 1 97.19 424 GLU A N 1
ATOM 3298 C CA . GLU A 1 424 ? 3.361 -11.367 3.301 1 97.19 424 GLU A CA 1
ATOM 3299 C C . GLU A 1 424 ? 4.246 -11.047 4.5 1 97.19 424 GLU A C 1
ATOM 3301 O O . GLU A 1 424 ? 4.219 -9.922 5.016 1 97.19 424 GLU A O 1
ATOM 3306 N N . GLU A 1 425 ? 5.023 -12.008 4.895 1 96.81 425 GLU A N 1
ATOM 3307 C CA . GLU A 1 425 ? 5.848 -11.836 6.09 1 96.81 425 GLU A CA 1
ATOM 3308 C C . GLU A 1 425 ? 6.949 -10.805 5.852 1 96.81 425 GLU A C 1
ATOM 3310 O O . GLU A 1 425 ? 7.266 -10.008 6.738 1 96.81 425 GLU A O 1
ATOM 3315 N N . PHE A 1 426 ? 7.559 -10.828 4.672 1 97.31 426 PHE A N 1
ATOM 3316 C CA . PHE A 1 426 ? 8.711 -9.984 4.387 1 97.31 426 PHE A CA 1
ATOM 3317 C C . PHE A 1 426 ? 8.383 -8.961 3.312 1 97.31 426 PHE A C 1
ATOM 3319 O O . PHE A 1 426 ? 9.234 -8.617 2.492 1 97.31 426 PHE A O 1
ATOM 3326 N N . GLN A 1 427 ? 7.133 -8.531 3.348 1 96.44 427 GLN A N 1
ATOM 3327 C CA . GLN A 1 427 ? 6.598 -7.594 2.363 1 96.44 427 GLN A CA 1
ATOM 3328 C C . GLN A 1 427 ? 7.492 -6.367 2.223 1 96.44 427 GLN A C 1
ATOM 3330 O O . GLN A 1 427 ? 7.832 -5.965 1.108 1 96.44 427 GLN A O 1
ATOM 3335 N N . LYS A 1 428 ? 8.008 -5.793 3.277 1 95.88 428 LYS A N 1
ATOM 3336 C CA . LYS A 1 428 ? 8.781 -4.555 3.262 1 95.88 428 LYS A CA 1
ATOM 3337 C C . LYS A 1 428 ? 10.172 -4.785 2.691 1 95.88 428 LYS A C 1
ATOM 3339 O O . LYS A 1 428 ? 10.641 -4.02 1.846 1 95.88 428 LYS A O 1
ATOM 3344 N N . GLN A 1 429 ? 10.797 -5.832 3.105 1 96.5 429 GLN A N 1
ATOM 3345 C CA . GLN A 1 429 ? 12.125 -6.156 2.6 1 96.5 429 GLN A CA 1
ATOM 3346 C C . GLN A 1 429 ? 12.094 -6.41 1.096 1 96.5 429 GLN A C 1
ATOM 3348 O O . GLN A 1 429 ? 12.945 -5.91 0.358 1 96.5 429 GLN A O 1
ATOM 3353 N N . LEU A 1 430 ? 11.102 -7.141 0.714 1 98 430 LEU A N 1
ATOM 3354 C CA . LEU A 1 430 ? 11.031 -7.504 -0.697 1 98 430 LEU A CA 1
ATOM 3355 C C . LEU A 1 430 ? 10.672 -6.293 -1.553 1 98 430 LEU A C 1
ATOM 3357 O O . LEU A 1 430 ? 11.195 -6.129 -2.656 1 98 430 LEU A O 1
ATOM 3361 N N . LEU A 1 431 ? 9.828 -5.449 -1.091 1 97.38 431 LEU A N 1
ATOM 3362 C CA . LEU A 1 431 ? 9.445 -4.234 -1.802 1 97.38 431 LEU A CA 1
ATOM 3363 C C . LEU A 1 431 ? 10.664 -3.375 -2.109 1 97.38 431 LEU A C 1
ATOM 3365 O O . LEU A 1 431 ? 10.805 -2.861 -3.223 1 97.38 431 LEU A O 1
ATOM 3369 N N . PHE A 1 432 ? 11.555 -3.281 -1.182 1 96.81 432 PHE A N 1
ATOM 3370 C CA . PHE A 1 432 ? 12.641 -2.318 -1.308 1 96.81 432 PHE A CA 1
ATOM 3371 C C . PHE A 1 432 ? 13.891 -2.986 -1.858 1 96.81 432 PHE A C 1
ATOM 3373 O O . PHE A 1 432 ? 14.75 -2.322 -2.449 1 96.81 432 PHE A O 1
ATOM 3380 N N . ARG A 1 433 ? 13.977 -4.336 -1.735 1 97.62 433 ARG A N 1
ATOM 3381 C CA . ARG A 1 433 ? 15.297 -4.938 -1.921 1 97.62 433 ARG A CA 1
ATOM 3382 C C . ARG A 1 433 ? 15.289 -5.922 -3.084 1 97.62 433 ARG A C 1
ATOM 3384 O O . ARG A 1 433 ? 16.328 -6.191 -3.686 1 97.62 433 ARG A O 1
ATOM 3391 N N . ALA A 1 434 ? 14.172 -6.555 -3.434 1 98.69 434 ALA A N 1
ATOM 3392 C CA . ALA A 1 434 ? 14.156 -7.633 -4.422 1 98.69 434 ALA A CA 1
ATOM 3393 C C . ALA A 1 434 ? 14.297 -7.078 -5.836 1 98.69 434 ALA A C 1
ATOM 3395 O O . ALA A 1 434 ? 13.555 -6.176 -6.234 1 98.69 434 ALA A O 1
ATOM 3396 N N . VAL A 1 435 ? 15.25 -7.621 -6.57 1 98.69 435 VAL A N 1
ATOM 3397 C CA . VAL A 1 435 ? 15.539 -7.188 -7.934 1 98.69 435 VAL A CA 1
ATOM 3398 C C . VAL A 1 435 ? 14.602 -7.887 -8.914 1 98.69 435 VAL A C 1
ATOM 3400 O O . VAL A 1 435 ? 14.008 -7.246 -9.781 1 98.69 435 VAL A O 1
ATOM 3403 N N . ALA A 1 436 ? 14.461 -9.156 -8.766 1 98.81 436 ALA A N 1
ATOM 3404 C CA . ALA A 1 436 ? 13.625 -9.977 -9.633 1 98.81 436 ALA A CA 1
ATOM 3405 C C . ALA A 1 436 ? 13.367 -11.344 -9.016 1 98.81 436 ALA A C 1
ATOM 3407 O O . ALA A 1 436 ? 14.125 -11.789 -8.141 1 98.81 436 ALA A O 1
ATOM 3408 N N . TYR A 1 437 ? 12.32 -11.938 -9.375 1 98.81 437 TYR A N 1
ATOM 3409 C CA . TYR A 1 437 ? 11.969 -13.305 -9.016 1 98.81 437 TYR A CA 1
ATOM 3410 C C . TYR A 1 437 ? 11.875 -14.188 -10.258 1 98.81 437 TYR A C 1
ATOM 3412 O O . TYR A 1 437 ? 11.039 -13.953 -11.133 1 98.81 437 TYR A O 1
ATOM 3420 N N . ILE A 1 438 ? 12.672 -15.172 -10.344 1 98.94 438 ILE A N 1
ATOM 3421 C CA . ILE A 1 438 ? 12.711 -16.078 -11.484 1 98.94 438 ILE A CA 1
ATOM 3422 C C . ILE A 1 438 ? 12.078 -17.422 -11.102 1 98.94 438 ILE A C 1
ATOM 3424 O O . ILE A 1 438 ? 12.703 -18.234 -10.414 1 98.94 438 ILE A O 1
ATOM 3428 N N . ASN A 1 439 ? 10.938 -17.672 -11.672 1 98.81 439 ASN A N 1
ATOM 3429 C CA . ASN A 1 439 ? 10.117 -18.828 -11.32 1 98.81 439 ASN A CA 1
ATOM 3430 C C . ASN A 1 439 ? 10.258 -19.953 -12.336 1 98.81 439 ASN A C 1
ATOM 3432 O O . ASN A 1 439 ? 10.289 -19.703 -13.547 1 98.81 439 ASN A O 1
ATOM 3436 N N . VAL A 1 440 ? 10.438 -21.141 -11.867 1 98.69 440 VAL A N 1
ATOM 3437 C CA . VAL A 1 440 ? 10.234 -22.359 -12.656 1 98.69 440 VAL A CA 1
ATOM 3438 C C . VAL A 1 440 ? 9.312 -23.312 -11.906 1 98.69 440 VAL A C 1
ATOM 3440 O O . VAL A 1 440 ? 9.75 -24.031 -11.008 1 98.69 440 VAL A O 1
ATOM 3443 N N . ASP A 1 441 ? 8.148 -23.281 -12.297 1 97.88 441 ASP A N 1
ATOM 3444 C CA . ASP A 1 441 ? 7.172 -24.188 -11.703 1 97.88 441 ASP A CA 1
ATOM 3445 C C . ASP A 1 441 ? 7.418 -25.625 -12.141 1 97.88 441 ASP A C 1
ATOM 3447 O O . ASP A 1 441 ? 7.602 -26.516 -11.305 1 97.88 441 ASP A O 1
ATOM 3451 N N . VAL A 1 442 ? 7.418 -25.812 -13.484 1 98.19 442 VAL A N 1
ATOM 3452 C CA . VAL A 1 442 ? 7.758 -27.047 -14.18 1 98.19 442 VAL A CA 1
ATOM 3453 C C . VAL A 1 442 ? 8.906 -26.797 -15.148 1 98.19 442 VAL A C 1
ATOM 3455 O O . VAL A 1 442 ? 8.805 -25.938 -16.031 1 98.19 442 VAL A O 1
ATOM 3458 N N . SER A 1 443 ? 9.969 -27.562 -15 1 98.5 443 SER A N 1
ATOM 3459 C CA . SER A 1 443 ? 11.109 -27.281 -15.859 1 98.5 443 SER A CA 1
ATOM 3460 C C . SER A 1 443 ? 10.898 -27.844 -17.266 1 98.5 443 SER A C 1
ATOM 3462 O O . SER A 1 443 ? 11.219 -27.188 -18.25 1 98.5 443 SER A O 1
ATOM 3464 N N . VAL A 1 444 ? 10.375 -29.109 -17.281 1 98.69 444 VAL A N 1
ATOM 3465 C CA . VAL A 1 444 ? 10.148 -29.734 -18.578 1 98.69 444 VAL A CA 1
ATOM 3466 C C . VAL A 1 444 ? 8.805 -30.469 -18.562 1 98.69 444 VAL A C 1
ATOM 3468 O O . VAL A 1 444 ? 8.672 -31.516 -17.938 1 98.69 444 VAL A O 1
ATOM 3471 N N . LYS A 1 445 ? 7.922 -29.906 -19.281 1 97.81 445 LYS A N 1
ATOM 3472 C CA . LYS A 1 445 ? 6.652 -30.594 -19.5 1 97.81 445 LYS A CA 1
ATOM 3473 C C . LYS A 1 445 ? 6.75 -31.562 -20.672 1 97.81 445 LYS A C 1
ATOM 3475 O O . LYS A 1 445 ? 6.105 -32.625 -20.656 1 97.81 445 LYS A O 1
ATOM 3480 N N . SER A 1 446 ? 7.422 -31.094 -21.641 1 96.88 446 SER A N 1
ATOM 3481 C CA . SER A 1 446 ? 7.711 -31.828 -22.859 1 96.88 446 SER A CA 1
ATOM 3482 C C . SER A 1 446 ? 8.938 -31.266 -23.562 1 96.88 446 SER A C 1
ATOM 3484 O O . SER A 1 446 ? 9.422 -30.188 -23.219 1 96.88 446 SER A O 1
ATOM 3486 N N . SER A 1 447 ? 9.438 -31.984 -24.531 1 97.38 447 SER A N 1
ATOM 3487 C CA . SER A 1 447 ? 10.703 -31.656 -25.188 1 97.38 447 SER A CA 1
ATOM 3488 C C . SER A 1 447 ? 10.469 -30.969 -26.531 1 97.38 447 SER A C 1
ATOM 3490 O O . SER A 1 447 ? 11.148 -31.281 -27.516 1 97.38 447 SER A O 1
ATOM 3492 N N . TYR A 1 448 ? 9.531 -30.016 -26.562 1 97.38 448 TYR A N 1
ATOM 3493 C CA . TYR A 1 448 ? 9.188 -29.469 -27.875 1 97.38 448 TYR A CA 1
ATOM 3494 C C . TYR A 1 448 ? 9.711 -28.047 -28.047 1 97.38 448 TYR A C 1
ATOM 3496 O O . TYR A 1 448 ? 10.484 -27.766 -28.969 1 97.38 448 TYR A O 1
ATOM 3504 N N . VAL A 1 449 ? 9.336 -27.188 -27.141 1 98.19 449 VAL A N 1
ATOM 3505 C CA . VAL A 1 449 ? 9.734 -25.797 -27.328 1 98.19 449 VAL A CA 1
ATOM 3506 C C . VAL A 1 449 ? 9.898 -25.109 -25.969 1 98.19 449 VAL A C 1
ATOM 3508 O O . VAL A 1 449 ? 9.133 -25.375 -25.047 1 98.19 449 VAL A O 1
ATOM 3511 N N . PHE A 1 450 ? 10.93 -24.266 -25.891 1 98.25 450 PHE A N 1
ATOM 3512 C CA . PHE A 1 450 ? 11.07 -23.391 -24.75 1 98.25 450 PHE A CA 1
ATOM 3513 C C . PHE A 1 450 ? 9.977 -22.328 -24.734 1 98.25 450 PHE A C 1
ATOM 3515 O O . PHE A 1 450 ? 9.625 -21.781 -25.797 1 98.25 450 PHE A O 1
ATOM 3522 N N . SER A 1 451 ? 9.43 -22.062 -23.578 1 97.62 451 SER A N 1
ATOM 3523 C CA . SER A 1 451 ? 8.398 -21.047 -23.391 1 97.62 451 SER A CA 1
ATOM 3524 C C . SER A 1 451 ? 8.695 -20.172 -22.172 1 97.62 451 SER A C 1
ATOM 3526 O O . SER A 1 451 ? 9.141 -20.688 -21.141 1 97.62 451 SER A O 1
ATOM 3528 N N . CYS A 1 452 ? 8.445 -18.922 -22.328 1 97.81 452 CYS A N 1
ATOM 3529 C CA . CYS A 1 452 ? 8.727 -17.969 -21.25 1 97.81 452 CYS A CA 1
ATOM 3530 C C . CYS A 1 452 ? 7.637 -16.906 -21.156 1 97.81 452 CYS A C 1
ATOM 3532 O O . CYS A 1 452 ? 7.164 -16.406 -22.172 1 97.81 452 CYS A O 1
ATOM 3534 N N . ARG A 1 453 ? 7.207 -16.688 -19.953 1 96.12 453 ARG A N 1
ATOM 3535 C CA . ARG A 1 453 ? 6.289 -15.609 -19.609 1 96.12 453 ARG A CA 1
ATOM 3536 C C . ARG A 1 453 ? 6.891 -14.688 -18.547 1 96.12 453 ARG A C 1
ATOM 3538 O O . ARG A 1 453 ? 7.719 -15.117 -17.75 1 96.12 453 ARG A O 1
ATOM 3545 N N . GLY A 1 454 ? 6.547 -13.469 -18.547 1 96.06 454 GLY A N 1
ATOM 3546 C CA . GLY A 1 454 ? 7.07 -12.531 -17.578 1 96.06 454 GLY A CA 1
ATOM 3547 C C . GLY A 1 454 ? 6.637 -11.102 -17.844 1 96.06 454 GLY A C 1
ATOM 3548 O O . GLY A 1 454 ? 5.758 -10.852 -18.672 1 96.06 454 GLY A O 1
ATOM 3549 N N . VAL A 1 455 ? 7.156 -10.211 -17.016 1 95.94 455 VAL A N 1
ATOM 3550 C CA . VAL A 1 455 ? 6.988 -8.797 -17.312 1 95.94 455 VAL A CA 1
ATOM 3551 C C . VAL A 1 455 ? 7.855 -8.414 -18.516 1 95.94 455 VAL A C 1
ATOM 3553 O O . VAL A 1 455 ? 8.969 -8.922 -18.672 1 95.94 455 VAL A O 1
ATOM 3556 N N . TYR A 1 456 ? 7.414 -7.535 -19.281 1 94.69 456 TYR A N 1
ATOM 3557 C CA . TYR A 1 456 ? 8.031 -7.285 -20.578 1 94.69 456 TYR A CA 1
ATOM 3558 C C . TYR A 1 456 ? 9.398 -6.629 -20.422 1 94.69 456 TYR A C 1
ATOM 3560 O O . TYR A 1 456 ? 10.242 -6.703 -21.328 1 94.69 456 TYR A O 1
ATOM 3568 N N . SER A 1 457 ? 9.633 -5.988 -19.297 1 96.38 457 SER A N 1
ATOM 3569 C CA . SER A 1 457 ? 10.93 -5.363 -19.078 1 96.38 457 SER A CA 1
ATOM 3570 C C . SER A 1 457 ? 12.039 -6.406 -18.984 1 96.38 457 SER A C 1
ATOM 3572 O O . SER A 1 457 ? 13.219 -6.07 -19.062 1 96.38 457 SER A O 1
ATOM 3574 N N . LEU A 1 458 ? 11.711 -7.715 -18.844 1 97.62 458 LEU A N 1
ATOM 3575 C CA . LEU A 1 458 ? 12.711 -8.773 -18.734 1 97.62 458 LEU A CA 1
ATOM 3576 C C . LEU A 1 458 ? 12.773 -9.602 -20 1 97.62 458 LEU A C 1
ATOM 3578 O O . LEU A 1 458 ? 13.539 -10.562 -20.078 1 97.62 458 LEU A O 1
ATOM 3582 N N . SER A 1 459 ? 12.031 -9.289 -21.047 1 96.81 459 SER A N 1
ATOM 3583 C CA . SER A 1 459 ? 11.953 -10.117 -22.25 1 96.81 459 SER A CA 1
ATOM 3584 C C . SER A 1 459 ? 13.297 -10.172 -22.969 1 96.81 459 SER A C 1
ATOM 3586 O O . SER A 1 459 ? 13.75 -11.242 -23.359 1 96.81 459 SER A O 1
ATOM 3588 N N . ASN A 1 460 ? 13.961 -8.992 -23.109 1 97 460 ASN A N 1
ATOM 3589 C CA . ASN A 1 460 ? 15.258 -8.969 -23.797 1 97 460 ASN A CA 1
ATOM 3590 C C . ASN A 1 460 ? 16.297 -9.805 -23.047 1 97 460 ASN A C 1
ATOM 3592 O O . ASN A 1 460 ? 17.156 -10.422 -23.672 1 97 460 ASN A O 1
ATOM 3596 N N . LEU A 1 461 ? 16.234 -9.734 -21.734 1 97.94 461 LEU A N 1
ATOM 3597 C CA . LEU A 1 461 ? 17.109 -10.594 -20.938 1 97.94 461 LEU A CA 1
ATOM 3598 C C . LEU A 1 461 ? 16.953 -12.062 -21.344 1 97.94 461 LEU A C 1
ATOM 3600 O O . LEU A 1 461 ? 17.938 -12.758 -21.594 1 97.94 461 LEU A O 1
ATOM 3604 N N . MET A 1 462 ? 15.711 -12.5 -21.5 1 98.44 462 MET A N 1
ATOM 3605 C CA . MET A 1 462 ? 15.445 -13.906 -21.766 1 98.44 462 MET A CA 1
ATOM 3606 C C . MET A 1 462 ? 15.789 -14.273 -23.203 1 98.44 462 MET A C 1
ATOM 3608 O O . MET A 1 462 ? 16.234 -15.383 -23.484 1 98.44 462 MET A O 1
ATOM 3612 N N . PHE A 1 463 ? 15.586 -13.297 -24.125 1 98 463 PHE A N 1
ATOM 3613 C CA . PHE A 1 463 ? 16.031 -13.531 -25.484 1 98 463 PHE A CA 1
ATOM 3614 C C . PHE A 1 463 ? 17.547 -13.734 -25.547 1 98 463 PHE A C 1
ATOM 3616 O O . PHE A 1 463 ? 18.031 -14.688 -26.156 1 98 463 PHE A O 1
ATOM 3623 N N . ASP A 1 464 ? 18.266 -12.898 -24.859 1 97.69 464 ASP A N 1
ATOM 3624 C CA . ASP A 1 464 ? 19.719 -12.977 -24.859 1 97.69 464 ASP A CA 1
ATOM 3625 C C . ASP A 1 464 ? 20.203 -14.25 -24.188 1 97.69 464 ASP A C 1
ATOM 3627 O O . ASP A 1 464 ? 21.156 -14.883 -24.641 1 97.69 464 ASP A O 1
ATOM 3631 N N . VAL A 1 465 ? 19.547 -14.586 -23.125 1 98.19 465 VAL A N 1
ATOM 3632 C CA . VAL A 1 465 ? 19.906 -15.82 -22.422 1 98.19 465 VAL A CA 1
ATOM 3633 C C . VAL A 1 465 ? 19.672 -17.016 -23.328 1 98.19 465 VAL A C 1
ATOM 3635 O O . VAL A 1 465 ? 20.547 -17.875 -23.469 1 98.19 465 VAL A O 1
ATOM 3638 N N . ALA A 1 466 ? 18.547 -17.109 -23.969 1 98.62 466 ALA A N 1
ATOM 3639 C CA . ALA A 1 466 ? 18.219 -18.234 -24.844 1 98.62 466 ALA A CA 1
ATOM 3640 C C . ALA A 1 466 ? 19.172 -18.328 -26.016 1 98.62 466 ALA A C 1
ATOM 3642 O O . ALA A 1 466 ? 19.453 -19.438 -26.516 1 98.62 466 ALA A O 1
ATOM 3643 N N . LYS A 1 467 ? 19.703 -17.219 -26.484 1 98.19 467 LYS A N 1
ATOM 3644 C CA . LYS A 1 467 ? 20.688 -17.188 -27.578 1 98.19 467 LYS A CA 1
ATOM 3645 C C . LYS A 1 467 ? 22.016 -17.797 -27.141 1 98.19 467 LYS A C 1
ATOM 3647 O O . LYS A 1 467 ? 22.781 -18.281 -27.969 1 98.19 467 LYS A O 1
ATOM 3652 N N . SER A 1 468 ? 22.188 -17.797 -25.875 1 97.06 468 SER A N 1
ATOM 3653 C CA . SER A 1 468 ? 23.484 -18.203 -25.375 1 97.06 468 SER A CA 1
ATOM 3654 C C . SER A 1 468 ? 23.484 -19.672 -24.953 1 97.06 468 SER A C 1
ATOM 3656 O O . SER A 1 468 ? 24.531 -20.234 -24.625 1 97.06 468 SER A O 1
ATOM 3658 N N . VAL A 1 469 ? 22.391 -20.328 -24.953 1 98.19 469 VAL A N 1
ATOM 3659 C CA . VAL A 1 469 ? 22.297 -21.703 -24.469 1 98.19 469 VAL A CA 1
ATOM 3660 C C . VAL A 1 469 ? 22.188 -22.656 -25.672 1 98.19 469 VAL A C 1
ATOM 3662 O O . VAL A 1 469 ? 21.328 -22.469 -26.547 1 98.19 469 VAL A O 1
ATOM 3665 N N . PRO A 1 470 ? 23.016 -23.688 -25.703 1 97.81 470 PRO A N 1
ATOM 3666 C CA . PRO A 1 470 ? 22.938 -24.656 -26.797 1 97.81 470 PRO A CA 1
ATOM 3667 C C . PRO A 1 470 ? 21.578 -25.359 -26.891 1 97.81 470 PRO A C 1
ATOM 3669 O O . PRO A 1 470 ? 20.984 -25.672 -25.859 1 97.81 470 PRO A O 1
ATOM 3672 N N . ASN A 1 471 ? 21.188 -25.625 -28.094 1 98.38 471 ASN A N 1
ATOM 3673 C CA . ASN A 1 471 ? 19.922 -26.312 -28.375 1 98.38 471 ASN A CA 1
ATOM 3674 C C . ASN A 1 471 ? 20 -27.781 -28 1 98.38 471 ASN A C 1
ATOM 3676 O O . ASN A 1 471 ? 20.875 -28.516 -28.5 1 98.38 471 ASN A O 1
ATOM 3680 N N . PRO A 1 472 ? 19.141 -28.234 -27.156 1 98.31 472 PRO A N 1
ATOM 3681 C CA . PRO A 1 472 ? 19.188 -29.656 -26.781 1 98.31 472 PRO A CA 1
ATOM 3682 C C . PRO A 1 472 ? 18.609 -30.562 -27.859 1 98.31 472 PRO A C 1
ATOM 3684 O O . PRO A 1 472 ? 18.781 -31.781 -27.812 1 98.31 472 PRO A O 1
ATOM 3687 N N . ASP A 1 473 ? 17.938 -30.047 -28.797 1 97.56 473 ASP A N 1
ATOM 3688 C CA . ASP A 1 473 ? 17.328 -30.797 -29.891 1 97.56 473 ASP A CA 1
ATOM 3689 C C . ASP A 1 473 ? 18.344 -31.062 -31 1 97.56 473 ASP A C 1
ATOM 3691 O O . ASP A 1 473 ? 18.578 -30.219 -31.844 1 97.56 473 ASP A O 1
ATOM 3695 N N . THR A 1 474 ? 18.781 -32.281 -31.125 1 96.19 474 THR A N 1
ATOM 3696 C CA . THR A 1 474 ? 19.859 -32.625 -32.062 1 96.19 474 THR A CA 1
ATOM 3697 C C . THR A 1 474 ? 19.375 -32.5 -33.5 1 96.19 474 THR A C 1
ATOM 3699 O O . THR A 1 474 ? 20.156 -32.156 -34.406 1 96.19 474 THR A O 1
ATOM 3702 N N . ALA A 1 475 ? 18.141 -32.812 -33.719 1 96.69 475 ALA A N 1
ATOM 3703 C CA . ALA A 1 475 ? 17.578 -32.688 -35.062 1 96.69 475 ALA A CA 1
ATOM 3704 C C . ALA A 1 475 ? 17.578 -31.234 -35.5 1 96.69 475 ALA A C 1
ATOM 3706 O O . ALA A 1 475 ? 17.875 -30.938 -36.656 1 96.69 475 ALA A O 1
ATOM 3707 N N . GLU A 1 476 ? 17.203 -30.359 -34.594 1 97.56 476 GLU A N 1
ATOM 3708 C CA . GLU A 1 476 ? 17.203 -28.922 -34.906 1 97.56 476 GLU A CA 1
ATOM 3709 C C . GLU A 1 476 ? 18.609 -28.406 -35.094 1 97.56 476 GLU A C 1
ATOM 3711 O O . GLU A 1 476 ? 18.859 -27.562 -35.969 1 97.56 476 GLU A O 1
ATOM 3716 N N . VAL A 1 477 ? 19.547 -28.859 -34.281 1 97.94 477 VAL A N 1
ATOM 3717 C CA . VAL A 1 477 ? 20.938 -28.453 -34.406 1 97.94 477 VAL A CA 1
ATOM 3718 C C . VAL A 1 477 ? 21.469 -28.828 -35.781 1 97.94 477 VAL A C 1
ATOM 3720 O O . VAL A 1 477 ? 22.172 -28.031 -36.406 1 97.94 477 VAL A O 1
ATOM 3723 N N . SER A 1 478 ? 21.125 -30 -36.25 1 97.69 478 SER A N 1
ATOM 3724 C CA . SER A 1 478 ? 21.578 -30.469 -37.562 1 97.69 478 SER A CA 1
ATOM 3725 C C . SER A 1 478 ? 21.031 -29.609 -38.688 1 97.69 478 SER A C 1
ATOM 3727 O O . SER A 1 478 ? 21.609 -29.547 -39.75 1 97.69 478 SER A O 1
ATOM 3729 N N . LYS A 1 479 ? 19.938 -28.953 -38.406 1 98 479 LYS A N 1
ATOM 3730 C CA . LYS A 1 479 ? 19.328 -28.078 -39.406 1 98 479 LYS A CA 1
ATOM 3731 C C . LYS A 1 479 ? 19.812 -26.641 -39.25 1 98 479 LYS A C 1
ATOM 3733 O O . LYS A 1 479 ? 19.297 -25.734 -39.906 1 98 479 LYS A O 1
ATOM 3738 N N . GLY A 1 480 ? 20.703 -26.406 -38.344 1 97.69 480 GLY A N 1
ATOM 3739 C CA . GLY A 1 480 ? 21.359 -25.109 -38.25 1 97.69 480 GLY A CA 1
ATOM 3740 C C . GLY A 1 480 ? 20.828 -24.266 -37.094 1 97.69 480 GLY A C 1
ATOM 3741 O O . GLY A 1 480 ? 21.266 -23.141 -36.875 1 97.69 480 GLY A O 1
ATOM 3742 N N . ARG A 1 481 ? 19.891 -24.703 -36.375 1 98.25 481 ARG A N 1
ATOM 3743 C CA . ARG A 1 481 ? 19.359 -24 -35.188 1 98.25 481 ARG A CA 1
ATOM 3744 C C . ARG A 1 481 ? 20.078 -24.438 -33.906 1 98.25 481 ARG A C 1
ATOM 3746 O O . ARG A 1 481 ? 19.625 -25.375 -33.25 1 98.25 481 ARG A O 1
ATOM 3753 N N . THR A 1 482 ? 21.062 -23.766 -33.562 1 98.38 482 THR A N 1
ATOM 3754 C CA . THR A 1 482 ? 22.078 -24.266 -32.625 1 98.38 482 THR A CA 1
ATOM 3755 C C . THR A 1 482 ? 21.781 -23.797 -31.219 1 98.38 482 THR A C 1
ATOM 3757 O O . THR A 1 482 ? 22.359 -24.312 -30.25 1 98.38 482 THR A O 1
ATOM 3760 N N . THR A 1 483 ? 20.859 -22.875 -31.078 1 98.56 483 THR A N 1
ATOM 3761 C CA . THR A 1 483 ? 20.547 -22.375 -29.734 1 98.56 483 THR A CA 1
ATOM 3762 C C . THR A 1 483 ? 19.094 -22.594 -29.391 1 98.56 483 THR A C 1
ATOM 3764 O O . THR A 1 483 ? 18.266 -22.859 -30.281 1 98.56 483 THR A O 1
ATOM 3767 N N . VAL A 1 484 ? 18.781 -22.516 -28.109 1 98.75 484 VAL A N 1
ATOM 3768 C CA . VAL A 1 484 ? 17.406 -22.594 -27.625 1 98.75 484 VAL A CA 1
ATOM 3769 C C . VAL A 1 484 ? 16.562 -21.516 -28.312 1 98.75 484 VAL A C 1
ATOM 3771 O O . VAL A 1 484 ? 15.414 -21.766 -28.688 1 98.75 484 VAL A O 1
ATOM 3774 N N . TYR A 1 485 ? 17.125 -20.328 -28.516 1 98.56 485 TYR A N 1
ATOM 3775 C CA . TYR A 1 485 ? 16.438 -19.203 -29.141 1 98.56 485 TYR A CA 1
ATOM 3776 C C . TYR A 1 485 ? 15.953 -19.547 -30.531 1 98.56 485 TYR A C 1
ATOM 3778 O O . TYR A 1 485 ? 14.836 -19.219 -30.922 1 98.56 485 TYR A O 1
ATOM 3786 N N . ASP A 1 486 ? 16.797 -20.234 -31.281 1 98.12 486 ASP A N 1
ATOM 3787 C CA . ASP A 1 486 ? 16.484 -20.547 -32.688 1 98.12 486 ASP A CA 1
ATOM 3788 C C . ASP A 1 486 ? 15.211 -21.375 -32.781 1 98.12 486 ASP A C 1
ATOM 3790 O O . ASP A 1 486 ? 14.336 -21.094 -33.594 1 98.12 486 ASP A O 1
ATOM 3794 N N . THR A 1 487 ? 15.102 -22.391 -31.984 1 98.25 487 THR A N 1
ATOM 3795 C CA . THR A 1 487 ? 13.93 -23.266 -32.031 1 98.25 487 THR A CA 1
ATOM 3796 C C . THR A 1 487 ? 12.719 -22.562 -31.422 1 98.25 487 THR A C 1
ATOM 3798 O O . THR A 1 487 ? 11.594 -22.75 -31.875 1 98.25 487 THR A O 1
ATOM 3801 N N . TRP A 1 488 ? 12.984 -21.75 -30.359 1 98.38 488 TRP A N 1
ATOM 3802 C CA . TRP A 1 488 ? 11.906 -20.953 -29.781 1 98.38 488 TRP A CA 1
ATOM 3803 C C . TRP A 1 488 ? 11.289 -20.047 -30.828 1 98.38 488 TRP A C 1
ATOM 3805 O O . TRP A 1 488 ? 10.062 -20 -30.984 1 98.38 488 TRP A O 1
ATOM 3815 N N . LEU A 1 489 ? 12.047 -19.375 -31.609 1 97.38 489 LEU A N 1
ATOM 3816 C CA . LEU A 1 489 ? 11.609 -18.453 -32.656 1 97.38 489 LEU A CA 1
ATOM 3817 C C . LEU A 1 489 ? 10.844 -19.203 -33.75 1 97.38 489 LEU A C 1
ATOM 3819 O O . LEU A 1 489 ? 9.836 -18.703 -34.25 1 97.38 489 LEU A O 1
ATOM 3823 N N . LEU A 1 490 ? 11.281 -20.359 -34.031 1 96.25 490 LEU A N 1
ATOM 3824 C CA . LEU A 1 490 ? 10.656 -21.141 -35.094 1 96.25 490 LEU A CA 1
ATOM 3825 C C . LEU A 1 490 ? 9.297 -21.672 -34.656 1 96.25 490 LEU A C 1
ATOM 3827 O O . LEU A 1 490 ? 8.312 -21.562 -35.406 1 96.25 490 LEU A O 1
ATOM 3831 N N . ARG A 1 491 ? 9.266 -22.281 -33.5 1 97.06 491 ARG A N 1
ATOM 3832 C CA . ARG A 1 491 ? 8.117 -23.094 -33.125 1 97.06 491 ARG A CA 1
ATOM 3833 C C . ARG A 1 491 ? 7.09 -22.25 -32.344 1 97.06 491 ARG A C 1
ATOM 3835 O O . ARG A 1 491 ? 5.934 -22.656 -32.219 1 97.06 491 ARG A O 1
ATOM 3842 N N . SER A 1 492 ? 7.504 -21.141 -31.844 1 96.56 492 SER A N 1
ATOM 3843 C CA . SER A 1 492 ? 6.594 -20.266 -31.109 1 96.56 492 SER A CA 1
ATOM 3844 C C . SER A 1 492 ? 6.887 -18.797 -31.406 1 96.56 492 SER A C 1
ATOM 3846 O O . SER A 1 492 ? 7.215 -18.016 -30.5 1 96.56 492 SER A O 1
ATOM 3848 N N . PRO A 1 493 ? 6.715 -18.359 -32.625 1 95.44 493 PRO A N 1
ATOM 3849 C CA . PRO A 1 493 ? 6.902 -16.953 -32.969 1 95.44 493 PRO A CA 1
ATOM 3850 C C . PRO A 1 493 ? 5.773 -16.062 -32.438 1 95.44 493 PRO A C 1
ATOM 3852 O O . PRO A 1 493 ? 4.637 -16.516 -32.312 1 95.44 493 PRO A O 1
ATOM 3855 N N . PHE A 1 494 ? 6.102 -14.867 -32.219 1 91.44 494 PHE A N 1
ATOM 3856 C CA . PHE A 1 494 ? 5.07 -13.898 -31.875 1 91.44 494 PHE A CA 1
ATOM 3857 C C . PHE A 1 494 ? 4.113 -13.695 -33.031 1 91.44 494 PHE A C 1
ATOM 3859 O O . PHE A 1 494 ? 2.898 -13.633 -32.844 1 91.44 494 PHE A O 1
ATOM 3866 N N . ASN A 1 495 ? 4.711 -13.516 -34.188 1 89.94 495 ASN A N 1
ATOM 3867 C CA . ASN A 1 495 ? 3.982 -13.383 -35.438 1 89.94 495 ASN A CA 1
ATOM 3868 C C . ASN A 1 495 ? 4.543 -14.305 -36.5 1 89.94 495 ASN A C 1
ATOM 3870 O O . ASN A 1 495 ? 5.559 -13.992 -37.125 1 89.94 495 ASN A O 1
ATOM 3874 N N . SER A 1 496 ? 3.824 -15.281 -36.812 1 86.19 496 SER A N 1
ATOM 3875 C CA . SER A 1 496 ? 4.305 -16.312 -37.719 1 86.19 496 SER A CA 1
ATOM 3876 C C . SER A 1 496 ? 4.441 -15.789 -39.125 1 86.19 496 SER A C 1
ATOM 3878 O O . SER A 1 496 ? 5.188 -16.344 -39.938 1 86.19 496 SER A O 1
ATOM 3880 N N . SER A 1 497 ? 3.756 -14.734 -39.438 1 90.38 497 SER A N 1
ATOM 3881 C CA . SER A 1 497 ? 3.754 -14.203 -40.781 1 90.38 497 SER A CA 1
ATOM 3882 C C . SER A 1 497 ? 4.852 -13.156 -40.969 1 90.38 497 SER A C 1
ATOM 3884 O O . SER A 1 497 ? 5.082 -12.68 -42.094 1 90.38 497 SER A O 1
ATOM 3886 N N . ASP A 1 498 ? 5.582 -12.82 -39.875 1 88.31 498 ASP A N 1
ATOM 3887 C CA . ASP A 1 498 ? 6.629 -11.797 -39.938 1 88.31 498 ASP A CA 1
ATOM 3888 C C . ASP A 1 498 ? 8.016 -12.43 -39.812 1 88.31 498 ASP A C 1
ATOM 3890 O O . ASP A 1 498 ? 8.367 -12.953 -38.75 1 88.31 498 ASP A O 1
ATOM 3894 N N . PRO A 1 499 ? 8.789 -12.289 -40.75 1 83.62 499 PRO A N 1
ATOM 3895 C CA . PRO A 1 499 ? 10.133 -12.867 -40.688 1 83.62 499 PRO A CA 1
ATOM 3896 C C . PRO A 1 499 ? 11.008 -12.203 -39.625 1 83.62 499 PRO A C 1
ATOM 3898 O O . PRO A 1 499 ? 12 -12.789 -39.188 1 83.62 499 PRO A O 1
ATOM 3901 N N . SER A 1 500 ? 10.633 -11.102 -39.281 1 86.44 500 SER A N 1
ATOM 3902 C CA . SER A 1 500 ? 11.391 -10.375 -38.281 1 86.44 500 SER A CA 1
ATOM 3903 C C . SER A 1 500 ? 10.766 -10.555 -36.906 1 86.44 500 SER A C 1
ATOM 3905 O O . SER A 1 500 ? 11.078 -9.805 -35.969 1 86.44 500 SER A O 1
ATOM 3907 N N . SER A 1 501 ? 10.047 -11.547 -36.781 1 89.62 501 SER A N 1
ATOM 3908 C CA . SER A 1 501 ? 9.328 -11.797 -35.531 1 89.62 501 SER A CA 1
ATOM 3909 C C . SER A 1 501 ? 10.281 -12.203 -34.406 1 89.62 501 SER A C 1
ATOM 3911 O O . SER A 1 501 ? 11.336 -12.789 -34.656 1 89.62 501 SER A O 1
ATOM 3913 N N . LEU A 1 502 ? 9.984 -11.812 -33.25 1 93.81 502 LEU A N 1
ATOM 3914 C CA . LEU A 1 502 ? 10.602 -12.359 -32.031 1 93.81 502 LEU A CA 1
ATOM 3915 C C . LEU A 1 502 ? 9.836 -13.578 -31.531 1 93.81 502 LEU A C 1
ATOM 3917 O O . LEU A 1 502 ? 8.711 -13.836 -31.984 1 93.81 502 LEU A O 1
ATOM 3921 N N . PRO A 1 503 ? 10.508 -14.398 -30.688 1 96.12 503 PRO A N 1
ATOM 3922 C CA . PRO A 1 503 ? 9.711 -15.453 -30.062 1 96.12 503 PRO A CA 1
ATOM 3923 C C . PRO A 1 503 ? 8.562 -14.906 -29.219 1 96.12 503 PRO A C 1
ATOM 3925 O O . PRO A 1 503 ? 8.633 -13.766 -28.734 1 96.12 503 PRO A O 1
ATOM 3928 N N . PHE A 1 504 ? 7.555 -15.695 -29.078 1 95.38 504 PHE A N 1
ATOM 3929 C CA . PHE A 1 504 ? 6.43 -15.305 -28.25 1 95.38 504 PHE A CA 1
ATOM 3930 C C . PHE A 1 504 ? 6.836 -15.25 -26.781 1 95.38 504 PHE A C 1
ATOM 3932 O O . PHE A 1 504 ? 7.316 -16.234 -26.234 1 95.38 504 PHE A O 1
ATOM 3939 N N . PHE A 1 505 ? 6.781 -14.117 -26.203 1 94.69 505 PHE A N 1
ATOM 3940 C CA . PHE A 1 505 ? 6.953 -13.891 -24.781 1 94.69 505 PHE A CA 1
ATOM 3941 C C . PHE A 1 505 ? 5.625 -13.531 -24.125 1 94.69 505 PHE A C 1
ATOM 3943 O O . PHE A 1 505 ? 5.066 -12.461 -24.391 1 94.69 505 PHE A O 1
ATOM 3950 N N . GLY A 1 506 ? 5.105 -14.43 -23.266 1 91.81 506 GLY A N 1
ATOM 3951 C CA . GLY A 1 506 ? 3.775 -14.242 -22.703 1 91.81 506 GLY A CA 1
ATOM 3952 C C . GLY A 1 506 ? 3.777 -13.43 -21.422 1 91.81 506 GLY A C 1
ATOM 3953 O O . GLY A 1 506 ? 4.84 -13.078 -20.906 1 91.81 506 GLY A O 1
ATOM 3954 N N . THR A 1 507 ? 2.613 -13.102 -20.906 1 91.19 507 THR A N 1
ATOM 3955 C CA . THR A 1 507 ? 2.443 -12.406 -19.641 1 91.19 507 THR A CA 1
ATOM 3956 C C . THR A 1 507 ? 2.102 -13.391 -18.531 1 91.19 507 THR A C 1
ATOM 3958 O O . THR A 1 507 ? 1.648 -14.508 -18.797 1 91.19 507 THR A O 1
ATOM 3961 N N . LEU A 1 508 ? 2.285 -12.914 -17.344 1 92.5 508 LEU A N 1
ATOM 3962 C CA . LEU A 1 508 ? 2.09 -13.781 -16.188 1 92.5 508 LEU A CA 1
ATOM 3963 C C . LEU A 1 508 ? 0.623 -13.805 -15.773 1 92.5 508 LEU A C 1
ATOM 3965 O O . LEU A 1 508 ? -0.046 -12.766 -15.781 1 92.5 508 LEU A O 1
ATOM 3969 N N . GLY A 1 509 ? 0.135 -14.945 -15.484 1 88.44 509 GLY A N 1
ATOM 3970 C CA . GLY A 1 509 ? -1.121 -15.086 -14.766 1 88.44 509 GLY A CA 1
ATOM 3971 C C . GLY A 1 509 ? -0.951 -15.094 -13.258 1 88.44 509 GLY A C 1
ATOM 3972 O O . GLY A 1 509 ? -0.202 -14.281 -12.711 1 88.44 509 GLY A O 1
ATOM 3973 N N . SER A 1 510 ? -1.687 -15.93 -12.609 1 87.12 510 SER A N 1
ATOM 3974 C CA . SER A 1 510 ? -1.571 -16.047 -11.156 1 87.12 510 SER A CA 1
ATOM 3975 C C . SER A 1 510 ? -1.485 -17.5 -10.727 1 87.12 510 SER A C 1
ATOM 3977 O O . SER A 1 510 ? -1.918 -17.859 -9.625 1 87.12 510 SER A O 1
ATOM 3979 N N . GLY A 1 511 ? -0.933 -18.328 -11.547 1 89.69 511 GLY A N 1
ATOM 3980 C CA . GLY A 1 511 ? -1.025 -19.766 -11.289 1 89.69 511 GLY A CA 1
ATOM 3981 C C . GLY A 1 511 ? 0.206 -20.328 -10.602 1 89.69 511 GLY A C 1
ATOM 3982 O O . GLY A 1 511 ? 0.292 -21.531 -10.367 1 89.69 511 GLY A O 1
ATOM 3983 N N . SER A 1 512 ? 1.185 -19.453 -10.359 1 95.06 512 SER A N 1
ATOM 3984 C CA . SER A 1 512 ? 2.387 -19.969 -9.711 1 95.06 512 SER A CA 1
ATOM 3985 C C . SER A 1 512 ? 2.973 -18.953 -8.742 1 95.06 512 SER A C 1
ATOM 3987 O O . SER A 1 512 ? 2.381 -17.891 -8.508 1 95.06 512 SER A O 1
ATOM 3989 N N . ASP A 1 513 ? 4.09 -19.281 -8.188 1 98 513 ASP A N 1
ATOM 3990 C CA . ASP A 1 513 ? 4.609 -18.609 -6.996 1 98 513 ASP A CA 1
ATOM 3991 C C . ASP A 1 513 ? 5.105 -17.203 -7.324 1 98 513 ASP A C 1
ATOM 3993 O O . ASP A 1 513 ? 5.41 -16.422 -6.422 1 98 513 ASP A O 1
ATOM 3997 N N . TYR A 1 514 ? 5.086 -16.703 -8.531 1 97.56 514 TYR A N 1
ATOM 3998 C CA . TYR A 1 514 ? 5.465 -15.344 -8.898 1 97.56 514 TYR A CA 1
ATOM 3999 C C . TYR A 1 514 ? 4.359 -14.359 -8.539 1 97.56 514 TYR A C 1
ATOM 4001 O O . TYR A 1 514 ? 4.594 -13.148 -8.492 1 97.56 514 TYR A O 1
ATOM 4009 N N . THR A 1 515 ? 3.207 -14.82 -8.25 1 96.5 515 THR A N 1
ATOM 4010 C CA . THR A 1 515 ? 1.991 -14.016 -8.219 1 96.5 515 THR A CA 1
ATOM 4011 C C . THR A 1 515 ? 2.105 -12.906 -7.184 1 96.5 515 THR A C 1
ATOM 4013 O O . THR A 1 515 ? 1.96 -11.727 -7.512 1 96.5 515 THR A O 1
ATOM 4016 N N . MET A 1 516 ? 2.449 -13.266 -5.957 1 96.88 516 MET A N 1
ATOM 4017 C CA . MET A 1 516 ? 2.412 -12.25 -4.914 1 96.88 516 MET A CA 1
ATOM 4018 C C . MET A 1 516 ? 3.658 -11.367 -4.965 1 96.88 516 MET A C 1
ATOM 4020 O O . MET A 1 516 ? 3.652 -10.242 -4.465 1 96.88 516 MET A O 1
ATOM 4024 N N . PHE A 1 517 ? 4.777 -11.852 -5.602 1 98.25 517 PHE A N 1
ATOM 4025 C CA . PHE A 1 517 ? 5.922 -10.992 -5.859 1 98.25 517 PHE A CA 1
ATOM 4026 C C . PHE A 1 517 ? 5.539 -9.836 -6.777 1 98.25 517 PHE A C 1
ATOM 4028 O O . PHE A 1 517 ? 5.879 -8.688 -6.512 1 98.25 517 PHE A O 1
ATOM 4035 N N . LEU A 1 518 ? 4.758 -10.188 -7.766 1 97.12 518 LEU A N 1
ATOM 4036 C CA . LEU A 1 518 ? 4.375 -9.18 -8.75 1 97.12 518 LEU A CA 1
ATOM 4037 C C . LEU A 1 518 ? 3.189 -8.359 -8.258 1 97.12 518 LEU A C 1
ATOM 4039 O O . LEU A 1 518 ? 3.223 -7.125 -8.305 1 97.12 518 LEU A O 1
ATOM 4043 N N . GLN A 1 519 ? 2.166 -8.984 -7.695 1 96.12 519 GLN A N 1
ATOM 4044 C CA . GLN A 1 519 ? 0.869 -8.367 -7.449 1 96.12 519 GLN A CA 1
ATOM 4045 C C . GLN A 1 519 ? 0.867 -7.605 -6.125 1 96.12 519 GLN A C 1
ATOM 4047 O O . GLN A 1 519 ? 0.114 -6.645 -5.957 1 96.12 519 GLN A O 1
ATOM 4052 N N . SER A 1 520 ? 1.687 -8.031 -5.188 1 96.06 520 SER A N 1
ATOM 4053 C CA . SER A 1 520 ? 1.659 -7.414 -3.865 1 96.06 520 SER A CA 1
ATOM 4054 C C . SER A 1 520 ? 2.783 -6.398 -3.705 1 96.06 520 SER A C 1
ATOM 4056 O O . SER A 1 520 ? 2.602 -5.355 -3.07 1 96.06 520 SER A O 1
ATOM 4058 N N . VAL A 1 521 ? 4.008 -6.738 -4.273 1 96.81 521 VAL A N 1
ATOM 4059 C CA . VAL A 1 521 ? 5.137 -5.871 -3.949 1 96.81 521 VAL A CA 1
ATOM 4060 C C . VAL A 1 521 ? 5.82 -5.41 -5.234 1 96.81 521 VAL A C 1
ATOM 4062 O O . VAL A 1 521 ? 6.824 -4.699 -5.191 1 96.81 521 VAL A O 1
ATOM 4065 N N . GLY A 1 522 ? 5.379 -5.758 -6.387 1 97.19 522 GLY A N 1
ATOM 4066 C CA . GLY A 1 522 ? 5.844 -5.215 -7.652 1 97.19 522 GLY A CA 1
ATOM 4067 C C . GLY A 1 522 ? 7.238 -5.684 -8.031 1 97.19 522 GLY A C 1
ATOM 4068 O O . GLY A 1 522 ? 8.008 -4.934 -8.633 1 97.19 522 GLY A O 1
ATOM 4069 N N . VAL A 1 523 ? 7.672 -6.898 -7.641 1 98.38 523 VAL A N 1
ATOM 4070 C CA . VAL A 1 523 ? 8.938 -7.484 -8.062 1 98.38 523 VAL A CA 1
ATOM 4071 C C . VAL A 1 523 ? 8.797 -8.07 -9.461 1 98.38 523 VAL A C 1
ATOM 4073 O O . VAL A 1 523 ? 7.938 -8.922 -9.703 1 98.38 523 VAL A O 1
ATOM 4076 N N . PRO A 1 524 ? 9.602 -7.582 -10.414 1 97.94 524 PRO A N 1
ATOM 4077 C CA . PRO A 1 524 ? 9.523 -8.211 -11.742 1 97.94 524 PRO A CA 1
ATOM 4078 C C . PRO A 1 524 ? 9.781 -9.711 -11.695 1 97.94 524 PRO A C 1
ATOM 4080 O O . PRO A 1 524 ? 10.672 -10.172 -10.984 1 97.94 524 PRO A O 1
ATOM 4083 N N . ALA A 1 525 ? 8.984 -10.445 -12.453 1 98 525 ALA A N 1
ATOM 4084 C CA . ALA A 1 525 ? 9.07 -11.898 -12.352 1 98 525 ALA A CA 1
ATOM 4085 C C . ALA A 1 525 ? 8.984 -12.547 -13.734 1 98 525 ALA A C 1
ATOM 4087 O O . ALA A 1 525 ? 8.484 -11.938 -14.68 1 98 525 ALA A O 1
ATOM 4088 N N . ILE A 1 526 ? 9.516 -13.703 -13.867 1 97.88 526 ILE A N 1
ATOM 4089 C CA . ILE A 1 526 ? 9.422 -14.547 -15.055 1 97.88 526 ILE A CA 1
ATOM 4090 C C . ILE A 1 526 ? 9.055 -15.969 -14.648 1 97.88 526 ILE A C 1
ATOM 4092 O O . ILE A 1 526 ? 9.289 -16.375 -13.508 1 97.88 526 ILE A O 1
ATOM 4096 N N . ASP A 1 527 ? 8.406 -16.641 -15.516 1 98.06 527 ASP A N 1
ATOM 4097 C CA . ASP A 1 527 ? 8.117 -18.062 -15.445 1 98.06 527 ASP A CA 1
ATOM 4098 C C . ASP A 1 527 ? 8.484 -18.766 -16.75 1 98.06 527 ASP A C 1
ATOM 4100 O O . ASP A 1 527 ? 8.195 -18.25 -17.844 1 98.06 527 ASP A O 1
ATOM 4104 N N . MET A 1 528 ? 9.188 -19.844 -16.641 1 98.44 528 MET A N 1
ATOM 4105 C CA . MET A 1 528 ? 9.641 -20.484 -17.875 1 98.44 528 MET A CA 1
ATOM 4106 C C . MET A 1 528 ? 9.547 -22.016 -17.766 1 98.44 528 MET A C 1
ATOM 4108 O O . MET A 1 528 ? 9.508 -22.562 -16.672 1 98.44 528 MET A O 1
ATOM 4112 N N . THR A 1 529 ? 9.469 -22.672 -18.922 1 98.44 529 THR A N 1
ATOM 4113 C CA . THR A 1 529 ? 9.352 -24.125 -19.016 1 98.44 529 THR A CA 1
ATOM 4114 C C . THR A 1 529 ? 9.672 -24.594 -20.438 1 98.44 529 THR A C 1
ATOM 4116 O O . THR A 1 529 ? 9.648 -23.797 -21.375 1 98.44 529 THR A O 1
ATOM 4119 N N . TYR A 1 530 ? 10.156 -25.828 -20.594 1 98.44 530 TYR A N 1
ATOM 4120 C CA . TYR A 1 530 ? 10.023 -26.516 -21.859 1 98.44 530 TYR A CA 1
ATOM 4121 C C . TYR A 1 530 ? 8.633 -27.125 -22.016 1 98.44 530 TYR A C 1
ATOM 4123 O O . TYR A 1 530 ? 8.195 -27.891 -21.141 1 98.44 530 TYR A O 1
ATOM 4131 N N . ASP A 1 531 ? 8.023 -26.828 -23.094 1 97.31 531 ASP A N 1
ATOM 4132 C CA . ASP A 1 531 ? 6.598 -27.094 -23.234 1 97.31 531 ASP A CA 1
ATOM 4133 C C . ASP A 1 531 ? 6.316 -28.031 -24.406 1 97.31 531 ASP A C 1
ATOM 4135 O O . ASP A 1 531 ? 7.23 -28.391 -25.141 1 97.31 531 ASP A O 1
ATOM 4139 N N . TYR A 1 532 ? 5.078 -28.5 -24.484 1 96.06 532 TYR A N 1
ATOM 4140 C CA . TYR A 1 532 ? 4.617 -29.344 -25.578 1 96.06 532 TYR A CA 1
ATOM 4141 C C . TYR A 1 532 ? 4.09 -28.516 -26.734 1 96.06 532 TYR A C 1
ATOM 4143 O O . TYR A 1 532 ? 3.992 -27.281 -26.625 1 96.06 532 TYR A O 1
ATOM 4151 N N . ASP A 1 533 ? 3.811 -29.125 -27.844 1 94.44 533 ASP A N 1
ATOM 4152 C CA . ASP A 1 533 ? 3.271 -28.484 -29.047 1 94.44 533 ASP A CA 1
ATOM 4153 C C . ASP A 1 533 ? 1.813 -28.078 -28.844 1 94.44 533 ASP A C 1
ATOM 4155 O O . ASP A 1 533 ? 0.941 -28.938 -28.672 1 94.44 533 ASP A O 1
ATOM 4159 N N . ARG A 1 534 ? 1.549 -26.875 -28.938 1 90.06 534 ARG A N 1
ATOM 4160 C CA . ARG A 1 534 ? 0.189 -26.375 -28.766 1 90.06 534 ARG A CA 1
ATOM 4161 C C . ARG A 1 534 ? -0.739 -26.906 -29.844 1 90.06 534 ARG A C 1
ATOM 4163 O O . ARG A 1 534 ? -1.956 -26.969 -29.656 1 90.06 534 ARG A O 1
ATOM 4170 N N . GLY A 1 535 ? -0.205 -27.266 -30.859 1 90.69 535 GLY A N 1
ATOM 4171 C CA . GLY A 1 535 ? -0.976 -27.812 -31.969 1 90.69 535 GLY A CA 1
ATOM 4172 C C . GLY A 1 535 ? -1.649 -29.125 -31.641 1 90.69 535 GLY A C 1
ATOM 4173 O O . GLY A 1 535 ? -2.566 -29.562 -32.344 1 90.69 535 GLY A O 1
ATOM 4174 N N . LEU A 1 536 ? -1.234 -29.703 -30.531 1 91.38 536 LEU A N 1
ATOM 4175 C CA . LEU A 1 536 ? -1.826 -30.969 -30.125 1 91.38 536 LEU A CA 1
ATOM 4176 C C . LEU A 1 536 ? -3.258 -30.766 -29.641 1 91.38 536 LEU A C 1
ATOM 4178 O O . LEU A 1 536 ? -4.023 -31.734 -29.531 1 91.38 536 LEU A O 1
ATOM 4182 N N . GLY A 1 537 ? -3.607 -29.531 -29.219 1 88.81 537 GLY A N 1
ATOM 4183 C CA . GLY A 1 537 ? -4.965 -29.219 -28.797 1 88.81 537 GLY A CA 1
ATOM 4184 C C . GLY A 1 537 ? -5.281 -29.688 -27.391 1 88.81 537 GLY A C 1
ATOM 4185 O O . GLY A 1 537 ? -6.449 -29.781 -27.016 1 88.81 537 GLY A O 1
ATOM 4186 N N . ILE A 1 538 ? -4.293 -30 -26.641 1 90.12 538 ILE A N 1
ATOM 4187 C CA . ILE A 1 538 ? -4.504 -30.453 -25.266 1 90.12 538 ILE A CA 1
ATOM 4188 C C . ILE A 1 538 ? -4.445 -29.266 -24.312 1 90.12 538 ILE A C 1
ATOM 4190 O O . ILE A 1 538 ? -3.846 -28.234 -24.641 1 90.12 538 ILE A O 1
ATOM 4194 N N . SER A 1 539 ? -5.109 -29.328 -23.156 1 88 539 SER A N 1
ATOM 4195 C CA . SER A 1 539 ? -5.254 -28.234 -22.188 1 88 539 SER A CA 1
ATOM 4196 C C . SER A 1 539 ? -4.039 -28.156 -21.266 1 88 539 SER A C 1
ATOM 4198 O O . SER A 1 539 ? -3.756 -27.094 -20.703 1 88 539 SER A O 1
ATOM 4200 N N . SER A 1 540 ? -3.41 -29.188 -21.016 1 90.31 540 SER A N 1
ATOM 4201 C CA . SER A 1 540 ? -2.199 -29.328 -20.219 1 90.31 540 SER A CA 1
ATOM 4202 C C . SER A 1 540 ? -1.458 -30.609 -20.562 1 90.31 540 SER A C 1
ATOM 4204 O O . SER A 1 540 ? -1.971 -31.453 -21.312 1 90.31 540 SER A O 1
ATOM 4206 N N . TYR A 1 541 ? -0.244 -30.781 -20.062 1 93.56 541 TYR A N 1
ATOM 4207 C CA . TYR A 1 541 ? 0.305 -32.125 -20.281 1 93.56 541 TYR A CA 1
ATOM 4208 C C . TYR A 1 541 ? -0.578 -33.188 -19.641 1 93.56 541 TYR A C 1
ATOM 4210 O O . TYR A 1 541 ? -1.117 -32.969 -18.547 1 93.56 541 TYR A O 1
ATOM 4218 N N . PRO A 1 542 ? -0.818 -34.25 -20.266 1 95.12 542 PRO A N 1
ATOM 4219 C CA . PRO A 1 542 ? -1.995 -35.094 -20.047 1 95.12 542 PRO A CA 1
ATOM 4220 C C . PRO A 1 542 ? -2.004 -35.719 -18.656 1 95.12 542 PRO A C 1
ATOM 4222 O O . PRO A 1 542 ? -3.072 -35.938 -18.078 1 95.12 542 PRO A O 1
ATOM 4225 N N . LEU A 1 543 ? -0.902 -36.062 -18.094 1 96.81 543 LEU A N 1
ATOM 4226 C CA . LEU A 1 543 ? -0.869 -36.812 -16.859 1 96.81 543 LEU A CA 1
ATOM 4227 C C . LEU A 1 543 ? -0.768 -35.875 -15.648 1 96.81 543 LEU A C 1
ATOM 4229 O O . LEU A 1 543 ? -0.507 -36.344 -14.531 1 96.81 543 LEU A O 1
ATOM 4233 N N . TYR A 1 544 ? -1.009 -34.594 -15.906 1 96.19 544 TYR A N 1
ATOM 4234 C CA . TYR A 1 544 ? -0.915 -33.531 -14.93 1 96.19 544 TYR A CA 1
ATOM 4235 C C . TYR A 1 544 ? -1.693 -33.875 -13.664 1 96.19 544 TYR A C 1
ATOM 4237 O O . TYR A 1 544 ? -2.885 -34.188 -13.727 1 96.19 544 TYR A O 1
ATOM 4245 N N . HIS A 1 545 ? -1.024 -33.938 -12.43 1 97 545 HIS A N 1
ATOM 4246 C CA . HIS A 1 545 ? -1.595 -34.031 -11.094 1 97 545 HIS A CA 1
ATOM 4247 C C . HIS A 1 545 ? -2.227 -35.406 -10.875 1 97 545 HIS A C 1
ATOM 4249 O O . HIS A 1 545 ? -3.043 -35.594 -9.969 1 97 545 HIS A O 1
ATOM 4255 N N . SER A 1 546 ? -1.959 -36.406 -11.719 1 97.44 546 SER A N 1
ATOM 4256 C CA . SER A 1 546 ? -2.459 -37.781 -11.555 1 97.44 546 SER A CA 1
ATOM 4257 C C . SER A 1 546 ? -1.427 -38.656 -10.867 1 97.44 546 SER A C 1
ATOM 4259 O O . SER A 1 546 ? -0.3 -38.219 -10.617 1 97.44 546 SER A O 1
ATOM 4261 N N . VAL A 1 547 ? -1.828 -39.875 -10.602 1 97.88 547 VAL A N 1
ATOM 4262 C CA . VAL A 1 547 ? -0.945 -40.812 -9.938 1 97.88 547 VAL A CA 1
ATOM 4263 C C . VAL A 1 547 ? 0.122 -41.312 -10.922 1 97.88 547 VAL A C 1
ATOM 4265 O O . VAL A 1 547 ? 1.146 -41.875 -10.508 1 97.88 547 VAL A O 1
ATOM 4268 N N . TYR A 1 548 ? 0.018 -40.906 -12.188 1 97.38 548 TYR A N 1
ATOM 4269 C CA . TYR A 1 548 ? 0.866 -41.469 -13.227 1 97.38 548 TYR A CA 1
ATOM 4270 C C . TYR A 1 548 ? 2.049 -40.562 -13.523 1 97.38 548 TYR A C 1
ATOM 4272 O O . TYR A 1 548 ? 2.898 -40.875 -14.359 1 97.38 548 TYR A O 1
ATOM 4280 N N . GLU A 1 549 ? 2.111 -39.469 -12.852 1 95.06 549 GLU A N 1
ATOM 4281 C CA . GLU A 1 549 ? 3.23 -38.531 -13.016 1 95.06 549 GLU A CA 1
ATOM 4282 C C . GLU A 1 549 ? 4.461 -39.031 -12.25 1 95.06 549 GLU A C 1
ATOM 4284 O O . GLU A 1 549 ? 4.887 -38.375 -11.281 1 95.06 549 GLU A O 1
ATOM 4289 N N . THR A 1 550 ? 5.121 -40 -12.773 1 96.94 550 THR A N 1
ATOM 4290 C CA . THR A 1 550 ? 6.207 -40.688 -12.094 1 96.94 550 THR A CA 1
ATOM 4291 C C . THR A 1 550 ? 7.539 -40.406 -12.781 1 96.94 550 THR A C 1
ATOM 4293 O O . THR A 1 550 ? 7.574 -39.812 -13.859 1 96.94 550 THR A O 1
ATOM 4296 N N . PHE A 1 551 ? 8.625 -40.844 -12.094 1 97.69 551 PHE A N 1
ATOM 4297 C CA . PHE A 1 551 ? 9.969 -40.719 -12.656 1 97.69 551 PHE A CA 1
ATOM 4298 C C . PHE A 1 551 ? 10.062 -41.5 -13.977 1 97.69 551 PHE A C 1
ATOM 4300 O O . PHE A 1 551 ? 10.664 -41 -14.938 1 97.69 551 PHE A O 1
ATOM 4307 N N . ASP A 1 552 ? 9.445 -42.625 -14.062 1 96.12 552 ASP A N 1
ATOM 4308 C CA . ASP A 1 552 ? 9.477 -43.469 -15.258 1 96.12 552 ASP A CA 1
ATOM 4309 C C . ASP A 1 552 ? 8.797 -42.75 -16.438 1 96.12 552 ASP A C 1
ATOM 4311 O O . ASP A 1 552 ? 9.25 -42.875 -17.578 1 96.12 552 ASP A O 1
ATOM 4315 N N . MET A 1 553 ? 7.719 -42.156 -16.141 1 96.44 553 MET A N 1
ATOM 4316 C CA . MET A 1 553 ? 7.02 -41.438 -17.188 1 96.44 553 MET A CA 1
ATOM 4317 C C . MET A 1 553 ? 7.926 -40.375 -17.812 1 96.44 553 MET A C 1
ATOM 4319 O O . MET A 1 553 ? 7.961 -40.219 -19.047 1 96.44 553 MET A O 1
ATOM 4323 N N . VAL A 1 554 ? 8.742 -39.625 -17.047 1 97.81 554 VAL A N 1
ATOM 4324 C CA . VAL A 1 554 ? 9.633 -38.562 -17.531 1 97.81 554 VAL A CA 1
ATOM 4325 C C . VAL A 1 554 ? 10.758 -39.188 -18.344 1 97.81 554 VAL A C 1
ATOM 4327 O O . VAL A 1 554 ? 11.07 -38.719 -19.438 1 97.81 554 VAL A O 1
ATOM 4330 N N . THR A 1 555 ? 11.359 -40.281 -17.859 1 97.38 555 THR A N 1
ATOM 4331 C CA . THR A 1 555 ? 12.516 -40.906 -18.5 1 97.38 555 THR A CA 1
ATOM 4332 C C . THR A 1 555 ? 12.102 -41.625 -19.797 1 97.38 555 THR A C 1
ATOM 4334 O O . THR A 1 555 ? 12.945 -41.906 -20.641 1 97.38 555 THR A O 1
ATOM 4337 N N . THR A 1 556 ? 10.805 -41.875 -19.891 1 96.81 556 THR A N 1
ATOM 4338 C CA . THR A 1 556 ? 10.344 -42.594 -21.078 1 96.81 556 THR A CA 1
ATOM 4339 C C . THR A 1 556 ? 9.797 -41.625 -22.109 1 96.81 556 THR A C 1
ATOM 4341 O O . THR A 1 556 ? 10.078 -41.75 -23.312 1 96.81 556 THR A O 1
ATOM 4344 N N . TYR A 1 557 ? 9.023 -40.625 -21.656 1 96.44 557 TYR A N 1
ATOM 4345 C CA . TYR A 1 557 ? 8.203 -39.906 -22.625 1 96.44 557 TYR A CA 1
ATOM 4346 C C . TYR A 1 557 ? 8.562 -38.438 -22.656 1 96.44 557 TYR A C 1
ATOM 4348 O O . TYR A 1 557 ? 8.266 -37.719 -23.625 1 96.44 557 TYR A O 1
ATOM 4356 N N . VAL A 1 558 ? 9.172 -37.875 -21.656 1 97.19 558 VAL A N 1
ATOM 4357 C CA . VAL A 1 558 ? 9.336 -36.438 -21.547 1 97.19 558 VAL A CA 1
ATOM 4358 C C . VAL A 1 558 ? 10.75 -36.031 -21.953 1 97.19 558 VAL A C 1
ATOM 4360 O O . VAL A 1 558 ? 10.93 -35.25 -22.906 1 97.19 558 VAL A O 1
ATOM 4363 N N . ASP A 1 559 ? 11.703 -36.594 -21.281 1 98.25 559 ASP A N 1
ATOM 4364 C CA . ASP A 1 559 ? 13.102 -36.25 -21.516 1 98.25 559 ASP A CA 1
ATOM 4365 C C . ASP A 1 559 ? 14.023 -37.406 -21.141 1 98.25 559 ASP A C 1
ATOM 4367 O O . ASP A 1 559 ? 14.742 -37.344 -20.141 1 98.25 559 ASP A O 1
ATOM 4371 N N . PRO A 1 560 ? 14.109 -38.375 -21.922 1 97.25 560 PRO A N 1
ATOM 4372 C CA . PRO A 1 560 ? 14.844 -39.625 -21.578 1 97.25 560 PRO A CA 1
ATOM 4373 C C . PRO A 1 560 ? 16.312 -39.375 -21.281 1 97.25 560 PRO A C 1
ATOM 4375 O O . PRO A 1 560 ? 16.891 -40.031 -20.422 1 97.25 560 PRO A O 1
ATOM 4378 N N . GLU A 1 561 ? 16.875 -38.375 -21.969 1 97.38 561 GLU A N 1
ATOM 4379 C CA . GLU A 1 561 ? 18.297 -38.156 -21.828 1 97.38 561 GLU A CA 1
ATOM 4380 C C . GLU A 1 561 ? 18.578 -36.969 -20.906 1 97.38 561 GLU A C 1
ATOM 4382 O O . GLU A 1 561 ? 19.75 -36.594 -20.688 1 97.38 561 GLU A O 1
ATOM 4387 N N . PHE A 1 562 ? 17.609 -36.281 -20.453 1 98.62 562 PHE A N 1
ATOM 4388 C CA . PHE A 1 562 ? 17.656 -35.156 -19.531 1 98.62 562 PHE A CA 1
ATOM 4389 C C . PHE A 1 562 ? 18.375 -33.969 -20.172 1 98.62 562 PHE A C 1
ATOM 4391 O O . PHE A 1 562 ? 18.938 -33.125 -19.469 1 98.62 562 PHE A O 1
ATOM 4398 N N . THR A 1 563 ? 18.438 -33.906 -21.469 1 98.44 563 THR A N 1
ATOM 4399 C CA . THR A 1 563 ? 19.125 -32.844 -22.172 1 98.44 563 THR A CA 1
ATOM 4400 C C . THR A 1 563 ? 18.297 -31.547 -22.125 1 98.44 563 THR A C 1
ATOM 4402 O O . THR A 1 563 ? 18.844 -30.438 -22.125 1 98.44 563 THR A O 1
ATOM 4405 N N . TYR A 1 564 ? 17 -31.703 -22.094 1 98.75 564 TYR A N 1
ATOM 4406 C CA . TYR A 1 564 ? 16.141 -30.516 -21.984 1 98.75 564 TYR A CA 1
ATOM 4407 C C . TYR A 1 564 ? 16.156 -29.969 -20.562 1 98.75 564 TYR A C 1
ATOM 4409 O O . TYR A 1 564 ? 16.109 -28.75 -20.359 1 98.75 564 TYR A O 1
ATOM 4417 N N . HIS A 1 565 ? 16.25 -30.844 -19.547 1 98.88 565 HIS A N 1
ATOM 4418 C CA . HIS A 1 565 ? 16.453 -30.391 -18.172 1 98.88 565 HIS A CA 1
ATOM 4419 C C . HIS A 1 565 ? 17.766 -29.641 -18.031 1 98.88 565 HIS A C 1
ATOM 4421 O O . HIS A 1 565 ? 17.828 -28.641 -17.328 1 98.88 565 HIS A O 1
ATOM 4427 N N . LEU A 1 566 ? 18.766 -30.156 -18.688 1 98.81 566 LEU A N 1
ATOM 4428 C CA . LEU A 1 566 ? 20.062 -29.484 -18.672 1 98.81 566 LEU A CA 1
ATOM 4429 C C . LEU A 1 566 ? 19.969 -28.094 -19.297 1 98.81 566 LEU A C 1
ATOM 4431 O O . LEU A 1 566 ? 20.516 -27.125 -18.766 1 98.81 566 LEU A O 1
ATOM 4435 N N . ALA A 1 567 ? 19.297 -27.984 -20.422 1 98.75 567 ALA A N 1
ATOM 4436 C CA . ALA A 1 567 ? 19.109 -26.672 -21.062 1 98.75 567 ALA A CA 1
ATOM 4437 C C . ALA A 1 567 ? 18.375 -25.719 -20.141 1 98.75 567 ALA A C 1
ATOM 4439 O O . ALA A 1 567 ? 18.734 -24.531 -20.031 1 98.75 567 ALA A O 1
ATOM 4440 N N . MET A 1 568 ? 17.328 -26.203 -19.469 1 98.81 568 MET A N 1
ATOM 4441 C CA . MET A 1 568 ? 16.562 -25.375 -18.531 1 98.81 568 MET A CA 1
ATOM 4442 C C . MET A 1 568 ? 17.453 -24.891 -17.391 1 98.81 568 MET A C 1
ATOM 4444 O O . MET A 1 568 ? 17.328 -23.75 -16.953 1 98.81 568 MET A O 1
ATOM 4448 N N . ALA A 1 569 ? 18.266 -25.766 -16.891 1 98.81 569 ALA A N 1
ATOM 4449 C CA . ALA A 1 569 ? 19.188 -25.391 -15.828 1 98.81 569 ALA A CA 1
ATOM 4450 C C . ALA A 1 569 ? 20.125 -24.266 -16.281 1 98.81 569 ALA A C 1
ATOM 4452 O O . ALA A 1 569 ? 20.391 -23.328 -15.531 1 98.81 569 ALA A O 1
ATOM 4453 N N . ARG A 1 570 ? 20.641 -24.422 -17.5 1 98.69 570 ARG A N 1
ATOM 4454 C CA . ARG A 1 570 ? 21.547 -23.422 -18.047 1 98.69 570 ARG A CA 1
ATOM 4455 C C . ARG A 1 570 ? 20.828 -22.094 -18.234 1 98.69 570 ARG A C 1
ATOM 4457 O O . ARG A 1 570 ? 21.375 -21.031 -17.906 1 98.69 570 ARG A O 1
ATOM 4464 N N . ILE A 1 571 ? 19.609 -22.078 -18.719 1 98.75 571 ILE A N 1
ATOM 4465 C CA . ILE A 1 571 ? 18.828 -20.875 -18.922 1 98.75 571 ILE A CA 1
ATOM 4466 C C . ILE A 1 571 ? 18.562 -20.203 -17.578 1 98.75 571 ILE A C 1
ATOM 4468 O O . ILE A 1 571 ? 18.797 -19 -17.422 1 98.75 571 ILE A O 1
ATOM 4472 N N . TRP A 1 572 ? 18.078 -20.984 -16.641 1 98.81 572 TRP A N 1
ATOM 4473 C CA . TRP A 1 572 ? 17.734 -20.5 -15.32 1 98.81 572 TRP A CA 1
ATOM 4474 C C . TRP A 1 572 ? 18.938 -19.906 -14.617 1 98.81 572 TRP A C 1
ATOM 4476 O O . TRP A 1 572 ? 18.875 -18.781 -14.102 1 98.81 572 TRP A O 1
ATOM 4486 N N . ALA A 1 573 ? 20.047 -20.578 -14.664 1 98.62 573 ALA A N 1
ATOM 4487 C CA . ALA A 1 573 ? 21.281 -20.125 -14.023 1 98.62 573 ALA A CA 1
ATOM 4488 C C . ALA A 1 573 ? 21.812 -18.859 -14.68 1 98.62 573 ALA A C 1
ATOM 4490 O O . ALA A 1 573 ? 22.25 -17.938 -13.992 1 98.62 573 ALA A O 1
ATOM 4491 N N . GLU A 1 574 ? 21.766 -18.844 -16.016 1 97.94 574 GLU A N 1
ATOM 4492 C CA . GLU A 1 574 ? 22.312 -17.703 -16.734 1 97.94 574 GLU A CA 1
ATOM 4493 C C . GLU A 1 574 ? 21.469 -16.453 -16.516 1 97.94 574 GLU A C 1
ATOM 4495 O O . GLU A 1 574 ? 22 -15.344 -16.406 1 97.94 574 GLU A O 1
ATOM 4500 N N . ALA A 1 575 ? 20.141 -16.594 -16.484 1 98.5 575 ALA A N 1
ATOM 4501 C CA . ALA A 1 575 ? 19.281 -15.453 -16.172 1 98.5 575 ALA A CA 1
ATOM 4502 C C . ALA A 1 575 ? 19.625 -14.859 -14.812 1 98.5 575 ALA A C 1
ATOM 4504 O O . ALA A 1 575 ? 19.75 -13.633 -14.68 1 98.5 575 ALA A O 1
ATOM 4505 N N . GLY A 1 576 ? 19.781 -15.734 -13.82 1 98.31 576 GLY A N 1
ATOM 4506 C CA . GLY A 1 576 ? 20.156 -15.281 -12.484 1 98.31 576 GLY A CA 1
ATOM 4507 C C . GLY A 1 576 ? 21.531 -14.641 -12.43 1 98.31 576 GLY A C 1
ATOM 4508 O O . GLY A 1 576 ? 21.719 -13.633 -11.75 1 98.31 576 GLY A O 1
ATOM 4509 N N . ARG A 1 577 ? 22.469 -15.227 -13.133 1 97.94 577 ARG A N 1
ATOM 4510 C CA . ARG A 1 577 ? 23.828 -14.688 -13.156 1 97.94 577 ARG A CA 1
ATOM 4511 C C . ARG A 1 577 ? 23.828 -13.273 -13.734 1 97.94 577 ARG A C 1
ATOM 4513 O O . ARG A 1 577 ? 24.469 -12.375 -13.172 1 97.94 577 ARG A O 1
ATOM 4520 N N . ARG A 1 578 ? 23.109 -13.055 -14.773 1 97.31 578 ARG A N 1
ATOM 4521 C CA . ARG A 1 578 ? 23.062 -11.734 -15.398 1 97.31 578 ARG A CA 1
ATOM 4522 C C . ARG A 1 578 ? 22.422 -10.719 -14.469 1 97.31 578 ARG A C 1
ATOM 4524 O O . ARG A 1 578 ? 22.906 -9.602 -14.32 1 97.31 578 ARG A O 1
ATOM 4531 N N . LEU A 1 579 ? 21.391 -11.062 -13.812 1 98.38 579 LEU A N 1
ATOM 4532 C CA . LEU A 1 579 ? 20.672 -10.156 -12.914 1 98.38 579 LEU A CA 1
ATOM 4533 C C . LEU A 1 579 ? 21.5 -9.883 -11.656 1 98.38 579 LEU A C 1
ATOM 4535 O O . LEU A 1 579 ? 21.406 -8.797 -11.078 1 98.38 579 LEU A O 1
ATOM 4539 N N . SER A 1 580 ? 22.266 -10.844 -11.234 1 97.88 580 SER A N 1
ATOM 4540 C CA . SER A 1 580 ? 22.969 -10.703 -9.961 1 97.88 580 SER A CA 1
ATOM 4541 C C . SER A 1 580 ? 24.359 -10.102 -10.156 1 97.88 580 SER A C 1
ATOM 4543 O O . SER A 1 580 ? 24.938 -9.539 -9.219 1 97.88 580 SER A O 1
ATOM 4545 N N . ASP A 1 581 ? 24.891 -10.148 -11.398 1 96.44 581 ASP A N 1
ATOM 4546 C CA . ASP A 1 581 ? 26.312 -9.828 -11.547 1 96.44 581 ASP A CA 1
ATOM 4547 C C . ASP A 1 581 ? 26.516 -8.617 -12.453 1 96.44 581 ASP A C 1
ATOM 4549 O O . ASP A 1 581 ? 27.594 -8.031 -12.484 1 96.44 581 ASP A O 1
ATOM 4553 N N . SER A 1 582 ? 25.516 -8.195 -13.188 1 95.69 582 SER A N 1
ATOM 4554 C CA . SER A 1 582 ? 25.641 -7.055 -14.086 1 95.69 582 SER A CA 1
ATOM 4555 C C . SER A 1 582 ? 25.734 -5.746 -13.305 1 95.69 582 SER A C 1
ATOM 4557 O O . SER A 1 582 ? 25.047 -5.578 -12.297 1 95.69 582 SER A O 1
ATOM 4559 N N . VAL A 1 583 ? 26.609 -4.82 -13.773 1 95.44 583 VAL A N 1
ATOM 4560 C CA . VAL A 1 583 ? 26.703 -3.506 -13.141 1 95.44 583 VAL A CA 1
ATOM 4561 C C . VAL A 1 583 ? 25.375 -2.76 -13.312 1 95.44 583 VAL A C 1
ATOM 4563 O O . VAL A 1 583 ? 24.812 -2.26 -12.344 1 95.44 583 VAL A O 1
ATOM 4566 N N . ILE A 1 584 ? 24.938 -2.707 -14.57 1 96.62 584 ILE A N 1
ATOM 4567 C CA . ILE A 1 584 ? 23.609 -2.16 -14.867 1 96.62 584 ILE A CA 1
ATOM 4568 C C . ILE A 1 584 ? 22.609 -3.299 -15.016 1 96.62 584 ILE A C 1
ATOM 4570 O O . ILE A 1 584 ? 22.844 -4.246 -15.773 1 96.62 584 ILE A O 1
ATOM 4574 N N . LEU A 1 585 ? 21.531 -3.262 -14.344 1 97.56 585 LEU A N 1
ATOM 4575 C CA . LEU A 1 585 ? 20.516 -4.309 -14.398 1 97.56 585 LEU A CA 1
ATOM 4576 C C . LEU A 1 585 ? 19.984 -4.477 -15.812 1 97.56 585 LEU A C 1
ATOM 4578 O O . LEU A 1 585 ? 19.703 -3.492 -16.5 1 97.56 585 LEU A O 1
ATOM 4582 N N . PRO A 1 586 ? 19.891 -5.684 -16.266 1 97.19 586 PRO A N 1
ATOM 4583 C CA . PRO A 1 586 ? 19.359 -5.926 -17.609 1 97.19 586 PRO A CA 1
ATOM 4584 C C . PRO A 1 586 ? 17.828 -5.84 -17.656 1 97.19 586 PRO A C 1
ATOM 4586 O O . PRO A 1 586 ? 17.156 -6.805 -18.031 1 97.19 586 PRO A O 1
ATOM 4589 N N . ILE A 1 587 ? 17.25 -4.754 -17.281 1 97 587 ILE A N 1
ATOM 4590 C CA . ILE A 1 587 ? 15.844 -4.402 -17.328 1 97 587 ILE A CA 1
ATOM 4591 C C . ILE A 1 587 ? 15.594 -3.359 -18.406 1 97 587 ILE A C 1
ATOM 4593 O O . ILE A 1 587 ? 16.156 -2.26 -18.359 1 97 587 ILE A O 1
ATOM 4597 N N . ASP A 1 588 ? 14.852 -3.746 -19.406 1 96.44 588 ASP A N 1
ATOM 4598 C CA . ASP A 1 588 ? 14.594 -2.855 -20.531 1 96.44 588 ASP A CA 1
ATOM 4599 C C . ASP A 1 588 ? 13.195 -2.256 -20.453 1 96.44 588 ASP A C 1
ATOM 4601 O O . ASP A 1 588 ? 12.219 -2.895 -20.844 1 96.44 588 ASP A O 1
ATOM 4605 N N . CYS A 1 589 ? 13.117 -0.989 -20.109 1 96.12 589 CYS A N 1
ATOM 4606 C CA . CYS A 1 589 ? 11.836 -0.32 -19.875 1 96.12 589 CYS A CA 1
ATOM 4607 C C . CYS A 1 589 ? 11.141 -0.022 -21.203 1 96.12 589 CYS A C 1
ATOM 4609 O O . CYS A 1 589 ? 9.93 0.189 -21.234 1 96.12 589 CYS A O 1
ATOM 4611 N N . ARG A 1 590 ? 11.891 -0.038 -22.422 1 95.81 590 ARG A N 1
ATOM 4612 C CA . ARG A 1 590 ? 11.359 0.323 -23.734 1 95.81 590 ARG A CA 1
ATOM 4613 C C . ARG A 1 590 ? 10.359 -0.723 -24.234 1 95.81 590 ARG A C 1
ATOM 4615 O O . ARG A 1 590 ? 9.352 -0.384 -24.859 1 95.81 590 ARG A O 1
ATOM 4622 N N . LEU A 1 591 ? 10.562 -1.89 -23.781 1 91.19 591 LEU A N 1
ATOM 4623 C CA . LEU A 1 591 ? 9.703 -2.98 -24.219 1 91.19 591 LEU A CA 1
ATOM 4624 C C . LEU A 1 591 ? 8.367 -2.951 -23.5 1 91.19 591 LEU A C 1
ATOM 4626 O O . LEU A 1 591 ? 7.371 -3.479 -24 1 91.19 591 LEU A O 1
ATOM 4630 N N . TYR A 1 592 ? 8.383 -2.354 -22.391 1 90.81 592 TYR A N 1
ATOM 4631 C CA . TYR A 1 592 ? 7.113 -2.197 -21.688 1 90.81 592 TYR A CA 1
ATOM 4632 C C . TYR A 1 592 ? 6.172 -1.272 -22.453 1 90.81 592 TYR A C 1
ATOM 4634 O O . TYR A 1 592 ? 4.953 -1.448 -22.422 1 90.81 592 TYR A O 1
ATOM 4642 N N . GLY A 1 593 ? 6.742 -0.224 -23.109 1 92.25 593 GLY A N 1
ATOM 4643 C CA . GLY A 1 593 ? 5.945 0.634 -23.984 1 92.25 593 GLY A CA 1
ATOM 4644 C C . GLY A 1 593 ? 5.262 -0.12 -25.109 1 92.25 593 GLY A C 1
ATOM 4645 O O . GLY A 1 593 ? 4.102 0.15 -25.422 1 92.25 593 GLY A O 1
ATOM 4646 N N . VAL A 1 594 ? 5.949 -1.058 -25.625 1 90.19 594 VAL A N 1
ATOM 4647 C CA . VAL A 1 594 ? 5.41 -1.892 -26.688 1 90.19 594 VAL A CA 1
ATOM 4648 C C . VAL A 1 594 ? 4.238 -2.715 -26.156 1 90.19 594 VAL A C 1
ATOM 4650 O O . VAL A 1 594 ? 3.203 -2.83 -26.828 1 90.19 594 VAL A O 1
ATOM 4653 N N . TYR A 1 595 ? 4.402 -3.262 -25.062 1 92.31 595 TYR A N 1
ATOM 4654 C CA . TYR A 1 595 ? 3.34 -4.043 -24.438 1 92.31 595 TYR A CA 1
ATOM 4655 C C . TYR A 1 595 ? 2.105 -3.186 -24.188 1 92.31 595 TYR A C 1
ATOM 4657 O O . TYR A 1 595 ? 0.979 -3.617 -24.453 1 92.31 595 TYR A O 1
ATOM 4665 N N . LEU A 1 596 ? 2.357 -1.968 -23.641 1 95.81 596 LEU A N 1
ATOM 4666 C CA . LEU A 1 596 ? 1.246 -1.061 -23.375 1 95.81 596 LEU A CA 1
ATOM 4667 C C . LEU A 1 596 ? 0.508 -0.717 -24.656 1 95.81 596 LEU A C 1
ATOM 4669 O O . LEU A 1 596 ? -0.725 -0.668 -24.688 1 95.81 596 LEU A O 1
ATOM 4673 N N . ASP A 1 597 ? 1.247 -0.557 -25.766 1 94.75 597 ASP A N 1
ATOM 4674 C CA . ASP A 1 597 ? 0.654 -0.25 -27.062 1 94.75 597 ASP A CA 1
ATOM 4675 C C . ASP A 1 597 ? -0.197 -1.414 -27.562 1 94.75 597 ASP A C 1
ATOM 4677 O O . ASP A 1 597 ? -1.302 -1.209 -28.062 1 94.75 597 ASP A O 1
ATOM 4681 N N . ARG A 1 598 ? 0.296 -2.533 -27.406 1 91.44 598 ARG A N 1
ATOM 4682 C CA . ARG A 1 598 ? -0.437 -3.721 -27.844 1 91.44 598 ARG A CA 1
ATOM 4683 C C . ARG A 1 598 ? -1.709 -3.904 -27.016 1 91.44 598 ARG A C 1
ATOM 4685 O O . ARG A 1 598 ? -2.738 -4.328 -27.547 1 91.44 598 ARG A O 1
ATOM 4692 N N . SER A 1 599 ? -1.58 -3.729 -25.75 1 92.75 599 SER A N 1
ATOM 4693 C CA . SER A 1 599 ? -2.74 -3.816 -24.859 1 92.75 599 SER A CA 1
ATOM 4694 C C . SER A 1 599 ? -3.799 -2.783 -25.234 1 92.75 599 SER A C 1
ATOM 4696 O O . SER A 1 599 ? -4.996 -3.074 -25.203 1 92.75 599 SER A O 1
ATOM 4698 N N . TYR A 1 600 ? -3.332 -1.58 -25.594 1 95.56 600 TYR A N 1
ATOM 4699 C CA . TYR A 1 600 ? -4.234 -0.53 -26.047 1 95.56 600 TYR A CA 1
ATOM 4700 C C . TYR A 1 600 ? -4.977 -0.958 -27.297 1 95.56 600 TYR A C 1
ATOM 4702 O O . TYR A 1 600 ? -6.195 -0.801 -27.391 1 95.56 600 TYR A O 1
ATOM 4710 N N . ASP A 1 601 ? -4.25 -1.523 -28.266 1 94.5 601 ASP A N 1
ATOM 4711 C CA . ASP A 1 601 ? -4.852 -1.957 -29.516 1 94.5 601 ASP A CA 1
ATOM 4712 C C . ASP A 1 601 ? -5.906 -3.037 -29.281 1 94.5 601 ASP A C 1
ATOM 4714 O O . ASP A 1 601 ? -6.984 -3.004 -29.875 1 94.5 601 ASP A O 1
ATOM 4718 N N . SER A 1 602 ? -5.543 -3.943 -28.422 1 91.25 602 SER A N 1
ATOM 4719 C CA . SER A 1 602 ? -6.484 -5.008 -28.094 1 91.25 602 SER A CA 1
ATOM 4720 C C . SER A 1 602 ? -7.734 -4.449 -27.422 1 91.25 602 SER A C 1
ATOM 4722 O O . SER A 1 602 ? -8.852 -4.852 -27.766 1 91.25 602 SER A O 1
ATOM 4724 N N . LEU A 1 603 ? -7.562 -3.547 -26.516 1 92.88 603 LEU A N 1
ATOM 4725 C CA . LEU A 1 603 ? -8.68 -2.9 -25.812 1 92.88 603 LEU A CA 1
ATOM 4726 C C . LEU A 1 603 ? -9.578 -2.176 -26.812 1 92.88 603 LEU A C 1
ATOM 4728 O O . LEU A 1 603 ? -10.805 -2.275 -26.719 1 92.88 603 LEU A O 1
ATOM 4732 N N . MET A 1 604 ? -9 -1.48 -27.781 1 94.88 604 MET A N 1
ATOM 4733 C CA . MET A 1 604 ? -9.766 -0.693 -28.75 1 94.88 604 MET A CA 1
ATOM 4734 C C . MET A 1 604 ? -10.539 -1.601 -29.703 1 94.88 604 MET A C 1
ATOM 4736 O O . MET A 1 604 ? -11.648 -1.272 -30.109 1 94.88 604 MET A O 1
ATOM 4740 N N . THR A 1 605 ? -9.891 -2.691 -30 1 94.38 605 THR A N 1
ATOM 4741 C CA . THR A 1 605 ? -10.539 -3.637 -30.906 1 94.38 605 THR A CA 1
ATOM 4742 C C . THR A 1 605 ? -11.812 -4.195 -30.281 1 94.38 605 THR A C 1
ATOM 4744 O O . THR A 1 605 ? -12.836 -4.324 -30.953 1 94.38 605 THR A O 1
ATOM 4747 N N . ILE A 1 606 ? -11.773 -4.422 -29.047 1 90.81 606 ILE A N 1
ATOM 4748 C CA . ILE A 1 606 ? -12.875 -5.09 -28.375 1 90.81 606 ILE A CA 1
ATOM 4749 C C . ILE A 1 606 ? -13.875 -4.051 -27.859 1 90.81 606 ILE A C 1
ATOM 4751 O O . ILE A 1 606 ? -15.086 -4.203 -28.031 1 90.81 606 ILE A O 1
ATOM 4755 N N . TYR A 1 607 ? -13.359 -2.936 -27.234 1 92.88 607 TYR A N 1
ATOM 4756 C CA . TYR A 1 607 ? -14.242 -2.078 -26.453 1 92.88 607 TYR A CA 1
ATOM 4757 C C . TYR A 1 607 ? -14.203 -0.644 -26.969 1 92.88 607 TYR A C 1
ATOM 4759 O O . TYR A 1 607 ? -14.961 0.208 -26.5 1 92.88 607 TYR A O 1
ATOM 4767 N N . GLY A 1 608 ? -13.383 -0.294 -27.938 1 95.31 608 GLY A N 1
ATOM 4768 C CA . GLY A 1 608 ? -13.141 1.076 -28.359 1 95.31 608 GLY A CA 1
ATOM 4769 C C . GLY A 1 608 ? -14.406 1.832 -28.703 1 95.31 608 GLY A C 1
ATOM 4770 O O . GLY A 1 608 ? -14.602 2.965 -28.25 1 95.31 608 GLY A O 1
ATOM 4771 N N . LYS A 1 609 ? -15.266 1.225 -29.453 1 95.94 609 LYS A N 1
ATOM 4772 C CA . LYS A 1 609 ? -16.5 1.869 -29.891 1 95.94 609 LYS A CA 1
ATOM 4773 C C . LYS A 1 609 ? -17.406 2.158 -28.703 1 95.94 609 LYS A C 1
ATOM 4775 O O . LYS A 1 609 ? -17.953 3.26 -28.578 1 95.94 609 LYS A O 1
ATOM 4780 N N . SER A 1 610 ? -17.562 1.172 -27.859 1 94.06 610 SER A N 1
ATOM 4781 C CA . SER A 1 610 ? -18.406 1.327 -26.688 1 94.06 610 SER A CA 1
ATOM 4782 C C . SER A 1 610 ? -17.859 2.393 -25.734 1 94.06 610 SER A C 1
ATOM 4784 O O . SER A 1 610 ? -18.625 3.17 -25.172 1 94.06 610 SER A O 1
ATOM 4786 N N . MET A 1 611 ? -16.656 2.453 -25.562 1 96 611 MET A N 1
ATOM 4787 C CA . MET A 1 611 ? -16.031 3.43 -24.672 1 96 611 MET A CA 1
ATOM 4788 C C . MET A 1 611 ? -16.234 4.848 -25.203 1 96 611 MET A C 1
ATOM 4790 O O . MET A 1 611 ? -16.672 5.734 -24.469 1 96 611 MET A O 1
ATOM 4794 N N . ARG A 1 612 ? -15.961 5.043 -26.453 1 96.44 612 ARG A N 1
ATOM 4795 C CA . ARG A 1 612 ? -16.141 6.355 -27.078 1 96.44 612 ARG A CA 1
ATOM 4796 C C . ARG A 1 612 ? -17.609 6.777 -27.047 1 96.44 612 ARG A C 1
ATOM 4798 O O . ARG A 1 612 ? -17.922 7.949 -26.828 1 96.44 612 ARG A O 1
ATOM 4805 N N . GLY A 1 613 ? -18.422 5.828 -27.281 1 95.31 613 GLY A N 1
ATOM 4806 C CA . GLY A 1 613 ? -19.859 6.086 -27.25 1 95.31 613 GLY A CA 1
ATOM 4807 C C . GLY A 1 613 ? -20.344 6.531 -25.875 1 95.31 613 GLY A C 1
ATOM 4808 O O . GLY A 1 613 ? -21.406 7.145 -25.766 1 95.31 613 GLY A O 1
ATOM 4809 N N . ASN A 1 614 ? -19.609 6.23 -24.875 1 94.88 614 ASN A N 1
ATOM 4810 C CA . ASN A 1 614 ? -20 6.609 -23.516 1 94.88 614 ASN A CA 1
ATOM 4811 C C . ASN A 1 614 ? -19.109 7.719 -22.969 1 94.88 614 ASN A C 1
ATOM 4813 O O . ASN A 1 614 ? -18.922 7.832 -21.75 1 94.88 614 ASN A O 1
ATOM 4817 N N . GLY A 1 615 ? -18.469 8.43 -23.844 1 94.19 615 GLY A N 1
ATOM 4818 C CA . GLY A 1 615 ? -17.812 9.688 -23.5 1 94.19 615 GLY A CA 1
ATOM 4819 C C . GLY A 1 615 ? -16.391 9.516 -23 1 94.19 615 GLY A C 1
ATOM 4820 O O . GLY A 1 615 ? -15.805 10.438 -22.438 1 94.19 615 GLY A O 1
ATOM 4821 N N . ILE A 1 616 ? -15.781 8.391 -23.141 1 95.88 616 ILE A N 1
ATOM 4822 C CA . ILE A 1 616 ? -14.398 8.172 -22.719 1 95.88 616 ILE A CA 1
ATOM 4823 C C . ILE A 1 616 ? -13.438 8.555 -23.844 1 95.88 616 ILE A C 1
ATOM 4825 O O . ILE A 1 616 ? -13.609 8.133 -24.984 1 95.88 616 ILE A O 1
ATOM 4829 N N . ASP A 1 617 ? -12.492 9.398 -23.531 1 95.19 617 ASP A N 1
ATOM 4830 C CA . ASP A 1 617 ? -11.453 9.82 -24.484 1 95.19 617 ASP A CA 1
ATOM 4831 C C . ASP A 1 617 ? -10.375 8.75 -24.609 1 95.19 617 ASP A C 1
ATOM 4833 O O . ASP A 1 617 ? -9.328 8.836 -23.969 1 95.19 617 ASP A O 1
ATOM 4837 N N . THR A 1 618 ? -10.578 7.863 -25.5 1 95.62 618 THR A N 1
ATOM 4838 C CA . THR A 1 618 ? -9.672 6.727 -25.641 1 95.62 618 THR A CA 1
ATOM 4839 C C . THR A 1 618 ? -8.312 7.18 -26.172 1 95.62 618 THR A C 1
ATOM 4841 O O . THR A 1 618 ? -7.316 6.473 -26.016 1 95.62 618 THR A O 1
ATOM 4844 N N . ASP A 1 619 ? -8.227 8.359 -26.844 1 95.19 619 ASP A N 1
ATOM 4845 C CA . ASP A 1 619 ? -6.961 8.875 -27.359 1 95.19 619 ASP A CA 1
ATOM 4846 C C . ASP A 1 619 ? -6.023 9.281 -26.219 1 95.19 619 ASP A C 1
ATOM 4848 O O . ASP A 1 619 ? -4.805 9.273 -26.391 1 95.19 619 ASP A O 1
ATOM 4852 N N . LYS A 1 620 ? -6.602 9.625 -25.172 1 95.69 620 LYS A N 1
ATOM 4853 C CA . LYS A 1 620 ? -5.801 10.023 -24.016 1 95.69 620 LYS A CA 1
ATOM 4854 C C . LYS A 1 620 ? -4.914 8.883 -23.531 1 95.69 620 LYS A C 1
ATOM 4856 O O . LYS A 1 620 ? -3.764 9.102 -23.141 1 95.69 620 LYS A O 1
ATOM 4861 N N . LEU A 1 621 ? -5.457 7.699 -23.469 1 96.31 621 LEU A N 1
ATOM 4862 C CA . LEU A 1 621 ? -4.664 6.539 -23.078 1 96.31 621 LEU A CA 1
ATOM 4863 C C . LEU A 1 621 ? -3.479 6.344 -24.016 1 96.31 621 LEU A C 1
ATOM 4865 O O . LEU A 1 621 ? -2.367 6.051 -23.562 1 96.31 621 LEU A O 1
ATOM 4869 N N . LYS A 1 622 ? -3.707 6.496 -25.328 1 96.38 622 LYS A N 1
ATOM 4870 C CA . LYS A 1 622 ? -2.617 6.375 -26.281 1 96.38 622 LYS A CA 1
ATOM 4871 C C . LYS A 1 622 ? -1.554 7.445 -26.047 1 96.38 622 LYS A C 1
ATOM 4873 O O . LYS A 1 622 ? -0.356 7.16 -26.094 1 96.38 622 LYS A O 1
ATOM 4878 N N . GLU A 1 623 ? -2.016 8.633 -25.844 1 95.94 623 GLU A N 1
ATOM 4879 C CA . GLU A 1 623 ? -1.097 9.727 -25.562 1 95.94 623 GLU A CA 1
ATOM 4880 C C . GLU A 1 623 ? -0.22 9.422 -24.344 1 95.94 623 GLU A C 1
ATOM 4882 O O . GLU A 1 623 ? 0.988 9.664 -24.375 1 95.94 623 GLU A O 1
ATOM 4887 N N . VAL A 1 624 ? -0.831 8.945 -23.312 1 96.06 624 VAL A N 1
ATOM 4888 C CA . VAL A 1 624 ? -0.134 8.656 -22.062 1 96.06 624 VAL A CA 1
ATOM 4889 C C . VAL A 1 624 ? 0.85 7.504 -22.281 1 96.06 624 VAL A C 1
ATOM 4891 O O . VAL A 1 624 ? 1.952 7.512 -21.719 1 96.06 624 VAL A O 1
ATOM 4894 N N . ILE A 1 625 ? 0.504 6.504 -23.016 1 96.75 625 ILE A N 1
ATOM 4895 C CA . ILE A 1 625 ? 1.398 5.402 -23.359 1 96.75 625 ILE A CA 1
ATOM 4896 C C . ILE A 1 625 ? 2.602 5.934 -24.125 1 96.75 625 ILE A C 1
ATOM 4898 O O . ILE A 1 625 ? 3.736 5.512 -23.891 1 96.75 625 ILE A O 1
ATOM 4902 N N . ASP A 1 626 ? 2.363 6.871 -25.047 1 96.31 626 ASP A N 1
ATOM 4903 C CA . ASP A 1 626 ? 3.447 7.492 -25.797 1 96.31 626 ASP A CA 1
ATOM 4904 C C . ASP A 1 626 ? 4.391 8.258 -24.875 1 96.31 626 ASP A C 1
ATOM 4906 O O . ASP A 1 626 ? 5.609 8.242 -25.078 1 96.31 626 ASP A O 1
ATOM 4910 N N . LEU A 1 627 ? 3.838 8.945 -23.938 1 95.19 627 LEU A N 1
ATOM 4911 C CA . LEU A 1 627 ? 4.656 9.656 -22.969 1 95.19 627 LEU A CA 1
ATOM 4912 C C . LEU A 1 627 ? 5.52 8.68 -22.172 1 95.19 627 LEU A C 1
ATOM 4914 O O . LEU A 1 627 ? 6.695 8.961 -21.906 1 95.19 627 LEU A O 1
ATOM 4918 N N . PHE A 1 628 ? 4.926 7.578 -21.781 1 96.81 628 PHE A N 1
ATOM 4919 C CA . PHE A 1 628 ? 5.699 6.551 -21.094 1 96.81 628 PHE A CA 1
ATOM 4920 C C . PHE A 1 628 ? 6.859 6.082 -21.969 1 96.81 628 PHE A C 1
ATOM 4922 O O . PHE A 1 628 ? 7.98 5.914 -21.484 1 96.81 628 PHE A O 1
ATOM 4929 N N . ALA A 1 629 ? 6.566 5.832 -23.219 1 96.5 629 ALA A N 1
ATOM 4930 C CA . ALA A 1 629 ? 7.602 5.379 -24.141 1 96.5 629 ALA A CA 1
ATOM 4931 C C . ALA A 1 629 ? 8.75 6.383 -24.219 1 96.5 629 ALA A C 1
ATOM 4933 O O . ALA A 1 629 ? 9.914 5.996 -24.297 1 96.5 629 ALA A O 1
ATOM 4934 N N . VAL A 1 630 ? 8.414 7.621 -24.219 1 95.31 630 VAL A N 1
ATOM 4935 C CA . VAL A 1 630 ? 9.43 8.672 -24.234 1 95.31 630 VAL A CA 1
ATOM 4936 C C . VAL A 1 630 ? 10.289 8.57 -22.969 1 95.31 630 VAL A C 1
ATOM 4938 O O . VAL A 1 630 ? 11.516 8.617 -23.047 1 95.31 630 VAL A O 1
ATOM 4941 N N . ALA A 1 631 ? 9.672 8.453 -21.828 1 95.56 631 ALA A N 1
ATOM 4942 C CA . ALA A 1 631 ? 10.398 8.336 -20.562 1 95.56 631 ALA A CA 1
ATOM 4943 C C . ALA A 1 631 ? 11.297 7.105 -20.562 1 95.56 631 ALA A C 1
ATOM 4945 O O . ALA A 1 631 ? 12.43 7.152 -20.078 1 95.56 631 ALA A O 1
ATOM 4946 N N . ALA A 1 632 ? 10.75 5.988 -21.062 1 96.38 632 ALA A N 1
ATOM 4947 C CA . ALA A 1 632 ? 11.516 4.75 -21.141 1 96.38 632 ALA A CA 1
ATOM 4948 C C . ALA A 1 632 ? 12.758 4.922 -22.016 1 96.38 632 ALA A C 1
ATOM 4950 O O . ALA A 1 632 ? 13.836 4.434 -21.672 1 96.38 632 ALA A O 1
ATOM 4951 N N . ASN A 1 633 ? 12.633 5.629 -23.109 1 95.62 633 ASN A N 1
ATOM 4952 C CA . ASN A 1 633 ? 13.781 5.898 -23.969 1 95.62 633 ASN A CA 1
ATOM 4953 C C . ASN A 1 633 ? 14.773 6.832 -23.297 1 95.62 633 ASN A C 1
ATOM 4955 O O . ASN A 1 633 ? 15.984 6.633 -23.391 1 95.62 633 ASN A O 1
ATOM 4959 N N . GLU A 1 634 ? 14.258 7.777 -22.594 1 93.38 634 GLU A N 1
ATOM 4960 C CA . GLU A 1 634 ? 15.102 8.773 -21.938 1 93.38 634 GLU A CA 1
ATOM 4961 C C . GLU A 1 634 ? 16 8.133 -20.891 1 93.38 634 GLU A C 1
ATOM 4963 O O . GLU A 1 634 ? 17.188 8.453 -20.781 1 93.38 634 GLU A O 1
ATOM 4968 N N . ILE A 1 635 ? 15.469 7.273 -20.094 1 95.31 635 ILE A N 1
ATOM 4969 C CA . ILE A 1 635 ? 16.281 6.688 -19.031 1 95.31 635 ILE A CA 1
ATOM 4970 C C . ILE A 1 635 ? 17.375 5.82 -19.641 1 95.31 635 ILE A C 1
ATOM 4972 O O . ILE A 1 635 ? 18.484 5.746 -19.109 1 95.31 635 ILE A O 1
ATOM 4976 N N . HIS A 1 636 ? 17.109 5.141 -20.734 1 95.44 636 HIS A N 1
ATOM 4977 C CA . HIS A 1 636 ? 18.125 4.285 -21.344 1 95.44 636 HIS A CA 1
ATOM 4978 C C . HIS A 1 636 ? 19.156 5.105 -22.109 1 95.44 636 HIS A C 1
ATOM 4980 O O . HIS A 1 636 ? 20.312 4.703 -22.234 1 95.44 636 HIS A O 1
ATOM 4986 N N . ASP A 1 637 ? 18.766 6.281 -22.578 1 94.69 637 ASP A N 1
ATOM 4987 C CA . ASP A 1 637 ? 19.719 7.207 -23.172 1 94.69 637 ASP A CA 1
ATOM 4988 C C . ASP A 1 637 ? 20.703 7.719 -22.125 1 94.69 637 ASP A C 1
ATOM 4990 O O . ASP A 1 637 ? 21.891 7.918 -22.406 1 94.69 637 ASP A O 1
ATOM 4994 N N . LYS A 1 638 ? 20.25 7.914 -20.984 1 92.25 638 LYS A N 1
ATOM 4995 C CA . LYS A 1 638 ? 21.078 8.398 -19.891 1 92.25 638 LYS A CA 1
ATOM 4996 C C . LYS A 1 638 ? 22.141 7.363 -19.5 1 92.25 638 LYS A C 1
ATOM 4998 O O . LYS A 1 638 ? 23.172 7.711 -18.922 1 92.25 638 LYS A O 1
ATOM 5003 N N . GLU A 1 639 ? 21.859 6.125 -19.719 1 92 639 GLU A N 1
ATOM 5004 C CA . GLU A 1 639 ? 22.828 5.07 -19.406 1 92 639 GLU A CA 1
ATOM 5005 C C . GLU A 1 639 ? 24.156 5.316 -20.109 1 92 639 GLU A C 1
ATOM 5007 O O . GLU A 1 639 ? 25.219 5.07 -19.531 1 92 639 GLU A O 1
ATOM 5012 N N . ASN A 1 640 ? 24.109 5.91 -21.281 1 89.62 640 ASN A N 1
ATOM 5013 C CA . ASN A 1 640 ? 25.281 6.133 -22.109 1 89.62 640 ASN A CA 1
ATOM 5014 C C . ASN A 1 640 ? 26.203 7.195 -21.516 1 89.62 640 ASN A C 1
ATOM 5016 O O . ASN A 1 640 ? 27.406 7.227 -21.797 1 89.62 640 ASN A O 1
ATOM 5020 N N . THR A 1 641 ? 25.656 7.953 -20.656 1 91 641 THR A N 1
ATOM 5021 C CA . THR A 1 641 ? 26.438 9.047 -20.094 1 91 641 THR A CA 1
ATOM 5022 C C . THR A 1 641 ? 26.656 8.836 -18.594 1 91 641 THR A C 1
ATOM 5024 O O . THR A 1 641 ? 27.234 9.688 -17.922 1 91 641 THR A O 1
ATOM 5027 N N . LEU A 1 642 ? 26.25 7.766 -18.125 1 92.75 642 LEU A N 1
ATOM 5028 C CA . LEU A 1 642 ? 26.359 7.48 -16.703 1 92.75 642 LEU A CA 1
ATOM 5029 C C . LEU A 1 642 ? 27.797 7.148 -16.297 1 92.75 642 LEU A C 1
ATOM 5031 O O . LEU A 1 642 ? 28.438 6.32 -16.953 1 92.75 642 LEU A O 1
ATOM 5035 N N . ASP A 1 643 ? 28.359 7.816 -15.305 1 92.88 643 ASP A N 1
ATOM 5036 C CA . ASP A 1 643 ? 29.672 7.496 -14.758 1 92.88 643 ASP A CA 1
ATOM 5037 C C . ASP A 1 643 ? 29.625 6.188 -13.969 1 92.88 643 ASP A C 1
ATOM 5039 O O . ASP A 1 643 ? 29.281 6.184 -12.781 1 92.88 643 ASP A O 1
ATOM 5043 N N . LEU A 1 644 ? 30.078 5.148 -14.469 1 92.12 644 LEU A N 1
ATOM 5044 C CA . LEU A 1 644 ? 29.969 3.814 -13.891 1 92.12 644 LEU A CA 1
ATOM 5045 C C . LEU A 1 644 ? 30.922 3.658 -12.703 1 92.12 644 LEU A C 1
ATOM 5047 O O . LEU A 1 644 ? 30.797 2.705 -11.938 1 92.12 644 LEU A O 1
ATOM 5051 N N . SER A 1 645 ? 31.812 4.582 -12.555 1 91.12 645 SER A N 1
ATOM 5052 C CA . SER A 1 645 ? 32.719 4.531 -11.414 1 91.12 645 SER A CA 1
ATOM 5053 C C . SER A 1 645 ? 32.094 5.18 -10.18 1 91.12 645 SER A C 1
ATOM 5055 O O . SER A 1 645 ? 32.625 5.051 -9.078 1 91.12 645 SER A O 1
ATOM 5057 N N . ASN A 1 646 ? 31.062 5.887 -10.43 1 93.38 646 ASN A N 1
ATOM 5058 C CA . ASN A 1 646 ? 30.328 6.492 -9.328 1 93.38 646 ASN A CA 1
ATOM 5059 C C . ASN A 1 646 ? 29.234 5.57 -8.812 1 93.38 646 ASN A C 1
ATOM 5061 O O . ASN A 1 646 ? 28.156 5.504 -9.391 1 93.38 646 ASN A O 1
ATOM 5065 N N . ASP A 1 647 ? 29.484 4.957 -7.645 1 93.12 647 ASP A N 1
ATOM 5066 C CA . ASP A 1 647 ? 28.625 3.906 -7.113 1 93.12 647 ASP A CA 1
ATOM 5067 C C . ASP A 1 647 ? 27.234 4.449 -6.789 1 93.12 647 ASP A C 1
ATOM 5069 O O . ASP A 1 647 ? 26.234 3.758 -6.984 1 93.12 647 ASP A O 1
ATOM 5073 N N . PHE A 1 648 ? 27.188 5.672 -6.34 1 93.25 648 PHE A N 1
ATOM 5074 C CA . PHE A 1 648 ? 25.891 6.254 -5.961 1 93.25 648 PHE A CA 1
ATOM 5075 C C . PHE A 1 648 ? 25.031 6.504 -7.188 1 93.25 648 PHE A C 1
ATOM 5077 O O . PHE A 1 648 ? 23.828 6.266 -7.164 1 93.25 648 PHE A O 1
ATOM 5084 N N . LEU A 1 649 ? 25.656 6.953 -8.25 1 93.06 649 LEU A N 1
ATOM 5085 C CA . LEU A 1 649 ? 24.906 7.211 -9.469 1 93.06 649 LEU A CA 1
ATOM 5086 C C . LEU A 1 649 ? 24.438 5.906 -10.109 1 93.06 649 LEU A C 1
ATOM 5088 O O . LEU A 1 649 ? 23.312 5.82 -10.617 1 93.06 649 LEU A O 1
ATOM 5092 N N . VAL A 1 650 ? 25.328 4.906 -10.07 1 94.75 650 VAL A N 1
ATOM 5093 C CA . VAL A 1 650 ? 24.984 3.598 -10.617 1 94.75 650 VAL A CA 1
ATOM 5094 C C . VAL A 1 650 ? 23.812 3.002 -9.836 1 94.75 650 VAL A C 1
ATOM 5096 O O . VAL A 1 650 ? 22.844 2.516 -10.422 1 94.75 650 VAL A O 1
ATOM 5099 N N . ARG A 1 651 ? 23.891 3.094 -8.555 1 95.69 651 ARG A N 1
ATOM 5100 C CA . ARG A 1 651 ? 22.828 2.541 -7.715 1 95.69 651 ARG A CA 1
ATOM 5101 C C . ARG A 1 651 ? 21.516 3.291 -7.922 1 95.69 651 ARG A C 1
ATOM 5103 O O . ARG A 1 651 ? 20.453 2.678 -7.988 1 95.69 651 ARG A O 1
ATOM 5110 N N . GLY A 1 652 ? 21.625 4.633 -7.965 1 95.06 652 GLY A N 1
ATOM 5111 C CA . GLY A 1 652 ? 20.422 5.414 -8.219 1 95.06 652 GLY A CA 1
ATOM 5112 C C . GLY A 1 652 ? 19.75 5.062 -9.531 1 95.06 652 GLY A C 1
ATOM 5113 O O . GLY A 1 652 ? 18.531 4.969 -9.609 1 95.06 652 GLY A O 1
ATOM 5114 N N . TYR A 1 653 ? 20.562 4.855 -10.578 1 96.12 653 TYR A N 1
ATOM 5115 C CA . TYR A 1 653 ? 20.062 4.465 -11.891 1 96.12 653 TYR A CA 1
ATOM 5116 C C . TYR A 1 653 ? 19.391 3.102 -11.828 1 96.12 653 TYR A C 1
ATOM 5118 O O . TYR A 1 653 ? 18.266 2.938 -12.32 1 96.12 653 TYR A O 1
ATOM 5126 N N . ASN A 1 654 ? 19.969 2.109 -11.188 1 97.38 654 ASN A N 1
ATOM 5127 C CA . ASN A 1 654 ? 19.406 0.768 -11.047 1 97.38 654 ASN A CA 1
ATOM 5128 C C . ASN A 1 654 ? 18.141 0.772 -10.203 1 97.38 654 ASN A C 1
ATOM 5130 O O . ASN A 1 654 ? 17.203 -0.002 -10.461 1 97.38 654 ASN A O 1
ATOM 5134 N N . ASP A 1 655 ? 18.125 1.665 -9.203 1 96.75 655 ASP A N 1
ATOM 5135 C CA . ASP A 1 655 ? 16.922 1.789 -8.383 1 96.75 655 ASP A CA 1
ATOM 5136 C C . ASP A 1 655 ? 15.719 2.211 -9.234 1 96.75 655 ASP A C 1
ATOM 5138 O O . ASP A 1 655 ? 14.602 1.716 -9.039 1 96.75 655 ASP A O 1
ATOM 5142 N N . GLN A 1 656 ? 15.938 3.096 -10.172 1 96.44 656 GLN A N 1
ATOM 5143 C CA . GLN A 1 656 ? 14.852 3.521 -11.047 1 96.44 656 GLN A CA 1
ATOM 5144 C C . GLN A 1 656 ? 14.359 2.363 -11.906 1 96.44 656 GLN A C 1
ATOM 5146 O O . GLN A 1 656 ? 13.148 2.184 -12.086 1 96.44 656 GLN A O 1
ATOM 5151 N N . LEU A 1 657 ? 15.266 1.572 -12.406 1 97.5 657 LEU A N 1
ATOM 5152 C CA . LEU A 1 657 ? 14.883 0.414 -13.211 1 97.5 657 LEU A CA 1
ATOM 5153 C C . LEU A 1 657 ? 14.07 -0.574 -12.383 1 97.5 657 LEU A C 1
ATOM 5155 O O . LEU A 1 657 ? 13.031 -1.064 -12.836 1 97.5 657 LEU A O 1
ATOM 5159 N N . MET A 1 658 ? 14.469 -0.812 -11.164 1 96.56 658 MET A N 1
ATOM 5160 C CA . MET A 1 658 ? 13.789 -1.736 -10.258 1 96.56 658 MET A CA 1
ATOM 5161 C C . MET A 1 658 ? 12.398 -1.23 -9.906 1 96.56 658 MET A C 1
ATOM 5163 O O . MET A 1 658 ? 11.477 -2.023 -9.688 1 96.56 658 MET A O 1
ATOM 5167 N N . GLN A 1 659 ? 12.227 0.077 -9.891 1 96 659 GLN A N 1
ATOM 5168 C CA . GLN A 1 659 ? 11 0.684 -9.383 1 96 659 GLN A CA 1
ATOM 5169 C C . GLN A 1 659 ? 9.914 0.697 -10.453 1 96 659 GLN A C 1
ATOM 5171 O O . GLN A 1 659 ? 8.742 0.945 -10.148 1 96 659 GLN A O 1
ATOM 5176 N N . LEU A 1 660 ? 10.219 0.416 -11.672 1 96.5 660 LEU A N 1
ATOM 5177 C CA . LEU A 1 660 ? 9.227 0.488 -12.742 1 96.5 660 LEU A CA 1
ATOM 5178 C C . LEU A 1 660 ? 8.008 -0.366 -12.422 1 96.5 660 LEU A C 1
ATOM 5180 O O . LEU A 1 660 ? 6.883 0.136 -12.391 1 96.5 660 LEU A O 1
ATOM 5184 N N . GLU A 1 661 ? 8.25 -1.635 -12.109 1 96.06 661 GLU A N 1
ATOM 5185 C CA . GLU A 1 661 ? 7.129 -2.533 -11.844 1 96.06 661 GLU A CA 1
ATOM 5186 C C . GLU A 1 661 ? 6.352 -2.096 -10.609 1 96.06 661 GLU A C 1
ATOM 5188 O O . GLU A 1 661 ? 5.125 -2.207 -10.57 1 96.06 661 GLU A O 1
ATOM 5193 N N . ARG A 1 662 ? 7.023 -1.577 -9.609 1 97.38 662 ARG A N 1
ATOM 5194 C CA . ARG A 1 662 ? 6.414 -1.087 -8.375 1 97.38 662 ARG A CA 1
ATOM 5195 C C . ARG A 1 662 ? 5.531 0.127 -8.648 1 97.38 662 ARG A C 1
ATOM 5197 O O . ARG A 1 662 ? 4.535 0.343 -7.957 1 97.38 662 ARG A O 1
ATOM 5204 N N . ALA A 1 663 ? 5.848 0.855 -9.688 1 96.94 663 ALA A N 1
ATOM 5205 C CA . ALA A 1 663 ? 5.125 2.082 -10.008 1 96.94 663 ALA A CA 1
ATOM 5206 C C . ALA A 1 663 ? 3.73 1.774 -10.539 1 96.94 663 ALA A C 1
ATOM 5208 O O . ALA A 1 663 ? 2.869 2.654 -10.586 1 96.94 663 ALA A O 1
ATOM 5209 N N . PHE A 1 664 ? 3.479 0.54 -10.906 1 97.19 664 PHE A N 1
ATOM 5210 C CA . PHE A 1 664 ? 2.182 0.145 -11.445 1 97.19 664 PHE A CA 1
ATOM 5211 C C . PHE A 1 664 ? 1.268 -0.362 -10.336 1 97.19 664 PHE A C 1
ATOM 5213 O O . PHE A 1 664 ? 0.103 -0.683 -10.586 1 97.19 664 PHE A O 1
ATOM 5220 N N . LEU A 1 665 ? 1.759 -0.468 -9.086 1 96.81 665 LEU A N 1
ATOM 5221 C CA . LEU A 1 665 ? 0.949 -0.903 -7.957 1 96.81 665 LEU A CA 1
ATOM 5222 C C . LEU A 1 665 ? 0.092 0.244 -7.43 1 96.81 665 LEU A C 1
ATOM 5224 O O . LEU A 1 665 ? 0.522 1.399 -7.438 1 96.81 665 LEU A O 1
ATOM 5228 N N . ASP A 1 666 ? -1.05 -0.077 -7.039 1 96.12 666 ASP A N 1
ATOM 5229 C CA . ASP A 1 666 ? -1.914 0.86 -6.328 1 96.12 666 ASP A CA 1
ATOM 5230 C C . ASP A 1 666 ? -2.082 0.452 -4.867 1 96.12 666 ASP A C 1
ATOM 5232 O O . ASP A 1 666 ? -2.027 -0.735 -4.539 1 96.12 666 ASP A O 1
ATOM 5236 N N . GLN A 1 667 ? -2.234 1.413 -3.998 1 93.44 667 GLN A N 1
ATOM 5237 C CA . GLN A 1 667 ? -2.508 1.119 -2.596 1 93.44 667 GLN A CA 1
ATOM 5238 C C . GLN A 1 667 ? -3.863 0.436 -2.43 1 93.44 667 GLN A C 1
ATOM 5240 O O . GLN A 1 667 ? -4.066 -0.334 -1.489 1 93.44 667 GLN A O 1
ATOM 5245 N N . ASN A 1 668 ? -4.727 0.749 -3.342 1 94.06 668 ASN A N 1
ATOM 5246 C CA . ASN A 1 668 ? -6.023 0.083 -3.383 1 94.06 668 ASN A CA 1
ATOM 5247 C C . ASN A 1 668 ? -6.008 -1.117 -4.324 1 94.06 668 ASN A C 1
ATOM 5249 O O . ASN A 1 668 ? -5.504 -1.025 -5.445 1 94.06 668 ASN A O 1
ATOM 5253 N N . PRO A 1 669 ? -6.52 -2.234 -3.855 1 93.19 669 PRO A N 1
ATOM 5254 C CA . PRO A 1 669 ? -6.555 -3.398 -4.742 1 93.19 669 PRO A CA 1
ATOM 5255 C C . PRO A 1 669 ? -7.539 -3.234 -5.898 1 93.19 669 PRO A C 1
ATOM 5257 O O . PRO A 1 669 ? -8.375 -2.326 -5.879 1 93.19 669 PRO A O 1
ATOM 5260 N N . LEU A 1 670 ? -7.395 -4.031 -6.918 1 92.56 670 LEU A N 1
ATOM 5261 C CA . LEU A 1 670 ? -8.359 -4.07 -8.016 1 92.56 670 LEU A CA 1
ATOM 5262 C C . LEU A 1 670 ? -9.758 -4.391 -7.492 1 92.56 670 LEU A C 1
ATOM 5264 O O . LEU A 1 670 ? -9.906 -5.141 -6.523 1 92.56 670 LEU A O 1
ATOM 5268 N N . PRO A 1 671 ? -10.766 -3.812 -8.086 1 87.69 671 PRO A N 1
ATOM 5269 C CA . PRO A 1 671 ? -12.125 -4.066 -7.613 1 87.69 671 PRO A CA 1
ATOM 5270 C C . PRO A 1 671 ? -12.469 -5.555 -7.578 1 87.69 671 PRO A C 1
ATOM 5272 O O . PRO A 1 671 ? -12.258 -6.266 -8.562 1 87.69 671 PRO A O 1
ATOM 5275 N N . GLY A 1 672 ? -12.906 -5.973 -6.457 1 81.38 672 GLY A N 1
ATOM 5276 C CA . GLY A 1 672 ? -13.375 -7.344 -6.316 1 81.38 672 GLY A CA 1
ATOM 5277 C C . GLY A 1 672 ? -12.25 -8.336 -6.121 1 81.38 672 GLY A C 1
ATOM 5278 O O . GLY A 1 672 ? -12.492 -9.547 -6.027 1 81.38 672 GLY A O 1
ATOM 5279 N N . ARG A 1 673 ? -10.992 -7.836 -6.02 1 85.44 673 ARG A N 1
ATOM 5280 C CA . ARG A 1 673 ? -9.828 -8.703 -5.883 1 85.44 673 ARG A CA 1
ATOM 5281 C C . ARG A 1 673 ? -8.883 -8.18 -4.801 1 85.44 673 ARG A C 1
ATOM 5283 O O . ARG A 1 673 ? -7.871 -7.551 -5.102 1 85.44 673 ARG A O 1
ATOM 5290 N N . PRO A 1 674 ? -9.047 -8.445 -3.635 1 80.62 674 PRO A N 1
ATOM 5291 C CA . PRO A 1 674 ? -8.391 -7.785 -2.502 1 80.62 674 PRO A CA 1
ATOM 5292 C C . PRO A 1 674 ? -6.875 -7.953 -2.51 1 80.62 674 PRO A C 1
ATOM 5294 O O . PRO A 1 674 ? -6.16 -7.18 -1.871 1 80.62 674 PRO A O 1
ATOM 5297 N N . VAL A 1 675 ? -6.246 -8.875 -3.271 1 88.12 675 VAL A N 1
ATOM 5298 C CA . VAL A 1 675 ? -4.809 -9.062 -3.107 1 88.12 675 VAL A CA 1
ATOM 5299 C C . VAL A 1 675 ? -4.082 -8.633 -4.379 1 88.12 675 VAL A C 1
ATOM 5301 O O . VAL A 1 675 ? -2.848 -8.617 -4.422 1 88.12 675 VAL A O 1
ATOM 5304 N N . TYR A 1 676 ? -4.754 -8.242 -5.41 1 92.81 676 TYR A N 1
ATOM 5305 C CA . TYR A 1 676 ? -4.152 -7.84 -6.672 1 92.81 676 TYR A CA 1
ATOM 5306 C C . TYR A 1 676 ? -4.082 -6.32 -6.785 1 92.81 676 TYR A C 1
ATOM 5308 O O . TYR A 1 676 ? -5.117 -5.648 -6.832 1 92.81 676 TYR A O 1
ATOM 5316 N N . ARG A 1 677 ? -2.879 -5.844 -6.867 1 95.25 677 ARG A N 1
ATOM 5317 C CA . ARG A 1 677 ? -2.711 -4.398 -6.773 1 95.25 677 ARG A CA 1
ATOM 5318 C C . ARG A 1 677 ? -1.99 -3.85 -8 1 95.25 677 ARG A C 1
ATOM 5320 O O . ARG A 1 677 ? -1.744 -2.645 -8.094 1 95.25 677 ARG A O 1
ATOM 5327 N N . HIS A 1 678 ? -1.602 -4.695 -8.953 1 95.81 678 HIS A N 1
ATOM 5328 C CA . HIS A 1 678 ? -0.936 -4.277 -10.18 1 95.81 678 HIS A CA 1
ATOM 5329 C C . HIS A 1 678 ? -1.947 -3.854 -11.234 1 95.81 678 HIS A C 1
ATOM 5331 O O . HIS A 1 678 ? -2.791 -4.652 -11.648 1 95.81 678 HIS A O 1
ATOM 5337 N N . TYR A 1 679 ? -1.91 -2.721 -11.797 1 94.69 679 TYR A N 1
ATOM 5338 C CA . TYR A 1 679 ? -3.01 -2.172 -12.578 1 94.69 679 TYR A CA 1
ATOM 5339 C C . TYR A 1 679 ? -2.725 -2.295 -14.07 1 94.69 679 TYR A C 1
ATOM 5341 O O . TYR A 1 679 ? -3.562 -1.932 -14.906 1 94.69 679 TYR A O 1
ATOM 5349 N N . ILE A 1 680 ? -1.553 -2.869 -14.43 1 94.94 680 ILE A N 1
ATOM 5350 C CA . ILE A 1 680 ? -1.254 -3.109 -15.836 1 94.94 680 ILE A CA 1
ATOM 5351 C C . ILE A 1 680 ? -1.504 -4.578 -16.172 1 94.94 680 ILE A C 1
ATOM 5353 O O . ILE A 1 680 ? -2.008 -4.895 -17.25 1 94.94 680 ILE A O 1
ATOM 5357 N N . THR A 1 681 ? -1.122 -5.43 -15.219 1 90.44 681 THR A N 1
ATOM 5358 C CA . THR A 1 681 ? -1.285 -6.859 -15.461 1 90.44 681 THR A CA 1
ATOM 5359 C C . THR A 1 681 ? -1.797 -7.57 -14.211 1 90.44 681 THR A C 1
ATOM 5361 O O . THR A 1 681 ? -1.28 -7.355 -13.117 1 90.44 681 THR A O 1
ATOM 5364 N N . ALA A 1 682 ? -2.867 -8.312 -14.406 1 85.44 682 ALA A N 1
ATOM 5365 C CA . ALA A 1 682 ? -3.451 -9.18 -13.383 1 85.44 682 ALA A CA 1
ATOM 5366 C C . ALA A 1 682 ? -4.391 -10.211 -14 1 85.44 682 ALA A C 1
ATOM 5368 O O . ALA A 1 682 ? -4.82 -10.055 -15.148 1 85.44 682 ALA A O 1
ATOM 5369 N N . PRO A 1 683 ? -4.57 -11.211 -13.281 1 80.56 683 PRO A N 1
ATOM 5370 C CA . PRO A 1 683 ? -5.531 -12.172 -13.828 1 80.56 683 PRO A CA 1
ATOM 5371 C C . PRO A 1 683 ? -6.938 -11.594 -13.953 1 80.56 683 PRO A C 1
ATOM 5373 O O . PRO A 1 683 ? -7.27 -10.609 -13.289 1 80.56 683 PRO A O 1
ATOM 5376 N N . SER A 1 684 ? -7.586 -12.234 -14.836 1 76 684 SER A N 1
ATOM 5377 C CA . SER A 1 684 ? -8.984 -11.836 -14.984 1 76 684 SER A CA 1
ATOM 5378 C C . SER A 1 684 ? -9.805 -12.258 -13.766 1 76 684 SER A C 1
ATOM 5380 O O . SER A 1 684 ? -9.539 -13.297 -13.164 1 76 684 SER A O 1
ATOM 5382 N N . GLN A 1 685 ? -10.828 -11.477 -13.453 1 72.88 685 GLN A N 1
ATOM 5383 C CA . GLN A 1 685 ? -11.742 -11.781 -12.352 1 72.88 685 GLN A CA 1
ATOM 5384 C C . GLN A 1 685 ? -12.531 -13.062 -12.633 1 72.88 685 GLN A C 1
ATOM 5386 O O . GLN A 1 685 ? -12.992 -13.719 -11.703 1 72.88 685 GLN A O 1
ATOM 5391 N N . HIS A 1 686 ? -12.609 -13.414 -13.891 1 68.69 686 HIS A N 1
ATOM 5392 C CA . HIS A 1 686 ? -13.461 -14.539 -14.258 1 68.69 686 HIS A CA 1
ATOM 5393 C C . HIS A 1 686 ? -12.625 -15.742 -14.688 1 68.69 686 HIS A C 1
ATOM 5395 O O . HIS A 1 686 ? -13.172 -16.766 -15.109 1 68.69 686 HIS A O 1
ATOM 5401 N N . ASN A 1 687 ? -11.391 -15.516 -14.648 1 64.75 687 ASN A N 1
ATOM 5402 C CA . ASN A 1 687 ? -10.414 -16.562 -14.906 1 64.75 687 ASN A CA 1
ATOM 5403 C C . ASN A 1 687 ? -9.117 -16.328 -14.148 1 64.75 687 ASN A C 1
ATOM 5405 O O . ASN A 1 687 ? -8.211 -15.664 -14.648 1 64.75 687 ASN A O 1
ATOM 5409 N N . ASN A 1 688 ? -8.992 -16.891 -13.102 1 58.75 688 ASN A N 1
ATOM 5410 C CA . ASN A 1 688 ? -7.891 -16.656 -12.18 1 58.75 688 ASN A CA 1
ATOM 5411 C C . ASN A 1 688 ? -6.547 -17.016 -12.805 1 58.75 688 ASN A C 1
ATOM 5413 O O . ASN A 1 688 ? -5.504 -16.516 -12.383 1 58.75 688 ASN A O 1
ATOM 5417 N N . TYR A 1 689 ? -6.582 -17.906 -13.852 1 56.25 689 TYR A N 1
ATOM 5418 C CA . TYR A 1 689 ? -5.328 -18.297 -14.469 1 56.25 689 TYR A CA 1
ATOM 5419 C C . TYR A 1 689 ? -4.988 -17.406 -15.656 1 56.25 689 TYR A C 1
ATOM 5421 O O . TYR A 1 689 ? -3.857 -17.422 -16.141 1 56.25 689 TYR A O 1
ATOM 5429 N N . GLY A 1 690 ? -5.941 -16.547 -16.031 1 64.56 690 GLY A N 1
ATOM 5430 C CA . GLY A 1 690 ? -5.77 -15.711 -17.219 1 64.56 690 GLY A CA 1
ATOM 5431 C C . GLY A 1 690 ? -5.125 -14.375 -16.922 1 64.56 690 GLY A C 1
ATOM 5432 O O . GLY A 1 690 ? -4.91 -14.031 -15.758 1 64.56 690 GLY A O 1
ATOM 5433 N N . ASN A 1 691 ? -4.496 -13.852 -17.953 1 71.44 691 ASN A N 1
ATOM 5434 C CA . ASN A 1 691 ? -3.906 -12.523 -17.859 1 71.44 691 ASN A CA 1
ATOM 5435 C C . ASN A 1 691 ? -4.66 -11.508 -18.719 1 71.44 691 ASN A C 1
ATOM 5437 O O . ASN A 1 691 ? -5.199 -11.859 -19.766 1 71.44 691 ASN A O 1
ATOM 5441 N N . SER A 1 692 ? -4.855 -10.406 -18.094 1 70.75 692 SER A N 1
ATOM 5442 C CA . SER A 1 692 ? -5.465 -9.281 -18.797 1 70.75 692 SER A CA 1
ATOM 5443 C C . SER A 1 692 ? -4.609 -8.023 -18.688 1 70.75 692 SER A C 1
ATOM 5445 O O . SER A 1 692 ? -4.086 -7.719 -17.625 1 70.75 692 SER A O 1
ATOM 5447 N N . GLY A 1 693 ? -4.383 -7.52 -19.875 1 86.12 693 GLY A N 1
ATOM 5448 C CA . GLY A 1 693 ? -3.879 -6.156 -19.828 1 86.12 693 GLY A CA 1
ATOM 5449 C C . GLY A 1 693 ? -4.914 -5.152 -19.359 1 86.12 693 GLY A C 1
ATOM 5450 O O . GLY A 1 693 ? -6.09 -5.254 -19.719 1 86.12 693 GLY A O 1
ATOM 5451 N N . PHE A 1 694 ? -4.566 -4.348 -18.5 1 92.75 694 PHE A N 1
ATOM 5452 C CA . PHE A 1 694 ? -5.434 -3.314 -17.938 1 92.75 694 PHE A CA 1
ATOM 5453 C C . PHE A 1 694 ? -6.605 -3.938 -17.188 1 92.75 694 PHE A C 1
ATOM 5455 O O . PHE A 1 694 ? -7.766 -3.645 -17.484 1 92.75 694 PHE A O 1
ATOM 5462 N N . PRO A 1 695 ? -6.312 -4.742 -16.188 1 90.56 695 PRO A N 1
ATOM 5463 C CA . PRO A 1 695 ? -7.312 -5.617 -15.57 1 90.56 695 PRO A CA 1
ATOM 5464 C C . PRO A 1 695 ? -8.484 -4.84 -14.977 1 90.56 695 PRO A C 1
ATOM 5466 O O . PRO A 1 695 ? -9.641 -5.23 -15.156 1 90.56 695 PRO A O 1
ATOM 5469 N N . GLY A 1 696 ? -8.25 -3.727 -14.289 1 90.56 696 GLY A N 1
ATOM 5470 C CA . GLY A 1 696 ? -9.336 -2.945 -13.719 1 90.56 696 GLY A CA 1
ATOM 5471 C C . GLY A 1 696 ? -10.32 -2.453 -14.758 1 90.56 696 GLY A C 1
ATOM 5472 O O . GLY A 1 696 ? -11.539 -2.533 -14.555 1 90.56 696 GLY A O 1
ATOM 5473 N N . LEU A 1 697 ? -9.805 -1.945 -15.836 1 92.44 697 LEU A N 1
ATOM 5474 C CA . LEU A 1 697 ? -10.625 -1.397 -16.906 1 92.44 697 LEU A CA 1
ATOM 5475 C C . LEU A 1 697 ? -11.359 -2.51 -17.656 1 92.44 697 LEU A C 1
ATOM 5477 O O . LEU A 1 697 ? -12.578 -2.426 -17.859 1 92.44 697 LEU A O 1
ATOM 5481 N N . VAL A 1 698 ? -10.711 -3.594 -18 1 89.38 698 VAL A N 1
ATOM 5482 C CA . VAL A 1 698 ? -11.266 -4.68 -18.812 1 89.38 698 VAL A CA 1
ATOM 5483 C C . VAL A 1 698 ? -12.344 -5.406 -18.016 1 89.38 698 VAL A C 1
ATOM 5485 O O . VAL A 1 698 ? -13.406 -5.734 -18.547 1 89.38 698 VAL A O 1
ATOM 5488 N N . ASP A 1 699 ? -12.07 -5.652 -16.766 1 87.12 699 ASP A N 1
ATOM 5489 C CA . ASP A 1 699 ? -13.078 -6.293 -15.93 1 87.12 699 ASP A CA 1
ATOM 5490 C C . ASP A 1 699 ? -14.336 -5.43 -15.82 1 87.12 699 ASP A C 1
ATOM 5492 O O . ASP A 1 699 ? -15.453 -5.945 -15.836 1 87.12 699 ASP A O 1
ATOM 5496 N N . SER A 1 700 ? -14.102 -4.113 -15.633 1 89.25 700 SER A N 1
ATOM 5497 C CA . SER A 1 700 ? -15.242 -3.213 -15.516 1 89.25 700 SER A CA 1
ATOM 5498 C C . SER A 1 700 ? -16.047 -3.182 -16.812 1 89.25 700 SER A C 1
ATOM 5500 O O . SER A 1 700 ? -17.281 -3.027 -16.781 1 89.25 700 SER A O 1
ATOM 5502 N N . MET A 1 701 ? -15.43 -3.318 -17.969 1 88.44 701 MET A N 1
ATOM 5503 C CA . MET A 1 701 ? -16.109 -3.365 -19.266 1 88.44 701 MET A CA 1
ATOM 5504 C C . MET A 1 701 ? -16.906 -4.656 -19.406 1 88.44 701 MET A C 1
ATOM 5506 O O . MET A 1 701 ? -18.031 -4.637 -19.891 1 88.44 701 MET A O 1
ATOM 5510 N N . PHE A 1 702 ? -16.328 -5.723 -18.969 1 81.06 702 PHE A N 1
ATOM 5511 C CA . PHE A 1 702 ? -16.953 -7.039 -19.078 1 81.06 702 PHE A CA 1
ATOM 5512 C C . PHE A 1 702 ? -18.25 -7.094 -18.281 1 81.06 702 PHE A C 1
ATOM 5514 O O . PHE A 1 702 ? -19.219 -7.715 -18.719 1 81.06 702 PHE A O 1
ATOM 5521 N N . ASP A 1 703 ? -18.344 -6.398 -17.234 1 77.69 703 ASP A N 1
ATOM 5522 C CA . ASP A 1 703 ? -19.453 -6.488 -16.281 1 77.69 703 ASP A CA 1
ATOM 5523 C C . ASP A 1 703 ? -20.641 -5.664 -16.766 1 77.69 703 ASP A C 1
ATOM 5525 O O . ASP A 1 703 ? -21.75 -5.805 -16.234 1 77.69 703 ASP A O 1
ATOM 5529 N N . ILE A 1 704 ? -20.531 -4.809 -17.719 1 82.81 704 ILE A N 1
ATOM 5530 C CA . ILE A 1 704 ? -21.562 -3.859 -18.125 1 82.81 704 ILE A CA 1
ATOM 5531 C C . ILE A 1 704 ? -22.781 -4.613 -18.656 1 82.81 704 ILE A C 1
ATOM 5533 O O . ILE A 1 704 ? -23.906 -4.324 -18.266 1 82.81 704 ILE A O 1
ATOM 5537 N N . ASP A 1 705 ? -22.516 -5.652 -19.438 1 75.75 705 ASP A N 1
ATOM 5538 C CA . ASP A 1 705 ? -23.625 -6.309 -20.109 1 75.75 705 ASP A CA 1
ATOM 5539 C C . ASP A 1 705 ? -24.5 -7.066 -19.125 1 75.75 705 ASP A C 1
ATOM 5541 O O . ASP A 1 705 ? -25.719 -7.152 -19.297 1 75.75 705 ASP A O 1
ATOM 5545 N N . ALA A 1 706 ? -23.844 -7.473 -18.109 1 69.81 706 ALA A N 1
ATOM 5546 C CA . ALA A 1 706 ? -24.562 -8.344 -17.188 1 69.81 706 ALA A CA 1
ATOM 5547 C C . ALA A 1 706 ? -25.188 -7.539 -16.047 1 69.81 706 ALA A C 1
ATOM 5549 O O . ALA A 1 706 ? -26 -8.062 -15.281 1 69.81 706 ALA A O 1
ATOM 5550 N N . ASP A 1 707 ? -24.938 -6.234 -15.977 1 78.19 707 ASP A N 1
ATOM 5551 C CA . ASP A 1 707 ? -25.359 -5.469 -14.805 1 78.19 707 ASP A CA 1
ATOM 5552 C C . ASP A 1 707 ? -26.5 -4.516 -15.148 1 78.19 707 ASP A C 1
ATOM 5554 O O . ASP A 1 707 ? -26.406 -3.75 -16.109 1 78.19 707 ASP A O 1
ATOM 5558 N N . PRO A 1 708 ? -27.547 -4.594 -14.352 1 83.06 708 PRO A N 1
ATOM 5559 C CA . PRO A 1 708 ? -28.672 -3.693 -14.602 1 83.06 708 PRO A CA 1
ATOM 5560 C C . PRO A 1 708 ? -28.328 -2.229 -14.352 1 83.06 708 PRO A C 1
ATOM 5562 O O . PRO A 1 708 ? -28.922 -1.334 -14.953 1 83.06 708 PRO A O 1
ATOM 5565 N N . ASP A 1 709 ? -27.422 -1.909 -13.516 1 90.38 709 ASP A N 1
ATOM 5566 C CA . ASP A 1 709 ? -27 -0.539 -13.219 1 90.38 709 ASP A CA 1
ATOM 5567 C C . ASP A 1 709 ? -26 -0.033 -14.25 1 90.38 709 ASP A C 1
ATOM 5569 O O . ASP A 1 709 ? -24.828 0.135 -13.945 1 90.38 709 ASP A O 1
ATOM 5573 N N . GLN A 1 710 ? -26.531 0.351 -15.336 1 89.06 710 GLN A N 1
ATOM 5574 C CA . GLN A 1 710 ? -25.688 0.762 -16.453 1 89.06 710 GLN A CA 1
ATOM 5575 C C . GLN A 1 710 ? -24.938 2.057 -16.141 1 89.06 710 GLN A C 1
ATOM 5577 O O . GLN A 1 710 ? -23.766 2.189 -16.469 1 89.06 710 GLN A O 1
ATOM 5582 N N . VAL A 1 711 ? -25.625 2.943 -15.484 1 89.88 711 VAL A N 1
ATOM 5583 C CA . VAL A 1 711 ? -25.016 4.234 -15.172 1 89.88 711 VAL A CA 1
ATOM 5584 C C . VAL A 1 711 ? -23.844 4.039 -14.203 1 89.88 711 VAL A C 1
ATOM 5586 O O . VAL A 1 711 ? -22.75 4.559 -14.43 1 89.88 711 VAL A O 1
ATOM 5589 N N . GLY A 1 712 ? -24.141 3.27 -13.148 1 91.69 712 GLY A N 1
ATOM 5590 C CA . GLY A 1 712 ? -23.094 2.99 -12.172 1 91.69 712 GLY A CA 1
ATOM 5591 C C . GLY A 1 712 ? -21.906 2.244 -12.766 1 91.69 712 GLY A C 1
ATOM 5592 O O . GLY A 1 712 ? -20.766 2.506 -12.398 1 91.69 712 GLY A O 1
ATOM 5593 N N . ARG A 1 713 ? -22.141 1.412 -13.648 1 92.25 713 ARG A N 1
ATOM 5594 C CA . ARG A 1 713 ? -21.094 0.611 -14.266 1 92.25 713 ARG A CA 1
ATOM 5595 C C . ARG A 1 713 ? -20.203 1.468 -15.156 1 92.25 713 ARG A C 1
ATOM 5597 O O . ARG A 1 713 ? -18.984 1.307 -15.164 1 92.25 713 ARG A O 1
ATOM 5604 N N . TRP A 1 714 ? -20.828 2.301 -15.906 1 94.56 714 TRP A N 1
ATOM 5605 C CA . TRP A 1 714 ? -20.031 3.152 -16.781 1 94.56 714 TRP A CA 1
ATOM 5606 C C . TRP A 1 714 ? -19.219 4.148 -15.961 1 94.56 714 TRP A C 1
ATOM 5608 O O . TRP A 1 714 ? -18.109 4.516 -16.359 1 94.56 714 TRP A O 1
ATOM 5618 N N . GLU A 1 715 ? -19.766 4.551 -14.789 1 94 715 GLU A N 1
ATOM 5619 C CA . GLU A 1 715 ? -18.984 5.395 -13.891 1 94 715 GLU A CA 1
ATOM 5620 C C . GLU A 1 715 ? -17.75 4.656 -13.375 1 94 715 GLU A C 1
ATOM 5622 O O . GLU A 1 715 ? -16.672 5.25 -13.242 1 94 715 GLU A O 1
ATOM 5627 N N . GLU A 1 716 ? -17.969 3.42 -13.109 1 94.44 716 GLU A N 1
ATOM 5628 C CA . GLU A 1 716 ? -16.844 2.609 -12.664 1 94.44 716 GLU A CA 1
ATOM 5629 C C . GLU A 1 716 ? -15.805 2.459 -13.773 1 94.44 716 GLU A C 1
ATOM 5631 O O . GLU A 1 716 ? -14.602 2.451 -13.508 1 94.44 716 GLU A O 1
ATOM 5636 N N . VAL A 1 717 ? -16.25 2.314 -14.984 1 95.69 717 VAL A N 1
ATOM 5637 C CA . VAL A 1 717 ? -15.336 2.232 -16.125 1 95.69 717 VAL A CA 1
ATOM 5638 C C . VAL A 1 717 ? -14.516 3.52 -16.219 1 95.69 717 VAL A C 1
ATOM 5640 O O . VAL A 1 717 ? -13.297 3.473 -16.391 1 95.69 717 VAL A O 1
ATOM 5643 N N . LYS A 1 718 ? -15.18 4.625 -16.094 1 96.56 718 LYS A N 1
ATOM 5644 C CA . LYS A 1 718 ? -14.484 5.91 -16.141 1 96.56 718 LYS A CA 1
ATOM 5645 C C . LYS A 1 718 ? -13.461 6.023 -15.008 1 96.56 718 LYS A C 1
ATOM 5647 O O . LYS A 1 718 ? -12.359 6.527 -15.219 1 96.56 718 LYS A O 1
ATOM 5652 N N . ARG A 1 719 ? -13.852 5.598 -13.859 1 96.69 719 ARG A N 1
ATOM 5653 C CA . ARG A 1 719 ? -12.953 5.613 -12.711 1 96.69 719 ARG A CA 1
ATOM 5654 C C . ARG A 1 719 ? -11.727 4.754 -12.961 1 96.69 719 ARG A C 1
ATOM 5656 O O . ARG A 1 719 ? -10.594 5.199 -12.758 1 96.69 719 ARG A O 1
ATOM 5663 N N . GLN A 1 720 ? -11.914 3.545 -13.445 1 96.12 720 GLN A N 1
ATOM 5664 C CA . GLN A 1 720 ? -10.805 2.629 -13.703 1 96.12 720 GLN A CA 1
ATOM 5665 C C . GLN A 1 720 ? -9.93 3.135 -14.844 1 96.12 720 GLN A C 1
ATOM 5667 O O . GLN A 1 720 ? -8.711 2.93 -14.836 1 96.12 720 GLN A O 1
ATOM 5672 N N . TYR A 1 721 ? -10.57 3.771 -15.883 1 96.56 721 TYR A N 1
ATOM 5673 C CA . TYR A 1 721 ? -9.828 4.402 -16.969 1 96.56 721 TYR A CA 1
ATOM 5674 C C . TYR A 1 721 ? -8.875 5.469 -16.422 1 96.56 721 TYR A C 1
ATOM 5676 O O . TYR A 1 721 ? -7.707 5.523 -16.812 1 96.56 721 TYR A O 1
ATOM 5684 N N . SER A 1 722 ? -9.344 6.242 -15.508 1 96.88 722 SER A N 1
ATOM 5685 C CA . SER A 1 722 ? -8.562 7.301 -14.883 1 96.88 722 SER A CA 1
ATOM 5686 C C . SER A 1 722 ? -7.41 6.723 -14.062 1 96.88 722 SER A C 1
ATOM 5688 O O . SER A 1 722 ? -6.285 7.223 -14.125 1 96.88 722 SER A O 1
ATOM 5690 N N . ILE A 1 723 ? -7.664 5.723 -13.281 1 97.12 723 ILE A N 1
ATOM 5691 C CA . ILE A 1 723 ? -6.656 5.105 -12.43 1 97.12 723 ILE A CA 1
ATOM 5692 C C . ILE A 1 723 ? -5.559 4.484 -13.289 1 97.12 723 ILE A C 1
ATOM 5694 O O . ILE A 1 723 ? -4.375 4.598 -12.977 1 97.12 723 ILE A O 1
ATOM 5698 N N . LEU A 1 724 ? -5.965 3.828 -14.383 1 96.88 724 LEU A N 1
ATOM 5699 C CA . LEU A 1 724 ? -5 3.256 -15.312 1 96.88 724 LEU A CA 1
ATOM 5700 C C . LEU A 1 724 ? -4.07 4.332 -15.859 1 96.88 724 LEU A C 1
ATOM 5702 O O . LEU A 1 724 ? -2.846 4.168 -15.852 1 96.88 724 LEU A O 1
ATOM 5706 N N . ILE A 1 725 ? -4.66 5.418 -16.328 1 96.31 725 ILE A N 1
ATOM 5707 C CA . ILE A 1 725 ? -3.912 6.543 -16.891 1 96.31 725 ILE A CA 1
ATOM 5708 C C . ILE A 1 725 ? -2.93 7.07 -15.844 1 96.31 725 ILE A C 1
ATOM 5710 O O . ILE A 1 725 ? -1.759 7.309 -16.141 1 96.31 725 ILE A O 1
ATOM 5714 N N . PHE A 1 726 ? -3.375 7.207 -14.68 1 96.38 726 PHE A N 1
ATOM 5715 C CA . PHE A 1 726 ? -2.555 7.727 -13.594 1 96.38 726 PHE A CA 1
ATOM 5716 C C . PHE A 1 726 ? -1.326 6.852 -13.375 1 96.38 726 PHE A C 1
ATOM 5718 O O . PHE A 1 726 ? -0.212 7.359 -13.234 1 96.38 726 PHE A O 1
ATOM 5725 N N . HIS A 1 727 ? -1.494 5.543 -13.352 1 96.69 727 HIS A N 1
ATOM 5726 C CA . HIS A 1 727 ? -0.385 4.648 -13.031 1 96.69 727 HIS A CA 1
ATOM 5727 C C . HIS A 1 727 ? 0.625 4.594 -14.172 1 96.69 727 HIS A C 1
ATOM 5729 O O . HIS A 1 727 ? 1.826 4.445 -13.938 1 96.69 727 HIS A O 1
ATOM 5735 N N . ILE A 1 728 ? 0.17 4.719 -15.391 1 96.75 728 ILE A N 1
ATOM 5736 C CA . ILE A 1 728 ? 1.107 4.793 -16.5 1 96.75 728 ILE A CA 1
ATOM 5737 C C . ILE A 1 728 ? 1.935 6.07 -16.406 1 96.75 728 ILE A C 1
ATOM 5739 O O . ILE A 1 728 ? 3.154 6.043 -16.578 1 96.75 728 ILE A O 1
ATOM 5743 N N . LEU A 1 729 ? 1.295 7.16 -16.047 1 95.81 729 LEU A N 1
ATOM 5744 C CA . LEU A 1 729 ? 1.994 8.43 -15.875 1 95.81 729 LEU A CA 1
ATOM 5745 C C . LEU A 1 729 ? 2.951 8.359 -14.688 1 95.81 729 LEU A C 1
ATOM 5747 O O . LEU A 1 729 ? 4.059 8.906 -14.75 1 95.81 729 LEU A O 1
ATOM 5751 N N . SER A 1 730 ? 2.484 7.77 -13.641 1 95.06 730 SER A N 1
ATOM 5752 C CA . SER A 1 730 ? 3.328 7.602 -12.461 1 95.06 730 SER A CA 1
ATOM 5753 C C . SER A 1 730 ? 4.586 6.809 -12.789 1 95.06 730 SER A C 1
ATOM 5755 O O . SER A 1 730 ? 5.68 7.156 -12.344 1 95.06 730 SER A O 1
ATOM 5757 N N . ALA A 1 731 ? 4.418 5.715 -13.539 1 96.38 731 ALA A N 1
ATOM 5758 C CA . ALA A 1 731 ? 5.566 4.918 -13.969 1 96.38 731 ALA A CA 1
ATOM 5759 C C . ALA A 1 731 ? 6.52 5.742 -14.828 1 96.38 731 ALA A C 1
ATOM 5761 O O . ALA A 1 731 ? 7.738 5.656 -14.672 1 96.38 731 ALA A O 1
ATOM 5762 N N . ALA A 1 732 ? 5.977 6.52 -15.734 1 96 732 ALA A N 1
ATOM 5763 C CA . ALA A 1 732 ? 6.793 7.406 -16.562 1 96 732 ALA A CA 1
ATOM 5764 C C . ALA A 1 732 ? 7.582 8.383 -15.695 1 96 732 ALA A C 1
ATOM 5766 O O . ALA A 1 732 ? 8.773 8.617 -15.93 1 96 732 ALA A O 1
ATOM 5767 N N . SER A 1 733 ? 6.938 8.945 -14.703 1 94.81 733 SER A N 1
ATOM 5768 C CA . SER A 1 733 ? 7.578 9.898 -13.797 1 94.81 733 SER A CA 1
ATOM 5769 C C . SER A 1 733 ? 8.719 9.242 -13.023 1 94.81 733 SER A C 1
ATOM 5771 O O . SER A 1 733 ? 9.734 9.883 -12.742 1 94.81 733 SER A O 1
ATOM 5773 N N . THR A 1 734 ? 8.57 8 -12.68 1 94.88 734 THR A N 1
ATOM 5774 C CA . THR A 1 734 ? 9.57 7.246 -11.93 1 94.88 734 THR A CA 1
ATOM 5775 C C . THR A 1 734 ? 10.852 7.094 -12.75 1 94.88 734 THR A C 1
ATOM 5777 O O . THR A 1 734 ? 11.953 7.047 -12.195 1 94.88 734 THR A O 1
ATOM 5780 N N . LEU A 1 735 ? 10.758 7.109 -14.062 1 95.44 735 LEU A N 1
ATOM 5781 C CA . LEU A 1 735 ? 11.891 6.867 -14.953 1 95.44 735 LEU A CA 1
ATOM 5782 C C . LEU A 1 735 ? 12.609 8.172 -15.281 1 95.44 735 LEU A C 1
ATOM 5784 O O . LEU A 1 735 ? 13.727 8.156 -15.805 1 95.44 735 LEU A O 1
ATOM 5788 N N . ARG A 1 736 ? 12.016 9.312 -14.883 1 92.62 736 ARG A N 1
ATOM 5789 C CA . ARG A 1 736 ? 12.609 10.609 -15.203 1 92.62 736 ARG A CA 1
ATOM 5790 C C . ARG A 1 736 ? 13.742 10.938 -14.234 1 92.62 736 ARG A C 1
ATOM 5792 O O . ARG A 1 736 ? 13.922 10.258 -13.227 1 92.62 736 ARG A O 1
ATOM 5799 N N . THR A 1 737 ? 14.43 12.055 -14.672 1 91.88 737 THR A N 1
ATOM 5800 C CA . THR A 1 737 ? 15.492 12.523 -13.781 1 91.88 737 THR A CA 1
ATOM 5801 C C . THR A 1 737 ? 14.93 12.844 -12.398 1 91.88 737 THR A C 1
ATOM 5803 O O . THR A 1 737 ? 13.852 13.422 -12.273 1 91.88 737 THR A O 1
ATOM 5806 N N . PRO A 1 738 ? 15.672 12.477 -11.43 1 93.19 738 PRO A N 1
ATOM 5807 C CA . PRO A 1 738 ? 15.141 12.617 -10.078 1 93.19 738 PRO A CA 1
ATOM 5808 C C . PRO A 1 738 ? 14.992 14.07 -9.641 1 93.19 738 PRO A C 1
ATOM 5810 O O . PRO A 1 738 ? 14.242 14.367 -8.703 1 93.19 738 PRO A O 1
ATOM 5813 N N . VAL A 1 739 ? 15.695 15.078 -10.242 1 95.31 739 VAL A N 1
ATOM 5814 C CA . VAL A 1 739 ? 15.641 16.469 -9.828 1 95.31 739 VAL A CA 1
ATOM 5815 C C . VAL A 1 739 ? 15.406 17.375 -11.039 1 95.31 739 VAL A C 1
ATOM 5817 O O . VAL A 1 739 ? 16.219 17.406 -11.953 1 95.31 739 VAL A O 1
ATOM 5820 N N . PRO A 1 740 ? 14.367 18.141 -11.156 1 95.44 740 PRO A N 1
ATOM 5821 C CA . PRO A 1 740 ? 13.305 18.188 -10.148 1 95.44 740 PRO A CA 1
ATOM 5822 C C . PRO A 1 740 ? 12.344 17 -10.258 1 95.44 740 PRO A C 1
ATOM 5824 O O . PRO A 1 740 ? 12.43 16.219 -11.203 1 95.44 740 PRO A O 1
ATOM 5827 N N . ILE A 1 741 ? 11.523 16.859 -9.211 1 91.5 741 ILE A N 1
ATOM 5828 C CA . ILE A 1 741 ? 10.438 15.898 -9.328 1 91.5 741 ILE A CA 1
ATOM 5829 C C . ILE A 1 741 ? 9.352 16.453 -10.25 1 91.5 741 ILE A C 1
ATOM 5831 O O . ILE A 1 741 ? 8.75 17.484 -9.953 1 91.5 741 ILE A O 1
ATOM 5835 N N . THR A 1 742 ? 9.141 15.875 -11.367 1 85 742 THR A N 1
ATOM 5836 C CA . THR A 1 742 ? 8.141 16.391 -12.297 1 85 742 THR A CA 1
ATOM 5837 C C . THR A 1 742 ? 7.262 15.25 -12.82 1 85 742 THR A C 1
ATOM 5839 O O . THR A 1 742 ? 7.73 14.125 -13 1 85 742 THR A O 1
ATOM 5842 N N . GLN A 1 743 ? 6.02 15.656 -12.883 1 79.75 743 GLN A N 1
ATOM 5843 C CA . GLN A 1 743 ? 5.082 14.711 -13.492 1 79.75 743 GLN A CA 1
ATOM 5844 C C . GLN A 1 743 ? 5.328 14.586 -14.992 1 79.75 743 GLN A C 1
ATOM 5846 O O . GLN A 1 743 ? 5.707 15.555 -15.648 1 79.75 743 GLN A O 1
ATOM 5851 N N . PHE A 1 744 ? 5.258 13.375 -15.367 1 75.12 744 PHE A N 1
ATOM 5852 C CA . PHE A 1 744 ? 5.156 13.25 -16.812 1 75.12 744 PHE A CA 1
ATOM 5853 C C . PHE A 1 744 ? 3.738 13.555 -17.281 1 75.12 744 PHE A C 1
ATOM 5855 O O . PHE A 1 744 ? 2.777 12.938 -16.828 1 75.12 744 PHE A O 1
ATOM 5862 N N . SER A 1 745 ? 3.393 14.758 -17.625 1 70.31 745 SER A N 1
ATOM 5863 C CA . SER A 1 745 ? 2.002 15.141 -17.828 1 70.31 745 SER A CA 1
ATOM 5864 C C . SER A 1 745 ? 1.717 15.383 -19.312 1 70.31 745 SER A C 1
ATOM 5866 O O . SER A 1 745 ? 2.643 15.562 -20.109 1 70.31 745 SER A O 1
ATOM 5868 N N . VAL A 1 746 ? 0.425 15.172 -19.562 1 62.25 746 VAL A N 1
ATOM 5869 C CA . VAL A 1 746 ? -0.061 15.398 -20.922 1 62.25 746 VAL A CA 1
ATOM 5870 C C . VAL A 1 746 ? 0.061 16.875 -21.281 1 62.25 746 VAL A C 1
ATOM 5872 O O . VAL A 1 746 ? -0.002 17.25 -22.453 1 62.25 746 VAL A O 1
ATOM 5875 N N . HIS A 1 747 ? 0.23 17.656 -20.203 1 55.31 747 HIS A N 1
ATOM 5876 C CA . HIS A 1 747 ? 0.258 19.078 -20.516 1 55.31 747 HIS A CA 1
ATOM 5877 C C . HIS A 1 747 ? 1.69 19.594 -20.594 1 55.31 747 HIS A C 1
ATOM 5879 O O . HIS A 1 747 ? 1.913 20.781 -20.859 1 55.31 747 HIS A O 1
ATOM 5885 N N . ASN A 1 748 ? 2.703 18.781 -20.125 1 44.94 748 ASN A N 1
ATOM 5886 C CA . ASN A 1 748 ? 4.047 19.328 -20.281 1 44.94 748 ASN A CA 1
ATOM 5887 C C . ASN A 1 748 ? 4.594 19.109 -21.688 1 44.94 748 ASN A C 1
ATOM 5889 O O . ASN A 1 748 ? 4.426 18.031 -22.25 1 44.94 748 ASN A O 1
ATOM 5893 N N . ASN B 1 1 ? 102.812 -2.189 0.496 1 24.95 1 ASN B N 1
ATOM 5894 C CA . ASN B 1 1 ? 102.125 -2.732 -0.678 1 24.95 1 ASN B CA 1
ATOM 5895 C C . ASN B 1 1 ? 100.875 -1.964 -0.993 1 24.95 1 ASN B C 1
ATOM 5897 O O . ASN B 1 1 ? 99.875 -2.086 -0.276 1 24.95 1 ASN B O 1
ATOM 5901 N N . ALA B 1 2 ? 101.125 -0.657 -1.193 1 34.84 2 ALA B N 1
ATOM 5902 C CA . ALA B 1 2 ? 100.312 0.553 -1.366 1 34.84 2 ALA B CA 1
ATOM 5903 C C . ALA B 1 2 ? 99.25 0.349 -2.42 1 34.84 2 ALA B C 1
ATOM 5905 O O . ALA B 1 2 ? 99.5 0.041 -3.576 1 34.84 2 ALA B O 1
ATOM 5906 N N . MET B 1 3 ? 98.125 -0.258 -1.863 1 36.44 3 MET B N 1
ATOM 5907 C CA . MET B 1 3 ? 97 -0.649 -2.695 1 36.44 3 MET B CA 1
ATOM 5908 C C . MET B 1 3 ? 96.688 0.425 -3.734 1 36.44 3 MET B C 1
ATOM 5910 O O . MET B 1 3 ? 96.688 1.612 -3.41 1 36.44 3 MET B O 1
ATOM 5914 N N . PRO B 1 4 ? 96.875 0.172 -4.883 1 43.72 4 PRO B N 1
ATOM 5915 C CA . PRO B 1 4 ? 97 1.212 -5.91 1 43.72 4 PRO B CA 1
ATOM 5916 C C . PRO B 1 4 ? 95.75 2.123 -5.953 1 43.72 4 PRO B C 1
ATOM 5918 O O . PRO B 1 4 ? 94.625 1.708 -5.574 1 43.72 4 PRO B O 1
ATOM 5921 N N . SER B 1 5 ? 95.875 3.404 -5.875 1 50.72 5 SER B N 1
ATOM 5922 C CA . SER B 1 5 ? 95.062 4.633 -5.742 1 50.72 5 SER B CA 1
ATOM 5923 C C . SER B 1 5 ? 93.875 4.609 -6.648 1 50.72 5 SER B C 1
ATOM 5925 O O . SER B 1 5 ? 92.812 5.254 -6.352 1 50.72 5 SER B O 1
ATOM 5927 N N . ARG B 1 6 ? 94 3.777 -7.672 1 52.69 6 ARG B N 1
ATOM 5928 C CA . ARG B 1 6 ? 92.938 3.812 -8.695 1 52.69 6 ARG B CA 1
ATOM 5929 C C . ARG B 1 6 ? 91.75 3.021 -8.258 1 52.69 6 ARG B C 1
ATOM 5931 O O . ARG B 1 6 ? 90.625 3.348 -8.641 1 52.69 6 ARG B O 1
ATOM 5938 N N . PHE B 1 7 ? 92 1.955 -7.477 1 51.75 7 PHE B N 1
ATOM 5939 C CA . PHE B 1 7 ? 90.875 1.047 -7.082 1 51.75 7 PHE B CA 1
ATOM 5940 C C . PHE B 1 7 ? 89.938 1.722 -6.098 1 51.75 7 PHE B C 1
ATOM 5942 O O . PHE B 1 7 ? 88.75 1.523 -6.164 1 51.75 7 PHE B O 1
ATOM 5949 N N . VAL B 1 8 ? 90.5 2.652 -5.324 1 57.31 8 VAL B N 1
ATOM 5950 C CA . VAL B 1 8 ? 89.688 3.311 -4.293 1 57.31 8 VAL B CA 1
ATOM 5951 C C . VAL B 1 8 ? 88.75 4.332 -4.938 1 57.31 8 VAL B C 1
ATOM 5953 O O . VAL B 1 8 ? 87.625 4.473 -4.527 1 57.31 8 VAL B O 1
ATOM 5956 N N . VAL B 1 9 ? 89.25 4.852 -6.07 1 58.19 9 VAL B N 1
ATOM 5957 C CA . VAL B 1 9 ? 88.438 5.895 -6.723 1 58.19 9 VAL B CA 1
ATOM 5958 C C . VAL B 1 9 ? 87.25 5.273 -7.414 1 58.19 9 VAL B C 1
ATOM 5960 O O . VAL B 1 9 ? 86.125 5.836 -7.383 1 58.19 9 VAL B O 1
ATOM 5963 N N . VAL B 1 10 ? 87.438 4.043 -7.898 1 60 10 VAL B N 1
ATOM 5964 C CA . VAL B 1 10 ? 86.375 3.377 -8.617 1 60 10 VAL B CA 1
ATOM 5965 C C . VAL B 1 10 ? 85.312 2.938 -7.625 1 60 10 VAL B C 1
ATOM 5967 O O . VAL B 1 10 ? 84.125 3.105 -7.887 1 60 10 VAL B O 1
ATOM 5970 N N . LEU B 1 11 ? 85.688 2.496 -6.484 1 60.66 11 LEU B N 1
ATOM 5971 C CA . LEU B 1 11 ? 84.688 2.004 -5.516 1 60.66 11 LEU B CA 1
ATOM 5972 C C . LEU B 1 11 ? 83.812 3.148 -4.973 1 60.66 11 LEU B C 1
ATOM 5974 O O . LEU B 1 11 ? 82.625 3.006 -4.82 1 60.66 11 LEU B O 1
ATOM 5978 N N . VAL B 1 12 ? 84.562 4.297 -4.836 1 63.03 12 VAL B N 1
ATOM 5979 C CA . VAL B 1 12 ? 83.812 5.426 -4.266 1 63.03 12 VAL B CA 1
ATOM 5980 C C . VAL B 1 12 ? 82.875 5.988 -5.301 1 63.03 12 VAL B C 1
ATOM 5982 O O . VAL B 1 12 ? 81.75 6.402 -4.957 1 63.03 12 VAL B O 1
ATOM 5985 N N . SER B 1 13 ? 83.25 5.812 -6.516 1 61.03 13 SER B N 1
ATOM 5986 C CA . SER B 1 13 ? 82.375 6.32 -7.562 1 61.03 13 SER B CA 1
ATOM 5987 C C . SER B 1 13 ? 81.188 5.43 -7.734 1 61.03 13 SER B C 1
ATOM 5989 O O . SER B 1 13 ? 80.062 5.926 -7.945 1 61.03 13 SER B O 1
ATOM 5991 N N . VAL B 1 14 ? 81.375 4.109 -7.645 1 64.5 14 VAL B N 1
ATOM 5992 C CA . VAL B 1 14 ? 80.25 3.201 -7.781 1 64.5 14 VAL B CA 1
ATOM 5993 C C . VAL B 1 14 ? 79.312 3.395 -6.613 1 64.5 14 VAL B C 1
ATOM 5995 O O . VAL B 1 14 ? 78.062 3.385 -6.797 1 64.5 14 VAL B O 1
ATOM 5998 N N . LEU B 1 15 ? 79.875 3.629 -5.438 1 64.69 15 LEU B N 1
ATOM 5999 C CA . LEU B 1 15 ? 79 3.848 -4.281 1 64.69 15 LEU B CA 1
ATOM 6000 C C . LEU B 1 15 ? 78.25 5.152 -4.426 1 64.69 15 LEU B C 1
ATOM 6002 O O . LEU B 1 15 ? 77.062 5.219 -4.082 1 64.69 15 LEU B O 1
ATOM 6006 N N . ALA B 1 16 ? 78.938 6.098 -4.996 1 65.62 16 ALA B N 1
ATOM 6007 C CA . ALA B 1 16 ? 78.25 7.379 -5.168 1 65.62 16 ALA B CA 1
ATOM 6008 C C . ALA B 1 16 ? 77.125 7.27 -6.18 1 65.62 16 ALA B C 1
ATOM 6010 O O . ALA B 1 16 ? 76.062 7.855 -5.988 1 65.62 16 ALA B O 1
ATOM 6011 N N . VAL B 1 17 ? 77.375 6.523 -7.23 1 66.38 17 VAL B N 1
ATOM 6012 C CA . VAL B 1 17 ? 76.312 6.32 -8.219 1 66.38 17 VAL B CA 1
ATOM 6013 C C . VAL B 1 17 ? 75.188 5.531 -7.602 1 66.38 17 VAL B C 1
ATOM 6015 O O . VAL B 1 17 ? 74 5.871 -7.797 1 66.38 17 VAL B O 1
ATOM 6018 N N . SER B 1 18 ? 75.438 4.473 -6.848 1 66.69 18 SER B N 1
ATOM 6019 C CA . SER B 1 18 ? 74.375 3.682 -6.246 1 66.69 18 SER B CA 1
ATOM 6020 C C . SER B 1 18 ? 73.562 4.512 -5.258 1 66.69 18 SER B C 1
ATOM 6022 O O . SER B 1 18 ? 72.375 4.414 -5.219 1 66.69 18 SER B O 1
ATOM 6024 N N . VAL B 1 19 ? 74.312 5.316 -4.469 1 70.81 19 VAL B N 1
ATOM 6025 C CA . VAL B 1 19 ? 73.625 6.152 -3.5 1 70.81 19 VAL B CA 1
ATOM 6026 C C . VAL B 1 19 ? 72.812 7.211 -4.23 1 70.81 19 VAL B C 1
ATOM 6028 O O . VAL B 1 19 ? 71.688 7.523 -3.82 1 70.81 19 VAL B O 1
ATOM 6031 N N . SER B 1 20 ? 73.375 7.688 -5.32 1 66.5 20 SER B N 1
ATOM 6032 C CA . SER B 1 20 ? 72.625 8.695 -6.07 1 66.5 20 SER B CA 1
ATOM 6033 C C . SER B 1 20 ? 71.438 8.086 -6.742 1 66.5 20 SER B C 1
ATOM 6035 O O . SER B 1 20 ? 70.375 8.711 -6.797 1 66.5 20 SER B O 1
ATOM 6037 N N . ILE B 1 21 ? 71.562 6.898 -7.316 1 68.81 21 ILE B N 1
ATOM 6038 C CA . ILE B 1 21 ? 70.375 6.223 -7.836 1 68.81 21 ILE B CA 1
ATOM 6039 C C . ILE B 1 21 ? 69.375 6 -6.707 1 68.81 21 ILE B C 1
ATOM 6041 O O . ILE B 1 21 ? 68.188 6.203 -6.891 1 68.81 21 ILE B O 1
ATOM 6045 N N . GLY B 1 22 ? 69.812 5.59 -5.535 1 70.19 22 GLY B N 1
ATOM 6046 C CA . GLY B 1 22 ? 68.938 5.434 -4.398 1 70.19 22 GLY B CA 1
ATOM 6047 C C . GLY B 1 22 ? 68.188 6.719 -4.023 1 70.19 22 GLY B C 1
ATOM 6048 O O . GLY B 1 22 ? 67 6.707 -3.752 1 70.19 22 GLY B O 1
ATOM 6049 N N . ILE B 1 23 ? 68.938 7.777 -4.059 1 70.62 23 ILE B N 1
ATOM 6050 C CA . ILE B 1 23 ? 68.312 9.062 -3.756 1 70.62 23 ILE B CA 1
ATOM 6051 C C . ILE B 1 23 ? 67.312 9.422 -4.859 1 70.62 23 ILE B C 1
ATOM 6053 O O . ILE B 1 23 ? 66.188 9.906 -4.582 1 70.62 23 ILE B O 1
ATOM 6057 N N . GLY B 1 24 ? 67.688 9.227 -6.105 1 63.81 24 GLY B N 1
ATOM 6058 C CA . GLY B 1 24 ? 66.688 9.453 -7.18 1 63.81 24 GLY B CA 1
ATOM 6059 C C . GLY B 1 24 ? 65.5 8.586 -7.062 1 63.81 24 GLY B C 1
ATOM 6060 O O . GLY B 1 24 ? 64.375 9.047 -7.301 1 63.81 24 GLY B O 1
ATOM 6061 N N . VAL B 1 25 ? 65.625 7.332 -6.855 1 66.06 25 VAL B N 1
ATOM 6062 C CA . VAL B 1 25 ? 64.5 6.453 -6.645 1 66.06 25 VAL B CA 1
ATOM 6063 C C . VAL B 1 25 ? 63.625 6.984 -5.492 1 66.06 25 VAL B C 1
ATOM 6065 O O . VAL B 1 25 ? 62.406 6.988 -5.574 1 66.06 25 VAL B O 1
ATOM 6068 N N . ILE B 1 26 ? 64.188 7.395 -4.449 1 63.88 26 ILE B N 1
ATOM 6069 C CA . ILE B 1 26 ? 63.469 7.945 -3.314 1 63.88 26 ILE B CA 1
ATOM 6070 C C . ILE B 1 26 ? 62.75 9.227 -3.738 1 63.88 26 ILE B C 1
ATOM 6072 O O . ILE B 1 26 ? 61.562 9.422 -3.43 1 63.88 26 ILE B O 1
ATOM 6076 N N . ILE B 1 27 ? 63.406 10.047 -4.379 1 62 27 ILE B N 1
ATOM 6077 C CA . ILE B 1 27 ? 62.719 11.258 -4.852 1 62 27 ILE B CA 1
ATOM 6078 C C . ILE B 1 27 ? 61.625 10.891 -5.836 1 62 27 ILE B C 1
ATOM 6080 O O . ILE B 1 27 ? 60.5 11.406 -5.75 1 62 27 ILE B O 1
ATOM 6084 N N . GLY B 1 28 ? 61.844 10.102 -6.891 1 52.75 28 GLY B N 1
ATOM 6085 C CA . GLY B 1 28 ? 60.812 9.641 -7.805 1 52.75 28 GLY B CA 1
ATOM 6086 C C . GLY B 1 28 ? 59.688 8.898 -7.109 1 52.75 28 GLY B C 1
ATOM 6087 O O . GLY B 1 28 ? 58.5 9.055 -7.473 1 52.75 28 GLY B O 1
ATOM 6088 N N . TYR B 1 29 ? 59.969 7.996 -6.309 1 52.16 29 TYR B N 1
ATOM 6089 C CA . TYR B 1 29 ? 58.969 7.328 -5.504 1 52.16 29 TYR B CA 1
ATOM 6090 C C . TYR B 1 29 ? 58.125 8.336 -4.738 1 52.16 29 TYR B C 1
ATOM 6092 O O . TYR B 1 29 ? 56.906 8.211 -4.668 1 52.16 29 TYR B O 1
ATOM 6100 N N . PHE B 1 30 ? 58.656 9.273 -4.156 1 47.31 30 PHE B N 1
ATOM 6101 C CA . PHE B 1 30 ? 57.906 10.25 -3.383 1 47.31 30 PHE B CA 1
ATOM 6102 C C . PHE B 1 30 ? 57.344 11.352 -4.289 1 47.31 30 PHE B C 1
ATOM 6104 O O . PHE B 1 30 ? 56.562 12.188 -3.848 1 47.31 30 PHE B O 1
ATOM 6111 N N . SER B 1 31 ? 57.812 11.508 -5.375 1 40.56 31 SER B N 1
ATOM 6112 C CA . SER B 1 31 ? 57.281 12.539 -6.246 1 40.56 31 SER B CA 1
ATOM 6113 C C . SER B 1 31 ? 56 12.062 -6.945 1 40.56 31 SER B C 1
ATOM 6115 O O . SER B 1 31 ? 55.375 12.82 -7.684 1 40.56 31 SER B O 1
ATOM 6117 N N . HIS B 1 32 ? 55.781 10.805 -7.23 1 36.47 32 HIS B N 1
ATOM 6118 C CA . HIS B 1 32 ? 54.5 10.352 -7.715 1 36.47 32 HIS B CA 1
ATOM 6119 C C . HIS B 1 32 ? 53.375 10.688 -6.723 1 36.47 32 HIS B C 1
ATOM 6121 O O . HIS B 1 32 ? 53.5 10.367 -5.539 1 36.47 32 HIS B O 1
ATOM 6127 N N . PRO B 1 33 ? 52.438 11.625 -7.27 1 33.06 33 PRO B N 1
ATOM 6128 C CA . PRO B 1 33 ? 51.531 11.938 -6.18 1 33.06 33 PRO B CA 1
ATOM 6129 C C . PRO B 1 33 ? 50.875 10.688 -5.594 1 33.06 33 PRO B C 1
ATOM 6131 O O . PRO B 1 33 ? 50.5 9.781 -6.336 1 33.06 33 PRO B O 1
ATOM 6134 N N . SER B 1 34 ? 51.375 10.039 -4.672 1 32.31 34 SER B N 1
ATOM 6135 C CA . SER B 1 34 ? 50.719 8.945 -3.98 1 32.31 34 SER B CA 1
ATOM 6136 C C . SER B 1 34 ? 49.219 9.188 -3.877 1 32.31 34 SER B C 1
ATOM 6138 O O . SER B 1 34 ? 48.781 10.234 -3.383 1 32.31 34 SER B O 1
ATOM 6140 N N . ALA B 1 35 ? 48.531 8.516 -4.875 1 30.83 35 ALA B N 1
ATOM 6141 C CA . ALA B 1 35 ? 47.062 8.617 -4.703 1 30.83 35 ALA B CA 1
ATOM 6142 C C . ALA B 1 35 ? 46.656 8.328 -3.26 1 30.83 35 ALA B C 1
ATOM 6144 O O . ALA B 1 35 ? 45.5 7.996 -2.986 1 30.83 35 ALA B O 1
ATOM 6145 N N . ASN B 1 36 ? 47.656 7.992 -2.484 1 29.66 36 ASN B N 1
ATOM 6146 C CA . ASN B 1 36 ? 47.125 7.844 -1.136 1 29.66 36 ASN B CA 1
ATOM 6147 C C . ASN B 1 36 ? 46.312 9.062 -0.719 1 29.66 36 ASN B C 1
ATOM 6149 O O . ASN B 1 36 ? 46.719 9.836 0.142 1 29.66 36 ASN B O 1
ATOM 6153 N N . SER B 1 37 ? 45.844 9.688 -1.72 1 29.36 37 SER B N 1
ATOM 6154 C CA . SER B 1 37 ? 44.969 10.633 -1.035 1 29.36 37 SER B CA 1
ATOM 6155 C C . SER B 1 37 ? 44 9.922 -0.105 1 29.36 37 SER B C 1
ATOM 6157 O O . SER B 1 37 ? 43.219 9.047 -0.542 1 29.36 37 SER B O 1
ATOM 6159 N N . ASN B 1 38 ? 44.344 9.609 0.967 1 29.78 38 ASN B N 1
ATOM 6160 C CA . ASN B 1 38 ? 43.406 9.25 2.023 1 29.78 38 ASN B CA 1
ATOM 6161 C C . ASN B 1 38 ? 42.031 9.836 1.761 1 29.78 38 ASN B C 1
ATOM 6163 O O . ASN B 1 38 ? 41.812 11.039 1.907 1 29.78 38 ASN B O 1
ATOM 6167 N N . VAL B 1 39 ? 41.375 9.383 0.728 1 35.16 39 VAL B N 1
ATOM 6168 C CA . VAL B 1 39 ? 39.969 9.734 0.755 1 35.16 39 VAL B CA 1
ATOM 6169 C C . VAL B 1 39 ? 39.469 9.781 2.199 1 35.16 39 VAL B C 1
ATOM 6171 O O . VAL B 1 39 ? 39.344 8.742 2.85 1 35.16 39 VAL B O 1
ATOM 6174 N N . GLN B 1 40 ? 39.938 10.633 2.998 1 34.81 40 GLN B N 1
ATOM 6175 C CA . GLN B 1 40 ? 39.344 10.945 4.293 1 34.81 40 GLN B CA 1
ATOM 6176 C C . GLN B 1 40 ? 37.812 10.844 4.242 1 34.81 40 GLN B C 1
ATOM 6178 O O . GLN B 1 40 ? 37.188 11.273 3.273 1 34.81 40 GLN B O 1
ATOM 6183 N N . ALA B 1 41 ? 37.219 10 4.949 1 41.12 41 ALA B N 1
ATOM 6184 C CA . ALA B 1 41 ? 35.781 9.93 5.195 1 41.12 41 ALA B CA 1
ATOM 6185 C C . ALA B 1 41 ? 35.156 11.305 5.043 1 41.12 41 ALA B C 1
ATOM 6187 O O . ALA B 1 41 ? 35.688 12.305 5.551 1 41.12 41 ALA B O 1
ATOM 6188 N N . PRO B 1 42 ? 34.438 11.547 3.955 1 49.41 42 PRO B N 1
ATOM 6189 C CA . PRO B 1 42 ? 33.781 12.867 3.867 1 49.41 42 PRO B CA 1
ATOM 6190 C C . PRO B 1 42 ? 33.406 13.422 5.23 1 49.41 42 PRO B C 1
ATOM 6192 O O . PRO B 1 42 ? 32.656 12.773 5.969 1 49.41 42 PRO B O 1
ATOM 6195 N N . ILE B 1 43 ? 34.344 13.984 5.961 1 53.38 43 ILE B N 1
ATOM 6196 C CA . ILE B 1 43 ? 34.062 14.594 7.258 1 53.38 43 ILE B CA 1
ATOM 6197 C C . ILE B 1 43 ? 33.125 15.781 7.078 1 53.38 43 ILE B C 1
ATOM 6199 O O . ILE B 1 43 ? 33.344 16.609 6.191 1 53.38 43 ILE B O 1
ATOM 6203 N N . GLU B 1 44 ? 31.953 15.703 7.637 1 66.5 44 GLU B N 1
ATOM 6204 C CA . GLU B 1 44 ? 31.078 16.859 7.785 1 66.5 44 GLU B CA 1
ATOM 6205 C C . GLU B 1 44 ? 31.875 18.094 8.195 1 66.5 44 GLU B C 1
ATOM 6207 O O . GLU B 1 44 ? 32.688 18.047 9.125 1 66.5 44 GLU B O 1
ATOM 6212 N N . ASP B 1 45 ? 31.969 19.125 7.23 1 75.25 45 ASP B N 1
ATOM 6213 C CA . ASP B 1 45 ? 32.594 20.406 7.562 1 75.25 45 ASP B CA 1
ATOM 6214 C C . ASP B 1 45 ? 31.797 21.125 8.656 1 75.25 45 ASP B C 1
ATOM 6216 O O . ASP B 1 45 ? 30.734 21.703 8.398 1 75.25 45 ASP B O 1
ATOM 6220 N N . GLU B 1 46 ? 32.25 21.125 9.82 1 77.56 46 GLU B N 1
ATOM 6221 C CA . GLU B 1 46 ? 31.578 21.703 10.977 1 77.56 46 GLU B CA 1
ATOM 6222 C C . GLU B 1 46 ? 31.391 23.203 10.82 1 77.56 46 GLU B C 1
ATOM 6224 O O . GLU B 1 46 ? 30.516 23.797 11.453 1 77.56 46 GLU B O 1
ATOM 6229 N N . SER B 1 47 ? 32.188 23.781 9.977 1 88.81 47 SER B N 1
ATOM 6230 C CA . SER B 1 47 ? 32.125 25.234 9.82 1 88.81 47 SER B CA 1
ATOM 6231 C C . SER B 1 47 ? 30.844 25.625 9.062 1 88.81 47 SER B C 1
ATOM 6233 O O . SER B 1 47 ? 30.406 26.781 9.141 1 88.81 47 SER B O 1
ATOM 6235 N N . ILE B 1 48 ? 30.328 24.703 8.359 1 92.12 48 ILE B N 1
ATOM 6236 C CA . ILE B 1 48 ? 29.156 24.984 7.539 1 92.12 48 ILE B CA 1
ATOM 6237 C C . ILE B 1 48 ? 27.984 25.359 8.438 1 92.12 48 ILE B C 1
ATOM 6239 O O . ILE B 1 48 ? 27.172 26.219 8.094 1 92.12 48 ILE B O 1
ATOM 6243 N N . GLN B 1 49 ? 27.891 24.734 9.539 1 93.94 49 GLN B N 1
ATOM 6244 C CA . GLN B 1 49 ? 26.812 25.016 10.477 1 93.94 49 GLN B CA 1
ATOM 6245 C C . GLN B 1 49 ? 26.828 26.5 10.891 1 93.94 49 GLN B C 1
ATOM 6247 O O . GLN B 1 49 ? 25.797 27.172 10.797 1 93.94 49 GLN B O 1
ATOM 6252 N N . GLN B 1 50 ? 27.938 26.922 11.328 1 95 50 GLN B N 1
ATOM 6253 C CA . GLN B 1 50 ? 28.062 28.297 11.812 1 95 50 GLN B CA 1
ATOM 6254 C C . GLN B 1 50 ? 27.859 29.297 10.688 1 95 50 GLN B C 1
ATOM 6256 O O . GLN B 1 50 ? 27.203 30.328 10.875 1 95 50 GLN B O 1
ATOM 6261 N N . LYS B 1 51 ? 28.391 29 9.531 1 96.5 51 LYS B N 1
ATOM 6262 C CA . LYS B 1 51 ? 28.219 29.875 8.383 1 96.5 51 LYS B CA 1
ATOM 6263 C C . LYS B 1 51 ? 26.75 29.984 7.988 1 96.5 51 LYS B C 1
ATOM 6265 O O . LYS B 1 51 ? 26.266 31.078 7.707 1 96.5 51 LYS B O 1
ATOM 6270 N N . LEU B 1 52 ? 26.094 28.891 7.984 1 97.19 52 LEU B N 1
ATOM 6271 C CA . LEU B 1 52 ? 24.672 28.844 7.648 1 97.19 52 LEU B CA 1
ATOM 6272 C C . LEU B 1 52 ? 23.859 29.641 8.648 1 97.19 52 LEU B C 1
ATOM 6274 O O . LEU B 1 52 ? 23.062 30.5 8.258 1 97.19 52 LEU B O 1
ATOM 6278 N N . MET B 1 53 ? 24.094 29.5 9.883 1 96.06 53 MET B N 1
ATOM 6279 C CA . MET B 1 53 ? 23.328 30.172 10.93 1 96.06 53 MET B CA 1
ATOM 6280 C C . MET B 1 53 ? 23.594 31.672 10.914 1 96.06 53 MET B C 1
ATOM 6282 O O . MET B 1 53 ? 22.672 32.469 11.094 1 96.06 53 MET B O 1
ATOM 6286 N N . ASN B 1 54 ? 24.797 32 10.664 1 96.31 54 ASN B N 1
ATOM 6287 C CA . ASN B 1 54 ? 25.188 33.406 10.664 1 96.31 54 ASN B CA 1
ATOM 6288 C C . ASN B 1 54 ? 24.625 34.125 9.453 1 96.31 54 ASN B C 1
ATOM 6290 O O . ASN B 1 54 ? 24.484 35.375 9.469 1 96.31 54 ASN B O 1
ATOM 6294 N N . SER B 1 55 ? 24.328 33.375 8.469 1 97.69 55 SER B N 1
ATOM 6295 C CA . SER B 1 55 ? 23.844 34 7.234 1 97.69 55 SER B CA 1
ATOM 6296 C C . SER B 1 55 ? 22.375 34.344 7.332 1 97.69 55 SER B C 1
ATOM 6298 O O . SER B 1 55 ? 21.859 35.125 6.52 1 97.69 55 SER B O 1
ATOM 6300 N N . ILE B 1 56 ? 21.672 33.906 8.297 1 98.44 56 ILE B N 1
ATOM 6301 C CA . ILE B 1 56 ? 20.234 34.156 8.438 1 98.44 56 ILE B CA 1
ATOM 6302 C C . ILE B 1 56 ? 20.016 35.531 9.039 1 98.44 56 ILE B C 1
ATOM 6304 O O . ILE B 1 56 ? 20.656 35.906 10.031 1 98.44 56 ILE B O 1
ATOM 6308 N N . ASN B 1 57 ? 19.094 36.25 8.398 1 98.25 57 ASN B N 1
ATOM 6309 C CA . ASN B 1 57 ? 18.844 37.656 8.758 1 98.25 57 ASN B CA 1
ATOM 6310 C C . ASN B 1 57 ? 17.391 37.875 9.18 1 98.25 57 ASN B C 1
ATOM 6312 O O . ASN B 1 57 ? 16.484 37.75 8.359 1 98.25 57 ASN B O 1
ATOM 6316 N N . LYS B 1 58 ? 17.188 38.281 10.406 1 98.31 58 LYS B N 1
ATOM 6317 C CA . LYS B 1 58 ? 15.828 38.438 10.922 1 98.31 58 LYS B CA 1
ATOM 6318 C C . LYS B 1 58 ? 15.117 39.594 10.234 1 98.31 58 LYS B C 1
ATOM 6320 O O . LYS B 1 58 ? 13.891 39.625 10.125 1 98.31 58 LYS B O 1
ATOM 6325 N N . GLU B 1 59 ? 15.867 40.656 9.695 1 98.56 59 GLU B N 1
ATOM 6326 C CA . GLU B 1 59 ? 15.242 41.75 8.977 1 98.56 59 GLU B CA 1
ATOM 6327 C C . GLU B 1 59 ? 14.586 41.281 7.684 1 98.56 59 GLU B C 1
ATOM 6329 O O . GLU B 1 59 ? 13.547 41.812 7.281 1 98.56 59 GLU B O 1
ATOM 6334 N N . ASN B 1 60 ? 15.266 40.344 7.043 1 98.75 60 ASN B N 1
ATOM 6335 C CA . ASN B 1 60 ? 14.664 39.75 5.848 1 98.75 60 ASN B CA 1
ATOM 6336 C C . ASN B 1 60 ? 13.359 39.031 6.172 1 98.75 60 ASN B C 1
ATOM 6338 O O . ASN B 1 60 ? 12.391 39.094 5.406 1 98.75 60 ASN B O 1
ATOM 6342 N N . ILE B 1 61 ? 13.359 38.281 7.266 1 98.88 61 ILE B N 1
ATOM 6343 C CA . ILE B 1 61 ? 12.156 37.562 7.691 1 98.88 61 ILE B CA 1
ATOM 6344 C C . ILE B 1 61 ? 11.016 38.562 7.906 1 98.88 61 ILE B C 1
ATOM 6346 O O . ILE B 1 61 ? 9.891 38.344 7.465 1 98.88 61 ILE B O 1
ATOM 6350 N N . GLN B 1 62 ? 11.352 39.625 8.609 1 98.81 62 GLN B N 1
ATOM 6351 C CA . GLN B 1 62 ? 10.359 40.688 8.859 1 98.81 62 GLN B CA 1
ATOM 6352 C C . GLN B 1 62 ? 9.82 41.25 7.551 1 98.81 62 GLN B C 1
ATOM 6354 O O . GLN B 1 62 ? 8.617 41.469 7.414 1 98.81 62 GLN B O 1
ATOM 6359 N N . THR B 1 63 ? 10.688 41.531 6.605 1 98.75 63 THR B N 1
ATOM 6360 C CA . THR B 1 63 ? 10.305 42.094 5.312 1 98.75 63 THR B CA 1
ATOM 6361 C C . THR B 1 63 ? 9.375 41.125 4.566 1 98.75 63 THR B C 1
ATOM 6363 O O . THR B 1 63 ? 8.367 41.531 4 1 98.75 63 THR B O 1
ATOM 6366 N N . HIS B 1 64 ? 9.742 39.844 4.516 1 98.81 64 HIS B N 1
ATOM 6367 C CA . HIS B 1 64 ? 8.898 38.844 3.879 1 98.81 64 HIS B CA 1
ATOM 6368 C C . HIS B 1 64 ? 7.523 38.781 4.543 1 98.81 64 HIS B C 1
ATOM 6370 O O . HIS B 1 64 ? 6.5 38.75 3.855 1 98.81 64 HIS B O 1
ATOM 6376 N N . LEU B 1 65 ? 7.527 38.719 5.891 1 98.88 65 LEU B N 1
ATOM 6377 C CA . LEU B 1 65 ? 6.258 38.594 6.598 1 98.88 65 LEU B CA 1
ATOM 6378 C C . LEU B 1 65 ? 5.344 39.781 6.273 1 98.88 65 LEU B C 1
ATOM 6380 O O . LEU B 1 65 ? 4.141 39.594 6.078 1 98.88 65 LEU B O 1
ATOM 6384 N N . LYS B 1 66 ? 5.934 40.969 6.277 1 98.62 66 LYS B N 1
ATOM 6385 C CA . LYS B 1 66 ? 5.168 42.188 5.957 1 98.62 66 LYS B CA 1
ATOM 6386 C C . LYS B 1 66 ? 4.523 42.062 4.574 1 98.62 66 LYS B C 1
ATOM 6388 O O . LYS B 1 66 ? 3.344 42.375 4.41 1 98.62 66 LYS B O 1
ATOM 6393 N N . PHE B 1 67 ? 5.258 41.656 3.633 1 98.62 67 PHE B N 1
ATOM 6394 C CA . PHE B 1 67 ? 4.742 41.531 2.273 1 98.62 67 PHE B CA 1
ATOM 6395 C C . PHE B 1 67 ? 3.656 40.438 2.203 1 98.62 67 PHE B C 1
ATOM 6397 O O . PHE B 1 67 ? 2.604 40.656 1.602 1 98.62 67 PHE B O 1
ATOM 6404 N N . LEU B 1 68 ? 3.918 39.281 2.773 1 98.75 68 LEU B N 1
ATOM 6405 C CA . LEU B 1 68 ? 3.041 38.125 2.693 1 98.75 68 LEU B CA 1
ATOM 6406 C C . LEU B 1 68 ? 1.685 38.438 3.326 1 98.75 68 LEU B C 1
ATOM 6408 O O . LEU B 1 68 ? 0.68 37.812 2.969 1 98.75 68 LEU B O 1
ATOM 6412 N N . THR B 1 69 ? 1.613 39.406 4.25 1 98.19 69 THR B N 1
ATOM 6413 C CA . THR B 1 69 ? 0.403 39.625 5.031 1 98.19 69 THR B CA 1
ATOM 6414 C C . THR B 1 69 ? -0.228 40.969 4.684 1 98.19 69 THR B C 1
ATOM 6416 O O . THR B 1 69 ? -1.108 41.438 5.398 1 98.19 69 THR B O 1
ATOM 6419 N N . LYS B 1 70 ? 0.239 41.5 3.666 1 97.38 70 LYS B N 1
ATOM 6420 C CA . LYS B 1 70 ? -0.265 42.812 3.236 1 97.38 70 LYS B CA 1
ATOM 6421 C C . LYS B 1 70 ? -1.742 42.719 2.863 1 97.38 70 LYS B C 1
ATOM 6423 O O . LYS B 1 70 ? -2.492 43.688 3.074 1 97.38 70 LYS B O 1
ATOM 6428 N N . LYS B 1 71 ? -2.15 41.625 2.311 1 97.88 71 LYS B N 1
ATOM 6429 C CA . LYS B 1 71 ? -3.525 41.375 1.89 1 97.88 71 LYS B CA 1
ATOM 6430 C C . LYS B 1 71 ? -4.012 40 2.383 1 97.88 71 LYS B C 1
ATOM 6432 O O . LYS B 1 71 ? -3.219 39.062 2.543 1 97.88 71 LYS B O 1
ATOM 6437 N N . PRO B 1 72 ? -5.375 39.969 2.639 1 98.12 72 PRO B N 1
ATOM 6438 C CA . PRO B 1 72 ? -5.914 38.625 2.82 1 98.12 72 PRO B CA 1
ATOM 6439 C C . PRO B 1 72 ? -5.621 37.719 1.635 1 98.12 72 PRO B C 1
ATOM 6441 O O . PRO B 1 72 ? -5.664 38.156 0.484 1 98.12 72 PRO B O 1
ATOM 6444 N N . HIS B 1 73 ? -5.273 36.469 1.904 1 98.56 73 HIS B N 1
ATOM 6445 C CA . HIS B 1 73 ? -4.836 35.625 0.81 1 98.56 73 HIS B CA 1
ATOM 6446 C C . HIS B 1 73 ? -5.371 34.188 0.973 1 98.56 73 HIS B C 1
ATOM 6448 O O . HIS B 1 73 ? -4.594 33.25 1.073 1 98.56 73 HIS B O 1
ATOM 6454 N N . ILE B 1 74 ? -6.68 34.062 0.895 1 98.5 74 ILE B N 1
ATOM 6455 C CA . ILE B 1 74 ? -7.359 32.781 0.975 1 98.5 74 ILE B CA 1
ATOM 6456 C C . ILE B 1 74 ? -7.062 31.953 -0.278 1 98.5 74 ILE B C 1
ATOM 6458 O O . ILE B 1 74 ? -6.832 32.5 -1.353 1 98.5 74 ILE B O 1
ATOM 6462 N N . ALA B 1 75 ? -6.984 30.672 -0.148 1 98.69 75 ALA B N 1
ATOM 6463 C CA . ALA B 1 75 ? -6.656 29.781 -1.253 1 98.69 75 ALA B CA 1
ATOM 6464 C C . ALA B 1 75 ? -7.637 29.953 -2.41 1 98.69 75 ALA B C 1
ATOM 6466 O O . ALA B 1 75 ? -8.836 30.141 -2.193 1 98.69 75 ALA B O 1
ATOM 6467 N N . GLY B 1 76 ? -7.148 29.781 -3.602 1 98.44 76 GLY B N 1
ATOM 6468 C CA . GLY B 1 76 ? -7.98 29.797 -4.793 1 98.44 76 GLY B CA 1
ATOM 6469 C C . GLY B 1 76 ? -8.25 31.188 -5.32 1 98.44 76 GLY B C 1
ATOM 6470 O O . GLY B 1 76 ? -8.828 31.359 -6.402 1 98.44 76 GLY B O 1
ATOM 6471 N N . ARG B 1 77 ? -7.891 32.219 -4.637 1 98.12 77 ARG B N 1
ATOM 6472 C CA . ARG B 1 77 ? -8.062 33.594 -5.09 1 98.12 77 ARG B CA 1
ATOM 6473 C C . ARG B 1 77 ? -6.73 34.188 -5.551 1 98.12 77 ARG B C 1
ATOM 6475 O O . ARG B 1 77 ? -5.668 33.594 -5.289 1 98.12 77 ARG B O 1
ATOM 6482 N N . SER B 1 78 ? -6.773 35.312 -6.164 1 98 78 SER B N 1
ATOM 6483 C CA . SER B 1 78 ? -5.645 35.875 -6.902 1 98 78 SER B CA 1
ATOM 6484 C C . SER B 1 78 ? -4.496 36.219 -5.969 1 98 78 SER B C 1
ATOM 6486 O O . SER B 1 78 ? -3.326 36.062 -6.32 1 98 78 SER B O 1
ATOM 6488 N N . ASN B 1 79 ? -4.797 36.75 -4.77 1 98.44 79 ASN B N 1
ATOM 6489 C CA . ASN B 1 79 ? -3.719 37.125 -3.863 1 98.44 79 ASN B CA 1
ATOM 6490 C C . ASN B 1 79 ? -2.83 35.938 -3.514 1 98.44 79 ASN B C 1
ATOM 6492 O O . ASN B 1 79 ? -1.61 36.094 -3.412 1 98.44 79 ASN B O 1
ATOM 6496 N N . ASP B 1 80 ? -3.441 34.812 -3.295 1 98.44 80 ASP B N 1
ATOM 6497 C CA . ASP B 1 80 ? -2.678 33.625 -2.947 1 98.44 80 ASP B CA 1
ATOM 6498 C C . ASP B 1 80 ? -2.088 32.969 -4.195 1 98.44 80 ASP B C 1
ATOM 6500 O O . ASP B 1 80 ? -0.888 32.688 -4.246 1 98.44 80 ASP B O 1
ATOM 6504 N N . GLU B 1 81 ? -2.904 32.781 -5.25 1 98.31 81 GLU B N 1
ATOM 6505 C CA . GLU B 1 81 ? -2.562 31.906 -6.367 1 98.31 81 GLU B CA 1
ATOM 6506 C C . GLU B 1 81 ? -1.735 32.656 -7.414 1 98.31 81 GLU B C 1
ATOM 6508 O O . GLU B 1 81 ? -1.079 32 -8.25 1 98.31 81 GLU B O 1
ATOM 6513 N N . VAL B 1 82 ? -1.806 33.906 -7.426 1 98.31 82 VAL B N 1
ATOM 6514 C CA . VAL B 1 82 ? -1.061 34.656 -8.422 1 98.31 82 VAL B CA 1
ATOM 6515 C C . VAL B 1 82 ? 0.026 35.5 -7.738 1 98.31 82 VAL B C 1
ATOM 6517 O O . VAL B 1 82 ? 1.216 35.312 -7.996 1 98.31 82 VAL B O 1
ATOM 6520 N N . GLU B 1 83 ? -0.344 36.375 -6.816 1 98.5 83 GLU B N 1
ATOM 6521 C CA . GLU B 1 83 ? 0.604 37.312 -6.227 1 98.5 83 GLU B CA 1
ATOM 6522 C C . GLU B 1 83 ? 1.656 36.594 -5.395 1 98.5 83 GLU B C 1
ATOM 6524 O O . GLU B 1 83 ? 2.857 36.75 -5.613 1 98.5 83 GLU B O 1
ATOM 6529 N N . LEU B 1 84 ? 1.211 35.844 -4.438 1 98.75 84 LEU B N 1
ATOM 6530 C CA . LEU B 1 84 ? 2.162 35.188 -3.541 1 98.75 84 LEU B CA 1
ATOM 6531 C C . LEU B 1 84 ? 2.914 34.094 -4.258 1 98.75 84 LEU B C 1
ATOM 6533 O O . LEU B 1 84 ? 4.105 33.875 -4.016 1 98.75 84 LEU B O 1
ATOM 6537 N N . VAL B 1 85 ? 2.234 33.312 -5.109 1 98.75 85 VAL B N 1
ATOM 6538 C CA . VAL B 1 85 ? 2.912 32.281 -5.902 1 98.75 85 VAL B CA 1
ATOM 6539 C C . VAL B 1 85 ? 4.031 32.938 -6.719 1 98.75 85 VAL B C 1
ATOM 6541 O O . VAL B 1 85 ? 5.168 32.438 -6.711 1 98.75 85 VAL B O 1
ATOM 6544 N N . THR B 1 86 ? 3.74 34 -7.391 1 98.69 86 THR B N 1
ATOM 6545 C CA . THR B 1 86 ? 4.723 34.688 -8.211 1 98.69 86 THR B CA 1
ATOM 6546 C C . THR B 1 86 ? 5.863 35.219 -7.344 1 98.69 86 THR B C 1
ATOM 6548 O O . THR B 1 86 ? 7.031 35.156 -7.73 1 98.69 86 THR B O 1
ATOM 6551 N N . TYR B 1 87 ? 5.52 35.781 -6.219 1 98.75 87 TYR B N 1
ATOM 6552 C CA . TYR B 1 87 ? 6.52 36.281 -5.293 1 98.75 87 TYR B CA 1
ATOM 6553 C C . TYR B 1 87 ? 7.512 35.219 -4.891 1 98.75 87 TYR B C 1
ATOM 6555 O O . TYR B 1 87 ? 8.727 35.406 -4.953 1 98.75 87 TYR B O 1
ATOM 6563 N N . ILE B 1 88 ? 7.047 34.062 -4.492 1 98.75 88 ILE B N 1
ATOM 6564 C CA . ILE B 1 88 ? 7.883 32.938 -4.031 1 98.75 88 ILE B CA 1
ATOM 6565 C C . ILE B 1 88 ? 8.719 32.406 -5.191 1 98.75 88 ILE B C 1
ATOM 6567 O O . ILE B 1 88 ? 9.93 32.188 -5.047 1 98.75 88 ILE B O 1
ATOM 6571 N N . GLU B 1 89 ? 8.078 32.219 -6.34 1 98.56 89 GLU B N 1
ATOM 6572 C CA . GLU B 1 89 ? 8.812 31.75 -7.516 1 98.56 89 GLU B CA 1
ATOM 6573 C C . GLU B 1 89 ? 9.969 32.656 -7.852 1 98.56 89 GLU B C 1
ATOM 6575 O O . GLU B 1 89 ? 11.094 32.219 -8.07 1 98.56 89 GLU B O 1
ATOM 6580 N N . ASN B 1 90 ? 9.664 33.938 -7.883 1 98.5 90 ASN B N 1
ATOM 6581 C CA . ASN B 1 90 ? 10.672 34.938 -8.258 1 98.5 90 ASN B CA 1
ATOM 6582 C C . ASN B 1 90 ? 11.812 34.969 -7.242 1 98.5 90 ASN B C 1
ATOM 6584 O O . ASN B 1 90 ? 12.984 35.031 -7.621 1 98.5 90 ASN B O 1
ATOM 6588 N N . GLU B 1 91 ? 11.461 35 -5.977 1 98.31 91 GLU B N 1
ATOM 6589 C CA . GLU B 1 91 ? 12.477 35 -4.934 1 98.31 91 GLU B CA 1
ATOM 6590 C C . GLU B 1 91 ? 13.383 33.781 -5.016 1 98.31 91 GLU B C 1
ATOM 6592 O O . GLU B 1 91 ? 14.594 33.875 -4.852 1 98.31 91 GLU B O 1
ATOM 6597 N N . TRP B 1 92 ? 12.805 32.594 -5.188 1 98.56 92 TRP B N 1
ATOM 6598 C CA . TRP B 1 92 ? 13.578 31.359 -5.219 1 98.56 92 TRP B CA 1
ATOM 6599 C C . TRP B 1 92 ? 14.461 31.297 -6.461 1 98.56 92 TRP B C 1
ATOM 6601 O O . TRP B 1 92 ? 15.602 30.828 -6.398 1 98.56 92 TRP B O 1
ATOM 6611 N N . LYS B 1 93 ? 13.945 31.797 -7.582 1 98.12 93 LYS B N 1
ATOM 6612 C CA . LYS B 1 93 ? 14.758 31.891 -8.789 1 98.12 93 LYS B CA 1
ATOM 6613 C C . LYS B 1 93 ? 15.906 32.875 -8.609 1 98.12 93 LYS B C 1
ATOM 6615 O O . LYS B 1 93 ? 17.047 32.594 -8.984 1 98.12 93 LYS B O 1
ATOM 6620 N N . ALA B 1 94 ? 15.602 34 -8.023 1 97.88 94 ALA B N 1
ATOM 6621 C CA . ALA B 1 94 ? 16.609 35.031 -7.801 1 97.88 94 ALA B CA 1
ATOM 6622 C C . ALA B 1 94 ? 17.703 34.531 -6.863 1 97.88 94 ALA B C 1
ATOM 6624 O O . ALA B 1 94 ? 18.859 34.938 -6.996 1 97.88 94 ALA B O 1
ATOM 6625 N N . ASN B 1 95 ? 17.344 33.688 -5.98 1 97.5 95 ASN B N 1
ATOM 6626 C CA . ASN B 1 95 ? 18.312 33.125 -5.043 1 97.5 95 ASN B CA 1
ATOM 6627 C C . ASN B 1 95 ? 19.125 32 -5.676 1 97.5 95 ASN B C 1
ATOM 6629 O O . ASN B 1 95 ? 20.031 31.453 -5.043 1 97.5 95 ASN B O 1
ATOM 6633 N N . GLY B 1 96 ? 18.828 31.594 -6.848 1 96.25 96 GLY B N 1
ATOM 6634 C CA . GLY B 1 96 ? 19.688 30.703 -7.605 1 96.25 96 GLY B CA 1
ATOM 6635 C C . GLY B 1 96 ? 19.406 29.234 -7.336 1 96.25 96 GLY B C 1
ATOM 6636 O O . GLY B 1 96 ? 20.312 28.406 -7.422 1 96.25 96 GLY B O 1
ATOM 6637 N N . LEU B 1 97 ? 18.188 28.891 -6.875 1 98 97 LEU B N 1
ATOM 6638 C CA . LEU B 1 97 ? 17.828 27.469 -6.793 1 98 97 LEU B CA 1
ATOM 6639 C C . LEU B 1 97 ? 17.984 26.797 -8.148 1 98 97 LEU B C 1
ATOM 6641 O O . LEU B 1 97 ? 17.828 27.438 -9.195 1 98 97 LEU B O 1
ATOM 6645 N N . ASP B 1 98 ? 18.359 25.469 -8.18 1 97.88 98 ASP B N 1
ATOM 6646 C CA . ASP B 1 98 ? 18.562 24.75 -9.422 1 97.88 98 ASP B CA 1
ATOM 6647 C C . ASP B 1 98 ? 17.281 24.672 -10.242 1 97.88 98 ASP B C 1
ATOM 6649 O O . ASP B 1 98 ? 17.328 24.75 -11.477 1 97.88 98 ASP B O 1
ATOM 6653 N N . ASN B 1 99 ? 16.203 24.438 -9.57 1 97.38 99 ASN B N 1
ATOM 6654 C CA . ASN B 1 99 ? 14.883 24.375 -10.195 1 97.38 99 ASN B CA 1
ATOM 6655 C C . ASN B 1 99 ? 13.805 24.984 -9.305 1 97.38 99 ASN B C 1
ATOM 6657 O O . ASN B 1 99 ? 13.906 24.938 -8.078 1 97.38 99 ASN B O 1
ATOM 6661 N N . VAL B 1 100 ? 12.898 25.641 -9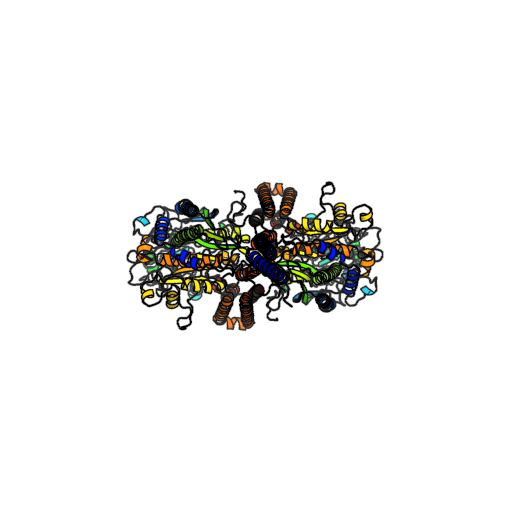.891 1 98.06 100 VAL B N 1
ATOM 6662 C CA . VAL B 1 100 ? 11.656 26.094 -9.273 1 98.06 100 VAL B CA 1
ATOM 6663 C C . VAL B 1 100 ? 10.469 25.656 -10.133 1 98.06 100 VAL B C 1
ATOM 6665 O O . VAL B 1 100 ? 10.391 26 -11.32 1 98.06 100 VAL B O 1
ATOM 6668 N N . VAL B 1 101 ? 9.586 24.844 -9.555 1 96.44 101 VAL B N 1
ATOM 6669 C CA . VAL B 1 101 ? 8.492 24.25 -10.312 1 96.44 101 VAL B CA 1
ATOM 6670 C C . VAL B 1 101 ? 7.168 24.5 -9.594 1 96.44 101 VAL B C 1
ATOM 6672 O O . VAL B 1 101 ? 7.09 24.391 -8.367 1 96.44 101 VAL B O 1
ATOM 6675 N N . SER B 1 102 ? 6.137 24.891 -10.312 1 96.06 102 SER B N 1
ATOM 6676 C CA . SER B 1 102 ? 4.781 25 -9.781 1 96.06 102 SER B CA 1
ATOM 6677 C C . SER B 1 102 ? 3.93 23.812 -10.211 1 96.06 102 SER B C 1
ATOM 6679 O O . SER B 1 102 ? 4.004 23.375 -11.359 1 96.06 102 SER B O 1
ATOM 6681 N N . TYR B 1 103 ? 3.195 23.234 -9.328 1 96.25 103 TYR B N 1
ATOM 6682 C CA . TYR B 1 103 ? 2.299 22.109 -9.57 1 96.25 103 TYR B CA 1
ATOM 6683 C C . TYR B 1 103 ? 0.844 22.516 -9.375 1 96.25 103 TYR B C 1
ATOM 6685 O O . TYR B 1 103 ? 0.388 22.688 -8.242 1 96.25 103 TYR B O 1
ATOM 6693 N N . PRO B 1 104 ? 0.072 22.672 -10.414 1 96.19 104 PRO B N 1
ATOM 6694 C CA . PRO B 1 104 ? -1.339 23.031 -10.289 1 96.19 104 PRO B CA 1
ATOM 6695 C C . PRO B 1 104 ? -2.242 21.844 -10 1 96.19 104 PRO B C 1
ATOM 6697 O O . PRO B 1 104 ? -1.974 20.734 -10.461 1 96.19 104 PRO B O 1
ATOM 6700 N N . TYR B 1 105 ? -3.281 22.016 -9.289 1 97.25 105 TYR B N 1
ATOM 6701 C CA . TYR B 1 105 ? -4.348 21.047 -9.039 1 97.25 105 TYR B CA 1
ATOM 6702 C C . TYR B 1 105 ? -5.715 21.719 -9.094 1 97.25 105 TYR B C 1
ATOM 6704 O O . TYR B 1 105 ? -5.883 22.844 -8.609 1 97.25 105 TYR B O 1
ATOM 6712 N N . ASN B 1 106 ? -6.684 21.109 -9.727 1 97.06 106 ASN B N 1
ATOM 6713 C CA . ASN B 1 106 ? -8.07 21.562 -9.711 1 97.06 106 ASN B CA 1
ATOM 6714 C C . ASN B 1 106 ? -8.859 20.938 -8.57 1 97.06 106 ASN B C 1
ATOM 6716 O O . ASN B 1 106 ? -9.234 19.766 -8.648 1 97.06 106 ASN B O 1
ATOM 6720 N N . VAL B 1 107 ? -9.203 21.75 -7.562 1 98.56 107 VAL B N 1
ATOM 6721 C CA . VAL B 1 107 ? -9.719 21.188 -6.324 1 98.56 107 VAL B CA 1
ATOM 6722 C C . VAL B 1 107 ? -11.039 21.875 -5.953 1 98.56 107 VAL B C 1
ATOM 6724 O O . VAL B 1 107 ? -11.406 22.875 -6.562 1 98.56 107 VAL B O 1
ATOM 6727 N N . LEU B 1 108 ? -11.742 21.203 -5.047 1 98.62 108 LEU B N 1
ATOM 6728 C CA . LEU B 1 108 ? -12.961 21.781 -4.484 1 98.62 108 LEU B CA 1
ATOM 6729 C C . LEU B 1 108 ? -12.648 22.641 -3.266 1 98.62 108 LEU B C 1
ATOM 6731 O O . LEU B 1 108 ? -12.078 22.156 -2.289 1 98.62 108 LEU B O 1
ATOM 6735 N N . LEU B 1 109 ? -12.984 23.922 -3.334 1 98.69 109 LEU B N 1
ATOM 6736 C CA . LEU B 1 109 ? -12.859 24.828 -2.203 1 98.69 109 LEU B CA 1
ATOM 6737 C C . LEU B 1 109 ? -14.227 25.344 -1.765 1 98.69 109 LEU B C 1
ATOM 6739 O O . LEU B 1 109 ? -15.258 24.859 -2.24 1 98.69 109 LEU B O 1
ATOM 6743 N N . SER B 1 110 ? -14.242 26.172 -0.78 1 98.38 110 SER B N 1
ATOM 6744 C CA . SER B 1 110 ? -15.477 26.656 -0.166 1 98.38 110 SER B CA 1
ATOM 6745 C C . SER B 1 110 ? -15.336 28.109 0.295 1 98.38 110 SER B C 1
ATOM 6747 O O . SER B 1 110 ? -14.281 28.5 0.801 1 98.38 110 SER B O 1
ATOM 6749 N N . TYR B 1 111 ? -16.422 28.922 0.053 1 98 111 TYR B N 1
ATOM 6750 C CA . TYR B 1 111 ? -16.375 30.344 0.39 1 98 111 TYR B CA 1
ATOM 6751 C C . TYR B 1 111 ? -17.719 30.797 0.958 1 98 111 TYR B C 1
ATOM 6753 O O . TYR B 1 111 ? -18.766 30.234 0.646 1 98 111 TYR B O 1
ATOM 6761 N N . PRO B 1 112 ? -17.641 31.812 1.849 1 97 112 PRO B N 1
ATOM 6762 C CA . PRO B 1 112 ? -18.906 32.469 2.168 1 97 112 PRO B CA 1
ATOM 6763 C C . PRO B 1 112 ? -19.469 33.281 0.998 1 97 112 PRO B C 1
ATOM 6765 O O . PRO B 1 112 ? -18.734 33.594 0.067 1 97 112 PRO B O 1
ATOM 6768 N N . LYS B 1 113 ? -20.75 33.5 1.016 1 94.38 113 LYS B N 1
ATOM 6769 C CA . LYS B 1 113 ? -21.359 34.406 0.03 1 94.38 113 LYS B CA 1
ATOM 6770 C C . LYS B 1 113 ? -21.219 35.875 0.46 1 94.38 113 LYS B C 1
ATOM 6772 O O . LYS B 1 113 ? -22.047 36.375 1.23 1 94.38 113 LYS B O 1
ATOM 6777 N N . GLN B 1 114 ? -20.312 36.531 -0.161 1 88.62 114 GLN B N 1
ATOM 6778 C CA . GLN B 1 114 ? -20.062 37.938 0.214 1 88.62 114 GLN B CA 1
ATOM 6779 C C . GLN B 1 114 ? -21.281 38.812 -0.096 1 88.62 114 GLN B C 1
ATOM 6781 O O . GLN B 1 114 ? -21.906 38.656 -1.15 1 88.62 114 GLN B O 1
ATOM 6786 N N . GLY B 1 115 ? -21.703 39.688 0.772 1 86.81 115 GLY B N 1
ATOM 6787 C CA . GLY B 1 115 ? -22.891 40.5 0.637 1 86.81 115 GLY B CA 1
ATOM 6788 C C . GLY B 1 115 ? -24.141 39.844 1.188 1 86.81 115 GLY B C 1
ATOM 6789 O O . GLY B 1 115 ? -25.125 40.5 1.507 1 86.81 115 GLY B O 1
ATOM 6790 N N . ASP B 1 116 ? -24.125 38.594 1.287 1 91.56 116 ASP B N 1
ATOM 6791 C CA . ASP B 1 116 ? -25.188 37.812 1.898 1 91.56 116 ASP B CA 1
ATOM 6792 C C . ASP B 1 116 ? -24.594 36.688 2.771 1 91.56 116 ASP B C 1
ATOM 6794 O O . ASP B 1 116 ? -24.922 35.531 2.588 1 91.56 116 ASP B O 1
ATOM 6798 N N . SER B 1 117 ? -23.797 37.156 3.719 1 93.06 117 SER B N 1
ATOM 6799 C CA . SER B 1 117 ? -23 36.25 4.516 1 93.06 117 SER B CA 1
ATOM 6800 C C . SER B 1 117 ? -23.844 35.562 5.59 1 93.06 117 SER B C 1
ATOM 6802 O O . SER B 1 117 ? -24.984 35.969 5.84 1 93.06 117 SER B O 1
ATOM 6804 N N . ASN B 1 118 ? -23.297 34.531 6.215 1 97.81 118 ASN B N 1
ATOM 6805 C CA . ASN B 1 118 ? -23.953 33.688 7.215 1 97.81 118 ASN B CA 1
ATOM 6806 C C . ASN B 1 118 ? -24.328 34.469 8.461 1 97.81 118 ASN B C 1
ATOM 6808 O O . ASN B 1 118 ? -23.625 35.406 8.852 1 97.81 118 ASN B O 1
ATOM 6812 N N . TYR B 1 119 ? -25.5 34.188 9.055 1 98.19 119 TYR B N 1
ATOM 6813 C CA . TYR B 1 119 ? -25.875 34.719 10.359 1 98.19 119 TYR B CA 1
ATOM 6814 C C . TYR B 1 119 ? -26.828 33.75 11.078 1 98.19 119 TYR B C 1
ATOM 6816 O O . TYR B 1 119 ? -27.312 32.781 10.492 1 98.19 119 TYR B O 1
ATOM 6824 N N . VAL B 1 120 ? -27 33.969 12.344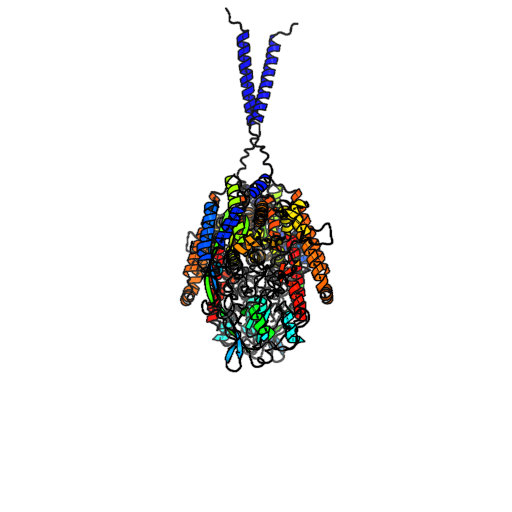 1 98.75 120 VAL B N 1
ATOM 6825 C CA . VAL B 1 120 ? -28.016 33.312 13.148 1 98.75 120 VAL B CA 1
ATOM 6826 C C . VAL B 1 120 ? -28.891 34.312 13.859 1 98.75 120 VAL B C 1
ATOM 6828 O O . VAL B 1 120 ? -28.5 35.5 13.992 1 98.75 120 VAL B O 1
ATOM 6831 N N . ALA B 1 121 ? -30.094 33.875 14.258 1 98.75 121 ALA B N 1
ATOM 6832 C CA . ALA B 1 121 ? -31.047 34.781 14.867 1 98.75 121 ALA B CA 1
ATOM 6833 C C . ALA B 1 121 ? -32.094 34.031 15.695 1 98.75 121 ALA B C 1
ATOM 6835 O O . ALA B 1 121 ? -32.156 32.781 15.617 1 98.75 121 ALA B O 1
ATOM 6836 N N . ILE B 1 122 ? -32.719 34.781 16.547 1 98.62 122 ILE B N 1
ATOM 6837 C CA . ILE B 1 122 ? -33.938 34.281 17.203 1 98.62 122 ILE B CA 1
ATOM 6838 C C . ILE B 1 122 ? -35.156 34.625 16.375 1 98.62 122 ILE B C 1
ATOM 6840 O O . ILE B 1 122 ? -35.281 35.75 15.875 1 98.62 122 ILE B O 1
ATOM 6844 N N . VAL B 1 123 ? -35.969 33.688 16.219 1 98.19 123 VAL B N 1
ATOM 6845 C CA . VAL B 1 123 ? -37.188 33.938 15.469 1 98.19 123 VAL B CA 1
ATOM 6846 C C . VAL B 1 123 ? -38.406 33.688 16.359 1 98.19 123 VAL B C 1
ATOM 6848 O O . VAL B 1 123 ? -38.562 32.625 16.953 1 98.19 123 VAL B O 1
ATOM 6851 N N . ALA B 1 124 ? -39.25 34.656 16.375 1 96.88 124 ALA B N 1
ATOM 6852 C CA . ALA B 1 124 ? -40.5 34.562 17.156 1 96.88 124 ALA B CA 1
ATOM 6853 C C . ALA B 1 124 ? -41.562 33.75 16.438 1 96.88 124 ALA B C 1
ATOM 6855 O O . ALA B 1 124 ? -41.375 33.406 15.266 1 96.88 124 ALA B O 1
ATOM 6856 N N . ALA B 1 125 ? -42.625 33.5 17.156 1 94.38 125 ALA B N 1
ATOM 6857 C CA . ALA B 1 125 ? -43.719 32.719 16.594 1 94.38 125 ALA B CA 1
ATOM 6858 C C . ALA B 1 125 ? -44.312 33.375 15.367 1 94.38 125 ALA B C 1
ATOM 6860 O O . ALA B 1 125 ? -44.781 32.719 14.445 1 94.38 125 ALA B O 1
ATOM 6861 N N . ASP B 1 126 ? -44.219 34.656 15.289 1 94.75 126 ASP B N 1
ATOM 6862 C CA . ASP B 1 126 ? -44.844 35.375 14.18 1 94.75 126 ASP B CA 1
ATOM 6863 C C . ASP B 1 126 ? -43.875 35.531 13.016 1 94.75 126 ASP B C 1
ATOM 6865 O O . ASP B 1 126 ? -44.188 36.219 12.031 1 94.75 126 ASP B O 1
ATOM 6869 N N . GLY B 1 127 ? -42.688 35.094 13.219 1 94.81 127 GLY B N 1
ATOM 6870 C CA . GLY B 1 127 ? -41.75 35.125 12.125 1 94.81 127 GLY B CA 1
ATOM 6871 C C . GLY B 1 127 ? -40.719 36.25 12.211 1 94.81 127 GLY B C 1
ATOM 6872 O O . GLY B 1 127 ? -39.781 36.312 11.438 1 94.81 127 GLY B O 1
ATOM 6873 N N . THR B 1 128 ? -40.875 37.031 13.211 1 97 128 THR B N 1
ATOM 6874 C CA . THR B 1 128 ? -40 38.188 13.359 1 97 128 THR B CA 1
ATOM 6875 C C . THR B 1 128 ? -38.625 37.719 13.875 1 97 128 THR B C 1
ATOM 6877 O O . THR B 1 128 ? -38.531 37.031 14.875 1 97 128 THR B O 1
ATOM 6880 N N . GLU B 1 129 ? -37.562 38.188 13.188 1 97.62 129 GLU B N 1
ATOM 6881 C CA . GLU B 1 129 ? -36.188 37.875 13.617 1 97.62 129 GLU B CA 1
ATOM 6882 C C . GLU B 1 129 ? -35.656 38.969 14.562 1 97.62 129 GLU B C 1
ATOM 6884 O O . GLU B 1 129 ? -35.906 40.156 14.375 1 97.62 129 GLU B O 1
ATOM 6889 N N . SER B 1 130 ? -35.062 38.531 15.562 1 97.56 130 SER B N 1
ATOM 6890 C CA . SER B 1 130 ? -34.375 39.406 16.5 1 97.56 130 SER B CA 1
ATOM 6891 C C . SER B 1 130 ? -33 38.875 16.875 1 97.56 130 SER B C 1
ATOM 6893 O O . SER B 1 130 ? -32.625 37.75 16.484 1 97.56 130 SER B O 1
ATOM 6895 N N . ASP B 1 131 ? -32.125 39.688 17.531 1 98.06 131 ASP B N 1
ATOM 6896 C CA . ASP B 1 131 ? -30.797 39.312 18.016 1 98.06 131 ASP B CA 1
ATOM 6897 C C . ASP B 1 131 ? -29.938 38.719 16.906 1 98.06 131 ASP B C 1
ATOM 6899 O O . ASP B 1 131 ? -29.375 37.625 17.047 1 98.06 131 ASP B O 1
ATOM 6903 N N . ILE B 1 132 ? -29.984 39.312 15.758 1 98.19 132 ILE B N 1
ATOM 6904 C CA . ILE B 1 132 ? -29.234 38.844 14.594 1 98.19 132 ILE B CA 1
ATOM 6905 C C . ILE B 1 132 ? -27.734 38.969 14.867 1 98.19 132 ILE B C 1
ATOM 6907 O O . ILE B 1 132 ? -27.266 40 15.352 1 98.19 132 ILE B O 1
ATOM 6911 N N . SER B 1 133 ? -27.016 37.938 14.641 1 98.38 133 SER B N 1
ATOM 6912 C CA . SER B 1 133 ? -25.562 37.938 14.859 1 98.38 133 SER B CA 1
ATOM 6913 C C . SER B 1 133 ? -24.859 38.844 13.852 1 98.38 133 SER B C 1
ATOM 6915 O O . SER B 1 133 ? -25.375 39.094 12.758 1 98.38 133 SER B O 1
ATOM 6917 N N . GLN B 1 134 ? -23.703 39.281 14.25 1 96.31 134 GLN B N 1
ATOM 6918 C CA . GLN B 1 134 ? -22.891 40.062 13.336 1 96.31 134 GLN B CA 1
ATOM 6919 C C . GLN B 1 134 ? -22.375 39.219 12.172 1 96.31 134 GLN B C 1
ATOM 6921 O O . GLN B 1 134 ? -21.984 38.062 12.359 1 96.31 134 GLN B O 1
ATOM 6926 N N . ARG B 1 135 ? -22.375 39.844 11.031 1 95.62 135 ARG B N 1
ATOM 6927 C CA . ARG B 1 135 ? -21.938 39.125 9.828 1 95.62 135 ARG B CA 1
ATOM 6928 C C . ARG B 1 135 ? -20.438 39.312 9.617 1 95.62 135 ARG B C 1
ATOM 6930 O O . ARG B 1 135 ? -19.812 38.562 8.859 1 95.62 135 ARG B O 1
ATOM 6937 N N . LYS B 1 136 ? -19.906 40.375 10.234 1 95.38 136 LYS B N 1
ATOM 6938 C CA . LYS B 1 136 ? -18.484 40.688 10.156 1 95.38 136 LYS B CA 1
ATOM 6939 C C . LYS B 1 136 ? -17.906 41.031 11.531 1 95.38 136 LYS B C 1
ATOM 6941 O O . LYS B 1 136 ? -18.641 41.5 12.414 1 95.38 136 LYS B O 1
ATOM 6946 N N . GLU B 1 137 ? -16.625 40.812 11.664 1 97.06 137 GLU B N 1
ATOM 6947 C CA . GLU B 1 137 ? -15.945 41.25 12.875 1 97.06 137 GLU B CA 1
ATOM 6948 C C . GLU B 1 137 ? -15.781 42.781 12.898 1 97.06 137 GLU B C 1
ATOM 6950 O O . GLU B 1 137 ? -15.766 43.406 11.844 1 97.06 137 GLU B O 1
ATOM 6955 N N . LEU B 1 138 ? -15.641 43.25 14.117 1 97.12 138 LEU B N 1
ATOM 6956 C CA . LEU B 1 138 ? -15.391 44.688 14.273 1 97.12 138 LEU B CA 1
ATOM 6957 C C . LEU B 1 138 ? -14.039 45.062 13.68 1 97.12 138 LEU B C 1
ATOM 6959 O O . LEU B 1 138 ? -13.039 44.375 13.898 1 97.12 138 LEU B O 1
ATOM 6963 N N . VAL B 1 139 ? -14.016 46.125 12.891 1 97.12 139 VAL B N 1
ATOM 6964 C CA . VAL B 1 139 ? -12.758 46.656 12.367 1 97.12 139 VAL B CA 1
ATOM 6965 C C . VAL B 1 139 ? -12.031 47.438 13.453 1 97.12 139 VAL B C 1
ATOM 6967 O O . VAL B 1 139 ? -12.523 48.469 13.914 1 97.12 139 VAL B O 1
ATOM 6970 N N . ILE B 1 140 ? -11 46.969 13.852 1 95.25 140 ILE B N 1
ATOM 6971 C CA . ILE B 1 140 ? -10.211 47.625 14.891 1 95.25 140 ILE B CA 1
ATOM 6972 C C . ILE B 1 140 ? -9.078 48.406 14.258 1 95.25 140 ILE B C 1
ATOM 6974 O O . ILE B 1 140 ? -8.766 49.531 14.703 1 95.25 140 ILE B O 1
ATOM 6978 N N . ASP B 1 141 ? -8.453 47.812 13.227 1 91.25 141 ASP B N 1
ATOM 6979 C CA . ASP B 1 141 ? -7.426 48.469 12.422 1 91.25 141 ASP B CA 1
ATOM 6980 C C . ASP B 1 141 ? -7.875 48.625 10.969 1 91.25 141 ASP B C 1
ATOM 6982 O O . ASP B 1 141 ? -8.555 47.75 10.43 1 91.25 141 ASP B O 1
ATOM 6986 N N . PRO B 1 142 ? -7.406 49.688 10.359 1 91.75 142 PRO B N 1
ATOM 6987 C CA . PRO B 1 142 ? -7.883 49.969 9 1 91.75 142 PRO B CA 1
ATOM 6988 C C . PRO B 1 142 ? -7.633 48.812 8.031 1 91.75 142 PRO B C 1
ATOM 6990 O O . PRO B 1 142 ? -8.43 48.594 7.109 1 91.75 142 PRO B O 1
ATOM 6993 N N . GLU B 1 143 ? -6.598 48.094 8.148 1 92.69 143 GLU B N 1
ATOM 6994 C CA . GLU B 1 143 ? -6.273 47.031 7.219 1 92.69 143 GLU B CA 1
ATOM 6995 C C . GLU B 1 143 ? -7.352 45.938 7.223 1 92.69 143 GLU B C 1
ATOM 6997 O O . GLU B 1 143 ? -7.57 45.281 6.215 1 92.69 143 GLU B O 1
ATOM 7002 N N . GLN B 1 144 ? -8.047 45.812 8.289 1 95.31 144 GLN B N 1
ATOM 7003 C CA . GLN B 1 144 ? -9.062 44.781 8.445 1 95.31 144 GLN B CA 1
ATOM 7004 C C . GLN B 1 144 ? -10.297 45.094 7.602 1 95.31 144 GLN B C 1
ATOM 7006 O O . GLN B 1 144 ? -11.164 44.25 7.422 1 95.31 144 GLN B O 1
ATOM 7011 N N . ASN B 1 145 ? -10.312 46.281 7.086 1 94.62 145 ASN B N 1
ATOM 7012 C CA . ASN B 1 145 ? -11.43 46.656 6.23 1 94.62 145 ASN B CA 1
ATOM 7013 C C . ASN B 1 145 ? -11.133 46.406 4.762 1 94.62 145 ASN B C 1
ATOM 7015 O O . ASN B 1 145 ? -11.82 46.906 3.877 1 94.62 145 ASN B O 1
ATOM 7019 N N . ASP B 1 146 ? -10.188 45.656 4.488 1 96 146 ASP B N 1
ATOM 7020 C CA . ASP B 1 146 ? -9.852 45.25 3.127 1 96 146 ASP B CA 1
ATOM 7021 C C . ASP B 1 146 ? -11.008 44.469 2.484 1 96 146 ASP B C 1
ATOM 7023 O O . ASP B 1 146 ? -11.625 43.625 3.129 1 96 146 ASP B O 1
ATOM 7027 N N . PRO B 1 147 ? -11.305 44.75 1.214 1 94.88 147 PRO B N 1
ATOM 7028 C CA . PRO B 1 147 ? -12.438 44.094 0.549 1 94.88 147 PRO B CA 1
ATOM 7029 C C . PRO B 1 147 ? -12.242 42.594 0.374 1 94.88 147 PRO B C 1
ATOM 7031 O O . PRO B 1 147 ? -13.203 41.875 0.142 1 94.88 147 PRO B O 1
ATOM 7034 N N . ASP B 1 148 ? -11.031 42.156 0.464 1 95.81 148 ASP B N 1
ATOM 7035 C CA . ASP B 1 148 ? -10.734 40.719 0.253 1 95.81 148 ASP B CA 1
ATOM 7036 C C . ASP B 1 148 ? -10.898 39.938 1.549 1 95.81 148 ASP B C 1
ATOM 7038 O O . ASP B 1 148 ? -10.758 38.719 1.555 1 95.81 148 ASP B O 1
ATOM 7042 N N . VAL B 1 149 ? -11.195 40.562 2.631 1 97.06 149 VAL B N 1
ATOM 7043 C CA . VAL B 1 149 ? -11.492 39.875 3.877 1 97.06 149 VAL B CA 1
ATOM 7044 C C . VAL B 1 149 ? -12.773 39.062 3.725 1 97.06 149 VAL B C 1
ATOM 7046 O O . VAL B 1 149 ? -13.82 39.594 3.354 1 97.06 149 VAL B O 1
ATOM 7049 N N . VAL B 1 150 ? -12.695 37.812 3.969 1 96.56 150 VAL B N 1
ATOM 7050 C CA . VAL B 1 150 ? -13.891 36.969 3.885 1 96.56 150 VAL B CA 1
ATOM 7051 C C . VAL B 1 150 ? -14.633 37 5.219 1 96.56 150 VAL B C 1
ATOM 7053 O O . VAL B 1 150 ? -14.016 37.031 6.285 1 96.56 150 VAL B O 1
ATOM 7056 N N . ASP B 1 151 ? -15.938 37.031 5.109 1 96.94 151 ASP B N 1
ATOM 7057 C CA . ASP B 1 151 ? -16.781 37 6.305 1 96.94 151 ASP B CA 1
ATOM 7058 C C . ASP B 1 151 ? -16.656 35.688 7.039 1 96.94 151 ASP B C 1
ATOM 7060 O O . ASP B 1 151 ? -16.219 34.688 6.457 1 96.94 151 ASP B O 1
ATOM 7064 N N . PRO B 1 152 ? -16.984 35.688 8.328 1 97.5 152 PRO B N 1
ATOM 7065 C CA . PRO B 1 152 ? -16.891 34.469 9.117 1 97.5 152 PRO B CA 1
ATOM 7066 C C . PRO B 1 152 ? -17.688 33.312 8.508 1 97.5 152 PRO B C 1
ATOM 7068 O O . PRO B 1 152 ? -18.844 33.5 8.117 1 97.5 152 PRO B O 1
ATOM 7071 N N . PHE B 1 153 ? -17.094 32.125 8.422 1 98.31 153 PHE B N 1
ATOM 7072 C CA . PHE B 1 153 ? -17.75 30.938 7.918 1 98.31 153 PHE B CA 1
ATOM 7073 C C . PHE B 1 153 ? -16.938 29.688 8.258 1 98.31 153 PHE B C 1
ATOM 7075 O O . PHE B 1 153 ? -15.781 29.797 8.688 1 98.31 153 PHE B O 1
ATOM 7082 N N . ASN B 1 154 ? -17.5 28.578 8.188 1 98.5 154 ASN B N 1
ATOM 7083 C CA . ASN B 1 154 ? -16.812 27.297 8.156 1 98.5 154 ASN B CA 1
ATOM 7084 C C . ASN B 1 154 ? -16.844 26.672 6.758 1 98.5 154 ASN B C 1
ATOM 7086 O O . ASN B 1 154 ? -17.906 26.375 6.234 1 98.5 154 ASN B O 1
ATOM 7090 N N . ALA B 1 155 ? -15.648 26.469 6.25 1 98.5 155 ALA B N 1
ATOM 7091 C CA . ALA B 1 155 ? -15.555 25.891 4.91 1 98.5 155 ALA B CA 1
ATOM 7092 C C . ALA B 1 155 ? -16.156 24.484 4.867 1 98.5 155 ALA B C 1
ATOM 7094 O O . ALA B 1 155 ? -15.977 23.703 5.801 1 98.5 155 ALA B O 1
ATOM 7095 N N . TYR B 1 156 ? -16.953 24.172 3.746 1 98.44 156 TYR B N 1
ATOM 7096 C CA . TYR B 1 156 ? -17.562 22.891 3.424 1 98.44 156 TYR B CA 1
ATOM 7097 C C . TYR B 1 156 ? -18.812 22.672 4.262 1 98.44 156 TYR B C 1
ATOM 7099 O O . TYR B 1 156 ? -19.344 21.562 4.305 1 98.44 156 TYR B O 1
ATOM 7107 N N . SER B 1 157 ? -19.234 23.719 4.973 1 98.25 157 SER B N 1
ATOM 7108 C CA . SER B 1 157 ? -20.562 23.656 5.543 1 98.25 157 SER B CA 1
ATOM 7109 C C . SER B 1 157 ? -21.625 23.5 4.457 1 98.25 157 SER B C 1
ATOM 7111 O O . SER B 1 157 ? -21.5 24.062 3.369 1 98.25 157 SER B O 1
ATOM 7113 N N . ALA B 1 158 ? -22.688 22.797 4.824 1 97.69 158 ALA B N 1
ATOM 7114 C CA . ALA B 1 158 ? -23.844 22.844 3.939 1 97.69 158 ALA B CA 1
ATOM 7115 C C . ALA B 1 158 ? -24.562 24.188 4.043 1 97.69 158 ALA B C 1
ATOM 7117 O O . ALA B 1 158 ? -24.547 24.828 5.098 1 97.69 158 ALA B O 1
ATOM 7118 N N . ALA B 1 159 ? -25.109 24.578 2.938 1 97.69 159 ALA B N 1
ATOM 7119 C CA . ALA B 1 159 ? -26 25.734 2.977 1 97.69 159 ALA B CA 1
ATOM 7120 C C . ALA B 1 159 ? -27.375 25.328 3.506 1 97.69 159 ALA B C 1
ATOM 7122 O O . ALA B 1 159 ? -27.75 24.156 3.463 1 97.69 159 ALA B O 1
ATOM 7123 N N . GLY B 1 160 ? -28.047 26.297 4.098 1 98.06 160 GLY B N 1
ATOM 7124 C CA . GLY B 1 160 ? -29.391 26.031 4.582 1 98.06 160 GLY B CA 1
ATOM 7125 C C . GLY B 1 160 ? -29.891 27.062 5.562 1 98.06 160 GLY B C 1
ATOM 7126 O O . GLY B 1 160 ? -29.141 27.953 5.984 1 98.06 160 GLY B O 1
ATOM 7127 N N . GLU B 1 161 ? -31.172 26.984 5.859 1 98 161 GLU B N 1
ATOM 7128 C CA . GLU B 1 161 ? -31.828 27.891 6.793 1 98 161 GLU B CA 1
ATOM 7129 C C . GLU B 1 161 ? -32.688 27.141 7.797 1 98 161 GLU B C 1
ATOM 7131 O O . GLU B 1 161 ? -33.875 27.406 7.918 1 98 161 GLU B O 1
ATOM 7136 N N . PRO B 1 162 ? -32.062 26.375 8.602 1 98.56 162 PRO B N 1
ATOM 7137 C CA . PRO B 1 162 ? -32.875 25.609 9.578 1 98.56 162 PRO B CA 1
ATOM 7138 C C . PRO B 1 162 ? -33.406 26.484 10.711 1 98.56 162 PRO B C 1
ATOM 7140 O O . PRO B 1 162 ? -32.812 27.531 11.016 1 98.56 162 PRO B O 1
ATOM 7143 N N . GLU B 1 163 ? -34.5 26.031 11.273 1 98.38 163 GLU B N 1
ATOM 7144 C CA . GLU B 1 163 ? -35.094 26.578 12.484 1 98.38 163 GLU B CA 1
ATOM 7145 C C . GLU B 1 163 ? -35.406 25.469 13.492 1 98.38 163 GLU B C 1
ATOM 7147 O O . GLU B 1 163 ? -35.844 24.391 13.125 1 98.38 163 GLU B O 1
ATOM 7152 N N . GLY B 1 164 ? -35.062 25.734 14.727 1 98.38 164 GLY B N 1
ATOM 7153 C CA . GLY B 1 164 ? -35.312 24.734 15.75 1 98.38 164 GLY B CA 1
ATOM 7154 C C . GLY B 1 164 ? -34.938 25.172 17.141 1 98.38 164 GLY B C 1
ATOM 7155 O O . GLY B 1 164 ? -34.375 26.266 17.312 1 98.38 164 GLY B O 1
ATOM 7156 N N . ASP B 1 165 ? -35.281 24.344 18.109 1 98.5 165 ASP B N 1
ATOM 7157 C CA . ASP B 1 165 ? -34.875 24.641 19.484 1 98.5 165 ASP B CA 1
ATOM 7158 C C . ASP B 1 165 ? -33.344 24.547 19.625 1 98.5 165 ASP B C 1
ATOM 7160 O O . ASP B 1 165 ? -32.719 23.688 19.031 1 98.5 165 ASP B O 1
ATOM 7164 N N . ILE B 1 166 ? -32.812 25.469 20.359 1 98.75 166 ILE B N 1
ATOM 7165 C CA . ILE B 1 166 ? -31.359 25.531 20.562 1 98.75 166 ILE B CA 1
ATOM 7166 C C . ILE B 1 166 ? -30.969 24.578 21.703 1 98.75 166 ILE B C 1
ATOM 7168 O O . ILE B 1 166 ? -31.688 24.438 22.688 1 98.75 166 ILE B O 1
ATOM 7172 N N . VAL B 1 167 ? -29.875 23.875 21.547 1 98.81 167 VAL B N 1
ATOM 7173 C CA . VAL B 1 167 ? -29.297 23 22.562 1 98.81 167 VAL B CA 1
ATOM 7174 C C . VAL B 1 167 ? -27.812 23.281 22.734 1 98.81 167 VAL B C 1
ATOM 7176 O O . VAL B 1 167 ? -27.062 23.312 21.75 1 98.81 167 VAL B O 1
ATOM 7179 N N . TYR B 1 168 ? -27.344 23.531 23.969 1 98.81 168 TYR B N 1
ATOM 7180 C CA . TYR B 1 168 ? -25.938 23.703 24.281 1 98.81 168 TYR B CA 1
ATOM 7181 C C . TYR B 1 168 ? -25.25 22.344 24.438 1 98.81 168 TYR B C 1
ATOM 7183 O O . TYR B 1 168 ? -25.656 21.531 25.266 1 98.81 168 TYR B O 1
ATOM 7191 N N . VAL B 1 169 ? -24.172 22.188 23.703 1 98.69 169 VAL B N 1
ATOM 7192 C CA . VAL B 1 169 ? -23.578 20.859 23.672 1 98.69 169 VAL B CA 1
ATOM 7193 C C . VAL B 1 169 ? -22.125 20.922 24.109 1 98.69 169 VAL B C 1
ATOM 7195 O O . VAL B 1 169 ? -21.281 20.141 23.641 1 98.69 169 VAL B O 1
ATOM 7198 N N . ASN B 1 170 ? -21.719 21.891 24.875 1 98.38 170 ASN B N 1
ATOM 7199 C CA . ASN B 1 170 ? -20.359 22.031 25.391 1 98.38 170 ASN B CA 1
ATOM 7200 C C . ASN B 1 170 ? -19.328 22.094 24.25 1 98.38 170 ASN B C 1
ATOM 7202 O O . ASN B 1 170 ? -19.406 22.984 23.406 1 98.38 170 ASN B O 1
ATOM 7206 N N . TYR B 1 171 ? -18.453 21.094 24.141 1 97.56 171 TYR B N 1
ATOM 7207 C CA . TYR B 1 171 ? -17.453 21.125 23.078 1 97.56 171 TYR B CA 1
ATOM 7208 C C . TYR B 1 171 ? -17.906 20.266 21.891 1 97.56 171 TYR B C 1
ATOM 7210 O O . TYR B 1 171 ? -17.203 20.188 20.875 1 97.56 171 TYR B O 1
ATOM 7218 N N . GLY B 1 172 ? -19.016 19.672 21.969 1 97.25 172 GLY B N 1
ATOM 7219 C CA . GLY B 1 172 ? -19.531 18.844 20.875 1 97.25 172 GLY B CA 1
ATOM 7220 C C . GLY B 1 172 ? -18.766 17.562 20.688 1 97.25 172 GLY B C 1
ATOM 7221 O O . GLY B 1 172 ? -18.625 17.078 19.562 1 97.25 172 GLY B O 1
ATOM 7222 N N . THR B 1 173 ? -18.109 17 21.688 1 95 173 THR B N 1
ATOM 7223 C CA . THR B 1 173 ? -17.453 15.703 21.609 1 95 173 THR B CA 1
ATOM 7224 C C . THR B 1 173 ? -18.484 14.586 21.531 1 95 173 THR B C 1
ATOM 7226 O O . THR B 1 173 ? -19.672 14.805 21.797 1 95 173 THR B O 1
ATOM 7229 N N . ILE B 1 174 ? -18.016 13.461 21.141 1 90.88 174 ILE B N 1
ATOM 7230 C CA . ILE B 1 174 ? -18.953 12.344 21.078 1 90.88 174 ILE B CA 1
ATOM 7231 C C . ILE B 1 174 ? -19.484 12.031 22.469 1 90.88 174 ILE B C 1
ATOM 7233 O O . ILE B 1 174 ? -20.641 11.641 22.625 1 90.88 174 ILE B O 1
ATOM 7237 N N . ASP B 1 175 ? -18.625 12.172 23.5 1 90.25 175 ASP B N 1
ATOM 7238 C CA . ASP B 1 175 ? -19.047 11.945 24.891 1 90.25 175 ASP B CA 1
ATOM 7239 C C . ASP B 1 175 ? -20.109 12.961 25.312 1 90.25 175 ASP B C 1
ATOM 7241 O O . ASP B 1 175 ? -21.016 12.625 26.062 1 90.25 175 ASP B O 1
ATOM 7245 N N . ASP B 1 176 ? -19.984 14.203 24.891 1 96.44 176 ASP B N 1
ATOM 7246 C CA . ASP B 1 176 ? -21 15.211 25.188 1 96.44 176 ASP B CA 1
ATOM 7247 C C . ASP B 1 176 ? -22.359 14.805 24.625 1 96.44 176 ASP B C 1
ATOM 7249 O O . ASP B 1 176 ? -23.375 14.875 25.328 1 96.44 176 ASP B O 1
ATOM 7253 N N . PHE B 1 177 ? -22.391 14.367 23.422 1 95.88 177 PHE B N 1
ATOM 7254 C CA . PHE B 1 177 ? -23.641 13.977 22.781 1 95.88 177 PHE B CA 1
ATOM 7255 C C . PHE B 1 177 ? -24.234 12.734 23.438 1 95.88 177 PHE B C 1
ATOM 7257 O O . PHE B 1 177 ? -25.438 12.641 23.625 1 95.88 177 PHE B O 1
ATOM 7264 N N . ILE B 1 178 ? -23.297 11.797 23.734 1 91.5 178 ILE B N 1
ATOM 7265 C CA . ILE B 1 178 ? -23.766 10.586 24.406 1 91.5 178 ILE B CA 1
ATOM 7266 C C . ILE B 1 178 ? -24.406 10.938 25.734 1 91.5 178 ILE B C 1
ATOM 7268 O O . ILE B 1 178 ? -25.5 10.469 26.062 1 91.5 178 ILE B O 1
ATOM 7272 N N . TYR B 1 179 ? -23.766 11.719 26.547 1 95.06 179 TYR B N 1
ATOM 7273 C CA . TYR B 1 179 ? -24.281 12.133 27.844 1 95.06 179 TYR B CA 1
ATOM 7274 C C . TYR B 1 179 ? -25.625 12.828 27.703 1 95.06 179 TYR B C 1
ATOM 7276 O O . TYR B 1 179 ? -26.562 12.516 28.438 1 95.06 179 TYR B O 1
ATOM 7284 N N . LEU B 1 180 ? -25.75 13.734 26.812 1 97.94 180 LEU B N 1
ATOM 7285 C CA . LEU B 1 180 ? -26.969 14.508 26.625 1 97.94 180 LEU B CA 1
ATOM 7286 C C . LEU B 1 180 ? -28.109 13.609 26.125 1 97.94 180 LEU B C 1
ATOM 7288 O O . LEU B 1 180 ? -29.266 13.781 26.531 1 97.94 180 LEU B O 1
ATOM 7292 N N . ASN B 1 181 ? -27.734 12.727 25.203 1 96 181 ASN B N 1
ATOM 7293 C CA . ASN B 1 181 ? -28.75 11.859 24.625 1 96 181 ASN B CA 1
ATOM 7294 C C . ASN B 1 181 ? -29.188 10.766 25.609 1 96 181 ASN B C 1
ATOM 7296 O O . ASN B 1 181 ? -30.375 10.531 25.797 1 96 181 ASN B O 1
ATOM 7300 N N . ARG B 1 182 ? -28.234 10.148 26.25 1 93.38 182 ARG B N 1
ATOM 7301 C CA . ARG B 1 182 ? -28.547 8.961 27.047 1 93.38 182 ARG B CA 1
ATOM 7302 C C . ARG B 1 182 ? -28.875 9.336 28.484 1 93.38 182 ARG B C 1
ATOM 7304 O O . ARG B 1 182 ? -29.734 8.711 29.109 1 93.38 182 ARG B O 1
ATOM 7311 N N . THR B 1 183 ? -28.141 10.234 29.047 1 94.25 183 THR B N 1
ATOM 7312 C CA . THR B 1 183 ? -28.312 10.578 30.453 1 94.25 183 THR B CA 1
ATOM 7313 C C . THR B 1 183 ? -29.359 11.672 30.609 1 94.25 183 THR B C 1
ATOM 7315 O O . THR B 1 183 ? -30.25 11.57 31.469 1 94.25 183 THR B O 1
ATOM 7318 N N . MET B 1 184 ? -29.359 12.656 29.781 1 96.5 184 MET B N 1
ATOM 7319 C CA . MET B 1 184 ? -30.281 13.781 29.922 1 96.5 184 MET B CA 1
ATOM 7320 C C . MET B 1 184 ? -31.5 13.602 29.016 1 96.5 184 MET B C 1
ATOM 7322 O O . MET B 1 184 ? -32.438 14.398 29.062 1 96.5 184 MET B O 1
ATOM 7326 N N . LEU B 1 185 ? -31.453 12.594 28.062 1 96.25 185 LEU B N 1
ATOM 7327 C CA . LEU B 1 185 ? -32.562 12.188 27.203 1 96.25 185 LEU B CA 1
ATOM 7328 C C . LEU B 1 185 ? -32.969 13.312 26.266 1 96.25 185 LEU B C 1
ATOM 7330 O O . LEU B 1 185 ? -34.156 13.523 26 1 96.25 185 LEU B O 1
ATOM 7334 N N . ILE B 1 186 ? -31.984 14.039 25.859 1 97.12 186 ILE B N 1
ATOM 7335 C CA . ILE B 1 186 ? -32.219 15.086 24.875 1 97.12 186 ILE B CA 1
ATOM 7336 C C . ILE B 1 186 ? -32.375 14.469 23.484 1 97.12 186 ILE B C 1
ATOM 7338 O O . ILE B 1 186 ? -31.516 13.711 23.031 1 97.12 186 ILE B O 1
ATOM 7342 N N . ASP B 1 187 ? -33.469 14.75 22.781 1 97.19 187 ASP B N 1
ATOM 7343 C CA . ASP B 1 187 ? -33.656 14.414 21.375 1 97.19 187 ASP B CA 1
ATOM 7344 C C . ASP B 1 187 ? -33.125 15.539 20.484 1 97.19 187 ASP B C 1
ATOM 7346 O O . ASP B 1 187 ? -33.719 16.625 20.453 1 97.19 187 ASP B O 1
ATOM 7350 N N . PHE B 1 188 ? -32.188 15.281 19.672 1 97.94 188 PHE B N 1
ATOM 7351 C CA . PHE B 1 188 ? -31.5 16.297 18.891 1 97.94 188 PHE B CA 1
ATOM 7352 C C . PHE B 1 188 ? -32.188 16.484 17.531 1 97.94 188 PHE B C 1
ATOM 7354 O O . PHE B 1 188 ? -31.812 17.406 16.781 1 97.94 188 PHE B O 1
ATOM 7361 N N . HIS B 1 189 ? -33.094 15.68 17.25 1 97.56 189 HIS B N 1
ATOM 7362 C CA . HIS B 1 189 ? -33.75 15.758 15.938 1 97.56 189 HIS B CA 1
ATOM 7363 C C . HIS B 1 189 ? -34.312 17.141 15.68 1 97.56 189 HIS B C 1
ATOM 7365 O O . HIS B 1 189 ? -35.125 17.641 16.469 1 97.56 189 HIS B O 1
ATOM 7371 N N . ASN B 1 190 ? -33.875 17.797 14.688 1 96.19 190 ASN B N 1
ATOM 7372 C CA . ASN B 1 190 ? -34.312 19.094 14.203 1 96.19 190 ASN B CA 1
ATOM 7373 C C . ASN B 1 190 ? -33.938 20.219 15.164 1 96.19 190 ASN B C 1
ATOM 7375 O O . ASN B 1 190 ? -34.531 21.297 15.148 1 96.19 190 ASN B O 1
ATOM 7379 N N . LYS B 1 191 ? -33 19.953 16.031 1 98.5 191 LYS B N 1
ATOM 7380 C CA . LYS B 1 191 ? -32.5 20.984 16.938 1 98.5 191 LYS B CA 1
ATOM 7381 C C . LYS B 1 191 ? -31.281 21.672 16.344 1 98.5 191 LYS B C 1
ATOM 7383 O O . LYS B 1 191 ? -30.641 21.141 15.438 1 98.5 191 LYS B O 1
ATOM 7388 N N . ILE B 1 192 ? -31.062 22.844 16.766 1 98.81 192 ILE B N 1
ATOM 7389 C CA . ILE B 1 192 ? -29.844 23.578 16.438 1 98.81 192 ILE B CA 1
ATOM 7390 C C . ILE B 1 192 ? -28.891 23.562 17.641 1 98.81 192 ILE B C 1
ATOM 7392 O O . ILE B 1 192 ? -29.219 24.078 18.703 1 98.81 192 ILE B O 1
ATOM 7396 N N . CYS B 1 193 ? -27.781 23 17.453 1 98.81 193 CYS B N 1
ATOM 7397 C CA . CYS B 1 193 ? -26.797 22.891 18.531 1 98.81 193 CYS B CA 1
ATOM 7398 C C . CYS B 1 193 ? -25.859 24.094 18.531 1 98.81 193 CYS B C 1
ATOM 7400 O O . CYS B 1 193 ? -25.578 24.656 17.469 1 98.81 193 CYS B O 1
ATOM 7402 N N . ILE B 1 194 ? -25.406 24.5 19.625 1 98.88 194 ILE B N 1
ATOM 7403 C CA . ILE B 1 194 ? -24.359 25.484 19.781 1 98.88 194 ILE B CA 1
ATOM 7404 C C . ILE B 1 194 ? -23.234 24.922 20.641 1 98.88 194 ILE B C 1
ATOM 7406 O O . ILE B 1 194 ? -23.484 24.328 21.688 1 98.88 194 ILE B O 1
ATOM 7410 N N . ALA B 1 195 ? -22.016 25 20.156 1 98.81 195 ALA B N 1
ATOM 7411 C CA . ALA B 1 195 ? -20.859 24.375 20.812 1 98.81 195 ALA B CA 1
ATOM 7412 C C . ALA B 1 195 ? -19.688 25.359 20.875 1 98.81 195 ALA B C 1
ATOM 7414 O O . ALA B 1 195 ? -19.547 26.219 20.016 1 98.81 195 ALA B O 1
ATOM 7415 N N . ARG B 1 196 ? -18.844 25.125 21.844 1 98.06 196 ARG B N 1
ATOM 7416 C CA . ARG B 1 196 ? -17.594 25.859 21.984 1 98.06 196 ARG B CA 1
ATOM 7417 C C . ARG B 1 196 ? -16.531 25.297 21.031 1 98.06 196 ARG B C 1
ATOM 7419 O O . ARG B 1 196 ? -16.438 24.094 20.828 1 98.06 196 ARG B O 1
ATOM 7426 N N . TYR B 1 197 ? -15.727 26.219 20.484 1 95.75 197 TYR B N 1
ATOM 7427 C CA . TYR B 1 197 ? -14.492 25.797 19.828 1 95.75 197 TYR B CA 1
ATOM 7428 C C . TYR B 1 197 ? -13.531 25.172 20.828 1 95.75 197 TYR B C 1
ATOM 7430 O O . TYR B 1 197 ? -13.656 25.391 22.031 1 95.75 197 TYR B O 1
ATOM 7438 N N . GLY B 1 198 ? -12.617 24.281 20.266 1 91.94 198 GLY B N 1
ATOM 7439 C CA . GLY B 1 198 ? -11.586 23.688 21.094 1 91.94 198 GLY B CA 1
ATOM 7440 C C . GLY B 1 198 ? -11.867 22.234 21.438 1 91.94 198 GLY B C 1
ATOM 7441 O O . GLY B 1 198 ? -12.914 21.688 21.062 1 91.94 198 GLY B O 1
ATOM 7442 N N . SER B 1 199 ? -10.922 21.578 21.984 1 90.5 199 SER B N 1
ATOM 7443 C CA . SER B 1 199 ? -10.961 20.219 22.484 1 90.5 199 SER B CA 1
ATOM 7444 C C . SER B 1 199 ? -10.836 19.203 21.344 1 90.5 199 SER B C 1
ATOM 7446 O O . SER B 1 199 ? -10.062 18.25 21.422 1 90.5 199 SER B O 1
ATOM 7448 N N . ILE B 1 200 ? -11.688 19.344 20.344 1 91.44 200 ILE B N 1
ATOM 7449 C CA . ILE B 1 200 ? -11.594 18.438 19.203 1 91.44 200 ILE B CA 1
ATOM 7450 C C . ILE B 1 200 ? -11.672 19.234 17.891 1 91.44 200 ILE B C 1
ATOM 7452 O O . ILE B 1 200 ? -11.914 20.438 17.922 1 91.44 200 ILE B O 1
ATOM 7456 N N . PHE B 1 201 ? -11.477 18.578 16.797 1 92.81 201 PHE B N 1
ATOM 7457 C CA . PHE B 1 201 ? -11.586 19.172 15.461 1 92.81 201 PHE B CA 1
ATOM 7458 C C . PHE B 1 201 ? -13.023 19.578 15.164 1 92.81 201 PHE B C 1
ATOM 7460 O O . PHE B 1 201 ? -13.961 18.844 15.477 1 92.81 201 PHE B O 1
ATOM 7467 N N . ARG B 1 202 ? -13.266 20.703 14.648 1 96.12 202 ARG B N 1
ATOM 7468 C CA . ARG B 1 202 ? -14.594 21.25 14.398 1 96.12 202 ARG B CA 1
ATOM 7469 C C . ARG B 1 202 ? -15.375 20.359 13.43 1 96.12 202 ARG B C 1
ATOM 7471 O O . ARG B 1 202 ? -16.594 20.266 13.516 1 96.12 202 ARG B O 1
ATOM 7478 N N . GLY B 1 203 ? -14.617 19.672 12.469 1 95.31 203 GLY B N 1
ATOM 7479 C CA . GLY B 1 203 ? -15.297 18.734 11.594 1 95.31 203 GLY B CA 1
ATOM 7480 C C . GLY B 1 203 ? -15.922 17.562 12.328 1 95.31 203 GLY B C 1
ATOM 7481 O O . GLY B 1 203 ? -16.969 17.062 11.93 1 95.31 203 GLY B O 1
ATOM 7482 N N . ASP B 1 204 ? -15.312 17.109 13.367 1 94.62 204 ASP B N 1
ATOM 7483 C CA . ASP B 1 204 ? -15.867 16.047 14.195 1 94.62 204 ASP B CA 1
ATOM 7484 C C . ASP B 1 204 ? -17.156 16.516 14.891 1 94.62 204 ASP B C 1
ATOM 7486 O O . ASP B 1 204 ? -18.094 15.734 15.047 1 94.62 204 ASP B O 1
ATOM 7490 N N . LYS B 1 205 ? -17.172 17.781 15.328 1 96.88 205 LYS B N 1
ATOM 7491 C CA . LYS B 1 205 ? -18.375 18.328 15.953 1 96.88 205 LYS B CA 1
ATOM 7492 C C . LYS B 1 205 ? -19.562 18.281 14.984 1 96.88 205 LYS B C 1
ATOM 7494 O O . LYS B 1 205 ? -20.672 17.922 15.375 1 96.88 205 LYS B O 1
ATOM 7499 N N . ALA B 1 206 ? -19.266 18.719 13.789 1 97.88 206 ALA B N 1
ATOM 7500 C CA . ALA B 1 206 ? -20.312 18.703 12.758 1 97.88 206 ALA B CA 1
ATOM 7501 C C . ALA B 1 206 ? -20.797 17.281 12.492 1 97.88 206 ALA B C 1
ATOM 7503 O O . ALA B 1 206 ? -22 17.047 12.352 1 97.88 206 ALA B O 1
ATOM 7504 N N . LYS B 1 207 ? -19.875 16.344 12.391 1 95.44 207 LYS B N 1
ATOM 7505 C CA . LYS B 1 207 ? -20.219 14.945 12.188 1 95.44 207 LYS B CA 1
ATOM 7506 C C . LYS B 1 207 ? -21.109 14.422 13.305 1 95.44 207 LYS B C 1
ATOM 7508 O O . LYS B 1 207 ? -22.094 13.742 13.047 1 95.44 207 LYS B O 1
ATOM 7513 N N . HIS B 1 208 ? -20.734 14.719 14.578 1 95.75 208 HIS B N 1
ATOM 7514 C CA . HIS B 1 208 ? -21.531 14.281 15.727 1 95.75 208 HIS B CA 1
ATOM 7515 C C . HIS B 1 208 ? -22.938 14.883 15.688 1 95.75 208 HIS B C 1
ATOM 7517 O O . HIS B 1 208 ? -23.922 14.172 15.906 1 95.75 208 HIS B O 1
ATOM 7523 N N . ALA B 1 209 ? -23 16.156 15.438 1 98.19 209 ALA B N 1
ATOM 7524 C CA . ALA B 1 209 ? -24.297 16.828 15.352 1 98.19 209 ALA B CA 1
ATOM 7525 C C . ALA B 1 209 ? -25.188 16.188 14.281 1 98.19 209 ALA B C 1
ATOM 7527 O O . ALA B 1 209 ? -26.375 15.953 14.5 1 98.19 209 ALA B O 1
ATOM 7528 N N . GLU B 1 210 ? -24.594 15.945 13.156 1 97.06 210 GLU B N 1
ATOM 7529 C CA . GLU B 1 210 ? -25.312 15.297 12.062 1 97.06 210 GLU B CA 1
ATOM 7530 C C . GLU B 1 210 ? -25.766 13.898 12.461 1 97.06 210 GLU B C 1
ATOM 7532 O O . GLU B 1 210 ? -26.906 13.5 12.188 1 97.06 210 GLU B O 1
ATOM 7537 N N . GLN B 1 211 ? -24.891 13.156 13.047 1 94.5 211 GLN B N 1
ATOM 7538 C CA . GLN B 1 211 ? -25.156 11.781 13.453 1 94.5 211 GLN B CA 1
ATOM 7539 C C . GLN B 1 211 ? -26.359 11.711 14.406 1 94.5 211 GLN B C 1
ATOM 7541 O O . GLN B 1 211 ? -27.109 10.742 14.383 1 94.5 211 GLN B O 1
ATOM 7546 N N . TYR B 1 212 ? -26.516 12.695 15.219 1 96.56 212 TYR B N 1
ATOM 7547 C CA . TYR B 1 212 ? -27.594 12.688 16.203 1 96.56 212 TYR B CA 1
ATOM 7548 C C . TYR B 1 212 ? -28.828 13.406 15.672 1 96.56 212 TYR B C 1
ATOM 7550 O O . TYR B 1 212 ? -29.828 13.562 16.375 1 96.56 212 TYR B O 1
ATOM 7558 N N . GLY B 1 213 ? -28.734 13.922 14.445 1 97.31 213 GLY B N 1
ATOM 7559 C CA . GLY B 1 213 ? -29.906 14.398 13.75 1 97.31 213 GLY B CA 1
ATOM 7560 C C . GLY B 1 213 ? -30.125 15.891 13.898 1 97.31 213 GLY B C 1
ATOM 7561 O O . GLY B 1 213 ? -31.219 16.391 13.625 1 97.31 213 GLY B O 1
ATOM 7562 N N . CYS B 1 214 ? -29.141 16.656 14.328 1 98.31 214 CYS B N 1
ATOM 7563 C CA . CYS B 1 214 ? -29.281 18.109 14.438 1 98.31 214 CYS B CA 1
ATOM 7564 C C . CYS B 1 214 ? -29.531 18.734 13.078 1 98.31 214 CYS B C 1
ATOM 7566 O O . CYS B 1 214 ? -29.062 18.234 12.055 1 98.31 214 CYS B O 1
ATOM 7568 N N . ALA B 1 215 ? -30.25 19.812 13.133 1 98.56 215 ALA B N 1
ATOM 7569 C CA . ALA B 1 215 ? -30.547 20.531 11.906 1 98.56 215 ALA B CA 1
ATOM 7570 C C . ALA B 1 215 ? -29.438 21.516 11.57 1 98.56 215 ALA B C 1
ATOM 7572 O O . ALA B 1 215 ? -29.312 21.969 10.422 1 98.56 215 ALA B O 1
ATOM 7573 N N . GLY B 1 216 ? -28.625 21.875 12.547 1 98.75 216 GLY B N 1
ATOM 7574 C CA . GLY B 1 216 ? -27.531 22.797 12.367 1 98.75 216 GLY B CA 1
ATOM 7575 C C . GLY B 1 216 ? -26.625 22.891 13.586 1 98.75 216 GLY B C 1
ATOM 7576 O O . GLY B 1 216 ? -26.953 22.375 14.648 1 98.75 216 GLY B O 1
ATOM 7577 N N . LEU B 1 217 ? -25.5 23.562 13.352 1 98.94 217 LEU B N 1
ATOM 7578 C CA . LEU B 1 217 ? -24.516 23.719 14.414 1 98.94 217 LEU B CA 1
ATOM 7579 C C . LEU B 1 217 ? -23.922 25.109 14.406 1 98.94 217 LEU B C 1
ATOM 7581 O O . LEU B 1 217 ? -23.5 25.609 13.359 1 98.94 217 LEU B O 1
ATOM 7585 N N . ILE B 1 218 ? -23.938 25.75 15.523 1 98.94 218 ILE B N 1
ATOM 7586 C CA . ILE B 1 218 ? -23.297 27.047 15.734 1 98.94 218 ILE B CA 1
ATOM 7587 C C . ILE B 1 218 ? -22.047 26.875 16.578 1 98.94 218 ILE B C 1
ATOM 7589 O O . ILE B 1 218 ? -22.078 26.219 17.625 1 98.94 218 ILE B O 1
ATOM 7593 N N . LEU B 1 219 ? -20.969 27.484 16.156 1 98.81 219 LEU B N 1
ATOM 7594 C CA . LEU B 1 219 ? -19.719 27.422 16.906 1 98.81 219 LEU B CA 1
ATOM 7595 C C . LEU B 1 219 ? -19.312 28.812 17.375 1 98.81 219 LEU B C 1
ATOM 7597 O O . LEU B 1 219 ? -19.609 29.812 16.719 1 98.81 219 LEU B O 1
ATOM 7601 N N . TYR B 1 220 ? -18.656 28.844 18.5 1 98.56 220 TYR B N 1
ATOM 7602 C CA . TYR B 1 220 ? -18.094 30.109 18.969 1 98.56 220 TYR B CA 1
ATOM 7603 C C . TYR B 1 220 ? -16.875 29.875 19.828 1 98.56 220 TYR B C 1
ATOM 7605 O O . TYR B 1 220 ? -16.719 28.812 20.438 1 98.56 220 TYR B O 1
ATOM 7613 N N . SER B 1 221 ? -15.969 30.859 19.875 1 98.06 221 SER B N 1
ATOM 7614 C CA . SER B 1 221 ? -14.773 30.797 20.719 1 98.06 221 SER B CA 1
ATOM 7615 C C . SER B 1 221 ? -15.039 31.375 22.109 1 98.06 221 SER B C 1
ATOM 7617 O O . SER B 1 221 ? -14.969 32.594 22.297 1 98.06 221 SER B O 1
ATOM 7619 N N . ASP B 1 222 ? -15.211 30.484 23.031 1 97.88 222 ASP B N 1
ATOM 7620 C CA . ASP B 1 222 ? -15.531 30.906 24.391 1 97.88 222 ASP B CA 1
ATOM 7621 C C . ASP B 1 222 ? -14.328 31.562 25.062 1 97.88 222 ASP B C 1
ATOM 7623 O O . ASP B 1 222 ? -13.211 31.062 24.969 1 97.88 222 ASP B O 1
ATOM 7627 N N . PRO B 1 223 ? -14.555 32.656 25.766 1 96 223 PRO B N 1
ATOM 7628 C CA . PRO B 1 223 ? -13.43 33.312 26.422 1 96 223 PRO B CA 1
ATOM 7629 C C . PRO B 1 223 ? -12.68 32.438 27.406 1 96 223 PRO B C 1
ATOM 7631 O O . PRO B 1 223 ? -11.5 32.656 27.688 1 96 223 PRO B O 1
ATOM 7634 N N . ALA B 1 224 ? -13.336 31.422 27.891 1 95.19 224 ALA B N 1
ATOM 7635 C CA . ALA B 1 224 ? -12.672 30.484 28.797 1 95.19 224 ALA B CA 1
ATOM 7636 C C . ALA B 1 224 ? -11.438 29.859 28.125 1 95.19 224 ALA B C 1
ATOM 7638 O O . ALA B 1 224 ? -10.484 29.484 28.812 1 95.19 224 ALA B O 1
ATOM 7639 N N . ASN B 1 225 ? -11.477 29.891 26.812 1 95.25 225 ASN B N 1
ATOM 7640 C CA . ASN B 1 225 ? -10.406 29.203 26.109 1 95.25 225 ASN B CA 1
ATOM 7641 C C . ASN B 1 225 ? -9.609 30.156 25.219 1 95.25 225 ASN B C 1
ATOM 7643 O O . ASN B 1 225 ? -8.633 29.75 24.578 1 95.25 225 ASN B O 1
ATOM 7647 N N . TYR B 1 226 ? -10 31.438 25.172 1 96.75 226 TYR B N 1
ATOM 7648 C CA . TYR B 1 226 ? -9.352 32.312 24.219 1 96.75 226 TYR B CA 1
ATOM 7649 C C . TYR B 1 226 ? -9.039 33.688 24.844 1 96.75 226 TYR B C 1
ATOM 7651 O O . TYR B 1 226 ? -8.609 34.594 24.156 1 96.75 226 TYR B O 1
ATOM 7659 N N . CYS B 1 227 ? -9.289 33.781 26.172 1 95.62 227 CYS B N 1
ATOM 7660 C CA . CYS B 1 227 ? -8.953 34.938 26.953 1 95.62 227 CYS B CA 1
ATOM 7661 C C . CYS B 1 227 ? -8.414 34.562 28.328 1 95.62 227 CYS B C 1
ATOM 7663 O O . CYS B 1 227 ? -8.547 33.406 28.734 1 95.62 227 CYS B O 1
ATOM 7665 N N . VAL B 1 228 ? -7.73 35.438 28.891 1 94.19 228 VAL B N 1
ATOM 7666 C CA . VAL B 1 228 ? -7.34 35.344 30.281 1 94.19 228 VAL B CA 1
ATOM 7667 C C . VAL B 1 228 ? -7.98 36.5 31.078 1 94.19 228 VAL B C 1
ATOM 7669 O O . VAL B 1 228 ? -7.789 37.656 30.75 1 94.19 228 VAL B O 1
ATOM 7672 N N . PRO B 1 229 ? -8.711 36.094 32.094 1 90.31 229 PRO B N 1
ATOM 7673 C CA . PRO B 1 229 ? -9.414 37.125 32.844 1 90.31 229 PRO B CA 1
ATOM 7674 C C . PRO B 1 229 ? -8.484 38.219 33.344 1 90.31 229 PRO B C 1
ATOM 7676 O O . PRO B 1 229 ? -7.41 37.938 33.875 1 90.31 229 PRO B O 1
ATOM 7679 N N . GLY B 1 230 ? -8.914 39.406 33.125 1 91.56 230 GLY B N 1
ATOM 7680 C CA . GLY B 1 230 ? -8.188 40.562 33.656 1 91.56 230 GLY B CA 1
ATOM 7681 C C . GLY B 1 230 ? -7.082 41.031 32.719 1 91.56 230 GLY B C 1
ATOM 7682 O O . GLY B 1 230 ? -6.484 42.094 32.969 1 91.56 230 GLY B O 1
ATOM 7683 N N . GLU B 1 231 ? -6.789 40.406 31.609 1 93.69 231 GLU B N 1
ATOM 7684 C CA . GLU B 1 231 ? -5.656 40.719 30.75 1 93.69 231 GLU B CA 1
ATOM 7685 C C . GLU B 1 231 ? -6.098 41.562 29.547 1 93.69 231 GLU B C 1
ATOM 7687 O O . GLU B 1 231 ? -5.262 42.031 28.766 1 93.69 231 GLU B O 1
ATOM 7692 N N . GLY B 1 232 ? -7.328 41.875 29.453 1 94.81 232 GLY B N 1
ATOM 7693 C CA . GLY B 1 232 ? -7.812 42.594 28.297 1 94.81 232 GLY B CA 1
ATOM 7694 C C . GLY B 1 232 ? -7.84 41.781 27.016 1 94.81 232 GLY B C 1
ATOM 7695 O O . GLY B 1 232 ? -7.387 40.625 27.016 1 94.81 232 GLY B O 1
ATOM 7696 N N . VAL B 1 233 ? -8.344 42.375 25.938 1 96.88 233 VAL B N 1
ATOM 7697 C CA . VAL B 1 233 ? -8.422 41.719 24.641 1 96.88 233 VAL B CA 1
ATOM 7698 C C . VAL B 1 233 ? -7.832 42.594 23.562 1 96.88 233 VAL B C 1
ATOM 7700 O O . VAL B 1 233 ? -7.434 43.75 23.828 1 96.88 233 VAL B O 1
ATOM 7703 N N . TYR B 1 234 ? -7.594 42.062 22.391 1 96.44 234 TYR B N 1
ATOM 7704 C CA . TYR B 1 234 ? -7.059 42.812 21.266 1 96.44 234 TYR B CA 1
ATOM 7705 C C . TYR B 1 234 ? -7.891 44.062 20.984 1 96.44 234 TYR B C 1
ATOM 7707 O O . TYR B 1 234 ? -9.125 44 20.969 1 96.44 234 TYR B O 1
ATOM 7715 N N . PRO B 1 235 ? -7.336 45.219 20.828 1 95.88 235 PRO B N 1
ATOM 7716 C CA . PRO B 1 235 ? -5.922 45.438 20.516 1 95.88 235 PRO B CA 1
ATOM 7717 C C . PRO B 1 235 ? -5.094 45.75 21.766 1 95.88 235 PRO B C 1
ATOM 7719 O O . PRO B 1 235 ? -3.912 46.094 21.656 1 95.88 235 PRO B O 1
ATOM 7722 N N . ASP B 1 236 ? -5.66 45.656 22.969 1 95.69 236 ASP B N 1
ATOM 7723 C CA . ASP B 1 236 ? -4.922 45.969 24.188 1 95.69 236 ASP B CA 1
ATOM 7724 C C . ASP B 1 236 ? -4.051 44.781 24.625 1 95.69 236 ASP B C 1
ATOM 7726 O O . ASP B 1 236 ? -3.152 44.938 25.453 1 95.69 236 ASP B O 1
ATOM 7730 N N . SER B 1 237 ? -4.34 43.719 24.125 1 95.31 237 SER B N 1
ATOM 7731 C CA . SER B 1 237 ? -3.578 42.5 24.281 1 95.31 237 SER B CA 1
ATOM 7732 C C . SER B 1 237 ? -3.783 41.562 23.078 1 95.31 237 SER B C 1
ATOM 7734 O O . SER B 1 237 ? -4.406 41.969 22.094 1 95.31 237 SER B O 1
ATOM 7736 N N . TRP B 1 238 ? -3.268 40.375 23.141 1 95 238 TRP B N 1
ATOM 7737 C CA . TRP B 1 238 ? -3.371 39.5 21.969 1 95 238 TRP B CA 1
ATOM 7738 C C . TRP B 1 238 ? -4.543 38.531 22.109 1 95 238 TRP B C 1
ATOM 7740 O O . TRP B 1 238 ? -4.668 37.594 21.328 1 95 238 TRP B O 1
ATOM 7750 N N . TYR B 1 239 ? -5.352 38.688 23.172 1 97.25 239 TYR B N 1
ATOM 7751 C CA . TYR B 1 239 ? -6.477 37.781 23.391 1 97.25 239 TYR B CA 1
ATOM 7752 C C . TYR B 1 239 ? -7.656 38.156 22.5 1 97.25 239 TYR B C 1
ATOM 7754 O O . TYR B 1 239 ? -7.73 39.281 22.016 1 97.25 239 TYR B O 1
ATOM 7762 N N . LEU B 1 240 ? -8.555 37.25 22.266 1 97.75 240 LEU B N 1
ATOM 7763 C CA . LEU B 1 240 ? -9.609 37.375 21.266 1 97.75 240 LEU B CA 1
ATOM 7764 C C . LEU B 1 240 ? -10.648 38.406 21.703 1 97.75 240 LEU B C 1
ATOM 7766 O O . LEU B 1 240 ? -11.211 38.312 22.797 1 97.75 240 LEU B O 1
ATOM 7770 N N . PRO B 1 241 ? -10.891 39.438 20.906 1 97.56 241 PRO B N 1
ATOM 7771 C CA . PRO B 1 241 ? -11.961 40.375 21.25 1 97.56 241 PRO B CA 1
ATOM 7772 C C . PRO B 1 241 ? -13.352 39.812 21.016 1 97.56 241 PRO B C 1
ATOM 7774 O O . PRO B 1 241 ? -13.492 38.781 20.344 1 97.56 241 PRO B O 1
ATOM 7777 N N . PRO B 1 242 ? -14.391 40.406 21.531 1 97.31 242 PRO B N 1
ATOM 7778 C CA . PRO B 1 242 ? -15.734 39.812 21.578 1 97.31 242 PRO B CA 1
ATOM 7779 C C . PRO B 1 242 ? -16.281 39.5 20.188 1 97.31 242 PRO B C 1
ATOM 7781 O O . PRO B 1 242 ? -17.062 38.562 20.031 1 97.31 242 PRO B O 1
ATOM 7784 N N . THR B 1 243 ? -15.93 40.25 19.188 1 97.56 243 THR B N 1
ATOM 7785 C CA . THR B 1 243 ? -16.469 40.031 17.844 1 97.56 243 THR B CA 1
ATOM 7786 C C . THR B 1 243 ? -15.602 39.062 17.047 1 97.56 243 THR B C 1
ATOM 7788 O O . THR B 1 243 ? -15.953 38.688 15.938 1 97.56 243 THR B O 1
ATOM 7791 N N . GLY B 1 244 ? -14.43 38.688 17.625 1 97.69 244 GLY B N 1
ATOM 7792 C CA . GLY B 1 244 ? -13.508 37.812 16.922 1 97.69 244 GLY B CA 1
ATOM 7793 C C . GLY B 1 244 ? -14.102 36.469 16.609 1 97.69 244 GLY B C 1
ATOM 7794 O O . GLY B 1 244 ? -14.805 35.875 17.438 1 97.69 244 GLY B O 1
ATOM 7795 N N . VAL B 1 245 ? -13.891 35.938 15.367 1 97.94 245 VAL B N 1
ATOM 7796 C CA . VAL B 1 245 ? -14.43 34.656 14.93 1 97.94 245 VAL B CA 1
ATOM 7797 C C . VAL B 1 245 ? -13.312 33.812 14.312 1 97.94 245 VAL B C 1
ATOM 7799 O O . VAL B 1 245 ? -12.531 34.312 13.492 1 97.94 245 VAL B O 1
ATOM 7802 N N . GLN B 1 246 ? -13.227 32.594 14.734 1 97.44 246 GLN B N 1
ATOM 7803 C CA . GLN B 1 246 ? -12.289 31.625 14.164 1 97.44 246 GLN B CA 1
ATOM 7804 C C . GLN B 1 246 ? -12.883 30.938 12.938 1 97.44 246 GLN B C 1
ATOM 7806 O O . GLN B 1 246 ? -13.906 30.25 13.031 1 97.44 246 GLN B O 1
ATOM 7811 N N . ARG B 1 247 ? -12.297 31.172 11.766 1 97.88 247 ARG B N 1
ATOM 7812 C CA . ARG B 1 247 ? -12.656 30.438 10.562 1 97.88 247 ARG B CA 1
ATOM 7813 C C . ARG B 1 247 ? -11.953 29.078 10.516 1 97.88 247 ARG B C 1
ATOM 7815 O O . ARG B 1 247 ? -11 28.844 11.258 1 97.88 247 ARG B O 1
ATOM 7822 N N . GLY B 1 248 ? -12.445 28.141 9.633 1 97.38 248 GLY B N 1
ATOM 7823 C CA . GLY B 1 248 ? -11.812 26.844 9.461 1 97.38 248 GLY B CA 1
ATOM 7824 C C . GLY B 1 248 ? -12.656 25.875 8.633 1 97.38 248 GLY B C 1
ATOM 7825 O O . GLY B 1 248 ? -13.828 26.141 8.367 1 97.38 248 GLY B O 1
ATOM 7826 N N . ASN B 1 249 ? -12.07 24.812 8.234 1 97.56 249 ASN B N 1
ATOM 7827 C CA . ASN B 1 249 ? -12.797 23.844 7.426 1 97.56 249 ASN B CA 1
ATOM 7828 C C . ASN B 1 249 ? -13.438 22.766 8.289 1 97.56 249 ASN B C 1
ATOM 7830 O O . ASN B 1 249 ? -13.047 22.562 9.438 1 97.56 249 ASN B O 1
ATOM 7834 N N . LEU B 1 250 ? -14.43 22.047 7.727 1 97.38 250 LEU B N 1
ATOM 7835 C CA . LEU B 1 250 ? -15.148 21 8.445 1 97.38 250 LEU B CA 1
ATOM 7836 C C . LEU B 1 250 ? -14.797 19.625 7.887 1 97.38 250 LEU B C 1
ATOM 7838 O O . LEU B 1 250 ? -15.32 18.609 8.359 1 97.38 250 LEU B O 1
ATOM 7842 N N . LYS B 1 251 ? -13.977 19.562 6.902 1 95 251 LYS B N 1
ATOM 7843 C CA . LYS B 1 251 ? -13.719 18.344 6.164 1 95 251 LYS B CA 1
ATOM 7844 C C . LYS B 1 251 ? -12.844 17.375 6.973 1 95 251 LYS B C 1
ATOM 7846 O O . LYS B 1 251 ? -11.797 17.766 7.484 1 95 251 LYS B O 1
ATOM 7851 N N . LEU B 1 252 ? -13.258 16.141 7.051 1 90 252 LEU B N 1
ATOM 7852 C CA . LEU B 1 252 ? -12.508 15.125 7.789 1 90 252 LEU B CA 1
ATOM 7853 C C . LEU B 1 252 ? -11.461 14.469 6.895 1 90 252 LEU B C 1
ATOM 7855 O O . LEU B 1 252 ? -10.359 14.148 7.355 1 90 252 LEU B O 1
ATOM 7859 N N . ALA B 1 253 ? -11.789 14.281 5.645 1 88.69 253 ALA B N 1
ATOM 7860 C CA . ALA B 1 253 ? -10.867 13.688 4.688 1 88.69 253 ALA B CA 1
ATOM 7861 C C . ALA B 1 253 ? -9.711 14.633 4.371 1 88.69 253 ALA B C 1
ATOM 7863 O O . ALA B 1 253 ? -9.852 15.852 4.504 1 88.69 253 ALA B O 1
ATOM 7864 N N . ARG B 1 254 ? -8.602 14.141 4.023 1 92.94 254 ARG B N 1
ATOM 7865 C CA . ARG B 1 254 ? -7.477 14.961 3.586 1 92.94 254 ARG B CA 1
ATOM 7866 C C . ARG B 1 254 ? -7.398 15.023 2.064 1 92.94 254 ARG B C 1
ATOM 7868 O O . ARG B 1 254 ? -7.703 14.039 1.383 1 92.94 254 ARG B O 1
ATOM 7875 N N . GLY B 1 255 ? -6.973 16.172 1.587 1 96.31 255 GLY B N 1
ATOM 7876 C CA . GLY B 1 255 ? -6.945 16.359 0.144 1 96.31 255 GLY B CA 1
ATOM 7877 C C . GLY B 1 255 ? -8.305 16.719 -0.438 1 96.31 255 GLY B C 1
ATOM 7878 O O . GLY B 1 255 ? -9.211 17.125 0.29 1 96.31 255 GLY B O 1
ATOM 7879 N N . ASP B 1 256 ? -8.438 16.703 -1.717 1 98 256 ASP B N 1
ATOM 7880 C CA . ASP B 1 256 ? -9.711 16.922 -2.4 1 98 256 ASP B CA 1
ATOM 7881 C C . ASP B 1 256 ? -10.695 15.805 -2.08 1 98 256 ASP B C 1
ATOM 7883 O O . ASP B 1 256 ? -10.406 14.625 -2.316 1 98 256 ASP B O 1
ATOM 7887 N N . PRO B 1 257 ? -11.867 16.203 -1.533 1 97.06 257 PRO B N 1
ATOM 7888 C CA . PRO B 1 257 ? -12.812 15.156 -1.144 1 97.06 257 PRO B CA 1
ATOM 7889 C C . PRO B 1 257 ? -13.344 14.359 -2.338 1 97.06 257 PRO B C 1
ATOM 7891 O O . PRO B 1 257 ? -13.922 13.289 -2.162 1 97.06 257 PRO B O 1
ATOM 7894 N N . ARG B 1 258 ? -13.117 14.828 -3.568 1 97 258 ARG B N 1
ATOM 7895 C CA . ARG B 1 258 ? -13.656 14.188 -4.762 1 97 258 ARG B CA 1
ATOM 7896 C C . ARG B 1 258 ? -12.695 13.133 -5.297 1 97 258 ARG B C 1
ATOM 7898 O O . ARG B 1 258 ? -13.078 12.297 -6.117 1 97 258 ARG B O 1
ATOM 7905 N N . THR B 1 259 ? -11.453 13.172 -4.859 1 97.31 259 THR B N 1
ATOM 7906 C CA . THR B 1 259 ? -10.453 12.281 -5.449 1 97.31 259 THR B CA 1
ATOM 7907 C C . THR B 1 259 ? -9.625 11.609 -4.363 1 97.31 259 THR B C 1
ATOM 7909 O O . THR B 1 259 ? -8.406 11.461 -4.508 1 97.31 259 THR B O 1
ATOM 7912 N N . ILE B 1 260 ? -10.195 11.164 -3.355 1 94.38 260 ILE B N 1
ATOM 7913 C CA . ILE B 1 260 ? -9.508 10.531 -2.236 1 94.38 260 ILE B CA 1
ATOM 7914 C C . ILE B 1 260 ? -8.57 9.453 -2.756 1 94.38 260 ILE B C 1
ATOM 7916 O O . ILE B 1 260 ? -8.969 8.609 -3.568 1 94.38 260 ILE B O 1
ATOM 7920 N N . ASP B 1 261 ? -7.258 9.469 -2.391 1 94.5 261 ASP B N 1
ATOM 7921 C CA . ASP B 1 261 ? -6.199 8.516 -2.689 1 94.5 261 ASP B CA 1
ATOM 7922 C C . ASP B 1 261 ? -5.547 8.82 -4.035 1 94.5 261 ASP B C 1
ATOM 7924 O O . ASP B 1 261 ? -4.551 8.188 -4.406 1 94.5 261 ASP B O 1
ATOM 7928 N N . TYR B 1 262 ? -6.113 9.781 -4.805 1 96.56 262 TYR B N 1
ATOM 7929 C CA . TYR B 1 262 ? -5.578 10.148 -6.113 1 96.56 262 TYR B CA 1
ATOM 7930 C C . TYR B 1 262 ? -5.484 11.664 -6.258 1 96.56 262 TYR B C 1
ATOM 7932 O O . TYR B 1 262 ? -6.242 12.398 -5.629 1 96.56 262 TYR B O 1
ATOM 7940 N N . PRO B 1 263 ? -4.543 12.148 -7.059 1 96.94 263 PRO B N 1
ATOM 7941 C CA . PRO B 1 263 ? -4.395 13.602 -7.211 1 96.94 263 PRO B CA 1
ATOM 7942 C C . PRO B 1 263 ? -5.457 14.211 -8.125 1 96.94 263 PRO B C 1
ATOM 7944 O O . PRO B 1 263 ? -5.887 13.578 -9.086 1 96.94 263 PRO B O 1
ATOM 7947 N N . SER B 1 264 ? -5.805 15.391 -7.848 1 97.31 264 SER B N 1
ATOM 7948 C CA . SER B 1 264 ? -6.766 16.141 -8.648 1 97.31 264 SER B CA 1
ATOM 7949 C C . SER B 1 264 ? -6.105 16.75 -9.883 1 97.31 264 SER B C 1
ATOM 7951 O O . SER B 1 264 ? -6.051 17.969 -10.023 1 97.31 264 SER B O 1
ATOM 7953 N N . ILE B 1 265 ? -5.645 15.945 -10.734 1 94.81 265 ILE B N 1
ATOM 7954 C CA . ILE B 1 265 ? -5.016 16.328 -12 1 94.81 265 ILE B CA 1
ATOM 7955 C C . ILE B 1 265 ? -6.027 16.234 -13.133 1 94.81 265 ILE B C 1
ATOM 7957 O O . ILE B 1 265 ? -7.125 15.695 -12.945 1 94.81 265 ILE B O 1
ATOM 7961 N N . PRO B 1 266 ? -5.734 16.688 -14.336 1 91.5 266 PRO B N 1
ATOM 7962 C CA . PRO B 1 266 ? -6.719 16.781 -15.414 1 91.5 266 PRO B CA 1
ATOM 7963 C C . PRO B 1 266 ? -7.305 15.422 -15.797 1 91.5 266 PRO B C 1
ATOM 7965 O O . PRO B 1 266 ? -8.445 15.344 -16.25 1 91.5 266 PRO B O 1
ATOM 7968 N N . THR B 1 267 ? -6.613 14.344 -15.555 1 93 267 THR B N 1
ATOM 7969 C CA . THR B 1 267 ? -7.062 13.023 -15.984 1 93 267 THR B CA 1
ATOM 7970 C C . THR B 1 267 ? -7.77 12.297 -14.844 1 93 267 THR B C 1
ATOM 7972 O O . THR B 1 267 ? -8.141 11.133 -14.977 1 93 267 THR B O 1
ATOM 7975 N N . ALA B 1 268 ? -8.008 12.953 -13.766 1 95.62 268 ALA B N 1
ATOM 7976 C CA . ALA B 1 268 ? -8.602 12.312 -12.594 1 95.62 268 ALA B CA 1
ATOM 7977 C C . ALA B 1 268 ? -10.102 12.102 -12.789 1 95.62 268 ALA B C 1
ATOM 7979 O O . ALA B 1 268 ? -10.758 12.867 -13.5 1 95.62 268 ALA B O 1
ATOM 7980 N N . TRP B 1 269 ? -10.641 11.039 -12.281 1 96.31 269 TRP B N 1
ATOM 7981 C CA . TRP B 1 269 ? -12.07 10.844 -12.07 1 96.31 269 TRP B CA 1
ATOM 7982 C C . TRP B 1 269 ? -12.531 11.516 -10.781 1 96.31 269 TRP B C 1
ATOM 7984 O O . TRP B 1 269 ? -11.922 11.328 -9.727 1 96.31 269 TRP B O 1
ATOM 7994 N N . PHE B 1 270 ? -13.547 12.359 -10.875 1 96.81 270 PHE B N 1
ATOM 7995 C CA . PHE B 1 270 ? -14.047 13.109 -9.734 1 96.81 270 PHE B CA 1
ATOM 7996 C C . PHE B 1 270 ? -15.391 12.562 -9.273 1 96.81 270 PHE B C 1
ATOM 7998 O O . PHE B 1 270 ? -16.328 12.469 -10.07 1 96.81 270 PHE B O 1
ATOM 8005 N N . LYS B 1 271 ? -15.492 12.211 -8.078 1 95 271 LYS B N 1
ATOM 8006 C CA . LYS B 1 271 ? -16.766 11.844 -7.453 1 95 271 LYS B CA 1
ATOM 8007 C C . LYS B 1 271 ? -17.688 13.055 -7.355 1 95 271 LYS B C 1
ATOM 8009 O O . LYS B 1 271 ? -17.234 14.18 -7.168 1 95 271 LYS B O 1
ATOM 8014 N N . ASN B 1 272 ? -18.969 12.703 -7.469 1 94.94 272 ASN B N 1
ATOM 8015 C CA . ASN B 1 272 ? -19.938 13.758 -7.23 1 94.94 272 ASN B CA 1
ATOM 8016 C C . ASN B 1 272 ? -19.844 14.297 -5.801 1 94.94 272 ASN B C 1
ATOM 8018 O O . ASN B 1 272 ? -19.688 13.523 -4.855 1 94.94 272 ASN B O 1
ATOM 8022 N N . VAL B 1 273 ? -19.922 15.625 -5.641 1 95.38 273 VAL B N 1
ATOM 8023 C CA . VAL B 1 273 ? -19.781 16.266 -4.34 1 95.38 273 VAL B CA 1
ATOM 8024 C C . VAL B 1 273 ? -20.812 15.703 -3.363 1 95.38 273 VAL B C 1
ATOM 8026 O O . VAL B 1 273 ? -20.516 15.523 -2.18 1 95.38 273 VAL B O 1
ATOM 8029 N N . SER B 1 274 ? -22.031 15.344 -3.914 1 93.31 274 SER B N 1
ATOM 8030 C CA . SER B 1 274 ? -23.109 14.828 -3.064 1 93.31 274 SER B CA 1
ATOM 8031 C C . SER B 1 274 ? -22.734 13.461 -2.488 1 93.31 274 SER B C 1
ATOM 8033 O O . SER B 1 274 ? -23.312 13.031 -1.49 1 93.31 274 SER B O 1
ATOM 8035 N N . GLU B 1 275 ? -21.703 12.836 -3.113 1 92.94 275 GLU B N 1
ATOM 8036 C CA . GLU B 1 275 ? -21.312 11.492 -2.689 1 92.94 275 GLU B CA 1
ATOM 8037 C C . GLU B 1 275 ? -20.109 11.539 -1.761 1 92.94 275 GLU B C 1
ATOM 8039 O O . GLU B 1 275 ? -19.656 10.508 -1.269 1 92.94 275 GLU B O 1
ATOM 8044 N N . THR B 1 276 ? -19.625 12.719 -1.513 1 94.44 276 THR B N 1
ATOM 8045 C CA . THR B 1 276 ? -18.5 12.867 -0.598 1 94.44 276 THR B CA 1
ATOM 8046 C C . THR B 1 276 ? -18.969 12.828 0.852 1 94.44 276 THR B C 1
ATOM 8048 O O . THR B 1 276 ? -20.172 12.789 1.118 1 94.44 276 THR B O 1
ATOM 8051 N N . SER B 1 277 ? -18.031 12.828 1.735 1 91.19 277 SER B N 1
ATOM 8052 C CA . SER B 1 277 ? -18.344 12.742 3.158 1 91.19 277 SER B CA 1
ATOM 8053 C C . SER B 1 277 ? -18.438 14.133 3.783 1 91.19 277 SER B C 1
ATOM 8055 O O . SER B 1 277 ? -18.344 14.281 5.004 1 91.19 277 SER B O 1
ATOM 8057 N N . LEU B 1 278 ? -18.609 15.156 2.982 1 96.69 278 LEU B N 1
ATOM 8058 C CA . LEU B 1 278 ? -18.75 16.516 3.5 1 96.69 278 LEU B CA 1
ATOM 8059 C C . LEU B 1 278 ? -20.031 16.641 4.336 1 96.69 278 LEU B C 1
ATOM 8061 O O . LEU B 1 278 ? -21.016 15.93 4.086 1 96.69 278 LEU B O 1
ATOM 8065 N N . PRO B 1 279 ? -20 17.5 5.34 1 96.12 279 PRO B N 1
ATOM 8066 C CA . PRO B 1 279 ? -21.172 17.688 6.191 1 96.12 279 PRO B CA 1
ATOM 8067 C C . PRO B 1 279 ? -22.438 18.047 5.395 1 96.12 279 PRO B C 1
ATOM 8069 O O . PRO B 1 279 ? -22.359 18.812 4.434 1 96.12 279 PRO B O 1
ATOM 8072 N N . LYS B 1 280 ? -23.547 17.594 5.977 1 96.5 280 LYS B N 1
ATOM 8073 C CA . LYS B 1 280 ? -24.828 17.828 5.297 1 96.5 280 LYS B CA 1
ATOM 8074 C C . LYS B 1 280 ? -25.688 18.828 6.07 1 96.5 280 LYS B C 1
ATOM 8076 O O . LYS B 1 280 ? -26.781 19.172 5.633 1 96.5 280 LYS B O 1
ATOM 8081 N N . ILE B 1 281 ? -25.203 19.391 7.148 1 98.12 281 ILE B N 1
ATOM 8082 C CA . ILE B 1 281 ? -25.953 20.391 7.922 1 98.12 281 ILE B CA 1
ATOM 8083 C C . ILE B 1 281 ? -25.234 21.734 7.863 1 98.12 281 ILE B C 1
ATOM 8085 O O . ILE B 1 281 ? -24 21.781 7.73 1 98.12 281 ILE B O 1
ATOM 8089 N N . PRO B 1 282 ? -26 22.812 8.016 1 98.56 282 PRO B N 1
ATOM 8090 C CA . PRO B 1 282 ? -25.359 24.125 8.102 1 98.56 282 PRO B CA 1
ATOM 8091 C C . PRO B 1 282 ? -24.562 24.312 9.391 1 98.56 282 PRO B C 1
ATOM 8093 O O . PRO B 1 282 ? -25.016 23.906 10.461 1 98.56 282 PRO B O 1
ATOM 8096 N N . VAL B 1 283 ? -23.438 24.828 9.273 1 98.88 283 VAL B N 1
ATOM 8097 C CA . VAL B 1 283 ? -22.547 25.156 10.391 1 98.88 283 VAL B CA 1
ATOM 8098 C C . VAL B 1 283 ? -21.953 26.547 10.188 1 98.88 283 VAL B C 1
ATOM 8100 O O . VAL B 1 283 ? -21.516 26.891 9.094 1 98.88 283 VAL B O 1
ATOM 8103 N N . THR B 1 284 ? -21.938 27.344 11.188 1 98.69 284 THR B N 1
ATOM 8104 C CA . THR B 1 284 ? -21.297 28.656 11.086 1 98.69 284 THR B CA 1
ATOM 8105 C C . THR B 1 284 ? -20.75 29.109 12.438 1 98.69 284 THR B C 1
ATOM 8107 O O . THR B 1 284 ? -21.297 28.75 13.484 1 98.69 284 THR B O 1
ATOM 8110 N N . PRO B 1 285 ? -19.703 29.844 12.406 1 98.69 285 PRO B N 1
ATOM 8111 C CA . PRO B 1 285 ? -19.156 30.406 13.641 1 98.69 285 PRO B CA 1
ATOM 8112 C C . PRO B 1 285 ? -19.625 31.844 13.883 1 98.69 285 PRO B C 1
ATOM 8114 O O . PRO B 1 285 ? -19.906 32.562 12.93 1 98.69 285 PRO B O 1
ATOM 8117 N N . ILE B 1 286 ? -19.734 32.219 15.125 1 98.75 286 ILE B N 1
ATOM 8118 C CA . ILE B 1 286 ? -20.094 33.562 15.516 1 98.75 286 ILE B CA 1
ATOM 8119 C C . ILE B 1 286 ? -19.141 34.062 16.609 1 98.75 286 ILE B C 1
ATOM 8121 O O . ILE B 1 286 ? -18.375 33.281 17.172 1 98.75 286 ILE B O 1
ATOM 8125 N N . GLY B 1 287 ? -19.078 35.344 16.844 1 98.31 287 GLY B N 1
ATOM 8126 C CA . GLY B 1 287 ? -18.359 35.875 17.984 1 98.31 287 GLY B CA 1
ATOM 8127 C C . GLY B 1 287 ? -19.031 35.562 19.312 1 98.31 287 GLY B C 1
ATOM 8128 O O . GLY B 1 287 ? -20.234 35.312 19.359 1 98.31 287 GLY B O 1
ATOM 8129 N N . TYR B 1 288 ? -18.172 35.625 20.359 1 98.31 288 TYR B N 1
ATOM 8130 C CA . TYR B 1 288 ? -18.766 35.281 21.641 1 98.31 288 TYR B CA 1
ATOM 8131 C C . TYR B 1 288 ? -19.672 36.406 22.141 1 98.31 288 TYR B C 1
ATOM 8133 O O . TYR B 1 288 ? -20.5 36.188 23.031 1 98.31 288 TYR B O 1
ATOM 8141 N N . ILE B 1 289 ? -19.594 37.562 21.547 1 97.88 289 ILE B N 1
ATOM 8142 C CA . ILE B 1 289 ? -20.516 38.656 21.844 1 97.88 289 ILE B CA 1
ATOM 8143 C C . ILE B 1 289 ? -21.922 38.281 21.406 1 97.88 289 ILE B C 1
ATOM 8145 O O . ILE B 1 289 ? -22.906 38.656 22.047 1 97.88 289 ILE B O 1
ATOM 8149 N N . ASP B 1 290 ? -22.031 37.625 20.344 1 98.5 290 ASP B N 1
ATOM 8150 C CA . ASP B 1 290 ? -23.328 37.156 19.844 1 98.5 290 ASP B CA 1
ATOM 8151 C C . ASP B 1 290 ? -23.797 35.906 20.594 1 98.5 290 ASP B C 1
ATOM 8153 O O . ASP B 1 290 ? -25 35.75 20.859 1 98.5 290 ASP B O 1
ATOM 8157 N N . ALA B 1 291 ? -22.859 35.031 20.891 1 98.69 291 ALA B N 1
ATOM 8158 C CA . ALA B 1 291 ? -23.234 33.812 21.641 1 98.69 291 ALA B CA 1
ATOM 8159 C C . ALA B 1 291 ? -23.969 34.188 22.922 1 98.69 291 ALA B C 1
ATOM 8161 O O . ALA B 1 291 ? -24.922 33.5 23.312 1 98.69 291 ALA B O 1
ATOM 8162 N N . VAL B 1 292 ? -23.625 35.25 23.547 1 98.19 292 VAL B N 1
ATOM 8163 C CA . VAL B 1 292 ? -24.234 35.688 24.797 1 98.19 292 VAL B CA 1
ATOM 8164 C C . VAL B 1 292 ? -25.719 35.969 24.562 1 98.19 292 VAL B C 1
ATOM 8166 O O . VAL B 1 292 ? -26.562 35.688 25.422 1 98.19 292 VAL B O 1
ATOM 8169 N N . LYS B 1 293 ? -26.078 36.469 23.391 1 97.94 293 LYS B N 1
ATOM 8170 C CA . LYS B 1 293 ? -27.453 36.812 23.062 1 97.94 293 LYS B CA 1
ATOM 8171 C C . LYS B 1 293 ? -28.375 35.594 23.141 1 97.94 293 LYS B C 1
ATOM 8173 O O . LYS B 1 293 ? -29.547 35.75 23.5 1 97.94 293 LYS B O 1
ATOM 8178 N N . TYR B 1 294 ? -27.844 34.469 22.844 1 98.62 294 TYR B N 1
ATOM 8179 C CA . TYR B 1 294 ? -28.672 33.281 22.734 1 98.62 294 TYR B CA 1
ATOM 8180 C C . TYR B 1 294 ? -28.562 32.406 23.984 1 98.62 294 TYR B C 1
ATOM 8182 O O . TYR B 1 294 ? -29.578 31.969 24.531 1 98.62 294 TYR B O 1
ATOM 8190 N N . LEU B 1 295 ? -27.328 32.25 24.484 1 98.62 295 LEU B N 1
ATOM 8191 C CA . LEU B 1 295 ? -27.078 31.391 25.625 1 98.62 295 LEU B CA 1
ATOM 8192 C C . LEU B 1 295 ? -27.719 31.953 26.891 1 98.62 295 LEU B C 1
ATOM 8194 O O . LEU B 1 295 ? -28.172 31.203 27.75 1 98.62 295 LEU B O 1
ATOM 8198 N N . SER B 1 296 ? -27.812 33.281 27.047 1 98 296 SER B N 1
ATOM 8199 C CA . SER B 1 296 ? -28.375 33.906 28.234 1 98 296 SER B CA 1
ATOM 8200 C C . SER B 1 296 ? -29.891 33.75 28.281 1 98 296 SER B C 1
ATOM 8202 O O . SER B 1 296 ? -30.516 33.969 29.312 1 98 296 SER B O 1
ATOM 8204 N N . LYS B 1 297 ? -30.484 33.344 27.172 1 98.25 297 LYS B N 1
ATOM 8205 C CA . LYS B 1 297 ? -31.938 33.281 27.078 1 98.25 297 LYS B CA 1
ATOM 8206 C C . LYS B 1 297 ? -32.438 31.828 27.047 1 98.25 297 LYS B C 1
ATOM 8208 O O . LYS B 1 297 ? -33.625 31.594 26.922 1 98.25 297 LYS B O 1
ATOM 8213 N N . MET B 1 298 ? -31.547 30.875 27.141 1 98.19 298 MET B N 1
ATOM 8214 C CA . MET B 1 298 ? -31.891 29.469 26.984 1 98.19 298 MET B CA 1
ATOM 8215 C C . MET B 1 298 ? -32.656 28.953 28.203 1 98.19 298 MET B C 1
ATOM 8217 O O . MET B 1 298 ? -32.438 29.438 29.328 1 98.19 298 MET B O 1
ATOM 8221 N N . GLY B 1 299 ? -33.562 28.047 27.938 1 97.5 299 GLY B N 1
ATOM 8222 C CA . GLY B 1 299 ? -34.219 27.312 29.016 1 97.5 299 GLY B CA 1
ATOM 8223 C C . GLY B 1 299 ? -33.531 26 29.359 1 97.5 299 GLY B C 1
ATOM 8224 O O . GLY B 1 299 ? -32.344 25.828 29.062 1 97.5 299 GLY B O 1
ATOM 8225 N N . GLY B 1 300 ? -34.219 25.156 30.094 1 96.5 300 GLY B N 1
ATOM 8226 C CA . GLY B 1 300 ? -33.688 23.859 30.484 1 96.5 300 GLY B CA 1
ATOM 8227 C C . GLY B 1 300 ? -32.812 23.906 31.719 1 96.5 300 GLY B C 1
ATOM 8228 O O . GLY B 1 300 ? -32.625 24.969 32.312 1 96.5 300 GLY B O 1
ATOM 8229 N N . PRO B 1 301 ? -32.219 22.797 32.062 1 97.44 301 PRO B N 1
ATOM 8230 C CA . PRO B 1 301 ? -31.391 22.719 33.281 1 97.44 301 PRO B CA 1
ATOM 8231 C C . PRO B 1 301 ? -30.031 23.406 33.094 1 97.44 301 PRO B C 1
ATOM 8233 O O . PRO B 1 301 ? -29.516 23.5 31.984 1 97.44 301 PRO B O 1
ATOM 8236 N N . ALA B 1 302 ? -29.547 23.828 34.219 1 97.38 302 ALA B N 1
ATOM 8237 C CA . ALA B 1 302 ? -28.172 24.328 34.219 1 97.38 302 ALA B CA 1
ATOM 8238 C C . ALA B 1 302 ? -27.188 23.234 33.812 1 97.38 302 ALA B C 1
ATOM 8240 O O . ALA B 1 302 ? -27.453 22.047 34.031 1 97.38 302 ALA B O 1
ATOM 8241 N N . VAL B 1 303 ? -26.141 23.641 33.25 1 97.75 303 VAL B N 1
ATOM 8242 C CA . VAL B 1 303 ? -25.172 22.672 32.719 1 97.75 303 VAL B CA 1
ATOM 8243 C C . VAL B 1 303 ? -24.469 21.984 33.906 1 97.75 303 VAL B C 1
ATOM 8245 O O . VAL B 1 303 ? -24.375 22.547 35 1 97.75 303 VAL B O 1
ATOM 8248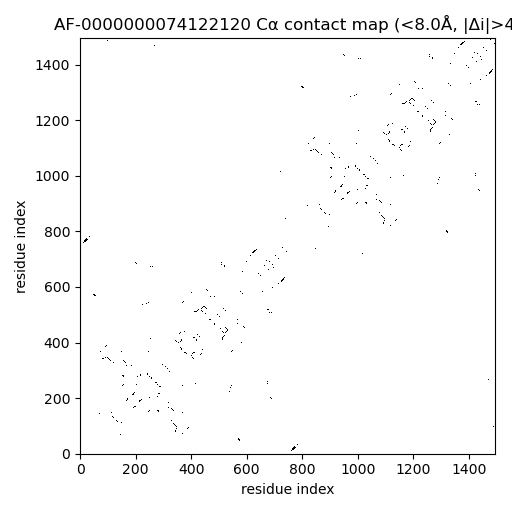 N N . PRO B 1 304 ? -23.922 20.781 33.688 1 95.69 304 PRO B N 1
ATOM 8249 C CA . PRO B 1 304 ? -23.141 20.125 34.75 1 95.69 304 PRO B CA 1
ATOM 8250 C C . PRO B 1 304 ? -21.797 20.797 34.969 1 95.69 304 PRO B C 1
ATOM 8252 O O . PRO B 1 304 ? -21.406 21.703 34.219 1 95.69 304 PRO B O 1
ATOM 8255 N N . ALA B 1 305 ? -21.172 20.312 36 1 91.5 305 ALA B N 1
ATOM 8256 C CA . ALA B 1 305 ? -19.844 20.828 36.344 1 91.5 305 ALA B CA 1
ATOM 8257 C C . ALA B 1 305 ? -18.875 20.656 35.188 1 91.5 305 ALA B C 1
ATOM 8259 O O . ALA B 1 305 ? -18.859 19.609 34.531 1 91.5 305 ALA B O 1
ATOM 8260 N N . GLY B 1 306 ? -18.156 21.734 34.906 1 93.06 306 GLY B N 1
ATOM 8261 C CA . GLY B 1 306 ? -17.125 21.656 33.875 1 93.06 306 GLY B CA 1
ATOM 8262 C C . GLY B 1 306 ? -17.625 22.125 32.5 1 93.06 306 GLY B C 1
ATOM 8263 O O . GLY B 1 306 ? -16.828 22.344 31.594 1 93.06 306 GLY B O 1
ATOM 8264 N N . TRP B 1 307 ? -18.906 22.297 32.344 1 97.12 307 TRP B N 1
ATOM 8265 C CA . TRP B 1 307 ? -19.469 22.641 31.031 1 97.12 307 TRP B CA 1
ATOM 8266 C C . TRP B 1 307 ? -19.656 24.141 30.891 1 97.12 307 TRP B C 1
ATOM 8268 O O . TRP B 1 307 ? -19.969 24.641 29.797 1 97.12 307 TRP B O 1
ATOM 8278 N N . SER B 1 308 ? -19.469 24.875 32 1 96.88 308 SER B N 1
ATOM 8279 C CA . SER B 1 308 ? -19.578 26.328 31.922 1 96.88 308 SER B CA 1
ATOM 8280 C C . SER B 1 308 ? -18.328 26.938 31.297 1 96.88 308 SER B C 1
ATOM 8282 O O . SER B 1 308 ? -17.203 26.5 31.562 1 96.88 308 SER B O 1
ATOM 8284 N N . GLY B 1 309 ? -18.562 27.938 30.469 1 96.19 309 GLY B N 1
ATOM 8285 C CA . GLY B 1 309 ? -17.469 28.688 29.891 1 96.19 309 GLY B CA 1
ATOM 8286 C C . GLY B 1 309 ? -17.172 29.969 30.625 1 96.19 309 GLY B C 1
ATOM 8287 O O . GLY B 1 309 ? -17.312 30.047 31.844 1 96.19 309 GLY B O 1
ATOM 8288 N N . GLY B 1 310 ? -16.609 30.922 29.875 1 95.69 310 GLY B N 1
ATOM 8289 C CA . GLY B 1 310 ? -16.156 32.156 30.5 1 95.69 310 GLY B CA 1
ATOM 8290 C C . GLY B 1 310 ? -17.141 33.312 30.328 1 95.69 310 GLY B C 1
ATOM 8291 O O . GLY B 1 310 ? -16.859 34.438 30.734 1 95.69 310 GLY B O 1
ATOM 8292 N N . LEU B 1 311 ? -18.281 33.094 29.703 1 96.81 311 LEU B N 1
ATOM 8293 C CA . LEU B 1 311 ? -19.297 34.156 29.578 1 96.81 311 LEU B CA 1
ATOM 8294 C C . LEU B 1 311 ? -20 34.406 30.906 1 96.81 311 LEU B C 1
ATOM 8296 O O . LEU B 1 311 ? -20.188 33.469 31.688 1 96.81 311 LEU B O 1
ATOM 8300 N N . ASN B 1 312 ? -20.344 35.594 31.188 1 95.06 312 ASN B N 1
ATOM 8301 C CA . ASN B 1 312 ? -21.031 35.969 32.406 1 95.06 312 ASN B CA 1
ATOM 8302 C C . ASN B 1 312 ? -22.531 35.688 32.312 1 95.06 312 ASN B C 1
ATOM 8304 O O . ASN B 1 312 ? -23.344 36.594 32.375 1 95.06 312 ASN B O 1
ATOM 8308 N N . ILE B 1 313 ? -22.875 34.375 32.25 1 97.38 313 ILE B N 1
ATOM 8309 C CA . ILE B 1 313 ? -24.25 33.906 32.125 1 97.38 313 ILE B CA 1
ATOM 8310 C C . ILE B 1 313 ? -24.406 32.594 32.906 1 97.38 313 ILE B C 1
ATOM 8312 O O . ILE B 1 313 ? -23.422 32.031 33.375 1 97.38 313 ILE B O 1
ATOM 8316 N N . THR B 1 314 ? -25.656 32.219 33.156 1 97.06 314 THR B N 1
ATOM 8317 C CA . THR B 1 314 ? -25.922 30.828 33.562 1 97.06 314 THR B CA 1
ATOM 8318 C C . THR B 1 314 ? -26.062 29.922 32.344 1 97.06 314 THR B C 1
ATOM 8320 O O . THR B 1 314 ? -27.031 30.047 31.578 1 97.06 314 THR B O 1
ATOM 8323 N N . TYR B 1 315 ? -25.172 29.078 32.156 1 98.19 315 TYR B N 1
ATOM 8324 C CA . TYR B 1 315 ? -25.25 28.141 31.047 1 98.19 315 TYR B CA 1
ATOM 8325 C C . TYR B 1 315 ? -26.344 27.109 31.266 1 98.19 315 TYR B C 1
ATOM 8327 O O . TYR B 1 315 ? -26.391 26.469 32.312 1 98.19 315 TYR B O 1
ATOM 8335 N N . ARG B 1 316 ? -27.156 26.953 30.328 1 98.31 316 ARG B N 1
ATOM 8336 C CA . ARG B 1 316 ? -28.234 25.984 30.359 1 98.31 316 ARG B CA 1
ATOM 8337 C C . ARG B 1 316 ? -28.203 25.078 29.141 1 98.31 316 ARG B C 1
ATOM 8339 O O . ARG B 1 316 ? -27.688 25.469 28.078 1 98.31 316 ARG B O 1
ATOM 8346 N N . ILE B 1 317 ? -28.766 23.969 29.234 1 98.31 317 ILE B N 1
ATOM 8347 C CA . ILE B 1 317 ? -28.656 22.953 28.203 1 98.31 317 ILE B CA 1
ATOM 8348 C C . ILE B 1 317 ? -29.688 23.203 27.125 1 98.31 317 ILE B C 1
ATOM 8350 O O . ILE B 1 317 ? -29.422 23.016 25.938 1 98.31 317 ILE B O 1
ATOM 8354 N N . GLY B 1 318 ? -30.828 23.672 27.453 1 97.38 318 GLY B N 1
ATOM 8355 C CA . GLY B 1 318 ? -32 23.609 26.594 1 97.38 318 GLY B CA 1
ATOM 8356 C C . GLY B 1 318 ? -32.812 22.344 26.781 1 97.38 318 GLY B C 1
ATOM 8357 O O . GLY B 1 318 ? -32.719 21.703 27.844 1 97.38 318 GLY B O 1
ATOM 8358 N N . PRO B 1 319 ? -33.562 22.062 25.766 1 97.94 319 PRO B N 1
ATOM 8359 C CA . PRO B 1 319 ? -33.75 22.719 24.469 1 97.94 319 PRO B CA 1
ATOM 8360 C C . PRO B 1 319 ? -34.625 23.984 24.547 1 97.94 319 PRO B C 1
ATOM 8362 O O . PRO B 1 319 ? -35.5 24.078 25.422 1 97.94 319 PRO B O 1
ATOM 8365 N N . GLY B 1 320 ? -34.281 24.844 23.75 1 98 320 GLY B N 1
ATOM 8366 C CA . GLY B 1 320 ? -35.156 25.984 23.547 1 98 320 GLY B CA 1
ATOM 8367 C C . GLY B 1 320 ? -34.844 27.156 24.469 1 98 320 GLY B C 1
ATOM 8368 O O . GLY B 1 320 ? -33.906 27.078 25.266 1 98 320 GLY B O 1
ATOM 8369 N N . PHE B 1 321 ? -35.594 28.188 24.281 1 98.19 321 PHE B N 1
ATOM 8370 C CA . PHE B 1 321 ? -35.438 29.422 25.047 1 98.19 321 PHE B CA 1
ATOM 8371 C C . PHE B 1 321 ? -36.406 29.469 26.219 1 98.19 321 PHE B C 1
ATOM 8373 O O . PHE B 1 321 ? -37.219 28.562 26.406 1 98.19 321 PHE B O 1
ATOM 8380 N N . SER B 1 322 ? -36.25 30.516 27.047 1 97.12 322 SER B N 1
ATOM 8381 C CA . SER B 1 322 ? -37.125 30.672 28.219 1 97.12 322 SER B CA 1
ATOM 8382 C C . SER B 1 322 ? -37.688 32.094 28.297 1 97.12 322 SER B C 1
ATOM 8384 O O . SER B 1 322 ? -37.375 32.938 27.469 1 97.12 322 SER B O 1
ATOM 8386 N N . GLY B 1 323 ? -38.594 32.25 29.266 1 95.19 323 GLY B N 1
ATOM 8387 C CA . GLY B 1 323 ? -39.156 33.562 29.516 1 95.19 323 GLY B CA 1
ATOM 8388 C C . GLY B 1 323 ? -39.938 34.125 28.328 1 95.19 323 GLY B C 1
ATOM 8389 O O . GLY B 1 323 ? -40.781 33.406 27.766 1 95.19 323 GLY B O 1
ATOM 8390 N N . THR B 1 324 ? -39.625 35.375 28.016 1 94.31 324 THR B N 1
ATOM 8391 C CA . THR B 1 324 ? -40.344 36.062 26.938 1 94.31 324 THR B CA 1
ATOM 8392 C C . THR B 1 324 ? -40 35.438 25.594 1 94.31 324 THR B C 1
ATOM 8394 O O . THR B 1 324 ? -40.688 35.688 24.594 1 94.31 324 THR B O 1
ATOM 8397 N N . TYR B 1 325 ? -39 34.531 25.609 1 96.5 325 TYR B N 1
ATOM 8398 C CA . TYR B 1 325 ? -38.562 33.906 24.359 1 96.5 325 TYR B CA 1
ATOM 8399 C C . TYR B 1 325 ? -38.969 32.438 24.297 1 96.5 325 TYR B C 1
ATOM 8401 O O . TYR B 1 325 ? -38.562 31.734 23.375 1 96.5 325 TYR B O 1
ATOM 8409 N N . ALA B 1 326 ? -39.719 32 25.141 1 96.12 326 ALA B N 1
ATOM 8410 C CA . ALA B 1 326 ? -40.031 30.578 25.312 1 96.12 326 ALA B CA 1
ATOM 8411 C C . ALA B 1 326 ? -40.625 29.969 24.047 1 96.12 326 ALA B C 1
ATOM 8413 O O . ALA B 1 326 ? -40.438 28.797 23.75 1 96.12 326 ALA B O 1
ATOM 8414 N N . SER B 1 327 ? -41.312 30.812 23.234 1 96.19 327 SER B N 1
ATOM 8415 C CA . SER B 1 327 ? -41.969 30.297 22.031 1 96.19 327 SER B CA 1
ATOM 8416 C C . SER B 1 327 ? -41.125 30.562 20.797 1 96.19 327 SER B C 1
ATOM 8418 O O . SER B 1 327 ? -41.5 30.188 19.688 1 96.19 327 SER B O 1
ATOM 8420 N N . SER B 1 328 ? -39.969 31.125 21.031 1 97.94 328 SER B N 1
ATOM 8421 C CA . SER B 1 328 ? -39.094 31.453 19.922 1 97.94 328 SER B CA 1
ATOM 8422 C C . SER B 1 328 ? -38.188 30.281 19.578 1 97.94 328 SER B C 1
ATOM 8424 O O . SER B 1 328 ? -38.031 29.344 20.359 1 97.94 328 SER B O 1
ATOM 8426 N N . LYS B 1 329 ? -37.656 30.375 18.328 1 98.38 329 LYS B N 1
ATOM 8427 C CA . LYS B 1 329 ? -36.75 29.375 17.812 1 98.38 329 LYS B CA 1
ATOM 8428 C C . LYS B 1 329 ? -35.406 30.016 17.391 1 98.38 329 LYS B C 1
ATOM 8430 O O . LYS B 1 329 ? -35.344 31.234 17.234 1 98.38 329 LYS B O 1
ATOM 8435 N N . MET B 1 330 ? -34.406 29.156 17.375 1 98.56 330 MET B N 1
ATOM 8436 C CA . MET B 1 330 ? -33.156 29.562 16.75 1 98.56 330 MET B CA 1
ATOM 8437 C C . MET B 1 330 ? -33.219 29.391 15.242 1 98.56 330 MET B C 1
ATOM 8439 O O . MET B 1 330 ? -33.75 28.391 14.75 1 98.56 330 MET B O 1
ATOM 8443 N N . LYS B 1 331 ? -32.719 30.328 14.547 1 98.5 331 LYS B N 1
ATOM 8444 C CA . LYS B 1 331 ? -32.656 30.25 13.094 1 98.5 331 LYS B CA 1
ATOM 8445 C C . LYS B 1 331 ? -31.203 30.438 12.625 1 98.5 331 LYS B C 1
ATOM 8447 O O . LYS B 1 331 ? -30.453 31.219 13.195 1 98.5 331 LYS B O 1
ATOM 8452 N N . MET B 1 332 ? -30.828 29.703 11.602 1 98.69 332 MET B N 1
ATOM 8453 C CA . MET B 1 332 ? -29.547 29.906 10.922 1 98.69 332 MET B CA 1
ATOM 8454 C C . MET B 1 332 ? -29.766 30.266 9.453 1 98.69 332 MET B C 1
ATOM 8456 O O . MET B 1 332 ? -30.734 29.797 8.836 1 98.69 332 MET B O 1
ATOM 8460 N N . SER B 1 333 ? -29.031 31.094 8.922 1 98.44 333 SER B N 1
ATOM 8461 C CA . SER B 1 333 ? -28.906 31.375 7.496 1 98.44 333 SER B CA 1
ATOM 8462 C C . SER B 1 333 ? -27.484 31.203 7.008 1 98.44 333 SER B C 1
ATOM 8464 O O . SER B 1 333 ? -26.641 32.094 7.184 1 98.44 333 SER B O 1
ATOM 8466 N N . VAL B 1 334 ? -27.203 30.062 6.473 1 98.5 334 VAL B N 1
ATOM 8467 C CA . VAL B 1 334 ? -25.859 29.719 6.004 1 98.5 334 VAL B CA 1
ATOM 8468 C C . VAL B 1 334 ? -25.859 29.609 4.48 1 98.5 334 VAL B C 1
ATOM 8470 O O . VAL B 1 334 ? -26.594 28.812 3.902 1 98.5 334 VAL B O 1
ATOM 8473 N N . LYS B 1 335 ? -25.031 30.438 3.85 1 97.5 335 LYS B N 1
ATOM 8474 C CA . LYS B 1 335 ? -25 30.516 2.393 1 97.5 335 LYS B CA 1
ATOM 8475 C C . LYS B 1 335 ? -23.641 30.125 1.843 1 97.5 335 LYS B C 1
ATOM 8477 O O . LYS B 1 335 ? -23.281 30.5 0.72 1 97.5 335 LYS B O 1
ATOM 8482 N N . THR B 1 336 ? -22.844 29.484 2.635 1 97.06 336 THR B N 1
ATOM 8483 C CA . THR B 1 336 ? -21.531 28.969 2.223 1 97.06 336 THR B CA 1
ATOM 8484 C C . THR B 1 336 ? -21.656 28.094 0.977 1 97.06 336 THR B C 1
ATOM 8486 O O . THR B 1 336 ? -22.594 27.297 0.869 1 97.06 336 THR B O 1
ATOM 8489 N N . GLU B 1 337 ? -20.75 28.281 -0.012 1 95.5 337 GLU B N 1
ATOM 8490 C CA . GLU B 1 337 ? -20.828 27.547 -1.271 1 95.5 337 GLU B CA 1
ATOM 8491 C C . GLU B 1 337 ? -19.469 26.953 -1.641 1 95.5 337 GLU B C 1
ATOM 8493 O O . GLU B 1 337 ? -18.422 27.547 -1.383 1 95.5 337 GLU B O 1
ATOM 8498 N N . ASN B 1 338 ? -19.516 25.797 -2.248 1 97.06 338 ASN B N 1
ATOM 8499 C CA . ASN B 1 338 ? -18.328 25.156 -2.777 1 97.06 338 ASN B CA 1
ATOM 8500 C C . ASN B 1 338 ? -18.047 25.594 -4.215 1 97.06 338 ASN B C 1
ATOM 8502 O O . ASN B 1 338 ? -18.969 25.781 -5 1 97.06 338 ASN B O 1
ATOM 8506 N N . GLU B 1 339 ? -16.797 25.781 -4.527 1 97.38 339 GLU B N 1
ATOM 8507 C CA . GLU B 1 339 ? -16.359 26.172 -5.859 1 97.38 339 GLU B CA 1
ATOM 8508 C C . GLU B 1 339 ? -15.133 25.375 -6.301 1 97.38 339 GLU B C 1
ATOM 8510 O O . GLU B 1 339 ? -14.234 25.125 -5.496 1 97.38 339 GLU B O 1
ATOM 8515 N N . GLU B 1 340 ? -15.094 24.969 -7.566 1 97.62 340 GLU B N 1
ATOM 8516 C CA . GLU B 1 340 ? -13.883 24.391 -8.141 1 97.62 340 GLU B CA 1
ATOM 8517 C C . GLU B 1 340 ? -12.859 25.484 -8.469 1 97.62 340 GLU B C 1
ATOM 8519 O O . GLU B 1 340 ? -13.195 26.5 -9.086 1 97.62 340 GLU B O 1
ATOM 8524 N N . LYS B 1 341 ? -11.641 25.312 -7.984 1 98.31 341 LYS B N 1
ATOM 8525 C CA . LYS B 1 341 ? -10.562 26.281 -8.211 1 98.31 341 LYS B CA 1
ATOM 8526 C C . LYS B 1 341 ? -9.242 25.562 -8.5 1 98.31 341 LYS B C 1
ATOM 8528 O O . LYS B 1 341 ? -9.039 24.422 -8.07 1 98.31 341 LYS B O 1
ATOM 8533 N N . GLU B 1 342 ? -8.406 26.203 -9.219 1 97.69 342 GLU B N 1
ATOM 8534 C CA . GLU B 1 342 ? -7.027 25.75 -9.359 1 97.69 342 GLU B CA 1
ATOM 8535 C C . GLU B 1 342 ? -6.145 26.297 -8.242 1 97.69 342 GLU B C 1
ATOM 8537 O O . GLU B 1 342 ? -6.184 27.5 -7.945 1 97.69 342 GLU B O 1
ATOM 8542 N N . ILE B 1 343 ? -5.48 25.484 -7.578 1 98.5 343 ILE B N 1
ATOM 8543 C CA . ILE B 1 343 ? -4.457 25.906 -6.629 1 98.5 343 ILE B CA 1
ATOM 8544 C C . ILE B 1 343 ? -3.078 25.5 -7.133 1 98.5 343 ILE B C 1
ATOM 8546 O O . ILE B 1 343 ? -2.967 24.672 -8.039 1 98.5 343 ILE B O 1
ATOM 8550 N N . LYS B 1 344 ? -2.02 26.078 -6.523 1 98.06 344 LYS B N 1
ATOM 8551 C CA . LYS B 1 344 ? -0.659 25.766 -6.953 1 98.06 344 LYS B CA 1
ATOM 8552 C C . LYS B 1 344 ? 0.237 25.469 -5.754 1 98.06 344 LYS B C 1
ATOM 8554 O O . LYS B 1 344 ? 0.179 26.156 -4.738 1 98.06 344 LYS B O 1
ATOM 8559 N N . ASN B 1 345 ? 0.951 24.375 -5.844 1 98.25 345 ASN B N 1
ATOM 8560 C CA . ASN B 1 345 ? 2.15 24.188 -5.031 1 98.25 345 ASN B CA 1
ATOM 8561 C C . ASN B 1 345 ? 3.383 24.781 -5.711 1 98.25 345 ASN B C 1
ATOM 8563 O O . ASN B 1 345 ? 3.527 24.688 -6.934 1 98.25 345 ASN B O 1
ATOM 8567 N N . VAL B 1 346 ? 4.262 25.422 -4.996 1 98.56 346 VAL B N 1
ATOM 8568 C CA . VAL B 1 346 ? 5.539 25.906 -5.52 1 98.56 346 VAL B CA 1
ATOM 8569 C C . VAL B 1 346 ? 6.684 25.156 -4.832 1 98.56 346 VAL B C 1
ATOM 8571 O O . VAL B 1 346 ? 6.797 25.172 -3.605 1 98.56 346 VAL B O 1
ATOM 8574 N N . MET B 1 347 ? 7.492 24.531 -5.664 1 98.31 347 MET B N 1
ATOM 8575 C CA . MET B 1 347 ? 8.617 23.75 -5.141 1 98.31 347 MET B CA 1
ATOM 8576 C C . MET B 1 347 ? 9.945 24.328 -5.633 1 98.31 347 MET B C 1
ATOM 8578 O O . MET B 1 347 ? 10.047 24.75 -6.781 1 98.31 347 MET B O 1
ATOM 8582 N N . GLY B 1 348 ? 10.945 24.391 -4.742 1 98.69 348 GLY B N 1
ATOM 8583 C CA . GLY B 1 348 ? 12.32 24.703 -5.078 1 98.69 348 GLY B CA 1
ATOM 8584 C C . GLY B 1 348 ? 13.281 23.562 -4.797 1 98.69 348 GLY B C 1
ATOM 8585 O O . GLY B 1 348 ? 13.086 22.812 -3.846 1 98.69 348 GLY B O 1
ATOM 8586 N N . PHE B 1 349 ? 14.32 23.453 -5.637 1 98.62 349 PHE B N 1
ATOM 8587 C CA . PHE B 1 349 ? 15.234 22.328 -5.512 1 98.62 349 PHE B CA 1
ATOM 8588 C C . PHE B 1 349 ? 16.688 22.797 -5.469 1 98.62 349 PHE B C 1
ATOM 8590 O O . PHE B 1 349 ? 17.078 23.656 -6.254 1 98.62 349 PHE B O 1
ATOM 8597 N N . ILE B 1 350 ? 17.453 22.297 -4.559 1 98.69 350 ILE B N 1
ATOM 8598 C CA . ILE B 1 350 ? 18.906 22.266 -4.598 1 98.69 350 ILE B CA 1
ATOM 8599 C C . ILE B 1 350 ? 19.391 20.828 -4.766 1 98.69 350 ILE B C 1
ATOM 8601 O O . ILE B 1 350 ? 19.266 20.016 -3.854 1 98.69 350 ILE B O 1
ATOM 8605 N N . ARG B 1 351 ? 19.938 20.531 -5.902 1 97.88 351 ARG B N 1
ATOM 8606 C CA . ARG B 1 351 ? 20.344 19.172 -6.254 1 97.88 351 ARG B CA 1
ATOM 8607 C C . ARG B 1 351 ? 21.484 18.703 -5.367 1 97.88 351 ARG B C 1
ATOM 8609 O O . ARG B 1 351 ? 22.453 19.422 -5.156 1 97.88 351 ARG B O 1
ATOM 8616 N N . GLY B 1 352 ? 21.359 17.531 -4.852 1 97.69 352 GLY B N 1
ATOM 8617 C CA . GLY B 1 352 ? 22.438 16.938 -4.074 1 97.69 352 GLY B CA 1
ATOM 8618 C C . GLY B 1 352 ? 23.656 16.578 -4.906 1 97.69 352 GLY B C 1
ATOM 8619 O O . GLY B 1 352 ? 23.516 16.219 -6.078 1 97.69 352 GLY B O 1
ATOM 8620 N N . SER B 1 353 ? 24.797 16.547 -4.262 1 96.38 353 SER B N 1
ATOM 8621 C CA . SER B 1 353 ? 26.047 16.328 -4.988 1 96.38 353 SER B CA 1
ATOM 8622 C C . SER B 1 353 ? 26.422 14.852 -5.004 1 96.38 353 SER B C 1
ATOM 8624 O O . SER B 1 353 ? 27.141 14.398 -5.906 1 96.38 353 SER B O 1
ATOM 8626 N N . VAL B 1 354 ? 25.953 14.078 -4.031 1 95.81 354 VAL B N 1
ATOM 8627 C CA . VAL B 1 354 ? 26.375 12.695 -3.891 1 95.81 354 VAL B CA 1
ATOM 8628 C C . VAL B 1 354 ? 25.203 11.758 -4.195 1 95.81 354 VAL B C 1
ATOM 8630 O O . VAL B 1 354 ? 25.328 10.859 -5.035 1 95.81 354 VAL B O 1
ATOM 8633 N N . GLU B 1 355 ? 24.0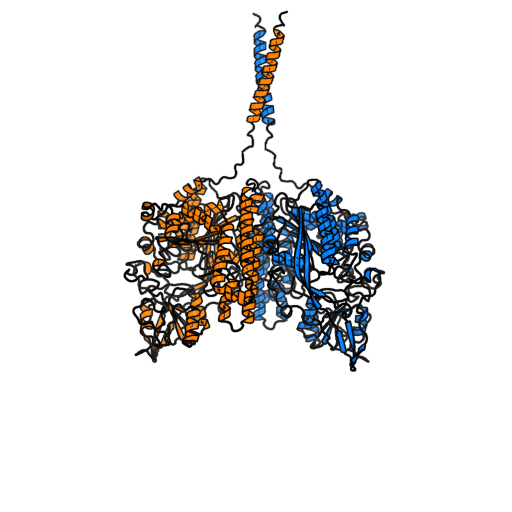78 12 -3.57 1 96.62 355 GLU B N 1
ATOM 8634 C CA . GLU B 1 355 ? 22.844 11.242 -3.766 1 96.62 355 GLU B CA 1
ATOM 8635 C C . GLU B 1 355 ? 21.703 12.148 -4.211 1 96.62 355 GLU B C 1
ATOM 8637 O O . GLU B 1 355 ? 20.719 12.297 -3.494 1 96.62 355 GLU B O 1
ATOM 8642 N N . PRO B 1 356 ? 21.75 12.617 -5.402 1 96.81 356 PRO B N 1
ATOM 8643 C CA . PRO B 1 356 ? 20.734 13.562 -5.848 1 96.81 356 PRO B CA 1
ATOM 8644 C C . PRO B 1 356 ? 19.328 12.961 -5.824 1 96.81 356 PRO B C 1
ATOM 8646 O O . PRO B 1 356 ? 18.328 13.695 -5.816 1 96.81 356 PRO B O 1
ATOM 8649 N N . ASP B 1 357 ? 19.203 11.617 -5.754 1 96.38 357 ASP B N 1
ATOM 8650 C CA . ASP B 1 357 ? 17.906 10.953 -5.801 1 96.38 357 ASP B CA 1
ATOM 8651 C C . ASP B 1 357 ? 17.281 10.859 -4.41 1 96.38 357 ASP B C 1
ATOM 8653 O O . ASP B 1 357 ? 16.188 10.328 -4.25 1 96.38 357 ASP B O 1
ATOM 8657 N N . ARG B 1 358 ? 17.953 11.336 -3.381 1 98.19 358 ARG B N 1
ATOM 8658 C CA . ARG B 1 358 ? 17.406 11.352 -2.023 1 98.19 358 ARG B CA 1
ATOM 8659 C C . ARG B 1 358 ? 16.984 12.758 -1.62 1 98.19 358 ARG B C 1
ATOM 8661 O O . ARG B 1 358 ? 17.688 13.734 -1.872 1 98.19 358 ARG B O 1
ATOM 8668 N N . TYR B 1 359 ? 15.781 12.859 -0.983 1 98.75 359 TYR B N 1
ATOM 8669 C CA . TYR B 1 359 ? 15.172 14.172 -0.761 1 98.75 359 TYR B CA 1
ATOM 8670 C C . TYR B 1 359 ? 15.055 14.469 0.728 1 98.75 359 TYR B C 1
ATOM 8672 O O . TYR B 1 359 ? 14.555 13.648 1.497 1 98.75 359 TYR B O 1
ATOM 8680 N N . VAL B 1 360 ? 15.484 15.578 1.157 1 98.88 360 VAL B N 1
ATOM 8681 C CA . VAL B 1 360 ? 15.125 16.203 2.42 1 98.88 360 VAL B CA 1
ATOM 8682 C C . VAL B 1 360 ? 14.188 17.391 2.156 1 98.88 360 VAL B C 1
ATOM 8684 O O . VAL B 1 360 ? 14.555 18.344 1.464 1 98.88 360 VAL B O 1
ATOM 8687 N N . LEU B 1 361 ? 12.977 17.328 2.707 1 98.94 361 LEU B N 1
ATOM 8688 C CA . LEU B 1 361 ? 11.938 18.281 2.33 1 98.94 361 LEU B CA 1
ATOM 8689 C C . LEU B 1 361 ? 11.617 19.219 3.486 1 98.94 361 LEU B C 1
ATOM 8691 O O . LEU B 1 361 ? 11.547 18.797 4.641 1 98.94 361 LEU B O 1
ATOM 8695 N N . PHE B 1 362 ? 11.5 20.5 3.146 1 98.88 362 PHE B N 1
ATOM 8696 C CA . PHE B 1 362 ? 10.969 21.547 4.012 1 98.88 362 PHE B CA 1
ATOM 8697 C C . PHE B 1 362 ? 9.594 22 3.533 1 98.88 362 PHE B C 1
ATOM 8699 O O . PHE B 1 362 ? 9.375 22.188 2.334 1 98.88 362 PHE B O 1
ATOM 8706 N N . GLY B 1 363 ? 8.68 22.141 4.512 1 98.75 363 GLY B N 1
ATOM 8707 C CA . GLY B 1 363 ? 7.398 22.547 3.963 1 98.75 363 GLY B CA 1
ATOM 8708 C C . GLY B 1 363 ? 6.637 23.5 4.867 1 98.75 363 GLY B C 1
ATOM 8709 O O . GLY B 1 363 ? 6.73 23.406 6.094 1 98.75 363 GLY B O 1
ATOM 8710 N N . ASN B 1 364 ? 5.93 24.406 4.328 1 98.75 364 ASN B N 1
ATOM 8711 C CA . ASN B 1 364 ? 4.949 25.328 4.898 1 98.75 364 ASN B CA 1
ATOM 8712 C C . ASN B 1 364 ? 3.844 25.656 3.9 1 98.75 364 ASN B C 1
ATOM 8714 O O . ASN B 1 364 ? 4.074 25.656 2.691 1 98.75 364 ASN B O 1
ATOM 8718 N N . HIS B 1 365 ? 2.664 25.797 4.371 1 98.69 365 HIS B N 1
ATOM 8719 C CA . HIS B 1 365 ? 1.616 26.25 3.461 1 98.69 365 HIS B CA 1
ATOM 8720 C C . HIS B 1 365 ? 1.549 27.766 3.41 1 98.69 365 HIS B C 1
ATOM 8722 O O . HIS B 1 365 ? 2.014 28.453 4.328 1 98.69 365 HIS B O 1
ATOM 8728 N N . ARG B 1 366 ? 0.936 28.281 2.377 1 98.12 366 ARG B N 1
ATOM 8729 C CA . ARG B 1 366 ? 0.962 29.703 2.074 1 98.12 366 ARG B CA 1
ATOM 8730 C C . ARG B 1 366 ? -0.406 30.344 2.307 1 98.12 366 ARG B C 1
ATOM 8732 O O . ARG B 1 366 ? -0.497 31.5 2.691 1 98.12 366 ARG B O 1
ATOM 8739 N N . ASP B 1 367 ? -1.438 29.656 2.094 1 98.69 367 ASP B N 1
ATOM 8740 C CA . ASP B 1 367 ? -2.791 30.203 2.127 1 98.69 367 ASP B CA 1
ATOM 8741 C C . ASP B 1 367 ? -3.232 30.5 3.561 1 98.69 367 ASP B C 1
ATOM 8743 O O . ASP B 1 367 ? -2.836 29.781 4.488 1 98.69 367 ASP B O 1
ATOM 8747 N N . ALA B 1 368 ? -4.008 31.5 3.709 1 98.62 368 ALA B N 1
ATOM 8748 C CA . ALA B 1 368 ? -4.602 31.875 4.988 1 98.62 368 ALA B CA 1
ATOM 8749 C C . ALA B 1 368 ? -6.074 32.25 4.824 1 98.62 368 ALA B C 1
ATOM 8751 O O . ALA B 1 368 ? -6.504 32.656 3.752 1 98.62 368 ALA B O 1
ATOM 8752 N N . TRP B 1 369 ? -6.797 32.094 5.844 1 98.44 369 TRP B N 1
ATOM 8753 C CA . TRP B 1 369 ? -8.203 32.469 5.797 1 98.44 369 TRP B CA 1
ATOM 8754 C C . TRP B 1 369 ? -8.344 33.969 5.598 1 98.44 369 TRP B C 1
ATOM 8756 O O . TRP B 1 369 ? -9.289 34.438 4.957 1 98.44 369 TRP B O 1
ATOM 8766 N N . VAL B 1 370 ? -7.441 34.812 6.199 1 98.12 370 VAL B N 1
ATOM 8767 C CA . VAL B 1 370 ? -7.43 36.281 6.078 1 98.12 370 VAL B CA 1
ATOM 8768 C C . VAL B 1 370 ? -6 36.75 5.852 1 98.12 370 VAL B C 1
ATOM 8770 O O . VAL B 1 370 ? -5.375 36.406 4.844 1 98.12 370 VAL B O 1
ATOM 8773 N N . PHE B 1 371 ? -5.406 37.438 6.906 1 98.12 371 PHE B N 1
ATOM 8774 C CA . PHE B 1 371 ? -4.059 37.969 6.711 1 98.12 371 PHE B CA 1
ATOM 8775 C C . PHE B 1 371 ? -3.016 36.906 7.078 1 98.12 371 PHE B C 1
ATOM 8777 O O . PHE B 1 371 ? -1.926 36.906 6.504 1 98.12 371 PHE B O 1
ATOM 8784 N N . GLY B 1 372 ? -3.268 36.094 8.062 1 98.06 372 GLY B N 1
ATOM 8785 C CA . GLY B 1 372 ? -2.482 34.938 8.422 1 98.06 372 GLY B CA 1
ATOM 8786 C C . GLY B 1 372 ? -1.043 35.25 8.766 1 98.06 372 GLY B C 1
ATOM 8787 O O . GLY B 1 372 ? -0.12 34.594 8.32 1 98.06 372 GLY B O 1
ATOM 8788 N N . ALA B 1 373 ? -0.827 36.281 9.586 1 98.31 373 ALA B N 1
ATOM 8789 C CA . ALA B 1 373 ? 0.54 36.688 9.898 1 98.31 373 ALA B CA 1
ATOM 8790 C C . ALA B 1 373 ? 1.266 35.625 10.695 1 98.31 373 ALA B C 1
ATOM 8792 O O . ALA B 1 373 ? 2.465 35.406 10.508 1 98.31 373 ALA B O 1
ATOM 8793 N N . THR B 1 374 ? 0.564 34.969 11.641 1 98 374 THR B N 1
ATOM 8794 C CA . THR B 1 374 ? 1.121 33.875 12.398 1 98 374 THR B CA 1
ATOM 8795 C C . THR B 1 374 ? 0.914 32.562 11.648 1 98 374 THR B C 1
ATOM 8797 O O . THR B 1 374 ? 1.876 31.828 11.375 1 98 374 THR B O 1
ATOM 8800 N N . ASP B 1 375 ? -0.233 32.312 11.258 1 98.12 375 ASP B N 1
ATOM 8801 C CA . ASP B 1 375 ? -0.621 31.125 10.5 1 98.12 375 ASP B CA 1
ATOM 8802 C C . ASP B 1 375 ? -1.139 31.516 9.109 1 98.12 375 ASP B C 1
ATOM 8804 O O . ASP B 1 375 ? -2.271 31.984 8.977 1 98.12 375 ASP B O 1
ATOM 8808 N N . PRO B 1 376 ? -0.353 31.312 8.18 1 98.38 376 PRO B N 1
ATOM 8809 C CA . PRO B 1 376 ? 0.883 30.531 8.195 1 98.38 376 PRO B CA 1
ATOM 8810 C C . PRO B 1 376 ? 2.111 31.359 7.828 1 98.38 376 PRO B C 1
ATOM 8812 O O . PRO B 1 376 ? 3.221 30.828 7.746 1 98.38 376 PRO B O 1
ATOM 8815 N N . SER B 1 377 ? 1.949 32.625 7.621 1 98.75 377 SER B N 1
ATOM 8816 C CA . SER B 1 377 ? 2.947 33.406 6.902 1 98.75 377 SER B CA 1
ATOM 8817 C C . SER B 1 377 ? 4.234 33.531 7.707 1 98.75 377 SER B C 1
ATOM 8819 O O . SER B 1 377 ? 5.301 33.781 7.148 1 98.75 377 SER B O 1
ATOM 8821 N N . SER B 1 378 ? 4.129 33.312 9.039 1 98.81 378 SER B N 1
ATOM 8822 C CA . SER B 1 378 ? 5.348 33.25 9.836 1 98.81 378 SER B CA 1
ATOM 8823 C C . SER B 1 378 ? 6.281 32.156 9.336 1 98.81 378 SER B C 1
ATOM 8825 O O . SER B 1 378 ? 7.492 32.375 9.234 1 98.81 378 SER B O 1
ATOM 8827 N N . GLY B 1 379 ? 5.719 30.969 9.008 1 98.75 379 GLY B N 1
ATOM 8828 C CA . GLY B 1 379 ? 6.5 29.875 8.461 1 98.75 379 GLY B CA 1
ATOM 8829 C C . GLY B 1 379 ? 7.035 30.156 7.07 1 98.75 379 GLY B C 1
ATOM 8830 O O . GLY B 1 379 ? 8.195 29.859 6.77 1 98.75 379 GLY B O 1
ATOM 8831 N N . THR B 1 380 ? 6.203 30.734 6.191 1 98.88 380 THR B N 1
ATOM 8832 C CA . THR B 1 380 ? 6.637 31.062 4.84 1 98.88 380 THR B CA 1
ATOM 8833 C C . THR B 1 380 ? 7.777 32.094 4.871 1 98.88 380 THR B C 1
ATOM 8835 O O . THR B 1 380 ? 8.734 31.969 4.109 1 98.88 380 THR B O 1
ATOM 8838 N N . ALA B 1 381 ? 7.637 33.062 5.734 1 98.88 381 ALA B N 1
ATOM 8839 C CA . ALA B 1 381 ? 8.68 34.094 5.852 1 98.88 381 ALA B CA 1
ATOM 8840 C C . ALA B 1 381 ? 10.016 33.469 6.234 1 98.88 381 ALA B C 1
ATOM 8842 O O . ALA B 1 381 ? 11.055 33.812 5.664 1 98.88 381 ALA B O 1
ATOM 8843 N N . VAL B 1 382 ? 9.977 32.594 7.184 1 98.88 382 VAL B N 1
ATOM 8844 C CA . VAL B 1 382 ? 11.188 31.891 7.625 1 98.88 382 VAL B CA 1
ATOM 8845 C C . VAL B 1 382 ? 11.727 31.016 6.488 1 98.88 382 VAL B C 1
ATOM 8847 O O . VAL B 1 382 ? 12.93 30.984 6.25 1 98.88 382 VAL B O 1
ATOM 8850 N N . LEU B 1 383 ? 10.844 30.312 5.801 1 98.88 383 LEU B N 1
ATOM 8851 C CA . LEU B 1 383 ? 11.227 29.453 4.68 1 98.88 383 LEU B CA 1
ATOM 8852 C C . LEU B 1 383 ? 11.961 30.266 3.611 1 98.88 383 LEU B C 1
ATOM 8854 O O . LEU B 1 383 ? 12.984 29.812 3.084 1 98.88 383 LEU B O 1
ATOM 8858 N N . MET B 1 384 ? 11.438 31.438 3.33 1 98.75 384 MET B N 1
ATOM 8859 C CA . MET B 1 384 ? 12.031 32.312 2.322 1 98.75 384 MET B CA 1
ATOM 8860 C C . MET B 1 384 ? 13.453 32.688 2.717 1 98.75 384 MET B C 1
ATOM 8862 O O . MET B 1 384 ? 14.367 32.656 1.889 1 98.75 384 MET B O 1
ATOM 8866 N N . GLU B 1 385 ? 13.617 33.062 3.93 1 98.75 385 GLU B N 1
ATOM 8867 C CA . GLU B 1 385 ? 14.938 33.469 4.406 1 98.75 385 GLU B CA 1
ATOM 8868 C C . GLU B 1 385 ? 15.891 32.25 4.445 1 98.75 385 GLU B C 1
ATOM 8870 O O . GLU B 1 385 ? 17.078 32.406 4.145 1 98.75 385 GLU B O 1
ATOM 8875 N N . MET B 1 386 ? 15.406 31.125 4.848 1 98.19 386 MET B N 1
ATOM 8876 C CA . MET B 1 386 ? 16.203 29.906 4.855 1 98.19 386 MET B CA 1
ATOM 8877 C C . MET B 1 386 ? 16.719 29.578 3.457 1 98.19 386 MET B C 1
ATOM 8879 O O . MET B 1 386 ? 17.891 29.203 3.289 1 98.19 386 MET B O 1
ATOM 8883 N N . VAL B 1 387 ? 15.867 29.688 2.471 1 98.44 387 VAL B N 1
ATOM 8884 C CA . VAL B 1 387 ? 16.25 29.422 1.089 1 98.44 387 VAL B CA 1
ATOM 8885 C C . VAL B 1 387 ? 17.391 30.344 0.686 1 98.44 387 VAL B C 1
ATOM 8887 O O . VAL B 1 387 ? 18.375 29.906 0.076 1 98.44 387 VAL B O 1
ATOM 8890 N N . ARG B 1 388 ? 17.25 31.609 1.011 1 98.56 388 ARG B N 1
ATOM 8891 C CA . ARG B 1 388 ? 18.328 32.562 0.723 1 98.56 388 ARG B CA 1
ATOM 8892 C C . ARG B 1 388 ? 19.625 32.125 1.395 1 98.56 388 ARG B C 1
ATOM 8894 O O . ARG B 1 388 ? 20.703 32.219 0.786 1 98.56 388 ARG B O 1
ATOM 8901 N N . SER B 1 389 ? 19.531 31.75 2.609 1 98.31 389 SER B N 1
ATOM 8902 C CA . SER B 1 389 ? 20.719 31.359 3.363 1 98.31 389 SER B CA 1
ATOM 8903 C C . SER B 1 389 ? 21.391 30.141 2.74 1 98.31 389 SER B C 1
ATOM 8905 O O . SER B 1 389 ? 22.625 30.078 2.656 1 98.31 389 SER B O 1
ATOM 8907 N N . TYR B 1 390 ? 20.656 29.109 2.35 1 98.25 390 TYR B N 1
ATOM 8908 C CA . TYR B 1 390 ? 21.219 27.969 1.651 1 98.25 390 TYR B CA 1
ATOM 8909 C C . TYR B 1 390 ? 21.875 28.391 0.347 1 98.25 390 TYR B C 1
ATOM 8911 O O . TYR B 1 390 ? 22.922 27.844 -0.038 1 98.25 390 TYR B O 1
ATOM 8919 N N . SER B 1 391 ? 21.234 29.328 -0.307 1 97.31 391 SER B N 1
ATOM 8920 C CA . SER B 1 391 ? 21.812 29.859 -1.546 1 97.31 391 SER B CA 1
ATOM 8921 C C . SER B 1 391 ? 23.156 30.516 -1.298 1 97.31 391 SER B C 1
ATOM 8923 O O . SER B 1 391 ? 24.062 30.422 -2.129 1 97.31 391 SER B O 1
ATOM 8925 N N . VAL B 1 392 ? 23.312 31.219 -0.236 1 96.94 392 VAL B N 1
ATOM 8926 C CA . VAL B 1 392 ? 24.578 31.812 0.152 1 96.94 392 VAL B CA 1
ATOM 8927 C C . VAL B 1 392 ? 25.641 30.719 0.322 1 96.94 392 VAL B C 1
ATOM 8929 O O . VAL B 1 392 ? 26.781 30.891 -0.11 1 96.94 392 VAL B O 1
ATOM 8932 N N . MET B 1 393 ? 25.266 29.625 0.977 1 96.69 393 MET B N 1
ATOM 8933 C CA . MET B 1 393 ? 26.203 28.516 1.155 1 96.69 393 MET B CA 1
ATOM 8934 C C . MET B 1 393 ? 26.609 27.938 -0.191 1 96.69 393 MET B C 1
ATOM 8936 O O . MET B 1 393 ? 27.781 27.578 -0.381 1 96.69 393 MET B O 1
ATOM 8940 N N . LEU B 1 394 ? 25.688 27.844 -1.105 1 96.75 394 LEU B N 1
ATOM 8941 C CA . LEU B 1 394 ? 25.984 27.359 -2.447 1 96.75 394 LEU B CA 1
ATOM 8942 C C . LEU B 1 394 ? 27.016 28.234 -3.131 1 96.75 394 LEU B C 1
ATOM 8944 O O . LEU B 1 394 ? 27.953 27.734 -3.752 1 96.75 394 LEU B O 1
ATOM 8948 N N . LYS B 1 395 ? 26.859 29.453 -3.008 1 95.62 395 LYS B N 1
ATOM 8949 C CA . LYS B 1 395 ? 27.766 30.406 -3.625 1 95.62 395 LYS B CA 1
ATOM 8950 C C . LYS B 1 395 ? 29.156 30.328 -3 1 95.62 395 LYS B C 1
ATOM 8952 O O . LYS B 1 395 ? 30.156 30.688 -3.641 1 95.62 395 LYS B O 1
ATOM 8957 N N . GLN B 1 396 ? 29.188 29.797 -1.866 1 94.5 396 GLN B N 1
ATOM 8958 C CA . GLN B 1 396 ? 30.469 29.656 -1.169 1 94.5 396 GLN B CA 1
ATOM 8959 C C . GLN B 1 396 ? 31.078 28.281 -1.422 1 94.5 396 GLN B C 1
ATOM 8961 O O . GLN B 1 396 ? 32.094 27.938 -0.83 1 94.5 396 GLN B O 1
ATOM 8966 N N . GLY B 1 397 ? 30.391 27.484 -2.176 1 94.12 397 GLY B N 1
ATOM 8967 C CA . GLY B 1 397 ? 31 26.25 -2.635 1 94.12 397 GLY B CA 1
ATOM 8968 C C . GLY B 1 397 ? 30.438 25.016 -1.953 1 94.12 397 GLY B C 1
ATOM 8969 O O . GLY B 1 397 ? 30.797 23.891 -2.307 1 94.12 397 GLY B O 1
ATOM 8970 N N . TRP B 1 398 ? 29.578 25.266 -0.97 1 95.38 398 TRP B N 1
ATOM 8971 C CA . TRP B 1 398 ? 28.953 24.125 -0.305 1 95.38 398 TRP B CA 1
ATOM 8972 C C . TRP B 1 398 ? 27.75 23.625 -1.095 1 95.38 398 TRP B C 1
ATOM 8974 O O . TRP B 1 398 ? 26.969 24.438 -1.612 1 95.38 398 TRP B O 1
ATOM 8984 N N . ARG B 1 399 ? 27.625 22.344 -1.223 1 96.44 399 ARG B N 1
ATOM 8985 C CA . ARG B 1 399 ? 26.438 21.688 -1.737 1 96.44 399 ARG B CA 1
ATOM 8986 C C . ARG B 1 399 ? 26.078 20.469 -0.896 1 96.44 399 ARG B C 1
ATOM 8988 O O . ARG B 1 399 ? 26.938 19.672 -0.535 1 96.44 399 ARG B O 1
ATOM 8995 N N . PRO B 1 400 ? 24.812 20.297 -0.574 1 97.38 400 PRO B N 1
ATOM 8996 C CA . PRO B 1 400 ? 24.438 19.141 0.258 1 97.38 400 PRO B CA 1
ATOM 8997 C C . PRO B 1 400 ? 24.672 17.812 -0.439 1 97.38 400 PRO B C 1
ATOM 8999 O O . PRO B 1 400 ? 24.672 17.734 -1.671 1 97.38 400 PRO B O 1
ATOM 9002 N N . ARG B 1 401 ? 24.922 16.781 0.321 1 96.94 401 ARG B N 1
ATOM 9003 C CA . ARG B 1 401 ? 25.047 15.422 -0.19 1 96.94 401 ARG B CA 1
ATOM 9004 C C . ARG B 1 401 ? 23.75 14.961 -0.855 1 96.94 401 ARG B C 1
ATOM 9006 O O . ARG B 1 401 ? 23.781 14.211 -1.837 1 96.94 401 ARG B O 1
ATOM 9013 N N . ARG B 1 402 ? 22.625 15.312 -0.315 1 98.31 402 ARG B N 1
ATOM 9014 C CA . ARG B 1 402 ? 21.297 14.93 -0.776 1 98.31 402 ARG B CA 1
ATOM 9015 C C . ARG B 1 402 ? 20.5 16.156 -1.216 1 98.31 402 ARG B C 1
ATOM 9017 O O . ARG B 1 402 ? 20.797 17.281 -0.799 1 98.31 402 ARG B O 1
ATOM 9024 N N . THR B 1 403 ? 19.453 15.93 -2.004 1 98.69 403 THR B N 1
ATOM 9025 C CA . THR B 1 403 ? 18.672 17.016 -2.582 1 98.69 403 THR B CA 1
ATOM 9026 C C . THR B 1 403 ? 17.797 17.688 -1.521 1 98.69 403 THR B C 1
ATOM 9028 O O . THR B 1 403 ? 17.156 17 -0.725 1 98.69 403 THR B O 1
ATOM 9031 N N . LEU B 1 404 ? 17.844 19.016 -1.511 1 98.81 404 LEU B N 1
ATOM 9032 C CA . LEU B 1 404 ? 16.906 19.781 -0.707 1 98.81 404 LEU B CA 1
ATOM 9033 C C . LEU B 1 404 ? 15.672 20.172 -1.527 1 98.81 404 LEU B C 1
ATOM 9035 O O . LEU B 1 404 ? 15.805 20.625 -2.668 1 98.81 404 LEU B O 1
ATOM 9039 N N . VAL B 1 405 ? 14.531 19.938 -0.96 1 98.88 405 VAL B N 1
ATOM 9040 C CA . VAL B 1 405 ? 13.281 20.344 -1.597 1 98.88 405 VAL B CA 1
ATOM 9041 C C . VAL B 1 405 ? 12.523 21.297 -0.689 1 98.88 405 VAL B C 1
ATOM 9043 O O . VAL B 1 405 ? 12.195 20.969 0.45 1 98.88 405 VAL B O 1
ATOM 9046 N N . PHE B 1 406 ? 12.281 22.5 -1.169 1 98.88 406 PHE B N 1
ATOM 9047 C CA . PHE B 1 406 ? 11.492 23.5 -0.469 1 98.88 406 PHE B CA 1
ATOM 9048 C C . PHE B 1 406 ? 10.055 23.531 -0.98 1 98.88 406 PHE B C 1
ATOM 9050 O O . PHE B 1 406 ? 9.828 23.656 -2.184 1 98.88 406 PHE B O 1
ATOM 9057 N N . CYS B 1 407 ? 9.148 23.391 -0.068 1 98.88 407 CYS B N 1
ATOM 9058 C CA . CYS B 1 407 ? 7.762 23.172 -0.474 1 98.88 407 CYS B CA 1
ATOM 9059 C C . CYS B 1 407 ? 6.867 24.297 0.046 1 98.88 407 CYS B C 1
ATOM 9061 O O . CYS B 1 407 ? 6.723 24.469 1.258 1 98.88 407 CYS B O 1
ATOM 9063 N N . SER B 1 408 ? 6.293 25.047 -0.812 1 98.88 408 SER B N 1
ATOM 9064 C CA . SER B 1 408 ? 5.195 25.969 -0.516 1 98.88 408 SER B CA 1
ATOM 9065 C C . SER B 1 408 ? 3.852 25.375 -0.927 1 98.88 408 SER B C 1
ATOM 9067 O O . SER B 1 408 ? 3.527 25.312 -2.115 1 98.88 408 SER B O 1
ATOM 9069 N N . TRP B 1 409 ? 3.066 24.984 0.032 1 98.88 409 TRP B N 1
ATOM 9070 C CA . TRP B 1 409 ? 1.831 24.25 -0.239 1 98.88 409 TRP B CA 1
ATOM 9071 C C . TRP B 1 409 ? 0.662 25.219 -0.425 1 98.88 409 TRP B C 1
ATOM 9073 O O . TRP B 1 409 ? 0.555 26.219 0.287 1 98.88 409 TRP B O 1
ATOM 9083 N N . GLY B 1 410 ? -0.242 24.844 -1.31 1 98.56 410 GLY B N 1
ATOM 9084 C CA . GLY B 1 410 ? -1.499 25.547 -1.484 1 98.56 410 GLY B CA 1
ATOM 9085 C C . GLY B 1 410 ? -2.666 24.875 -0.784 1 98.56 410 GLY B C 1
ATOM 9086 O O . GLY B 1 410 ? -2.699 23.656 -0.661 1 98.56 410 GLY B O 1
ATOM 9087 N N . ALA B 1 411 ? -3.533 25.625 -0.228 1 98.69 411 ALA B N 1
ATOM 9088 C CA . ALA B 1 411 ? -4.848 25.25 0.274 1 98.69 411 ALA B CA 1
ATOM 9089 C C . ALA B 1 411 ? -4.727 24.266 1.438 1 98.69 411 ALA B C 1
ATOM 9091 O O . ALA B 1 411 ? -5.473 23.281 1.517 1 98.69 411 ALA B O 1
ATOM 9092 N N . GLU B 1 412 ? -3.758 24.422 2.26 1 98.56 412 GLU B N 1
ATOM 9093 C CA . GLU B 1 412 ? -3.656 23.625 3.473 1 98.56 412 GLU B CA 1
ATOM 9094 C C . GLU B 1 412 ? -4.875 23.828 4.371 1 98.56 412 GLU B C 1
ATOM 9096 O O . GLU B 1 412 ? -5.387 22.859 4.953 1 98.56 412 GLU B O 1
ATOM 9101 N N . GLU B 1 413 ? -5.375 25.031 4.457 1 98.12 413 GLU B N 1
ATOM 9102 C CA . GLU B 1 413 ? -6.453 25.422 5.367 1 98.12 413 GLU B CA 1
ATOM 9103 C C . GLU B 1 413 ? -7.742 24.672 5.035 1 98.12 413 GLU B C 1
ATOM 9105 O O . GLU B 1 413 ? -8.648 24.594 5.863 1 98.12 413 GLU B O 1
ATOM 9110 N N . TYR B 1 414 ? -7.832 24.156 3.846 1 98.19 414 TYR B N 1
ATOM 9111 C CA . TYR B 1 414 ? -9.023 23.438 3.395 1 98.19 414 TYR B CA 1
ATOM 9112 C C . TYR B 1 414 ? -8.883 21.938 3.615 1 98.19 414 TYR B C 1
ATOM 9114 O O . TYR B 1 414 ? -9.57 21.141 2.971 1 98.19 414 TYR B O 1
ATOM 9122 N N . GLY B 1 415 ? -8 21.531 4.465 1 96.75 415 GLY B N 1
ATOM 9123 C CA . GLY B 1 415 ? -7.812 20.125 4.742 1 96.75 415 GLY B CA 1
ATOM 9124 C C . GLY B 1 415 ? -6.605 19.531 4.039 1 96.75 415 GLY B C 1
ATOM 9125 O O . GLY B 1 415 ? -6.707 18.469 3.406 1 96.75 415 GLY B O 1
ATOM 9126 N N . LEU B 1 416 ? -5.523 20.281 4.031 1 97.94 416 LEU B N 1
ATOM 9127 C CA . LEU B 1 416 ? -4.215 19.828 3.559 1 97.94 416 LEU B CA 1
ATOM 9128 C C . LEU B 1 416 ? -4.27 19.453 2.082 1 97.94 416 LEU B C 1
ATOM 9130 O O . LEU B 1 416 ? -3.732 18.422 1.681 1 97.94 416 LEU B O 1
ATOM 9134 N N . ILE B 1 417 ? -4.875 20.203 1.286 1 98.56 417 ILE B N 1
ATOM 9135 C CA . ILE B 1 417 ? -5.145 19.797 -0.093 1 98.56 417 ILE B CA 1
ATOM 9136 C C . ILE B 1 417 ? -3.84 19.766 -0.885 1 98.56 417 ILE B C 1
ATOM 9138 O O . ILE B 1 417 ? -3.479 18.734 -1.447 1 98.56 417 ILE B O 1
ATOM 9142 N N . GLY B 1 418 ? -3.053 20.828 -0.867 1 98.56 418 GLY B N 1
ATOM 9143 C CA . GLY B 1 418 ? -1.873 20.922 -1.712 1 98.56 418 GLY B CA 1
ATOM 9144 C C . GLY B 1 418 ? -0.864 19.828 -1.453 1 98.56 418 GLY B C 1
ATOM 9145 O O . GLY B 1 418 ? -0.435 19.141 -2.383 1 98.56 418 GLY B O 1
ATOM 9146 N N . SER B 1 419 ? -0.465 19.656 -0.191 1 98.62 419 SER B N 1
ATOM 9147 C CA . SER B 1 419 ? 0.518 18.625 0.159 1 98.62 419 SER B CA 1
ATOM 9148 C C . SER B 1 419 ? -0.011 17.234 -0.132 1 98.62 419 SER B C 1
ATOM 9150 O O . SER B 1 419 ? 0.717 16.375 -0.651 1 98.62 419 SER B O 1
ATOM 9152 N N . THR B 1 420 ? -1.313 16.984 0.17 1 98.25 420 THR B N 1
ATOM 9153 C CA . THR B 1 420 ? -1.916 15.68 -0.063 1 98.25 420 THR B CA 1
ATOM 9154 C C . THR B 1 420 ? -1.925 15.344 -1.553 1 98.25 420 THR B C 1
ATOM 9156 O O . THR B 1 420 ? -1.562 14.234 -1.948 1 98.25 420 THR B O 1
ATOM 9159 N N . GLU B 1 421 ? -2.309 16.359 -2.373 1 98.12 421 GLU B N 1
ATOM 9160 C CA . GLU B 1 421 ? -2.324 16.141 -3.816 1 98.12 421 GLU B CA 1
ATOM 9161 C C . GLU B 1 421 ? -0.938 15.766 -4.336 1 98.12 421 GLU B C 1
ATOM 9163 O O . GLU B 1 421 ? -0.806 14.891 -5.191 1 98.12 421 GLU B O 1
ATOM 9168 N N . TRP B 1 422 ? 0.041 16.422 -3.83 1 98.12 422 TRP B N 1
ATOM 9169 C CA . TRP B 1 422 ? 1.402 16.188 -4.301 1 98.12 422 TRP B CA 1
ATOM 9170 C C . TRP B 1 422 ? 1.912 14.82 -3.842 1 98.12 422 TRP B C 1
ATOM 9172 O O . TRP B 1 422 ? 2.57 14.109 -4.602 1 98.12 422 TRP B O 1
ATOM 9182 N N . VAL B 1 423 ? 1.621 14.43 -2.619 1 98.06 423 VAL B N 1
ATOM 9183 C CA . VAL B 1 423 ? 2.012 13.117 -2.119 1 98.06 423 VAL B CA 1
ATOM 9184 C C . VAL B 1 423 ? 1.301 12.023 -2.918 1 98.06 423 VAL B C 1
ATOM 9186 O O . VAL B 1 423 ? 1.895 10.992 -3.238 1 98.06 423 VAL B O 1
ATOM 9189 N N . GLU B 1 424 ? 0.001 12.25 -3.217 1 97.19 424 GLU B N 1
ATOM 9190 C CA . GLU B 1 424 ? -0.74 11.297 -4.035 1 97.19 424 GLU B CA 1
ATOM 9191 C C . GLU B 1 424 ? -0.132 11.172 -5.43 1 97.19 424 GLU B C 1
ATOM 9193 O O . GLU B 1 424 ? 0.014 10.07 -5.957 1 97.19 424 GLU B O 1
ATOM 9198 N N . GLU B 1 425 ? 0.234 12.297 -5.98 1 96.75 425 GLU B N 1
ATOM 9199 C CA . GLU B 1 425 ? 0.746 12.305 -7.348 1 96.75 425 GLU B CA 1
ATOM 9200 C C . GLU B 1 425 ? 2.107 11.617 -7.43 1 96.75 425 GLU B C 1
ATOM 9202 O O . GLU B 1 425 ? 2.391 10.906 -8.391 1 96.75 425 GLU B O 1
ATOM 9207 N N . PHE B 1 426 ? 2.965 11.852 -6.445 1 97.25 426 PHE B N 1
ATOM 9208 C CA . PHE B 1 426 ? 4.34 11.359 -6.488 1 97.25 426 PHE B CA 1
ATOM 9209 C C . PHE B 1 426 ? 4.574 10.32 -5.402 1 97.25 426 PHE B C 1
ATOM 9211 O O . PHE B 1 426 ? 5.664 10.25 -4.832 1 97.25 426 PHE B O 1
ATOM 9218 N N . GLN B 1 427 ? 3.523 9.57 -5.141 1 96.38 427 GLN B N 1
ATOM 9219 C CA . GLN B 1 427 ? 3.521 8.555 -4.086 1 96.38 427 GLN B CA 1
ATOM 9220 C C . GLN B 1 427 ? 4.719 7.621 -4.219 1 96.38 427 GLN B C 1
ATOM 9222 O O . GLN B 1 427 ? 5.422 7.363 -3.242 1 96.38 427 GLN B O 1
ATOM 9227 N N . LYS B 1 428 ? 5.086 7.172 -5.387 1 95.88 428 LYS B N 1
ATOM 9228 C CA . LYS B 1 428 ? 6.145 6.188 -5.609 1 95.88 428 LYS B CA 1
ATOM 9229 C C . LYS B 1 428 ? 7.523 6.805 -5.402 1 95.88 428 LYS B C 1
ATOM 9231 O O . LYS B 1 428 ? 8.375 6.223 -4.73 1 95.88 428 LYS B O 1
ATOM 9236 N N . GLN B 1 429 ? 7.711 7.965 -5.926 1 96.5 429 GLN B N 1
ATOM 9237 C CA . GLN B 1 429 ? 8.992 8.648 -5.758 1 96.5 429 GLN B CA 1
ATOM 9238 C C . GLN B 1 429 ? 9.273 8.938 -4.285 1 96.5 429 GLN B C 1
ATOM 9240 O O . GLN B 1 429 ? 10.383 8.703 -3.803 1 96.5 429 GLN B O 1
ATOM 9245 N N . LEU B 1 430 ? 8.258 9.383 -3.639 1 98 430 LEU B N 1
ATOM 9246 C CA . LEU B 1 430 ? 8.445 9.758 -2.242 1 98 430 LEU B CA 1
ATOM 9247 C C . LEU B 1 430 ? 8.648 8.531 -1.368 1 98 430 LEU B C 1
ATOM 9249 O O . LEU B 1 430 ? 9.453 8.547 -0.437 1 98 430 LEU B O 1
ATOM 9253 N N . LEU B 1 431 ? 7.969 7.477 -1.634 1 97.31 431 LEU B N 1
ATOM 9254 C CA . LEU B 1 431 ? 8.117 6.227 -0.895 1 97.31 431 LEU B CA 1
ATOM 9255 C C . LEU B 1 431 ? 9.562 5.738 -0.936 1 97.31 431 LEU B C 1
ATOM 9257 O O . LEU B 1 431 ? 10.109 5.312 0.086 1 97.31 431 LEU B O 1
ATOM 9261 N N . PHE B 1 432 ? 10.172 5.852 -2.057 1 96.75 432 PHE B N 1
ATOM 9262 C CA . PHE B 1 432 ? 11.477 5.223 -2.246 1 96.75 432 PHE B CA 1
ATOM 9263 C C . PHE B 1 432 ? 12.602 6.219 -2.006 1 96.75 432 PHE B C 1
ATOM 9265 O O . PHE B 1 432 ? 13.719 5.828 -1.674 1 96.75 432 PHE B O 1
ATOM 9272 N N . ARG B 1 433 ? 12.289 7.535 -2.096 1 97.62 433 ARG B N 1
ATOM 9273 C CA . ARG B 1 433 ? 13.398 8.477 -2.225 1 97.62 433 ARG B CA 1
ATOM 9274 C C . ARG B 1 433 ? 13.422 9.461 -1.062 1 97.62 433 ARG B C 1
ATOM 9276 O O . ARG B 1 433 ? 14.469 10.016 -0.731 1 97.62 433 ARG B O 1
ATOM 9283 N N . ALA B 1 434 ? 12.305 9.781 -0.417 1 98.69 434 ALA B N 1
ATOM 9284 C CA . ALA B 1 434 ? 12.25 10.844 0.583 1 98.69 434 ALA B CA 1
ATOM 9285 C C . ALA B 1 434 ? 12.883 10.398 1.897 1 98.69 434 ALA B C 1
ATOM 9287 O O . ALA B 1 434 ? 12.531 9.344 2.436 1 98.69 434 ALA B O 1
ATOM 9288 N N . VAL B 1 435 ? 13.805 11.211 2.387 1 98.69 435 VAL B N 1
ATOM 9289 C CA . VAL B 1 435 ? 14.531 10.914 3.619 1 98.69 435 VAL B CA 1
ATOM 9290 C C . VAL B 1 435 ? 13.711 11.375 4.824 1 98.69 435 VAL B C 1
ATOM 9292 O O . VAL B 1 435 ? 13.547 10.633 5.793 1 98.69 435 VAL B O 1
ATOM 9295 N N . ALA B 1 436 ? 13.211 12.555 4.762 1 98.81 436 ALA B N 1
ATOM 9296 C CA . ALA B 1 436 ? 12.438 13.156 5.844 1 98.81 436 ALA B CA 1
ATOM 9297 C C . ALA B 1 436 ? 11.672 14.383 5.355 1 98.81 436 ALA B C 1
ATOM 9299 O O . ALA B 1 436 ? 12.031 14.977 4.336 1 98.81 436 ALA B O 1
ATOM 9300 N N . TYR B 1 437 ? 10.625 14.68 5.98 1 98.81 437 TYR B N 1
ATOM 9301 C CA . TYR B 1 437 ? 9.844 15.891 5.773 1 98.81 437 TYR B CA 1
ATOM 9302 C C . TYR B 1 437 ? 9.836 16.766 7.027 1 98.81 437 TYR B C 1
ATOM 9304 O O . TYR B 1 437 ? 9.344 16.344 8.078 1 98.81 437 TYR B O 1
ATOM 9312 N N . ILE B 1 438 ? 10.328 17.922 6.949 1 98.94 438 ILE B N 1
ATOM 9313 C CA . ILE B 1 438 ? 10.414 18.859 8.078 1 98.94 438 ILE B CA 1
ATOM 9314 C C . ILE B 1 438 ? 9.367 19.953 7.91 1 98.94 438 ILE B C 1
ATOM 9316 O O . ILE B 1 438 ? 9.562 20.891 7.125 1 98.94 438 ILE B O 1
ATOM 9320 N N . ASN B 1 439 ? 8.383 19.906 8.758 1 98.81 439 ASN B N 1
ATOM 9321 C CA . ASN B 1 439 ? 7.219 20.797 8.664 1 98.81 439 ASN B CA 1
ATOM 9322 C C . ASN B 1 439 ? 7.309 21.953 9.656 1 98.81 439 ASN B C 1
ATOM 9324 O O . ASN B 1 439 ? 7.711 21.75 10.805 1 98.81 439 ASN B O 1
ATOM 9328 N N . VAL B 1 440 ? 7.031 23.125 9.203 1 98.69 440 VAL B N 1
ATOM 9329 C CA . VAL B 1 440 ? 6.719 24.266 10.055 1 98.69 440 VAL B CA 1
ATOM 9330 C C . VAL B 1 440 ? 5.414 24.906 9.602 1 98.69 440 VAL B C 1
ATOM 9332 O O . VAL B 1 440 ? 5.402 25.703 8.648 1 98.69 440 VAL B O 1
ATOM 9335 N N . ASP B 1 441 ? 4.449 24.594 10.266 1 97.88 441 ASP B N 1
ATOM 9336 C CA . ASP B 1 441 ? 3.145 25.172 9.969 1 97.88 441 ASP B CA 1
ATOM 9337 C C . ASP B 1 441 ? 3.098 26.641 10.391 1 97.88 441 ASP B C 1
ATOM 9339 O O . ASP B 1 441 ? 2.832 27.516 9.562 1 97.88 441 ASP B O 1
ATOM 9343 N N . VAL B 1 442 ? 3.377 26.859 11.688 1 98.19 442 VAL B N 1
ATOM 9344 C CA . VAL B 1 442 ? 3.535 28.172 12.32 1 98.19 442 VAL B CA 1
ATOM 9345 C C . VAL B 1 442 ? 4.918 28.266 12.961 1 98.19 442 VAL B C 1
ATOM 9347 O O . VAL B 1 442 ? 5.273 27.453 13.812 1 98.19 442 VAL B O 1
ATOM 9350 N N . SER B 1 443 ? 5.66 29.281 12.578 1 98.5 443 SER B N 1
ATOM 9351 C CA . SER B 1 443 ? 7.016 29.359 13.109 1 98.5 443 SER B CA 1
ATOM 9352 C C . SER B 1 443 ? 7.02 29.891 14.539 1 98.5 443 SER B C 1
ATOM 9354 O O . SER B 1 443 ? 7.746 29.391 15.398 1 98.5 443 SER B O 1
ATOM 9356 N N . VAL B 1 444 ? 6.199 30.953 14.734 1 98.62 444 VAL B N 1
ATOM 9357 C CA . VAL B 1 444 ? 6.145 31.547 16.062 1 98.62 444 VAL B CA 1
ATOM 9358 C C . VAL B 1 444 ? 4.699 31.906 16.422 1 98.62 444 VAL B C 1
ATOM 9360 O O . VAL B 1 444 ? 4.141 32.875 15.883 1 98.62 444 VAL B O 1
ATOM 9363 N N . LYS B 1 445 ? 4.203 31.141 17.312 1 97.81 445 LYS B N 1
ATOM 9364 C CA . LYS B 1 445 ? 2.893 31.469 17.875 1 97.81 445 LYS B CA 1
ATOM 9365 C C . LYS B 1 445 ? 3.018 32.469 19.016 1 97.81 445 LYS B C 1
ATOM 9367 O O . LYS B 1 445 ? 2.135 33.312 19.203 1 97.81 445 LYS B O 1
ATOM 9372 N N . SER B 1 446 ? 4.012 32.219 19.766 1 96.88 446 SER B N 1
ATOM 9373 C CA . SER B 1 446 ? 4.391 33.062 20.906 1 96.88 446 SER B CA 1
ATOM 9374 C C . SER B 1 446 ? 5.863 32.875 21.25 1 96.88 446 SER B C 1
ATOM 9376 O O . SER B 1 446 ? 6.512 31.938 20.766 1 96.88 446 SER B O 1
ATOM 9378 N N . SER B 1 447 ? 6.375 33.75 22.094 1 97.38 447 SER B N 1
ATOM 9379 C CA . SER B 1 447 ? 7.805 33.781 22.391 1 97.38 447 SER B CA 1
ATOM 9380 C C . SER B 1 447 ? 8.109 33.094 23.719 1 97.38 447 SER B C 1
ATOM 9382 O O . SER B 1 447 ? 8.906 33.625 24.516 1 97.38 447 SER B O 1
ATOM 9384 N N . TYR B 1 448 ? 7.504 31.938 23.969 1 97.31 448 TYR B N 1
ATOM 9385 C CA . TYR B 1 448 ? 7.664 31.375 25.312 1 97.31 448 TYR B CA 1
ATOM 9386 C C . TYR B 1 448 ? 8.57 30.156 25.281 1 97.31 448 TYR B C 1
ATOM 9388 O O . TYR B 1 448 ? 9.602 30.125 25.953 1 97.31 448 TYR B O 1
ATOM 9396 N N . VAL B 1 449 ? 8.227 29.188 24.469 1 98.19 449 VAL B N 1
ATOM 9397 C CA . VAL B 1 449 ? 9.016 27.953 24.516 1 98.19 449 VAL B CA 1
ATOM 9398 C C . VAL B 1 449 ? 9.008 27.297 23.125 1 98.19 449 VAL B C 1
ATOM 9400 O O . VAL B 1 449 ? 7.988 27.312 22.438 1 98.19 449 VAL B O 1
ATOM 9403 N N . PHE B 1 450 ? 10.172 26.766 22.766 1 98.25 450 PHE B N 1
ATOM 9404 C CA . PHE B 1 450 ? 10.25 25.906 21.594 1 98.25 450 PHE B CA 1
ATOM 9405 C C . PHE B 1 450 ? 9.516 24.594 21.828 1 98.25 450 PHE B C 1
ATOM 9407 O O . PHE B 1 450 ? 9.602 24.016 22.906 1 98.25 450 PHE B O 1
ATOM 9414 N N . SER B 1 451 ? 8.789 24.156 20.828 1 97.62 451 SER B N 1
ATOM 9415 C CA . SER B 1 451 ? 8.055 22.891 20.859 1 97.62 451 SER B CA 1
ATOM 9416 C C . SER B 1 451 ? 8.258 22.094 19.578 1 97.62 451 SER B C 1
ATOM 9418 O O . SER B 1 451 ? 8.273 22.672 18.484 1 97.62 451 SER B O 1
ATOM 9420 N N . CYS B 1 452 ? 8.398 20.812 19.734 1 97.88 452 CYS B N 1
ATOM 9421 C CA . CYS B 1 452 ? 8.641 19.953 18.594 1 97.88 452 CYS B CA 1
ATOM 9422 C C . CYS B 1 452 ? 7.891 18.625 18.734 1 97.88 452 CYS B C 1
ATOM 9424 O O . CYS B 1 452 ? 7.844 18.062 19.828 1 97.88 452 CYS B O 1
ATOM 9426 N N . ARG B 1 453 ? 7.246 18.25 17.672 1 96.19 453 ARG B N 1
ATOM 9427 C CA . ARG B 1 453 ? 6.594 16.953 17.531 1 96.19 453 ARG B CA 1
ATOM 9428 C C . ARG B 1 453 ? 7.137 16.203 16.328 1 96.19 453 ARG B C 1
ATOM 9430 O O . ARG B 1 453 ? 7.59 16.812 15.352 1 96.19 453 ARG B O 1
ATOM 9437 N N . GLY B 1 454 ? 7.141 14.938 16.375 1 96.19 454 GLY B N 1
ATOM 9438 C CA . GLY B 1 454 ? 7.641 14.133 15.266 1 96.19 454 GLY B CA 1
ATOM 9439 C C . GLY B 1 454 ? 7.688 12.648 15.578 1 96.19 454 GLY B C 1
ATOM 9440 O O . GLY B 1 454 ? 7.145 12.203 16.594 1 96.19 454 GLY B O 1
ATOM 9441 N N . VAL B 1 455 ? 8.203 11.906 14.609 1 96 455 VAL B N 1
ATOM 9442 C CA . VAL B 1 455 ? 8.508 10.508 14.891 1 96 455 VAL B CA 1
ATOM 9443 C C . VAL B 1 455 ? 9.711 10.414 15.82 1 96 455 VAL B C 1
ATOM 9445 O O . VAL B 1 455 ? 10.648 11.211 15.703 1 96 455 VAL B O 1
ATOM 9448 N N . TYR B 1 456 ? 9.727 9.484 16.656 1 94.75 456 TYR B N 1
ATOM 9449 C CA . TYR B 1 456 ? 10.688 9.453 17.75 1 94.75 456 TYR B CA 1
ATOM 9450 C C . TYR B 1 456 ? 12.094 9.18 17.219 1 94.75 456 TYR B C 1
ATOM 9452 O O . TYR B 1 456 ? 13.086 9.5 17.875 1 94.75 456 TYR B O 1
ATOM 9460 N N . SER B 1 457 ? 12.195 8.578 16.062 1 96.44 457 SER B N 1
ATOM 9461 C CA . SER B 1 457 ? 13.516 8.312 15.492 1 96.44 457 SER B CA 1
ATOM 9462 C C . SER B 1 457 ? 14.25 9.609 15.164 1 96.44 457 SER B C 1
ATOM 9464 O O . SER B 1 457 ? 15.461 9.609 14.938 1 96.44 457 SER B O 1
ATOM 9466 N N . LEU B 1 458 ? 13.562 10.781 15.148 1 97.69 458 LEU B N 1
ATOM 9467 C CA . LEU B 1 458 ? 14.18 12.062 14.82 1 97.69 458 LEU B CA 1
ATOM 9468 C C . LEU B 1 458 ? 14.344 12.922 16.062 1 97.69 458 LEU B C 1
ATOM 9470 O O . LEU B 1 458 ? 14.82 14.055 15.984 1 97.69 458 LEU B O 1
ATOM 9474 N N . SER B 1 459 ? 13.992 12.461 17.25 1 96.88 459 SER B N 1
ATOM 9475 C CA . SER B 1 459 ? 13.992 13.273 18.469 1 96.88 459 SER B CA 1
ATOM 9476 C C . SER B 1 459 ? 15.406 13.711 18.828 1 96.88 459 SER B C 1
ATOM 9478 O O . SER B 1 459 ? 15.641 14.883 19.141 1 96.88 459 SER B O 1
ATOM 9480 N N . ASN B 1 460 ? 16.375 12.766 18.766 1 97 460 ASN B N 1
ATOM 9481 C CA . ASN B 1 460 ? 17.766 13.109 19.094 1 97 460 ASN B CA 1
ATOM 9482 C C . ASN B 1 460 ? 18.312 14.164 18.141 1 97 460 ASN B C 1
ATOM 9484 O O . ASN B 1 460 ? 19.109 15.016 18.547 1 97 460 ASN B O 1
ATOM 9488 N N . LEU B 1 461 ? 17.953 14.039 16.875 1 97.94 461 LEU B N 1
ATOM 9489 C CA . LEU B 1 461 ? 18.344 15.078 15.922 1 97.94 461 LEU B CA 1
ATOM 9490 C C . LEU B 1 461 ? 17.906 16.453 16.406 1 97.94 461 LEU B C 1
ATOM 9492 O O . LEU B 1 461 ? 18.688 17.391 16.422 1 97.94 461 LEU B O 1
ATOM 9496 N N . MET B 1 462 ? 16.672 16.547 16.891 1 98.44 462 MET B N 1
ATOM 9497 C CA . MET B 1 462 ? 16.109 17.844 17.25 1 98.44 462 MET B CA 1
ATOM 9498 C C . MET B 1 462 ? 16.688 18.328 18.578 1 98.44 462 MET B C 1
ATOM 9500 O O . MET B 1 462 ? 16.875 19.531 18.766 1 98.44 462 MET B O 1
ATOM 9504 N N . PHE B 1 463 ? 17 17.375 19.484 1 98.06 463 PHE B N 1
ATOM 9505 C CA . PHE B 1 463 ? 17.688 17.781 20.703 1 98.06 463 PHE B CA 1
ATOM 9506 C C . PHE B 1 463 ? 19.047 18.375 20.375 1 98.06 463 PHE B C 1
ATOM 9508 O O . PHE B 1 463 ? 19.406 19.438 20.891 1 98.06 463 PHE B O 1
ATOM 9515 N N . ASP B 1 464 ? 19.781 17.734 19.516 1 97.69 464 ASP B N 1
ATOM 9516 C CA . ASP B 1 464 ? 21.109 18.188 19.156 1 97.69 464 ASP B CA 1
ATOM 9517 C C . ASP B 1 464 ? 21.047 19.531 18.422 1 97.69 464 ASP B C 1
ATOM 9519 O O . ASP B 1 464 ? 21.875 20.406 18.641 1 97.69 464 ASP B O 1
ATOM 9523 N N . VAL B 1 465 ? 20.078 19.641 17.578 1 98.19 465 VAL B N 1
ATOM 9524 C CA . VAL B 1 465 ? 19.906 20.891 16.844 1 98.19 465 VAL B CA 1
ATOM 9525 C C . VAL B 1 465 ? 19.594 22.031 17.828 1 98.19 465 VAL B C 1
ATOM 9527 O O . VAL B 1 465 ? 20.219 23.094 17.766 1 98.19 465 VAL B O 1
ATOM 9530 N N . ALA B 1 466 ? 18.703 21.828 18.734 1 98.62 466 ALA B N 1
ATOM 9531 C CA . ALA B 1 466 ? 18.297 22.859 19.688 1 98.62 466 ALA B CA 1
ATOM 9532 C C . ALA B 1 466 ? 19.469 23.25 20.594 1 98.62 466 ALA B C 1
ATOM 9534 O O . ALA B 1 466 ? 19.547 24.391 21.047 1 98.62 466 ALA B O 1
ATOM 9535 N N . LYS B 1 467 ? 20.375 22.328 20.875 1 98.19 467 LYS B N 1
ATOM 9536 C CA . LYS B 1 467 ? 21.562 22.609 21.688 1 98.19 467 LYS B CA 1
ATOM 9537 C C . LYS B 1 467 ? 22.516 23.531 20.953 1 98.19 467 LYS B C 1
ATOM 9539 O O . LYS B 1 467 ? 23.328 24.234 21.578 1 98.19 467 LYS B O 1
ATOM 9544 N N . SER B 1 468 ? 22.359 23.531 19.672 1 97.06 468 SER B N 1
ATOM 9545 C CA . SER B 1 468 ? 23.344 24.266 18.875 1 97.06 468 SER B CA 1
ATOM 9546 C C . SER B 1 468 ? 22.844 25.656 18.531 1 97.06 468 SER B C 1
ATOM 9548 O O . SER B 1 468 ? 23.578 26.469 17.969 1 97.06 468 SER B O 1
ATOM 9550 N N . VAL B 1 469 ? 21.641 26 18.828 1 98.19 469 VAL B N 1
ATOM 9551 C CA . VAL B 1 469 ? 21.062 27.281 18.438 1 98.19 469 VAL B CA 1
ATOM 9552 C C . VAL B 1 469 ? 21.016 28.203 19.656 1 98.19 469 VAL B C 1
ATOM 9554 O O . VAL B 1 469 ? 20.484 27.828 20.703 1 98.19 469 VAL B O 1
ATOM 9557 N N . PRO B 1 470 ? 21.516 29.438 19.516 1 97.81 470 PRO B N 1
ATOM 9558 C CA . PRO B 1 470 ? 21.469 30.391 20.625 1 97.81 470 PRO B CA 1
ATOM 9559 C C . PRO B 1 470 ? 20.031 30.688 21.078 1 97.81 470 PRO B C 1
ATOM 9561 O O . PRO B 1 470 ? 19.141 30.812 20.25 1 97.81 470 PRO B O 1
ATOM 9564 N N . ASN B 1 471 ? 19.906 30.875 22.375 1 98.38 471 ASN B N 1
ATOM 9565 C CA . ASN B 1 471 ? 18.609 31.203 22.969 1 98.38 471 ASN B CA 1
ATOM 9566 C C . ASN B 1 471 ? 18.203 32.656 22.641 1 98.38 471 ASN B C 1
ATOM 9568 O O . ASN B 1 471 ? 18.938 33.594 22.938 1 98.38 471 ASN B O 1
ATOM 9572 N N . PRO B 1 472 ? 17.062 32.812 22.062 1 98.31 472 PRO B N 1
ATOM 9573 C CA . PRO B 1 472 ? 16.641 34.188 21.75 1 98.31 472 PRO B CA 1
ATOM 9574 C C . PRO B 1 472 ? 16.125 34.938 22.969 1 98.31 472 PRO B C 1
ATOM 9576 O O . PRO B 1 472 ? 15.938 36.156 22.906 1 98.31 472 PRO B O 1
ATOM 9579 N N . ASP B 1 473 ? 15.867 34.312 24.016 1 97.56 473 ASP B N 1
ATOM 9580 C CA . ASP B 1 473 ? 15.383 34.906 25.25 1 97.56 473 ASP B CA 1
ATOM 9581 C C . ASP B 1 473 ? 16.531 35.469 26.078 1 97.56 473 ASP B C 1
ATOM 9583 O O . ASP B 1 473 ? 17.203 34.719 26.812 1 97.56 473 ASP B O 1
ATOM 9587 N N . THR B 1 474 ? 16.656 36.75 26.141 1 96.12 474 THR B N 1
ATOM 9588 C CA . THR B 1 474 ? 17.797 37.406 26.781 1 96.12 474 THR B CA 1
ATOM 9589 C C . THR B 1 474 ? 17.734 37.219 28.297 1 96.12 474 THR B C 1
ATOM 9591 O O . THR B 1 474 ? 18.781 37.094 28.953 1 96.12 474 THR B O 1
ATOM 9594 N N . ALA B 1 475 ? 16.547 37.188 28.812 1 96.62 475 ALA B N 1
ATOM 9595 C CA . ALA B 1 475 ? 16.406 36.969 30.25 1 96.62 475 ALA B CA 1
ATOM 9596 C C . ALA B 1 475 ? 16.906 35.562 30.641 1 96.62 475 ALA B C 1
ATOM 9598 O O . ALA B 1 475 ? 17.547 35.406 31.672 1 96.62 475 ALA B O 1
ATOM 9599 N N . GLU B 1 476 ? 16.562 34.594 29.828 1 97.56 476 GLU B N 1
ATOM 9600 C CA . GLU B 1 476 ? 17.016 33.219 30.078 1 97.56 476 GLU B CA 1
ATOM 9601 C C . GLU B 1 476 ? 18.531 33.125 29.891 1 97.56 476 GLU B C 1
ATOM 9603 O O . GLU B 1 476 ? 19.203 32.406 30.641 1 97.56 476 GLU B O 1
ATOM 9608 N N . VAL B 1 477 ? 19.062 33.781 28.875 1 97.88 477 VAL B N 1
ATOM 9609 C CA . VAL B 1 477 ? 20.5 33.75 28.625 1 97.88 477 VAL B CA 1
ATOM 9610 C C . VAL B 1 477 ? 21.234 34.312 29.844 1 97.88 477 VAL B C 1
ATOM 9612 O O . VAL B 1 477 ? 22.266 33.75 30.25 1 97.88 477 VAL B O 1
ATOM 9615 N N . SER B 1 478 ? 20.719 35.344 30.422 1 97.62 478 SER B N 1
ATOM 9616 C CA . SER B 1 478 ? 21.344 35.969 31.578 1 97.62 478 SER B CA 1
ATOM 9617 C C . SER B 1 478 ? 21.359 35.031 32.781 1 97.62 478 SER B C 1
ATOM 9619 O O . SER B 1 478 ? 22.172 35.188 33.688 1 97.62 478 SER B O 1
ATOM 9621 N N . LYS B 1 479 ? 20.453 34.094 32.781 1 97.94 479 LYS B N 1
ATOM 9622 C CA . LYS B 1 479 ? 20.359 33.125 33.875 1 97.94 479 LYS B CA 1
ATOM 9623 C C . LYS B 1 479 ? 21.172 31.875 33.531 1 97.94 479 LYS B C 1
ATOM 9625 O O . LYS B 1 479 ? 21.094 30.891 34.281 1 97.94 479 LYS B O 1
ATOM 9630 N N . GLY B 1 480 ? 21.828 31.844 32.438 1 97.62 480 GLY B N 1
ATOM 9631 C CA . GLY B 1 480 ? 22.75 30.766 32.125 1 97.62 480 GLY B CA 1
ATOM 9632 C C . GLY B 1 480 ? 22.188 29.781 31.109 1 97.62 480 GLY B C 1
ATOM 9633 O O . GLY B 1 480 ? 22.859 28.797 30.75 1 97.62 480 GLY B O 1
ATOM 9634 N N . ARG B 1 481 ? 21.031 29.922 30.656 1 98.25 481 ARG B N 1
ATOM 9635 C CA . ARG B 1 481 ? 20.422 29.078 29.641 1 98.25 481 ARG B CA 1
ATOM 9636 C C . ARG B 1 481 ? 20.656 29.641 28.234 1 98.25 481 ARG B C 1
ATOM 9638 O O . ARG B 1 481 ? 19.812 30.406 27.734 1 98.25 481 ARG B O 1
ATOM 9645 N N . THR B 1 482 ? 21.672 29.25 27.609 1 98.38 482 THR B N 1
ATOM 9646 C CA . THR B 1 482 ? 22.234 29.969 26.484 1 98.38 482 THR B CA 1
ATOM 9647 C C . THR B 1 482 ? 21.719 29.391 25.156 1 98.38 482 THR B C 1
ATOM 9649 O O . THR B 1 482 ? 21.875 30.016 24.109 1 98.38 482 THR B O 1
ATOM 9652 N N . THR B 1 483 ? 21.078 28.25 25.234 1 98.56 483 THR B N 1
ATOM 9653 C CA . THR B 1 483 ? 20.609 27.641 24 1 98.56 483 THR B CA 1
ATOM 9654 C C . THR B 1 483 ? 19.094 27.453 24.031 1 98.56 483 THR B C 1
ATOM 9656 O O . THR B 1 483 ? 18.469 27.516 25.109 1 98.56 483 THR B O 1
ATOM 9659 N N . VAL B 1 484 ? 18.5 27.25 22.859 1 98.75 484 VAL B N 1
ATOM 9660 C CA . VAL B 1 484 ? 17.078 26.938 22.75 1 98.75 484 VAL B CA 1
ATOM 9661 C C . VAL B 1 484 ? 16.75 25.703 23.578 1 98.75 484 VAL B C 1
ATOM 9663 O O . VAL B 1 484 ? 15.711 25.641 24.234 1 98.75 484 VAL B O 1
ATOM 9666 N N . TYR B 1 485 ? 17.656 24.703 23.594 1 98.56 485 TYR B N 1
ATOM 9667 C CA . TYR B 1 485 ? 17.453 23.453 24.328 1 98.56 485 TYR B CA 1
ATOM 9668 C C . TYR B 1 485 ? 17.281 23.719 25.812 1 98.56 485 TYR B C 1
ATOM 9670 O O . TYR B 1 485 ? 16.422 23.109 26.453 1 98.56 485 TYR B O 1
ATOM 9678 N N . ASP B 1 486 ? 18.062 24.625 26.359 1 98.12 486 ASP B N 1
ATOM 9679 C CA . ASP B 1 486 ? 18.047 24.906 27.797 1 98.12 486 ASP B CA 1
ATOM 9680 C C . ASP B 1 486 ? 16.656 25.359 28.234 1 98.12 486 ASP B C 1
ATOM 9682 O O . ASP B 1 486 ? 16.141 24.891 29.25 1 98.12 486 ASP B O 1
ATOM 9686 N N . THR B 1 487 ? 16.094 26.281 27.531 1 98.19 487 THR B N 1
ATOM 9687 C CA . THR B 1 487 ? 14.781 26.812 27.906 1 98.19 487 THR B CA 1
ATOM 9688 C C . THR B 1 487 ? 13.68 25.797 27.594 1 98.19 487 THR B C 1
ATOM 9690 O O . THR B 1 487 ? 12.703 25.688 28.328 1 98.19 487 THR B O 1
ATOM 9693 N N . TRP B 1 488 ? 13.883 25.031 26.469 1 98.38 488 TRP B N 1
ATOM 9694 C CA . TRP B 1 488 ? 12.953 23.953 26.156 1 98.38 488 TRP B CA 1
ATOM 9695 C C . TRP B 1 488 ? 12.883 22.953 27.297 1 98.38 488 TRP B C 1
ATOM 9697 O O . TRP B 1 488 ? 11.789 22.578 27.734 1 98.38 488 TRP B O 1
ATOM 9707 N N . LEU B 1 489 ? 13.969 22.531 27.828 1 97.38 489 LEU B N 1
ATOM 9708 C CA . LEU B 1 489 ? 14.062 21.578 28.922 1 97.38 489 LEU B CA 1
ATOM 9709 C C . LEU B 1 489 ? 13.43 22.125 30.188 1 97.38 489 LEU B C 1
ATOM 9711 O O . LEU B 1 489 ? 12.766 21.406 30.938 1 97.38 489 LEU B O 1
ATOM 9715 N N . LEU B 1 490 ? 13.602 23.359 30.422 1 96.19 490 LEU B N 1
ATOM 9716 C CA . LEU B 1 490 ? 13.086 24 31.625 1 96.19 490 LEU B CA 1
ATOM 9717 C C . LEU B 1 490 ? 11.562 24.125 31.562 1 96.19 490 LEU B C 1
ATOM 9719 O O . LEU B 1 490 ? 10.867 23.781 32.531 1 96.19 490 LEU B O 1
ATOM 9723 N N . ARG B 1 491 ? 11.078 24.656 30.469 1 97 491 ARG B N 1
ATOM 9724 C CA . ARG B 1 491 ? 9.688 25.125 30.406 1 97 491 ARG B CA 1
ATOM 9725 C C . ARG B 1 491 ? 8.773 24.016 29.906 1 97 491 ARG B C 1
ATOM 9727 O O . ARG B 1 491 ? 7.555 24.078 30.078 1 97 491 ARG B O 1
ATOM 9734 N N . SER B 1 492 ? 9.328 23.031 29.266 1 96.56 492 SER B N 1
ATOM 9735 C CA . SER B 1 492 ? 8.531 21.922 28.75 1 96.56 492 SER B CA 1
ATOM 9736 C C . SER B 1 492 ? 9.266 20.594 28.906 1 96.56 492 SER B C 1
ATOM 9738 O O . SER B 1 492 ? 9.555 19.906 27.922 1 96.56 492 SER B O 1
ATOM 9740 N N . PRO B 1 493 ? 9.531 20.172 30.125 1 95.38 493 PRO B N 1
ATOM 9741 C CA . PRO B 1 493 ? 10.164 18.875 30.359 1 95.38 493 PRO B CA 1
ATOM 9742 C C . PRO B 1 493 ? 9.227 17.703 30.109 1 95.38 493 PRO B C 1
ATOM 9744 O O . PRO B 1 493 ? 8.008 17.828 30.281 1 95.38 493 PRO B O 1
ATOM 9747 N N . PHE B 1 494 ? 9.797 16.641 29.766 1 91.5 494 PHE B N 1
ATOM 9748 C CA . PHE B 1 494 ? 9.008 15.414 29.656 1 91.5 494 PHE B CA 1
ATOM 9749 C C . PHE B 1 494 ? 8.461 15 31.016 1 91.5 494 PHE B C 1
ATOM 9751 O O . PHE B 1 494 ? 7.301 14.609 31.141 1 91.5 494 PHE B O 1
ATOM 9758 N N . ASN B 1 495 ? 9.344 15.039 31.953 1 89.88 495 ASN B N 1
ATOM 9759 C CA . ASN B 1 495 ? 9.016 14.758 33.344 1 89.88 495 ASN B CA 1
ATOM 9760 C C . ASN B 1 495 ? 9.562 15.836 34.281 1 89.88 495 ASN B C 1
ATOM 9762 O O . ASN B 1 495 ? 10.742 15.828 34.625 1 89.88 495 ASN B O 1
ATOM 9766 N N . SER B 1 496 ? 8.703 16.578 34.781 1 85.94 496 SER B N 1
ATOM 9767 C CA . SER B 1 496 ? 9.094 17.734 35.562 1 85.94 496 SER B CA 1
ATOM 9768 C C . SER B 1 496 ? 9.719 17.312 36.906 1 85.94 496 SER B C 1
ATOM 9770 O O . SER B 1 496 ? 10.461 18.078 37.531 1 85.94 496 SER B O 1
ATOM 9772 N N . SER B 1 497 ? 9.438 16.125 37.312 1 90.19 497 SER B N 1
ATOM 9773 C CA . SER B 1 497 ? 9.922 15.656 38.625 1 90.19 497 SER B CA 1
ATOM 9774 C C . SER B 1 497 ? 11.266 14.961 38.469 1 90.19 497 SER B C 1
ATOM 9776 O O . SER B 1 497 ? 11.891 14.602 39.469 1 90.19 497 SER B O 1
ATOM 9778 N N . ASP B 1 498 ? 11.766 14.789 37.25 1 88.06 498 ASP B N 1
ATOM 9779 C CA . ASP B 1 498 ? 13.023 14.086 37 1 88.06 498 ASP B CA 1
ATOM 9780 C C . ASP B 1 498 ? 14.109 15.062 36.531 1 88.06 498 ASP B C 1
ATOM 9782 O O . ASP B 1 498 ? 14.039 15.625 35.438 1 88.06 498 ASP B O 1
ATOM 9786 N N . PRO B 1 499 ? 15.109 15.18 37.25 1 83.5 499 PRO B N 1
ATOM 9787 C CA . PRO B 1 499 ? 16.188 16.094 36.875 1 83.5 499 PRO B CA 1
ATOM 9788 C C . PRO B 1 499 ? 16.922 15.648 35.625 1 83.5 499 PRO B C 1
ATOM 9790 O O . PRO B 1 499 ? 17.562 16.469 34.938 1 83.5 499 PRO B O 1
ATOM 9793 N N . SER B 1 500 ? 16.781 14.469 35.344 1 86.38 500 SER B N 1
ATOM 9794 C CA . SER B 1 500 ? 17.422 13.945 34.156 1 86.38 500 SER B CA 1
ATOM 9795 C C . SER B 1 500 ? 16.453 13.898 32.969 1 86.38 500 SER B C 1
ATOM 9797 O O . SER B 1 500 ? 16.719 13.227 31.969 1 86.38 500 SER B O 1
ATOM 9799 N N . SER B 1 501 ? 15.492 14.656 33.062 1 89.75 501 SER B N 1
ATOM 9800 C CA . SER B 1 501 ? 14.445 14.656 32.031 1 89.75 501 SER B CA 1
ATOM 9801 C C . SER B 1 501 ? 14.945 15.266 30.734 1 89.75 501 SER B C 1
ATOM 9803 O O . SER B 1 501 ? 15.82 16.125 30.75 1 89.75 501 SER B O 1
ATOM 9805 N N . LEU B 1 502 ? 14.484 14.773 29.672 1 93.81 502 LEU B N 1
ATOM 9806 C CA . LEU B 1 502 ? 14.609 15.414 28.359 1 93.81 502 LEU B CA 1
ATOM 9807 C C . LEU B 1 502 ? 13.438 16.359 28.109 1 93.81 502 LEU B C 1
ATOM 9809 O O . LEU B 1 502 ? 12.445 16.328 28.844 1 93.81 502 LEU B O 1
ATOM 9813 N N . PRO B 1 503 ? 13.633 17.297 27.156 1 96.19 503 PRO B N 1
ATOM 9814 C CA . PRO B 1 503 ? 12.453 18.094 26.781 1 96.19 503 PRO B CA 1
ATOM 9815 C C . PRO B 1 503 ? 11.328 17.219 26.234 1 96.19 503 PRO B C 1
ATOM 9817 O O . PRO B 1 503 ? 11.57 16.125 25.703 1 96.19 503 PRO B O 1
ATOM 9820 N N . PHE B 1 504 ? 10.133 17.703 26.391 1 95.38 504 PHE B N 1
ATOM 9821 C CA . PHE B 1 504 ? 8.977 17 25.844 1 95.38 504 PHE B CA 1
ATOM 9822 C C . PHE B 1 504 ? 9 17 24.328 1 95.38 504 PHE B C 1
ATOM 9824 O O . PHE B 1 504 ? 9.039 18.078 23.703 1 95.38 504 PHE B O 1
ATOM 9831 N N . PHE B 1 505 ? 9.117 15.875 23.734 1 94.81 505 PHE B N 1
ATOM 9832 C CA . PHE B 1 505 ? 8.984 15.656 22.297 1 94.81 505 PHE B CA 1
ATOM 9833 C C . PHE B 1 505 ? 7.676 14.93 21.984 1 94.81 505 PHE B C 1
ATOM 9835 O O . PHE B 1 505 ? 7.508 13.758 22.344 1 94.81 505 PHE B O 1
ATOM 9842 N N . GLY B 1 506 ? 6.727 15.641 21.328 1 92 506 GLY B N 1
ATOM 9843 C CA . GLY B 1 506 ? 5.402 15.086 21.109 1 92 506 GLY B CA 1
ATOM 9844 C C . GLY B 1 506 ? 5.297 14.258 19.844 1 92 506 GLY B C 1
ATOM 9845 O O . GLY B 1 506 ? 6.242 14.195 19.062 1 92 506 GLY B O 1
ATOM 9846 N N . THR B 1 507 ? 4.176 13.609 19.625 1 91.38 507 THR B N 1
ATOM 9847 C CA . THR B 1 507 ? 3.883 12.844 18.422 1 91.38 507 THR B CA 1
ATOM 9848 C C . THR B 1 507 ? 3.023 13.664 17.469 1 91.38 507 THR B C 1
ATOM 9850 O O . THR B 1 507 ? 2.365 14.625 17.875 1 91.38 507 THR B O 1
ATOM 9853 N N . LEU B 1 508 ? 3.031 13.219 16.266 1 92.5 508 LEU B N 1
ATOM 9854 C CA . LEU B 1 508 ? 2.322 13.961 15.219 1 92.5 508 LEU B CA 1
ATOM 9855 C C . LEU B 1 508 ? 0.848 13.57 15.188 1 92.5 508 LEU B C 1
ATOM 9857 O O . LEU B 1 508 ? 0.506 12.398 15.336 1 92.5 508 LEU B O 1
ATOM 9861 N N . GLY B 1 509 ? 0.024 14.523 15.055 1 88.44 509 GLY B N 1
ATOM 9862 C CA . GLY B 1 509 ? -1.363 14.297 14.688 1 88.44 509 GLY B CA 1
ATOM 9863 C C . GLY B 1 509 ? -1.584 14.289 13.188 1 88.44 509 GLY B C 1
ATOM 9864 O O . GLY B 1 509 ? -0.812 13.68 12.438 1 88.44 509 GLY B O 1
ATOM 9865 N N . SER B 1 510 ? -2.656 14.891 12.766 1 87.38 510 SER B N 1
ATOM 9866 C CA . SER B 1 510 ? -2.943 14.984 11.336 1 87.38 510 SER B CA 1
ATOM 9867 C C . SER B 1 510 ? -3.365 16.391 10.945 1 87.38 510 SER B C 1
ATOM 9869 O O . SER B 1 510 ? -4.152 16.578 10.016 1 87.38 510 SER B O 1
ATOM 9871 N N . GLY B 1 511 ? -2.859 17.359 11.633 1 89.94 511 GLY B N 1
ATOM 9872 C CA . GLY B 1 511 ? -3.393 18.703 11.469 1 89.94 511 GLY B CA 1
ATOM 9873 C C . GLY B 1 511 ? -2.576 19.562 10.516 1 89.94 511 GLY B C 1
ATOM 9874 O O . GLY B 1 511 ? -2.887 20.734 10.297 1 89.94 511 GLY B O 1
ATOM 9875 N N . SER B 1 512 ? -1.496 18.969 9.992 1 95.19 512 SER B N 1
ATOM 9876 C CA . SER B 1 512 ? -0.681 19.766 9.078 1 95.19 512 SER B CA 1
ATOM 9877 C C . SER B 1 512 ? -0.107 18.906 7.961 1 95.19 512 SER B C 1
ATOM 9879 O O . SER B 1 512 ? -0.433 17.719 7.852 1 95.19 512 SER B O 1
ATOM 9881 N N . ASP B 1 513 ? 0.705 19.5 7.152 1 98.06 513 ASP B N 1
ATOM 9882 C CA . ASP B 1 513 ? 1.067 18.953 5.848 1 98.06 513 ASP B CA 1
ATOM 9883 C C . ASP B 1 513 ? 1.99 17.75 5.992 1 98.06 513 ASP B C 1
ATOM 9885 O O . ASP B 1 513 ? 2.252 17.047 5.02 1 98.06 513 ASP B O 1
ATOM 9889 N N . TYR B 1 514 ? 2.406 17.312 7.156 1 97.62 514 TYR B N 1
ATOM 9890 C CA . TYR B 1 514 ? 3.213 16.109 7.367 1 97.62 514 TYR B CA 1
ATOM 9891 C C . TYR B 1 514 ? 2.361 14.852 7.262 1 97.62 514 TYR B C 1
ATOM 9893 O O . TYR B 1 514 ? 2.891 13.75 7.113 1 97.62 514 TYR B O 1
ATOM 9901 N N . THR B 1 515 ? 1.09 14.984 7.285 1 96.62 515 THR B N 1
ATOM 9902 C CA . THR B 1 515 ? 0.168 13.883 7.535 1 96.62 515 THR B CA 1
ATOM 9903 C C . THR B 1 515 ? 0.309 12.805 6.465 1 96.62 515 THR B C 1
ATOM 9905 O O . THR B 1 515 ? 0.57 11.641 6.777 1 96.62 515 THR B O 1
ATOM 9908 N N . MET B 1 516 ? 0.225 13.203 5.199 1 96.94 516 MET B N 1
ATOM 9909 C CA . MET B 1 516 ? 0.201 12.172 4.164 1 96.94 516 MET B CA 1
ATOM 9910 C C . MET B 1 516 ? 1.608 11.664 3.871 1 96.94 516 MET B C 1
ATOM 9912 O O . MET B 1 516 ? 1.777 10.555 3.352 1 96.94 516 MET B O 1
ATOM 9916 N N . PHE B 1 517 ? 2.682 12.453 4.227 1 98.25 517 PHE B N 1
ATOM 9917 C CA . PHE B 1 517 ? 4.043 11.938 4.152 1 98.25 517 PHE B CA 1
ATOM 9918 C C . PHE B 1 517 ? 4.227 10.758 5.102 1 98.25 517 PHE B C 1
ATOM 9920 O O . PHE B 1 517 ? 4.781 9.727 4.715 1 98.25 517 PHE B O 1
ATOM 9927 N N . LEU B 1 518 ? 3.65 10.914 6.266 1 97.19 518 LEU B N 1
ATOM 9928 C CA . LEU B 1 518 ? 3.811 9.875 7.281 1 97.19 518 LEU B CA 1
ATOM 9929 C C . LEU B 1 518 ? 2.807 8.75 7.07 1 97.19 518 LEU B C 1
ATOM 9931 O O . LEU B 1 518 ? 3.18 7.57 7.07 1 97.19 518 LEU B O 1
ATOM 9935 N N . GLN B 1 519 ? 1.552 9.062 6.805 1 96.19 519 GLN B N 1
ATOM 9936 C CA . GLN B 1 519 ? 0.452 8.109 6.867 1 96.19 519 GLN B CA 1
ATOM 9937 C C . GLN B 1 519 ? 0.324 7.328 5.559 1 96.19 519 GLN B C 1
ATOM 9939 O O . GLN B 1 519 ? -0.153 6.191 5.551 1 96.19 519 GLN B O 1
ATOM 9944 N N . SER B 1 520 ? 0.73 7.926 4.457 1 96.12 520 SER B N 1
ATOM 9945 C CA . SER B 1 520 ? 0.539 7.277 3.166 1 96.12 520 SER B CA 1
ATOM 9946 C C . SER B 1 520 ? 1.817 6.594 2.695 1 96.12 520 SER B C 1
ATOM 9948 O O . SER B 1 520 ? 1.767 5.52 2.088 1 96.12 520 SER B O 1
ATOM 9950 N N . VAL B 1 521 ? 3.002 7.27 2.949 1 96.81 521 VAL B N 1
ATOM 9951 C CA . VAL B 1 521 ? 4.203 6.73 2.324 1 96.81 521 VAL B CA 1
ATOM 9952 C C . VAL B 1 521 ? 5.281 6.508 3.381 1 96.81 521 VAL B C 1
ATOM 9954 O O . VAL B 1 521 ? 6.395 6.082 3.062 1 96.81 521 VAL B O 1
ATOM 9957 N N . GLY B 1 522 ? 5.066 6.766 4.621 1 97.19 522 GLY B N 1
ATOM 9958 C CA . GLY B 1 522 ? 5.961 6.41 5.711 1 97.19 522 GLY B CA 1
ATOM 9959 C C . GLY B 1 522 ? 7.227 7.246 5.738 1 97.19 522 GLY B C 1
ATOM 9960 O O . GLY B 1 522 ? 8.297 6.754 6.109 1 97.19 522 GLY B O 1
ATOM 9961 N N . VAL B 1 523 ? 7.211 8.523 5.301 1 98.38 523 VAL B N 1
ATOM 9962 C CA . VAL B 1 523 ? 8.336 9.438 5.406 1 98.38 523 VAL B CA 1
ATOM 9963 C C . VAL B 1 523 ? 8.406 10.016 6.82 1 98.38 523 VAL B C 1
ATOM 9965 O O . VAL B 1 523 ? 7.434 10.609 7.301 1 98.38 523 VAL B O 1
ATOM 9968 N N . PRO B 1 524 ? 9.516 9.805 7.527 1 98 524 PRO B N 1
ATOM 9969 C CA . PRO B 1 524 ? 9.609 10.422 8.852 1 98 524 PRO B CA 1
ATOM 9970 C C . PRO B 1 524 ? 9.438 11.945 8.797 1 98 524 PRO B C 1
ATOM 9972 O O . PRO B 1 524 ? 9.977 12.602 7.902 1 98 524 PRO B O 1
ATOM 9975 N N . ALA B 1 525 ? 8.688 12.461 9.75 1 98.06 525 ALA B N 1
ATOM 9976 C CA . ALA B 1 525 ? 8.359 13.883 9.688 1 98.06 525 ALA B CA 1
ATOM 9977 C C . ALA B 1 525 ? 8.453 14.531 11.062 1 98.06 525 ALA B C 1
ATOM 9979 O O . ALA B 1 525 ? 8.391 13.836 12.086 1 98.06 525 ALA B O 1
ATOM 9980 N N . ILE B 1 526 ? 8.664 15.789 11.102 1 97.94 526 ILE B N 1
ATOM 9981 C CA . ILE B 1 526 ? 8.641 16.609 12.305 1 97.94 526 ILE B CA 1
ATOM 9982 C C . ILE B 1 526 ? 7.82 17.875 12.055 1 97.94 526 ILE B C 1
ATOM 9984 O O . ILE B 1 526 ? 7.641 18.297 10.906 1 97.94 526 ILE B O 1
ATOM 9988 N N . ASP B 1 527 ? 7.254 18.375 13.078 1 98.12 527 ASP B N 1
ATOM 9989 C CA . ASP B 1 527 ? 6.586 19.672 13.141 1 98.12 527 ASP B CA 1
ATOM 9990 C C . ASP B 1 527 ? 7.07 20.484 14.344 1 98.12 527 ASP B C 1
ATOM 9992 O O . ASP B 1 527 ? 7.211 19.953 15.445 1 98.12 527 ASP B O 1
ATOM 9996 N N . MET B 1 528 ? 7.414 21.719 14.094 1 98.44 528 MET B N 1
ATOM 9997 C CA . MET B 1 528 ? 7.973 22.5 15.195 1 98.44 528 MET B CA 1
ATOM 9998 C C . MET B 1 528 ? 7.449 23.922 15.172 1 98.44 528 MET B C 1
ATOM 10000 O O . MET B 1 528 ? 6.992 24.406 14.133 1 98.44 528 MET B O 1
ATOM 10004 N N . THR B 1 529 ? 7.488 24.578 16.328 1 98.44 529 THR B N 1
ATOM 10005 C CA . THR B 1 529 ? 7.02 25.953 16.5 1 98.44 529 THR B CA 1
ATOM 10006 C C . THR B 1 529 ? 7.547 26.547 17.812 1 98.44 529 THR B C 1
ATOM 10008 O O . THR B 1 529 ? 7.969 25.797 18.703 1 98.44 529 THR B O 1
ATOM 10011 N N . TYR B 1 530 ? 7.707 27.859 17.891 1 98.38 530 TYR B N 1
ATOM 10012 C CA . TYR B 1 530 ? 7.723 28.531 19.172 1 98.38 530 TYR B CA 1
ATOM 10013 C C . TYR B 1 530 ? 6.305 28.766 19.688 1 98.38 530 TYR B C 1
ATOM 10015 O O . TYR B 1 530 ? 5.473 29.344 18.984 1 98.38 530 TYR B O 1
ATOM 10023 N N . ASP B 1 531 ? 6.09 28.344 20.875 1 97.31 531 ASP B N 1
ATOM 10024 C CA . ASP B 1 531 ? 4.723 28.219 21.375 1 97.31 531 ASP B CA 1
ATOM 10025 C C . ASP B 1 531 ? 4.508 29.094 22.625 1 97.31 531 ASP B C 1
ATOM 10027 O O . ASP B 1 531 ? 5.449 29.703 23.125 1 97.31 531 ASP B O 1
ATOM 10031 N N . TYR B 1 532 ? 3.252 29.219 23.031 1 96.06 532 TYR B N 1
ATOM 10032 C CA . TYR B 1 532 ? 2.873 29.953 24.234 1 96.06 532 TYR B CA 1
ATOM 10033 C C . TYR B 1 532 ? 2.902 29.047 25.453 1 96.06 532 TYR B C 1
ATOM 10035 O O . TYR B 1 532 ? 3.113 27.828 25.328 1 96.06 532 TYR B O 1
ATOM 10043 N N . ASP B 1 533 ? 2.756 29.594 26.625 1 94.5 533 ASP B N 1
ATOM 10044 C CA . ASP B 1 533 ? 2.727 28.875 27.891 1 94.5 533 ASP B CA 1
ATOM 10045 C C . ASP B 1 533 ? 1.428 28.094 28.047 1 94.5 533 ASP B C 1
ATOM 10047 O O . ASP B 1 533 ? 0.346 28.672 28.125 1 94.5 533 ASP B O 1
ATOM 10051 N N . ARG B 1 534 ? 1.532 26.859 28.172 1 90.06 534 ARG B N 1
ATOM 10052 C CA . ARG B 1 534 ? 0.354 26.016 28.328 1 90.06 534 ARG B CA 1
ATOM 10053 C C . ARG B 1 534 ? -0.381 26.328 29.625 1 90.06 534 ARG B C 1
ATOM 10055 O O . ARG B 1 534 ? -1.576 26.047 29.75 1 90.06 534 ARG B O 1
ATOM 10062 N N . GLY B 1 535 ? 0.271 26.844 30.484 1 90.62 535 GLY B N 1
ATOM 10063 C CA . GLY B 1 535 ? -0.314 27.203 31.766 1 90.62 535 GLY B CA 1
ATOM 10064 C C . GLY B 1 535 ? -1.377 28.281 31.656 1 90.62 535 GLY B C 1
ATOM 10065 O O . GLY B 1 535 ? -2.166 28.469 32.594 1 90.62 535 GLY B O 1
ATOM 10066 N N . LEU B 1 536 ? -1.413 28.906 30.5 1 91.31 536 LEU B N 1
ATOM 10067 C CA . LEU B 1 536 ? -2.406 29.953 30.297 1 91.31 536 LEU B CA 1
ATOM 10068 C C . LEU B 1 536 ? -3.807 29.359 30.172 1 91.31 536 LEU B C 1
ATOM 10070 O O . LEU B 1 536 ? -4.801 30.078 30.312 1 91.31 536 LEU B O 1
ATOM 10074 N N . GLY B 1 537 ? -3.908 28.047 29.812 1 88.62 537 GLY B N 1
ATOM 10075 C CA . GLY B 1 537 ? -5.191 27.375 29.75 1 88.62 537 GLY B CA 1
ATOM 10076 C C . GLY B 1 537 ? -5.965 27.688 28.484 1 88.62 537 GLY B C 1
ATOM 10077 O O . GLY B 1 537 ? -7.172 27.453 28.406 1 88.62 537 GLY B O 1
ATOM 10078 N N . ILE B 1 538 ? -5.32 28.234 27.516 1 90 538 ILE B N 1
ATOM 10079 C CA . ILE B 1 538 ? -5.984 28.562 26.25 1 90 538 ILE B CA 1
ATOM 10080 C C . ILE B 1 538 ? -5.852 27.391 25.281 1 90 538 ILE B C 1
ATOM 10082 O O . ILE B 1 538 ? -4.938 26.578 25.391 1 90 538 ILE B O 1
ATOM 10086 N N . SER B 1 539 ? -6.777 27.234 24.328 1 87.88 539 SER B N 1
ATOM 10087 C CA . SER B 1 539 ? -6.867 26.109 23.391 1 87.88 539 SER B CA 1
ATOM 10088 C C . SER B 1 539 ? -5.945 26.312 22.188 1 87.88 539 SER B C 1
ATOM 10090 O O . SER B 1 539 ? -5.547 25.359 21.531 1 87.88 539 SER B O 1
ATOM 10092 N N . SER B 1 540 ? -5.695 27.469 21.828 1 90.31 540 SER B N 1
ATOM 10093 C CA . SER B 1 540 ? -4.812 27.906 20.75 1 90.31 540 SER B CA 1
ATOM 10094 C C . SER B 1 540 ? -4.383 29.359 20.938 1 90.31 540 SER B C 1
ATOM 10096 O O . SER B 1 540 ? -4.895 30.047 21.828 1 90.31 540 SER B O 1
ATOM 10098 N N . TYR B 1 541 ? -3.43 29.828 20.156 1 93.56 541 TYR B N 1
ATOM 10099 C CA . TYR B 1 541 ? -3.223 31.281 20.266 1 93.56 541 TYR B CA 1
ATOM 10100 C C . TYR B 1 541 ? -4.488 32.031 19.906 1 93.56 541 TYR B C 1
ATOM 10102 O O . TYR B 1 541 ? -5.207 31.656 18.984 1 93.56 541 TYR B O 1
ATOM 10110 N N . PRO B 1 542 ? -4.84 33 20.609 1 95.12 542 PRO B N 1
ATOM 10111 C CA . PRO B 1 542 ? -6.219 33.5 20.719 1 95.12 542 PRO B CA 1
ATOM 10112 C C . PRO B 1 542 ? -6.746 34.062 19.406 1 95.12 542 PRO B C 1
ATOM 10114 O O . PRO B 1 542 ? -7.938 33.938 19.109 1 95.12 542 PRO B O 1
ATOM 10117 N N . LEU B 1 543 ? -5.953 34.688 18.609 1 96.81 543 LEU B N 1
ATOM 10118 C CA . LEU B 1 543 ? -6.434 35.375 17.422 1 96.81 543 LEU B CA 1
ATOM 10119 C C . LEU B 1 543 ? -6.391 34.469 16.203 1 96.81 543 LEU B C 1
ATOM 10121 O O . LEU B 1 543 ? -6.551 34.906 15.07 1 96.81 543 LEU B O 1
ATOM 10125 N N . TYR B 1 544 ? -6.211 33.156 16.469 1 96.19 544 TYR B N 1
ATOM 10126 C CA . TYR B 1 544 ? -6.078 32.125 15.461 1 96.19 544 TYR B CA 1
ATOM 10127 C C . TYR B 1 544 ? -7.215 32.188 14.445 1 96.19 544 TYR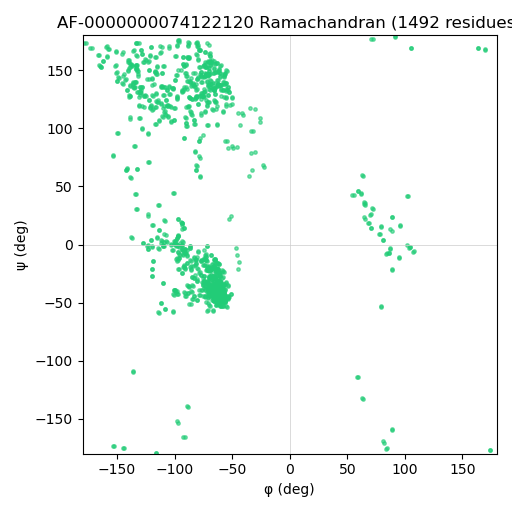 B C 1
ATOM 10129 O O . TYR B 1 544 ? -8.391 32.188 14.812 1 96.19 544 TYR B O 1
ATOM 10137 N N . HIS B 1 545 ? -6.914 32.406 13.078 1 97 545 HIS B N 1
ATOM 10138 C CA . HIS B 1 545 ? -7.812 32.312 11.938 1 97 545 HIS B CA 1
ATOM 10139 C C . HIS B 1 545 ? -8.82 33.438 11.93 1 97 545 HIS B C 1
ATOM 10141 O O . HIS B 1 545 ? -9.859 33.375 11.266 1 97 545 HIS B O 1
ATOM 10147 N N . SER B 1 546 ? -8.625 34.5 12.719 1 97.44 546 SER B N 1
ATOM 10148 C CA . SER B 1 546 ? -9.5 35.656 12.734 1 97.44 546 SER B CA 1
ATOM 10149 C C . SER B 1 546 ? -8.945 36.781 11.844 1 97.44 546 SER B C 1
ATOM 10151 O O . SER B 1 546 ? -7.852 36.656 11.289 1 97.44 546 SER B O 1
ATOM 10153 N N . VAL B 1 547 ? -9.711 37.812 11.734 1 97.81 547 VAL B N 1
ATOM 10154 C CA . VAL B 1 547 ? -9.312 38.969 10.906 1 97.81 547 VAL B CA 1
ATOM 10155 C C . VAL B 1 547 ? -8.203 39.75 11.594 1 97.81 547 VAL B C 1
ATOM 10157 O O . VAL B 1 547 ? -7.5 40.531 10.961 1 97.81 547 VAL B O 1
ATOM 10160 N N . TYR B 1 548 ? -7.883 39.406 12.836 1 97.31 548 TYR B N 1
ATOM 10161 C CA . TYR B 1 548 ? -6.98 40.188 13.648 1 97.31 548 TYR B CA 1
ATOM 10162 C C . TYR B 1 548 ? -5.559 39.656 13.602 1 97.31 548 TYR B C 1
ATOM 10164 O O . TYR B 1 548 ? -4.645 40.219 14.195 1 97.31 548 TYR B O 1
ATOM 10172 N N . GLU B 1 549 ? -5.367 38.562 12.891 1 94.94 549 GLU B N 1
ATOM 10173 C CA . GLU B 1 549 ? -4.039 37.969 12.727 1 94.94 549 GLU B CA 1
ATOM 10174 C C . GLU B 1 549 ? -3.221 38.75 11.695 1 94.94 549 GLU B C 1
ATOM 10176 O O . GLU B 1 549 ? -2.896 38.219 10.633 1 94.94 549 GLU B O 1
ATOM 10181 N N . THR B 1 550 ? -2.746 39.906 12.078 1 96.88 550 THR B N 1
ATOM 10182 C CA . THR B 1 550 ? -2.09 40.844 11.18 1 96.88 550 THR B CA 1
ATOM 10183 C C . THR B 1 550 ? -0.602 40.938 11.492 1 96.88 550 THR B C 1
ATOM 10185 O O . THR B 1 550 ? -0.138 40.406 12.508 1 96.88 550 THR B O 1
ATOM 10188 N N . PHE B 1 551 ? 0.121 41.625 10.578 1 97.69 551 PHE B N 1
ATOM 10189 C CA . PHE B 1 551 ? 1.538 41.906 10.781 1 97.69 551 PHE B CA 1
ATOM 10190 C C . PHE B 1 551 ? 1.754 42.688 12.055 1 97.69 551 PHE B C 1
ATOM 10192 O O . PHE B 1 551 ? 2.686 42.406 12.82 1 97.69 551 PHE B O 1
ATOM 10199 N N . ASP B 1 552 ? 0.894 43.625 12.336 1 96.06 552 ASP B N 1
ATOM 10200 C CA . ASP B 1 552 ? 1.006 44.469 13.516 1 96.06 552 ASP B CA 1
ATOM 10201 C C . ASP B 1 552 ? 0.858 43.656 14.797 1 96.06 552 ASP B C 1
ATOM 10203 O O . ASP B 1 552 ? 1.531 43.938 15.789 1 96.06 552 ASP B O 1
ATOM 10207 N N . MET B 1 553 ? -0.046 42.781 14.773 1 96.31 553 MET B N 1
ATOM 10208 C CA . MET B 1 553 ? -0.234 41.906 15.938 1 96.31 553 MET B CA 1
ATOM 10209 C C . MET B 1 553 ? 1.051 41.156 16.266 1 96.31 553 MET B C 1
ATOM 10211 O O . MET B 1 553 ? 1.43 41.062 17.438 1 96.31 553 MET B O 1
ATOM 10215 N N . VAL B 1 554 ? 1.807 40.656 15.297 1 97.75 554 VAL B N 1
ATOM 10216 C CA . VAL B 1 554 ? 3.041 39.875 15.492 1 97.75 554 VAL B CA 1
ATOM 10217 C C . VAL B 1 554 ? 4.133 40.812 16.031 1 97.75 554 VAL B C 1
ATOM 10219 O O . VAL B 1 554 ? 4.828 40.469 16.984 1 97.75 554 VAL B O 1
ATOM 10222 N N . THR B 1 555 ? 4.273 42.031 15.445 1 97.38 555 THR B N 1
ATOM 10223 C CA . THR B 1 555 ? 5.344 42.938 15.797 1 97.38 555 THR B CA 1
ATOM 10224 C C . THR B 1 555 ? 5.09 43.562 17.172 1 97.38 555 THR B C 1
ATOM 10226 O O . THR B 1 555 ? 6.008 44.125 17.797 1 97.38 555 THR B O 1
ATOM 10229 N N . THR B 1 556 ? 3.842 43.469 17.609 1 96.81 556 THR B N 1
ATOM 10230 C CA . THR B 1 556 ? 3.516 44.062 18.891 1 96.81 556 THR B CA 1
ATOM 10231 C C . THR B 1 556 ? 3.529 43.031 20 1 96.81 556 THR B C 1
ATOM 10233 O O . THR B 1 556 ? 4.055 43.281 21.094 1 96.81 556 THR B O 1
ATOM 10236 N N . TYR B 1 557 ? 2.957 41.844 19.719 1 96.44 557 TYR B N 1
ATOM 10237 C CA . TYR B 1 557 ? 2.629 40.969 20.828 1 96.44 557 TYR B CA 1
ATOM 10238 C C . TYR B 1 557 ? 3.367 39.656 20.719 1 96.44 557 TYR B C 1
ATOM 10240 O O . TYR B 1 557 ? 3.523 38.938 21.719 1 96.44 557 TYR B O 1
ATOM 10248 N N . VAL B 1 558 ? 3.834 39.25 19.578 1 97.19 558 VAL B N 1
ATOM 10249 C CA . VAL B 1 558 ? 4.344 37.875 19.375 1 97.19 558 VAL B CA 1
ATOM 10250 C C . VAL B 1 558 ? 5.871 37.906 19.406 1 97.19 558 VAL B C 1
ATOM 10252 O O . VAL B 1 558 ? 6.488 37.25 20.25 1 97.19 558 VAL B O 1
ATOM 10255 N N . ASP B 1 559 ? 6.438 38.688 18.531 1 98.25 559 ASP B N 1
ATOM 10256 C CA . ASP B 1 559 ? 7.887 38.719 18.391 1 98.25 559 ASP B CA 1
ATOM 10257 C C . ASP B 1 559 ? 8.336 40.094 17.844 1 98.25 559 ASP B C 1
ATOM 10259 O O . ASP B 1 559 ? 8.781 40.156 16.688 1 98.25 559 ASP B O 1
ATOM 10263 N N . PRO B 1 560 ? 8.352 41.062 18.609 1 97.25 560 PRO B N 1
ATOM 10264 C CA . PRO B 1 560 ? 8.617 42.438 18.156 1 97.25 560 PRO B CA 1
ATOM 10265 C C . PRO B 1 560 ? 9.984 42.562 17.484 1 97.25 560 PRO B C 1
ATOM 10267 O O . PRO B 1 560 ? 10.133 43.344 16.531 1 97.25 560 PRO B O 1
ATOM 10270 N N . GLU B 1 561 ? 10.938 41.812 17.969 1 97.38 561 GLU B N 1
ATOM 10271 C CA . GLU B 1 561 ? 12.289 41.969 17.453 1 97.38 561 GLU B CA 1
ATOM 10272 C C . GLU B 1 561 ? 12.641 40.875 16.453 1 97.38 561 GLU B C 1
ATOM 10274 O O . GLU B 1 561 ? 13.758 40.812 15.938 1 97.38 561 GLU B O 1
ATOM 10279 N N . PHE B 1 562 ? 11.797 39.938 16.25 1 98.62 562 PHE B N 1
ATOM 10280 C CA . PHE B 1 562 ? 11.914 38.812 15.305 1 98.62 562 PHE B CA 1
ATOM 10281 C C . PHE B 1 562 ? 13.062 37.906 15.695 1 98.62 562 PHE B C 1
ATOM 10283 O O . PHE B 1 562 ? 13.625 37.219 14.844 1 98.62 562 PHE B O 1
ATOM 10290 N N . THR B 1 563 ? 13.469 37.906 16.938 1 98.44 563 THR B N 1
ATOM 10291 C CA . THR B 1 563 ? 14.57 37.062 17.406 1 98.44 563 THR B CA 1
ATOM 10292 C C . THR B 1 563 ? 14.133 35.625 17.516 1 98.44 563 THR B C 1
ATOM 10294 O O . THR B 1 563 ? 14.945 34.688 17.344 1 98.44 563 THR B O 1
ATOM 10297 N N . TYR B 1 564 ? 12.883 35.406 17.828 1 98.75 564 TYR B N 1
ATOM 10298 C CA . TYR B 1 564 ? 12.375 34.031 17.891 1 98.75 564 TYR B CA 1
ATOM 10299 C C . TYR B 1 564 ? 12.172 33.469 16.5 1 98.75 564 TYR B C 1
ATOM 10301 O O . TYR B 1 564 ? 12.414 32.281 16.266 1 98.75 564 TYR B O 1
ATOM 10309 N N . HIS B 1 565 ? 11.758 34.281 15.523 1 98.88 565 HIS B N 1
ATOM 10310 C CA . HIS B 1 565 ? 11.727 33.875 14.125 1 98.88 565 HIS B CA 1
ATOM 10311 C C . HIS B 1 565 ? 13.117 33.5 13.633 1 98.88 565 HIS B C 1
ATOM 10313 O O . HIS B 1 565 ? 13.273 32.5 12.891 1 98.88 565 HIS B O 1
ATOM 10319 N N . LEU B 1 566 ? 14.078 34.281 14.023 1 98.81 566 LEU B N 1
ATOM 10320 C CA . LEU B 1 566 ? 15.469 33.969 13.672 1 98.81 566 LEU B CA 1
ATOM 10321 C C . LEU B 1 566 ? 15.898 32.625 14.25 1 98.81 566 LEU B C 1
ATOM 10323 O O . LEU B 1 566 ? 16.547 31.828 13.555 1 98.81 566 LEU B O 1
ATOM 10327 N N . ALA B 1 567 ? 15.594 32.375 15.5 1 98.75 567 ALA B N 1
ATOM 10328 C CA . ALA B 1 567 ? 15.922 31.094 16.125 1 98.75 567 ALA B CA 1
ATOM 10329 C C . ALA B 1 567 ? 15.258 29.938 15.375 1 98.75 567 ALA B C 1
ATOM 10331 O O . ALA B 1 567 ? 15.883 28.906 15.156 1 98.75 567 ALA B O 1
ATOM 10332 N N . MET B 1 568 ? 13.992 30.109 15.008 1 98.81 568 MET B N 1
ATOM 10333 C CA . MET B 1 568 ? 13.281 29.078 14.266 1 98.81 568 MET B CA 1
ATOM 10334 C C . MET B 1 568 ? 13.945 28.812 12.914 1 98.81 568 MET B C 1
ATOM 10336 O O . MET B 1 568 ? 14.023 27.656 12.477 1 98.81 568 MET B O 1
ATOM 10340 N N . ALA B 1 569 ? 14.336 29.859 12.258 1 98.81 569 ALA B N 1
ATOM 10341 C CA . ALA B 1 569 ? 15.023 29.703 10.984 1 98.81 569 ALA B CA 1
ATOM 10342 C C . ALA B 1 569 ? 16.312 28.891 11.156 1 98.81 569 ALA B C 1
ATOM 10344 O O . ALA B 1 569 ? 16.625 28.031 10.32 1 98.81 569 ALA B O 1
ATOM 10345 N N . ARG B 1 570 ? 17.062 29.219 12.211 1 98.69 570 ARG B N 1
ATOM 10346 C CA . ARG B 1 570 ? 18.297 28.516 12.477 1 98.69 570 ARG B CA 1
ATOM 10347 C C . ARG B 1 570 ? 18.047 27.031 12.789 1 98.69 570 ARG B C 1
ATOM 10349 O O . ARG B 1 570 ? 18.75 26.156 12.305 1 98.69 570 ARG B O 1
ATOM 10356 N N . ILE B 1 571 ? 17.031 26.734 13.562 1 98.75 571 ILE B N 1
ATOM 10357 C CA . ILE B 1 571 ? 16.672 25.359 13.914 1 98.75 571 ILE B CA 1
ATOM 10358 C C . ILE B 1 571 ? 16.266 24.594 12.648 1 98.75 571 ILE B C 1
ATOM 10360 O O . ILE B 1 571 ? 16.766 23.5 12.398 1 98.75 571 ILE B O 1
ATOM 10364 N N . TRP B 1 572 ? 15.383 25.188 11.898 1 98.81 572 TRP B N 1
ATOM 10365 C CA . TRP B 1 572 ? 14.844 24.578 10.688 1 98.81 572 TRP B CA 1
ATOM 10366 C C . TRP B 1 572 ? 15.961 24.297 9.68 1 98.81 572 TRP B C 1
ATOM 10368 O O . TRP B 1 572 ? 16.062 23.188 9.156 1 98.81 572 TRP B O 1
ATOM 10378 N N . ALA B 1 573 ? 16.812 25.25 9.477 1 98.62 573 ALA B N 1
ATOM 10379 C CA . ALA B 1 573 ? 17.922 25.125 8.523 1 98.62 573 ALA B CA 1
ATOM 10380 C C . ALA B 1 573 ? 18.922 24.078 8.984 1 98.62 573 ALA B C 1
ATOM 10382 O O . ALA B 1 573 ? 19.406 23.281 8.172 1 98.62 573 ALA B O 1
ATOM 10383 N N . GLU B 1 574 ? 19.219 24.078 10.281 1 97.94 574 GLU B N 1
ATOM 10384 C CA . GLU B 1 574 ? 20.219 23.156 10.797 1 97.94 574 GLU B CA 1
ATOM 10385 C C . GLU B 1 574 ? 19.703 21.719 10.758 1 97.94 574 GLU B C 1
ATOM 10387 O O . GLU B 1 574 ? 20.469 20.797 10.477 1 97.94 574 GLU B O 1
ATOM 10392 N N . ALA B 1 575 ? 18.438 21.5 11.062 1 98.56 575 ALA B N 1
ATOM 10393 C CA . ALA B 1 575 ? 17.859 20.156 10.945 1 98.56 575 ALA B CA 1
ATOM 10394 C C . ALA B 1 575 ? 18 19.625 9.516 1 98.56 575 ALA B C 1
ATOM 10396 O O . ALA B 1 575 ? 18.406 18.484 9.312 1 98.56 575 ALA B O 1
ATOM 10397 N N . GLY B 1 576 ? 17.656 20.484 8.547 1 98.38 576 GLY B N 1
ATOM 10398 C CA . GLY B 1 576 ? 17.781 20.109 7.148 1 98.38 576 GLY B CA 1
ATOM 10399 C C . GLY B 1 576 ? 19.219 19.859 6.73 1 98.38 576 GLY B C 1
ATOM 10400 O O . GLY B 1 576 ? 19.5 18.906 5.984 1 98.38 576 GLY B O 1
ATOM 10401 N N . ARG B 1 577 ? 20.109 20.688 7.188 1 97.94 577 ARG B N 1
ATOM 10402 C CA . ARG B 1 577 ? 21.531 20.531 6.852 1 97.94 577 ARG B CA 1
ATOM 10403 C C . ARG B 1 577 ? 22.062 19.203 7.352 1 97.94 577 ARG B C 1
ATOM 10405 O O . ARG B 1 577 ? 22.75 18.484 6.621 1 97.94 577 ARG B O 1
ATOM 10412 N N . ARG B 1 578 ? 21.719 18.844 8.539 1 97.31 578 ARG B N 1
ATOM 10413 C CA . ARG B 1 578 ? 22.188 17.578 9.109 1 97.31 578 ARG B CA 1
ATOM 10414 C C . ARG B 1 578 ? 21.609 16.391 8.336 1 97.31 578 ARG B C 1
ATOM 10416 O O . ARG B 1 578 ? 22.344 15.438 8.031 1 97.31 578 ARG B O 1
ATOM 10423 N N . LEU B 1 579 ? 20.406 16.406 7.973 1 98.38 579 LEU B N 1
ATOM 10424 C CA . LEU B 1 579 ? 19.766 15.32 7.25 1 98.38 579 LEU B CA 1
ATOM 10425 C C . LEU B 1 579 ? 20.281 15.234 5.82 1 98.38 579 LEU B C 1
ATOM 10427 O O . LEU B 1 579 ? 20.344 14.141 5.246 1 98.38 579 LEU B O 1
ATOM 10431 N N . SER B 1 580 ? 20.641 16.344 5.254 1 97.94 580 SER B N 1
ATOM 10432 C CA . SER B 1 580 ? 21 16.359 3.842 1 97.94 580 SER B CA 1
ATOM 10433 C C . SER B 1 580 ? 22.5 16.156 3.664 1 97.94 580 SER B C 1
ATOM 10435 O O . SER B 1 580 ? 22.953 15.742 2.596 1 97.94 580 SER B O 1
ATOM 10437 N N . ASP B 1 581 ? 23.312 16.391 4.719 1 96.5 581 ASP B N 1
ATOM 10438 C CA . ASP B 1 581 ? 24.75 16.469 4.496 1 96.5 581 ASP B CA 1
ATOM 10439 C C . ASP B 1 581 ? 25.5 15.391 5.281 1 96.5 581 ASP B C 1
ATOM 10441 O O . ASP B 1 581 ? 26.672 15.117 5.02 1 96.5 581 ASP B O 1
ATOM 10445 N N . SER B 1 582 ? 24.859 14.742 6.238 1 95.75 582 SER B N 1
ATOM 10446 C CA . SER B 1 582 ? 25.516 13.711 7.035 1 95.75 582 SER B CA 1
ATOM 10447 C C . SER B 1 582 ? 25.75 12.445 6.215 1 95.75 582 SER B C 1
ATOM 10449 O O . SER B 1 582 ? 24.906 12.062 5.402 1 95.75 582 SER B O 1
ATOM 10451 N N . VAL B 1 583 ? 26.938 11.805 6.418 1 95.5 583 VAL B N 1
ATOM 10452 C CA . VAL B 1 583 ? 27.203 10.539 5.742 1 95.5 583 VAL B CA 1
ATOM 10453 C C . VAL B 1 583 ? 26.219 9.477 6.211 1 95.5 583 VAL B C 1
ATOM 10455 O O . VAL B 1 583 ? 25.578 8.805 5.395 1 95.5 583 VAL B O 1
ATOM 10458 N N . ILE B 1 584 ? 26.141 9.352 7.527 1 96.69 584 ILE B N 1
ATOM 10459 C CA . ILE B 1 584 ? 25.141 8.484 8.133 1 96.69 584 ILE B CA 1
ATOM 10460 C C . ILE B 1 584 ? 23.938 9.312 8.57 1 96.69 584 ILE B C 1
ATOM 10462 O O . ILE B 1 584 ? 24.078 10.312 9.273 1 96.69 584 ILE B O 1
ATOM 10466 N N . LEU B 1 585 ? 22.766 8.961 8.18 1 97.56 585 LEU B N 1
ATOM 10467 C CA . LEU B 1 585 ? 21.562 9.703 8.523 1 97.56 585 LEU B CA 1
ATOM 10468 C C . LEU B 1 585 ? 21.375 9.773 10.039 1 97.56 585 LEU B C 1
ATOM 10470 O O . LEU B 1 585 ? 21.547 8.773 10.734 1 97.56 585 LEU B O 1
ATOM 10474 N N . PRO B 1 586 ? 21.078 10.93 10.539 1 97.19 586 PRO B N 1
ATOM 10475 C CA . PRO B 1 586 ? 20.844 11.062 11.977 1 97.19 586 PRO B CA 1
ATOM 10476 C C . PRO B 1 586 ? 19.453 10.57 12.398 1 97.19 586 PRO B C 1
ATOM 10478 O O . PRO B 1 586 ? 18.688 11.336 12.984 1 97.19 586 PRO B O 1
ATOM 10481 N N . ILE B 1 587 ? 19.125 9.352 12.156 1 97.06 587 ILE B N 1
ATOM 10482 C CA . ILE B 1 587 ? 17.922 8.641 12.531 1 97.06 587 ILE B CA 1
ATOM 10483 C C . ILE B 1 587 ? 18.234 7.609 13.609 1 97.06 587 ILE B C 1
ATOM 10485 O O . ILE B 1 587 ? 19.031 6.695 13.383 1 97.06 587 ILE B O 1
ATOM 10489 N N . ASP B 1 588 ? 17.688 7.824 14.773 1 96.44 588 ASP B N 1
ATOM 10490 C CA . ASP B 1 588 ? 17.969 6.938 15.898 1 96.44 588 ASP B CA 1
ATOM 10491 C C . ASP B 1 588 ? 16.812 5.977 16.156 1 96.44 588 ASP B C 1
ATOM 10493 O O . ASP B 1 588 ? 15.828 6.34 16.797 1 96.44 588 ASP B O 1
ATOM 10497 N N . CYS B 1 589 ? 17 4.719 15.789 1 96.25 589 CYS B N 1
ATOM 10498 C CA . CYS B 1 589 ? 15.945 3.721 15.867 1 96.25 589 CYS B CA 1
ATOM 10499 C C . CYS B 1 589 ? 15.703 3.293 17.312 1 96.25 589 CYS B C 1
ATOM 10501 O O . CYS B 1 589 ? 14.633 2.771 17.625 1 96.25 589 CYS B O 1
ATOM 10503 N N . ARG B 1 590 ? 16.703 3.562 18.312 1 96.12 590 ARG B N 1
ATOM 10504 C CA . ARG B 1 590 ? 16.625 3.125 19.703 1 96.12 590 ARG B CA 1
ATOM 10505 C C . ARG B 1 590 ? 15.547 3.885 20.469 1 96.12 590 ARG B C 1
ATOM 10507 O O . ARG B 1 590 ? 14.852 3.312 21.312 1 96.12 590 ARG B O 1
ATOM 10514 N N . LEU B 1 591 ? 15.305 5.031 20.016 1 91.44 591 LEU B N 1
ATOM 10515 C CA . LEU B 1 591 ? 14.328 5.875 20.688 1 91.44 591 LEU B CA 1
ATOM 10516 C C . LEU B 1 591 ? 12.906 5.461 20.328 1 91.44 591 LEU B C 1
ATOM 10518 O O . LEU B 1 591 ? 11.961 5.727 21.078 1 91.44 591 LEU B O 1
ATOM 10522 N N . TYR B 1 592 ? 12.797 4.852 19.219 1 90.88 592 TYR B N 1
ATOM 10523 C CA . TYR B 1 592 ? 11.484 4.34 18.859 1 90.88 592 TYR B CA 1
ATOM 10524 C C . TYR B 1 592 ? 11.055 3.221 19.797 1 90.88 592 TYR B C 1
ATOM 10526 O O . TYR B 1 592 ? 9.859 3.062 20.078 1 90.88 592 TYR B O 1
ATOM 10534 N N . GLY B 1 593 ? 12.023 2.391 20.25 1 92.38 593 GLY B N 1
ATOM 10535 C CA . GLY B 1 593 ? 11.734 1.379 21.266 1 92.38 593 GLY B CA 1
ATOM 10536 C C . GLY B 1 593 ? 11.18 1.958 22.547 1 92.38 593 GLY B C 1
ATOM 10537 O O . GLY B 1 593 ? 10.258 1.396 23.141 1 92.38 593 GLY B O 1
ATOM 10538 N N . VAL B 1 594 ? 11.688 3.064 22.906 1 90.38 594 VAL B N 1
ATOM 10539 C CA . VAL B 1 594 ? 11.234 3.76 24.109 1 90.38 594 VAL B CA 1
ATOM 10540 C C . VAL B 1 594 ? 9.789 4.219 23.922 1 90.38 594 VAL B C 1
ATOM 10542 O O . VAL B 1 594 ? 8.961 4.074 24.828 1 90.38 594 VAL B O 1
ATOM 10545 N N . TYR B 1 595 ? 9.531 4.75 22.828 1 92.44 595 TYR B N 1
ATOM 10546 C CA . TYR B 1 595 ? 8.172 5.195 22.531 1 92.44 595 TYR B CA 1
ATOM 10547 C C . TYR B 1 595 ? 7.195 4.027 22.578 1 92.44 595 TYR B C 1
ATOM 10549 O O . TYR B 1 595 ? 6.098 4.148 23.125 1 92.44 595 TYR B O 1
ATOM 10557 N N . LEU B 1 596 ? 7.609 2.912 21.922 1 95.94 596 LEU B N 1
ATOM 10558 C CA . LEU B 1 596 ? 6.754 1.731 21.922 1 95.94 596 LEU B CA 1
ATOM 10559 C C . LEU B 1 596 ? 6.484 1.248 23.344 1 95.94 596 LEU B C 1
ATOM 10561 O O . LEU B 1 596 ? 5.355 0.87 23.672 1 95.94 596 LEU B O 1
ATOM 10565 N N . ASP B 1 597 ? 7.492 1.326 24.203 1 94.81 597 ASP B N 1
ATOM 10566 C CA . ASP B 1 597 ? 7.348 0.916 25.609 1 94.81 597 ASP B CA 1
ATOM 10567 C C . ASP B 1 597 ? 6.371 1.826 26.344 1 94.81 597 ASP B C 1
ATOM 10569 O O . ASP B 1 597 ? 5.527 1.35 27.109 1 94.81 597 ASP B O 1
ATOM 10573 N N . ARG B 1 598 ? 6.488 3.029 26.109 1 91.56 598 ARG B N 1
ATOM 10574 C CA . ARG B 1 598 ? 5.598 3.99 26.75 1 91.56 598 ARG B CA 1
ATOM 10575 C C . ARG B 1 598 ? 4.156 3.801 26.281 1 91.56 598 ARG B C 1
ATOM 10577 O O . ARG B 1 598 ? 3.219 3.953 27.078 1 91.56 598 ARG B O 1
ATOM 10584 N N . SER B 1 599 ? 4.012 3.619 25.016 1 92.81 599 SER B N 1
ATOM 10585 C CA . SER B 1 599 ? 2.689 3.365 24.469 1 92.81 599 SER B CA 1
ATOM 10586 C C . SER B 1 599 ? 2.074 2.102 25.062 1 92.81 599 SER B C 1
ATOM 10588 O O . SER B 1 599 ? 0.874 2.061 25.328 1 92.81 599 SER B O 1
ATOM 10590 N N . TYR B 1 600 ? 2.916 1.081 25.234 1 95.56 600 TYR B N 1
ATOM 10591 C CA . TYR B 1 600 ? 2.471 -0.156 25.875 1 95.56 600 TYR B CA 1
ATOM 10592 C C . TYR B 1 600 ? 1.985 0.101 27.297 1 95.56 600 TYR B C 1
ATOM 10594 O O . TYR B 1 600 ? 0.918 -0.374 27.688 1 95.56 600 TYR B O 1
ATOM 10602 N N . ASP B 1 601 ? 2.748 0.871 28.062 1 94.56 601 ASP B N 1
ATOM 10603 C CA . ASP B 1 601 ? 2.389 1.17 29.438 1 94.56 601 ASP B CA 1
ATOM 10604 C C . ASP B 1 601 ? 1.061 1.919 29.516 1 94.56 601 ASP B C 1
ATOM 10606 O O . ASP B 1 601 ? 0.218 1.62 30.359 1 94.56 601 ASP B O 1
ATOM 10610 N N . SER B 1 602 ? 0.938 2.859 28.625 1 91.25 602 SER B N 1
ATOM 10611 C CA . SER B 1 602 ? -0.306 3.621 28.578 1 91.25 602 SER B CA 1
ATOM 10612 C C . SER B 1 602 ? -1.489 2.723 28.219 1 91.25 602 SER B C 1
ATOM 10614 O O . SER B 1 602 ? -2.551 2.822 28.844 1 91.25 602 SER B O 1
ATOM 10616 N N . LEU B 1 603 ? -1.314 1.875 27.266 1 92.94 603 LEU B N 1
ATOM 10617 C CA . LEU B 1 603 ? -2.35 0.932 26.844 1 92.94 603 LEU B CA 1
ATOM 10618 C C . LEU B 1 603 ? -2.748 0.025 28.016 1 92.94 603 LEU B C 1
ATOM 10620 O O . LEU B 1 603 ? -3.938 -0.207 28.25 1 92.94 603 LEU B O 1
ATOM 10624 N N . MET B 1 604 ? -1.771 -0.453 28.797 1 94.88 604 MET B N 1
ATOM 10625 C CA . MET B 1 604 ? -2.031 -1.385 29.891 1 94.88 604 MET B CA 1
ATOM 10626 C C . MET B 1 604 ? -2.748 -0.686 31.031 1 94.88 604 MET B C 1
ATOM 10628 O O . MET B 1 604 ? -3.59 -1.287 31.703 1 94.88 604 MET B O 1
ATOM 10632 N N . THR B 1 605 ? -2.367 0.55 31.203 1 94.38 605 THR B N 1
ATOM 10633 C CA . THR B 1 605 ? -2.998 1.314 32.281 1 94.38 605 THR B CA 1
ATOM 10634 C C . THR B 1 605 ? -4.488 1.492 32 1 94.38 605 THR B C 1
ATOM 10636 O O . THR B 1 605 ? -5.309 1.364 32.906 1 94.38 605 THR B O 1
ATOM 10639 N N . ILE B 1 606 ? -4.82 1.688 30.812 1 90.75 606 ILE B N 1
ATOM 10640 C CA . ILE B 1 606 ? -6.199 2.012 30.453 1 90.75 606 ILE B CA 1
ATOM 10641 C C . ILE B 1 606 ? -6.977 0.727 30.172 1 90.75 606 ILE B C 1
ATOM 10643 O O . ILE B 1 606 ? -8.102 0.554 30.656 1 90.75 606 ILE B O 1
ATOM 10647 N N . TYR B 1 607 ? -6.355 -0.236 29.406 1 92.75 607 TYR B N 1
ATOM 10648 C CA . TYR B 1 607 ? -7.141 -1.324 28.844 1 92.75 607 TYR B CA 1
ATOM 10649 C C . TYR B 1 607 ? -6.598 -2.678 29.281 1 92.75 607 TYR B C 1
ATOM 10651 O O . TYR B 1 607 ? -7.195 -3.719 28.984 1 92.75 607 TYR B O 1
ATOM 10659 N N . GLY B 1 608 ? -5.496 -2.762 30.016 1 95.25 608 GLY B N 1
ATOM 10660 C CA . GLY B 1 608 ? -4.797 -4 30.312 1 95.25 608 GLY B CA 1
ATOM 10661 C C . GLY B 1 608 ? -5.691 -5.059 30.938 1 95.25 608 GLY B C 1
ATOM 10662 O O . GLY B 1 608 ? -5.684 -6.215 30.516 1 95.25 608 GLY B O 1
ATOM 10663 N N . LYS B 1 609 ? -6.461 -4.672 31.891 1 95.88 609 LYS B N 1
ATOM 10664 C CA . LYS B 1 609 ? -7.328 -5.609 32.594 1 95.88 609 LYS B CA 1
ATOM 10665 C C . LYS B 1 609 ? -8.398 -6.172 31.672 1 95.88 609 LYS B C 1
ATOM 10667 O O . LYS B 1 609 ? -8.641 -7.383 31.656 1 95.88 609 LYS B O 1
ATOM 10672 N N . SER B 1 610 ? -9.008 -5.293 30.922 1 94 610 SER B N 1
ATOM 10673 C CA . SER B 1 610 ? -10.055 -5.711 30 1 94 610 SER B CA 1
ATOM 10674 C C . SER B 1 610 ? -9.5 -6.621 28.906 1 94 610 SER B C 1
ATOM 10676 O O . SER B 1 610 ? -10.148 -7.594 28.516 1 94 610 SER B O 1
ATOM 10678 N N . MET B 1 611 ? -8.398 -6.359 28.438 1 95.94 611 MET B N 1
ATOM 10679 C CA . MET B 1 611 ? -7.781 -7.164 27.375 1 95.94 611 MET B CA 1
ATOM 10680 C C . MET B 1 611 ? -7.453 -8.562 27.891 1 95.94 611 MET B C 1
ATOM 10682 O O . MET B 1 611 ? -7.805 -9.555 27.25 1 95.94 611 MET B O 1
ATOM 10686 N N . ARG B 1 612 ? -6.84 -8.641 29.031 1 96.44 612 ARG B N 1
ATOM 10687 C CA . ARG B 1 612 ? -6.5 -9.93 29.625 1 96.44 612 ARG B CA 1
ATOM 10688 C C . ARG B 1 612 ? -7.758 -10.727 29.953 1 96.44 612 ARG B C 1
ATOM 10690 O O . ARG B 1 612 ? -7.785 -11.953 29.781 1 96.44 612 ARG B O 1
ATOM 10697 N N . GLY B 1 613 ? -8.711 -10.023 30.406 1 95.31 613 GLY B N 1
ATOM 10698 C CA . GLY B 1 613 ? -9.977 -10.656 30.734 1 95.31 613 GLY B CA 1
ATOM 10699 C C . GLY B 1 613 ? -10.664 -11.266 29.516 1 95.31 613 GLY B C 1
ATOM 10700 O O . GLY B 1 613 ? -11.516 -12.148 29.656 1 95.31 613 GLY B O 1
ATOM 10701 N N . ASN B 1 614 ? -10.32 -10.812 28.359 1 94.81 614 ASN B N 1
ATOM 10702 C CA . ASN B 1 614 ? -10.922 -11.328 27.141 1 94.81 614 ASN B CA 1
ATOM 10703 C C . ASN B 1 614 ? -9.938 -12.18 26.344 1 94.81 614 ASN B C 1
ATOM 10705 O O . ASN B 1 614 ? -10.047 -12.289 25.125 1 94.81 614 ASN B O 1
ATOM 10709 N N . GLY B 1 615 ? -8.914 -12.656 27.016 1 94.19 615 GLY B N 1
ATOM 10710 C CA . GLY B 1 615 ? -8.07 -13.703 26.469 1 94.19 615 GLY B CA 1
ATOM 10711 C C . GLY B 1 615 ? -6.91 -13.172 25.641 1 94.19 615 GLY B C 1
ATOM 10712 O O . GLY B 1 615 ? -6.258 -13.93 24.922 1 94.19 615 GLY B O 1
ATOM 10713 N N . ILE B 1 616 ? -6.602 -11.93 25.656 1 95.81 616 ILE B N 1
ATOM 10714 C CA . ILE B 1 616 ? -5.492 -11.367 24.906 1 95.81 616 ILE B CA 1
ATOM 10715 C C . ILE B 1 616 ? -4.211 -11.445 25.734 1 95.81 616 ILE B C 1
ATOM 10717 O O . ILE B 1 616 ? -4.191 -11.039 26.891 1 95.81 616 ILE B O 1
ATOM 10721 N N . ASP B 1 617 ? -3.18 -12.016 25.172 1 95.19 617 ASP B N 1
ATOM 10722 C CA . ASP B 1 617 ? -1.869 -12.109 25.812 1 95.19 617 ASP B CA 1
ATOM 10723 C C . ASP B 1 617 ? -1.111 -10.781 25.703 1 95.19 617 ASP B C 1
ATOM 10725 O O . ASP B 1 617 ? -0.284 -10.609 24.812 1 95.19 617 ASP B O 1
ATOM 10729 N N . THR B 1 618 ? -1.315 -9.953 26.641 1 95.62 618 THR B N 1
ATOM 10730 C CA . THR B 1 618 ? -0.742 -8.617 26.578 1 95.62 618 THR B CA 1
ATOM 10731 C C . THR B 1 618 ? 0.775 -8.672 26.75 1 95.62 618 THR B C 1
ATOM 10733 O O . THR B 1 618 ? 1.477 -7.727 26.375 1 95.62 618 THR B O 1
ATOM 10736 N N . ASP B 1 619 ? 1.345 -9.75 27.328 1 95.19 619 ASP B N 1
ATOM 10737 C CA . ASP B 1 619 ? 2.789 -9.891 27.484 1 95.19 619 ASP B CA 1
ATOM 10738 C C . ASP B 1 619 ? 3.48 -10.07 26.141 1 95.19 619 ASP B C 1
ATOM 10740 O O . ASP B 1 619 ? 4.656 -9.734 25.984 1 95.19 619 ASP B O 1
ATOM 10744 N N . LYS B 1 620 ? 2.77 -10.602 25.25 1 95.62 620 LYS B N 1
ATOM 10745 C CA . LYS B 1 620 ? 3.33 -10.812 23.922 1 95.62 620 LYS B CA 1
ATOM 10746 C C . LYS B 1 620 ? 3.727 -9.492 23.266 1 95.62 620 LYS B C 1
ATOM 10748 O O . LYS B 1 620 ? 4.758 -9.406 22.594 1 95.62 620 LYS B O 1
ATOM 10753 N N . LEU B 1 621 ? 2.893 -8.5 23.391 1 96.31 621 LEU B N 1
ATOM 10754 C CA . LEU B 1 621 ? 3.217 -7.184 22.844 1 96.31 621 LEU B CA 1
ATOM 10755 C C . LEU B 1 621 ? 4.504 -6.645 23.469 1 96.31 621 LEU B C 1
ATOM 10757 O O . LEU B 1 621 ? 5.348 -6.086 22.766 1 96.31 621 LEU B O 1
ATOM 10761 N N . LYS B 1 622 ? 4.656 -6.809 24.781 1 96.38 622 LYS B N 1
ATOM 10762 C CA . LYS B 1 622 ? 5.883 -6.367 25.438 1 96.38 622 LYS B CA 1
ATOM 10763 C C . LYS B 1 622 ? 7.094 -7.125 24.906 1 96.38 622 LYS B C 1
ATOM 10765 O O . LYS B 1 622 ? 8.148 -6.527 24.656 1 96.38 622 LYS B O 1
ATOM 10770 N N . GLU B 1 623 ? 6.934 -8.391 24.781 1 95.88 623 GLU B N 1
ATOM 10771 C CA . GLU B 1 623 ? 8.008 -9.211 24.25 1 95.88 623 GLU B CA 1
ATOM 10772 C C . GLU B 1 623 ? 8.438 -8.727 22.875 1 95.88 623 GLU B C 1
ATOM 10774 O O . GLU B 1 623 ? 9.633 -8.633 22.578 1 95.88 623 GLU B O 1
ATOM 10779 N N . VAL B 1 624 ? 7.484 -8.469 22.031 1 96 624 VAL B N 1
ATOM 10780 C CA . VAL B 1 624 ? 7.742 -8.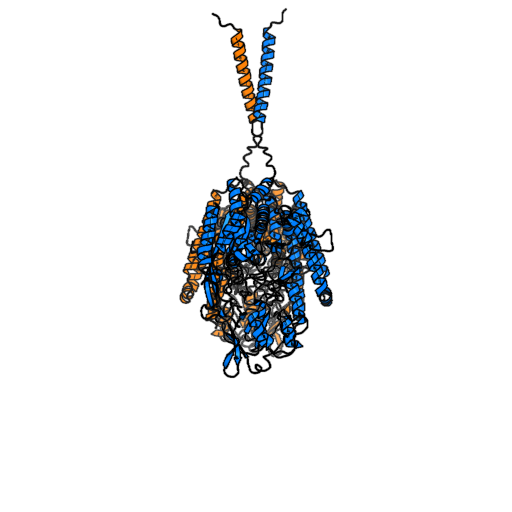047 20.672 1 96 624 VAL B CA 1
ATOM 10781 C C . VAL B 1 624 ? 8.398 -6.668 20.656 1 96 624 VAL B C 1
ATOM 10783 O O . VAL B 1 624 ? 9.289 -6.402 19.859 1 96 624 VAL B O 1
ATOM 10786 N N . ILE B 1 625 ? 8 -5.777 21.5 1 96.75 625 ILE B N 1
ATOM 10787 C CA . ILE B 1 625 ? 8.625 -4.465 21.641 1 96.75 625 ILE B CA 1
ATOM 10788 C C . ILE B 1 625 ? 10.078 -4.625 22.078 1 96.75 625 ILE B C 1
ATOM 10790 O O . ILE B 1 625 ? 10.961 -3.92 21.578 1 96.75 625 ILE B O 1
ATOM 10794 N N . ASP B 1 626 ? 10.336 -5.562 22.984 1 96.25 626 ASP B N 1
ATOM 10795 C CA . ASP B 1 626 ? 11.703 -5.844 23.422 1 96.25 626 ASP B CA 1
ATOM 10796 C C . ASP B 1 626 ? 12.555 -6.359 22.266 1 96.25 626 ASP B C 1
ATOM 10798 O O . ASP B 1 626 ? 13.727 -6.008 22.141 1 96.25 626 ASP B O 1
ATOM 10802 N N . LEU B 1 627 ? 11.992 -7.199 21.469 1 95.06 627 LEU B N 1
ATOM 10803 C CA . LEU B 1 627 ? 12.703 -7.695 20.297 1 95.06 627 LEU B CA 1
ATOM 10804 C C . LEU B 1 627 ? 13.047 -6.551 19.344 1 95.06 627 LEU B C 1
ATOM 10806 O O . LEU B 1 627 ? 14.141 -6.512 18.797 1 95.06 627 LEU B O 1
ATOM 10810 N N . PHE B 1 628 ? 12.094 -5.664 19.172 1 96.88 628 PHE B N 1
ATOM 10811 C CA . PHE B 1 628 ? 12.367 -4.488 18.344 1 96.88 628 PHE B CA 1
ATOM 10812 C C . PHE B 1 628 ? 13.539 -3.695 18.922 1 96.88 628 PHE B C 1
ATOM 10814 O O . PHE B 1 628 ? 14.414 -3.246 18.172 1 96.88 628 PHE B O 1
ATOM 10821 N N . ALA B 1 629 ? 13.508 -3.49 20.219 1 96.44 629 ALA B N 1
ATOM 10822 C CA . ALA B 1 629 ? 14.586 -2.744 20.859 1 96.44 629 ALA B CA 1
ATOM 10823 C C . ALA B 1 629 ? 15.938 -3.402 20.625 1 96.44 629 ALA B C 1
ATOM 10825 O O . ALA B 1 629 ? 16.938 -2.715 20.406 1 96.44 629 ALA B O 1
ATOM 10826 N N . VAL B 1 630 ? 15.961 -4.684 20.641 1 95.31 630 VAL B N 1
ATOM 10827 C CA . VAL B 1 630 ? 17.188 -5.418 20.359 1 95.31 630 VAL B CA 1
ATOM 10828 C C . VAL B 1 630 ? 17.656 -5.141 18.938 1 95.31 630 VAL B C 1
ATOM 10830 O O . VAL B 1 630 ? 18.828 -4.848 18.688 1 95.31 630 VAL B O 1
ATOM 10833 N N . ALA B 1 631 ? 16.75 -5.234 17.984 1 95.62 631 ALA B N 1
ATOM 10834 C CA . ALA B 1 631 ? 17.078 -4.969 16.594 1 95.62 631 ALA B CA 1
ATOM 10835 C C . ALA B 1 631 ? 17.594 -3.541 16.406 1 95.62 631 ALA B C 1
ATOM 10837 O O . ALA B 1 631 ? 18.531 -3.303 15.648 1 95.62 631 ALA B O 1
ATOM 10838 N N . ALA B 1 632 ? 16.906 -2.604 17.078 1 96.38 632 ALA B N 1
ATOM 10839 C CA . ALA B 1 632 ? 17.312 -1.2 17 1 96.38 632 ALA B CA 1
ATOM 10840 C C . ALA B 1 632 ? 18.719 -1.004 17.516 1 96.38 632 ALA B C 1
ATOM 10842 O O . ALA B 1 632 ? 19.516 -0.256 16.938 1 96.38 632 ALA B O 1
ATOM 10843 N N . ASN B 1 633 ? 19.078 -1.67 18.594 1 95.62 633 ASN B N 1
ATOM 10844 C CA . ASN B 1 633 ? 20.422 -1.593 19.125 1 95.62 633 ASN B CA 1
ATOM 10845 C C . ASN B 1 633 ? 21.438 -2.25 18.188 1 95.62 633 ASN B C 1
ATOM 10847 O O . ASN B 1 633 ? 22.531 -1.728 17.984 1 95.62 633 ASN B O 1
ATOM 10851 N N . GLU B 1 634 ? 21.031 -3.322 17.594 1 93.44 634 GLU B N 1
ATOM 10852 C CA . GLU B 1 634 ? 21.922 -4.074 16.719 1 93.44 634 GLU B CA 1
ATOM 10853 C C . GLU B 1 634 ? 22.312 -3.256 15.5 1 93.44 634 GLU B C 1
ATOM 10855 O O . GLU B 1 634 ? 23.484 -3.256 15.094 1 93.44 634 GLU B O 1
ATOM 10860 N N . ILE B 1 635 ? 21.391 -2.607 14.898 1 95.38 635 ILE B N 1
ATOM 10861 C CA . ILE B 1 635 ? 21.719 -1.861 13.688 1 95.38 635 ILE B CA 1
ATOM 10862 C C . ILE B 1 635 ? 22.656 -0.711 14.039 1 95.38 635 ILE B C 1
ATOM 10864 O O . ILE B 1 635 ? 23.547 -0.362 13.25 1 95.38 635 ILE B O 1
ATOM 10868 N N . HIS B 1 636 ? 22.516 -0.083 15.18 1 95.44 636 HIS B N 1
ATOM 10869 C CA . HIS B 1 636 ? 23.375 1.034 15.539 1 95.44 636 HIS B CA 1
ATOM 10870 C C . HIS B 1 636 ? 24.75 0.544 16 1 95.44 636 HIS B C 1
ATOM 10872 O O . HIS B 1 636 ? 25.75 1.246 15.852 1 95.44 636 HIS B O 1
ATOM 10878 N N . ASP B 1 637 ? 24.812 -0.671 16.516 1 94.81 637 ASP B N 1
ATOM 10879 C CA . ASP B 1 637 ? 26.109 -1.284 16.812 1 94.81 637 ASP B CA 1
ATOM 10880 C C . ASP B 1 637 ? 26.891 -1.553 15.531 1 94.81 637 ASP B C 1
ATOM 10882 O O . ASP B 1 637 ? 28.125 -1.417 15.508 1 94.81 637 ASP B O 1
ATOM 10886 N N . LYS B 1 638 ? 26.234 -1.897 14.539 1 92.5 638 LYS B N 1
ATOM 10887 C CA . LYS B 1 638 ? 26.859 -2.178 13.25 1 92.5 638 LYS B CA 1
ATOM 10888 C C . LYS B 1 638 ? 27.469 -0.916 12.648 1 92.5 638 LYS B C 1
ATOM 10890 O O . LYS B 1 638 ? 28.391 -0.994 11.82 1 92.5 638 LYS B O 1
ATOM 10895 N N . GLU B 1 639 ? 26.938 0.208 12.977 1 92.06 639 GLU B N 1
ATOM 10896 C CA . GLU B 1 639 ? 27.469 1.47 12.477 1 92.06 639 GLU B CA 1
ATOM 10897 C C . GLU B 1 639 ? 28.953 1.611 12.805 1 92.06 639 GLU B C 1
ATOM 10899 O O . GLU B 1 639 ? 29.734 2.111 11.992 1 92.06 639 GLU B O 1
ATOM 10904 N N . ASN B 1 640 ? 29.359 1.065 13.938 1 89.75 640 ASN B N 1
ATOM 10905 C CA . ASN B 1 640 ? 30.719 1.193 14.438 1 89.75 640 ASN B CA 1
ATOM 10906 C C . ASN B 1 640 ? 31.703 0.393 13.586 1 89.75 640 ASN B C 1
ATOM 10908 O O . ASN B 1 640 ? 32.906 0.699 13.555 1 89.75 640 ASN B O 1
ATOM 10912 N N . THR B 1 641 ? 31.188 -0.514 12.867 1 91.12 641 THR B N 1
ATOM 10913 C CA . THR B 1 641 ? 32.062 -1.373 12.086 1 91.12 641 THR B CA 1
ATOM 10914 C C . THR B 1 641 ? 31.828 -1.166 10.586 1 91.12 641 THR B C 1
ATOM 10916 O O . THR B 1 641 ? 32.438 -1.857 9.758 1 91.12 641 THR B O 1
ATOM 10919 N N . LEU B 1 642 ? 31.062 -0.264 10.273 1 92.94 642 LEU B N 1
ATOM 10920 C CA . LEU B 1 642 ? 30.719 -0.013 8.883 1 92.94 642 LEU B CA 1
ATOM 10921 C C . LEU B 1 642 ? 31.875 0.669 8.148 1 92.94 642 LEU B C 1
ATOM 10923 O O . LEU B 1 642 ? 32.438 1.657 8.641 1 92.94 642 LEU B O 1
ATOM 10927 N N . ASP B 1 643 ? 32.312 0.141 7.016 1 92.94 643 ASP B N 1
ATOM 10928 C CA . ASP B 1 643 ? 33.312 0.778 6.16 1 92.94 643 ASP B CA 1
ATOM 10929 C C . ASP B 1 643 ? 32.719 1.999 5.453 1 92.94 643 ASP B C 1
ATOM 10931 O O . ASP B 1 643 ? 32.125 1.873 4.391 1 92.94 643 ASP B O 1
ATOM 10935 N N . LEU B 1 644 ? 33 3.139 5.871 1 92.12 644 LEU B N 1
ATOM 10936 C CA . LEU B 1 644 ? 32.406 4.371 5.379 1 92.12 644 LEU B CA 1
ATOM 10937 C C . LEU B 1 644 ? 32.969 4.73 4 1 92.12 644 LEU B C 1
ATOM 10939 O O . LEU B 1 644 ? 32.406 5.594 3.314 1 92.12 644 LEU B O 1
ATOM 10943 N N . SER B 1 645 ? 34 4.082 3.594 1 91.19 645 SER B N 1
ATOM 10944 C CA . SER B 1 645 ? 34.531 4.332 2.266 1 91.19 645 SER B CA 1
ATOM 10945 C C . SER B 1 645 ? 33.844 3.496 1.205 1 91.19 645 SER B C 1
ATOM 10947 O O . SER B 1 645 ? 34 3.721 0.007 1 91.19 645 SER B O 1
ATOM 10949 N N . ASN B 1 646 ? 33.125 2.545 1.692 1 93.5 646 ASN B N 1
ATOM 10950 C CA . ASN B 1 646 ? 32.312 1.728 0.788 1 93.5 646 ASN B CA 1
ATOM 10951 C C . ASN B 1 646 ? 30.906 2.309 0.598 1 93.5 646 ASN B C 1
ATOM 10953 O O . ASN B 1 646 ? 30.031 2.104 1.435 1 93.5 646 ASN B O 1
ATOM 10957 N N . ASP B 1 647 ? 30.688 2.928 -0.57 1 93.12 647 ASP B N 1
ATOM 10958 C CA . ASP B 1 647 ? 29.484 3.693 -0.832 1 93.12 647 ASP B CA 1
ATOM 10959 C C . ASP B 1 647 ? 28.25 2.791 -0.817 1 93.12 647 ASP B C 1
ATOM 10961 O O . ASP B 1 647 ? 27.172 3.197 -0.354 1 93.12 647 ASP B O 1
ATOM 10965 N N . PHE B 1 648 ? 28.406 1.585 -1.29 1 93.31 648 PHE B N 1
ATOM 10966 C CA . PHE B 1 648 ? 27.281 0.672 -1.354 1 93.31 648 PHE B CA 1
ATOM 10967 C C . PHE B 1 648 ? 26.844 0.242 0.044 1 93.31 648 PHE B C 1
ATOM 10969 O O . PHE B 1 648 ? 25.656 0.149 0.331 1 93.31 648 PHE B O 1
ATOM 10976 N N . LEU B 1 649 ? 27.797 0.012 0.897 1 93.12 649 LEU B N 1
ATOM 10977 C CA . LEU B 1 649 ? 27.484 -0.391 2.262 1 93.12 649 LEU B CA 1
ATOM 10978 C C . LEU B 1 649 ? 26.859 0.766 3.039 1 93.12 649 LEU B C 1
ATOM 10980 O O . LEU B 1 649 ? 25.922 0.567 3.811 1 93.12 649 LEU B O 1
ATOM 10984 N N . VAL B 1 650 ? 27.422 1.962 2.818 1 94.81 650 VAL B N 1
ATOM 10985 C CA . VAL B 1 650 ? 26.875 3.15 3.477 1 94.81 650 VAL B CA 1
ATOM 10986 C C . VAL B 1 650 ? 25.438 3.385 3.029 1 94.81 650 VAL B C 1
ATOM 10988 O O . VAL B 1 650 ? 24.562 3.615 3.857 1 94.81 650 VAL B O 1
ATOM 10991 N N . ARG B 1 651 ? 25.219 3.262 1.762 1 95.69 651 ARG B N 1
ATOM 10992 C CA . ARG B 1 651 ? 23.875 3.48 1.231 1 95.69 651 ARG B CA 1
ATOM 10993 C C . ARG B 1 651 ? 22.906 2.418 1.738 1 95.69 651 ARG B C 1
ATOM 10995 O O . ARG B 1 651 ? 21.766 2.729 2.096 1 95.69 651 ARG B O 1
ATOM 11002 N N . GLY B 1 652 ? 23.359 1.165 1.71 1 95.12 652 GLY B N 1
ATOM 11003 C CA . GLY B 1 652 ? 22.516 0.102 2.232 1 95.12 652 GLY B CA 1
ATOM 11004 C C . GLY B 1 652 ? 22.141 0.306 3.686 1 95.12 652 GLY B C 1
ATOM 11005 O O . GLY B 1 652 ? 20.984 0.065 4.066 1 95.12 652 GLY B O 1
ATOM 11006 N N . TYR B 1 653 ? 23.078 0.763 4.477 1 96.25 653 TYR B N 1
ATOM 11007 C CA . TYR B 1 653 ? 22.844 1.053 5.887 1 96.25 653 TYR B CA 1
ATOM 11008 C C . TYR B 1 653 ? 21.844 2.184 6.051 1 96.25 653 TYR B C 1
ATOM 11010 O O . TYR B 1 653 ? 20.875 2.061 6.805 1 96.25 653 TYR B O 1
ATOM 11018 N N . ASN B 1 654 ? 21.953 3.277 5.328 1 97.31 654 ASN B N 1
ATOM 11019 C CA . ASN B 1 654 ? 21.047 4.418 5.387 1 97.31 654 ASN B CA 1
ATOM 11020 C C . ASN B 1 654 ? 19.656 4.047 4.891 1 97.31 654 ASN B C 1
ATOM 11022 O O . ASN B 1 654 ? 18.656 4.555 5.402 1 97.31 654 ASN B O 1
ATOM 11026 N N . ASP B 1 655 ? 19.641 3.137 3.896 1 96.75 655 ASP B N 1
ATOM 11027 C CA . ASP B 1 655 ? 18.344 2.67 3.41 1 96.75 655 ASP B CA 1
ATOM 11028 C C . ASP B 1 655 ? 17.547 1.975 4.52 1 96.75 655 ASP B C 1
ATOM 11030 O O . ASP B 1 655 ? 16.344 2.15 4.629 1 96.75 655 ASP B O 1
ATOM 11034 N N . GLN B 1 656 ? 18.219 1.206 5.328 1 96.5 656 GLN B N 1
ATOM 11035 C CA . GLN B 1 656 ? 17.547 0.538 6.438 1 96.5 656 GLN B CA 1
ATOM 11036 C C . GLN B 1 656 ? 16.984 1.551 7.434 1 96.5 656 GLN B C 1
ATOM 11038 O O . GLN B 1 656 ? 15.867 1.407 7.91 1 96.5 656 GLN B O 1
ATOM 11043 N N . LEU B 1 657 ? 17.75 2.574 7.723 1 97.56 657 LEU B N 1
ATOM 11044 C CA . LEU B 1 657 ? 17.281 3.617 8.633 1 97.56 657 LEU B CA 1
ATOM 11045 C C . LEU B 1 657 ? 16.062 4.32 8.07 1 97.56 657 LEU B C 1
ATOM 11047 O O . LEU B 1 657 ? 15.078 4.531 8.781 1 97.56 657 LEU B O 1
ATOM 11051 N N . MET B 1 658 ? 16.062 4.613 6.797 1 96.62 658 MET B N 1
ATOM 11052 C CA . MET B 1 658 ? 14.961 5.293 6.121 1 96.62 658 MET B CA 1
ATOM 11053 C C . MET B 1 658 ? 13.711 4.422 6.117 1 96.62 658 MET B C 1
ATOM 11055 O O . MET B 1 658 ? 12.594 4.938 6.16 1 96.62 658 MET B O 1
ATOM 11059 N N . GLN B 1 659 ? 13.891 3.119 6.086 1 96.12 659 GLN B N 1
ATOM 11060 C CA . GLN B 1 659 ? 12.781 2.193 5.879 1 96.12 659 GLN B CA 1
ATOM 11061 C C . GLN B 1 659 ? 12.047 1.913 7.188 1 96.12 659 GLN B C 1
ATOM 11063 O O . GLN B 1 659 ? 10.961 1.338 7.184 1 96.12 659 GLN B O 1
ATOM 11068 N N . LEU B 1 660 ? 12.562 2.312 8.305 1 96.56 660 LEU B N 1
ATOM 11069 C CA . LEU B 1 660 ? 11.938 2.018 9.594 1 96.56 660 LEU B CA 1
ATOM 11070 C C . LEU B 1 660 ? 10.492 2.498 9.609 1 96.56 660 LEU B C 1
ATOM 11072 O O . LEU B 1 660 ? 9.57 1.71 9.859 1 96.56 660 LEU B O 1
ATOM 11076 N N . GLU B 1 661 ? 10.297 3.766 9.297 1 96 661 GLU B N 1
ATOM 11077 C CA . GLU B 1 661 ? 8.945 4.32 9.359 1 96 661 GLU B CA 1
ATOM 11078 C C . GLU B 1 661 ? 8.031 3.648 8.336 1 96 661 GLU B C 1
ATOM 11080 O O . GLU B 1 661 ? 6.852 3.424 8.617 1 96 661 GLU B O 1
ATOM 11085 N N . ARG B 1 662 ? 8.539 3.295 7.191 1 97.44 662 ARG B N 1
ATOM 11086 C CA . ARG B 1 662 ? 7.793 2.617 6.133 1 97.44 662 ARG B CA 1
ATOM 11087 C C . ARG B 1 662 ? 7.367 1.22 6.574 1 97.44 662 ARG B C 1
ATOM 11089 O O . ARG B 1 662 ? 6.324 0.719 6.145 1 97.44 662 ARG B O 1
ATOM 11096 N N . ALA B 1 663 ? 8.117 0.639 7.473 1 97 663 ALA B N 1
ATOM 11097 C CA . ALA B 1 663 ? 7.855 -0.727 7.918 1 97 663 ALA B CA 1
ATOM 11098 C C . ALA B 1 663 ? 6.613 -0.79 8.805 1 97 663 ALA B C 1
ATOM 11100 O O . ALA B 1 663 ? 6.066 -1.869 9.039 1 97 663 ALA B O 1
ATOM 11101 N N . PHE B 1 664 ? 6.133 0.345 9.258 1 97.25 664 PHE B N 1
ATOM 11102 C CA . PHE B 1 664 ? 4.953 0.392 10.117 1 97.25 664 PHE B CA 1
ATOM 11103 C C . PHE B 1 664 ? 3.691 0.597 9.289 1 97.25 664 PHE B C 1
ATOM 11105 O O . PHE B 1 664 ? 2.582 0.6 9.828 1 97.25 664 PHE B O 1
ATOM 11112 N N . LEU B 1 665 ? 3.803 0.784 7.961 1 96.75 665 LEU B N 1
ATOM 11113 C CA . LEU B 1 665 ? 2.646 0.947 7.086 1 96.75 665 LEU B CA 1
ATOM 11114 C C . LEU B 1 665 ? 2.021 -0.403 6.754 1 96.75 665 LEU B C 1
ATOM 11116 O O . LEU B 1 665 ? 2.73 -1.403 6.617 1 96.75 665 LEU B O 1
ATOM 11120 N N . ASP B 1 666 ? 0.774 -0.408 6.66 1 96.19 666 ASP B N 1
ATOM 11121 C CA . ASP B 1 666 ? 0.04 -1.566 6.16 1 96.19 666 ASP B CA 1
ATOM 11122 C C . ASP B 1 666 ? -0.593 -1.269 4.801 1 96.19 666 ASP B C 1
ATOM 11124 O O . ASP B 1 666 ? -0.944 -0.123 4.512 1 96.19 666 ASP B O 1
ATOM 11128 N N . GLN B 1 667 ? -0.693 -2.266 3.967 1 93.5 667 GLN B N 1
ATOM 11129 C CA . GLN B 1 667 ? -1.378 -2.105 2.688 1 93.5 667 GLN B CA 1
ATOM 11130 C C . GLN B 1 667 ? -2.861 -1.814 2.893 1 93.5 667 GLN B C 1
ATOM 11132 O O . GLN B 1 667 ? -3.492 -1.158 2.059 1 93.5 667 GLN B O 1
ATOM 11137 N N . ASN B 1 668 ? -3.348 -2.311 3.98 1 94.06 668 ASN B N 1
ATOM 11138 C CA . ASN B 1 668 ? -4.723 -2.014 4.367 1 94.06 668 ASN B CA 1
ATOM 11139 C C . ASN B 1 668 ? -4.793 -0.821 5.316 1 94.06 668 ASN B C 1
ATOM 11141 O O . ASN B 1 668 ? -4.016 -0.736 6.27 1 94.06 668 ASN B O 1
ATOM 11145 N N . PRO B 1 669 ? -5.691 0.101 5.031 1 93.25 669 PRO B N 1
ATOM 11146 C CA . PRO B 1 669 ? -5.812 1.243 5.941 1 93.25 669 PRO B CA 1
ATOM 11147 C C . PRO B 1 669 ? -6.391 0.857 7.301 1 93.25 669 PRO B C 1
ATOM 11149 O O . PRO B 1 669 ? -6.934 -0.24 7.453 1 93.25 669 PRO B O 1
ATOM 11152 N N . LEU B 1 670 ? -6.215 1.703 8.289 1 92.69 670 LEU B N 1
ATOM 11153 C CA . LEU B 1 670 ? -6.852 1.519 9.586 1 92.69 670 LEU B CA 1
ATOM 11154 C C . LEU B 1 670 ? -8.367 1.436 9.445 1 92.69 670 LEU B C 1
ATOM 11156 O O . LEU B 1 670 ? -8.953 2.082 8.57 1 92.69 670 LEU B O 1
ATOM 11160 N N . PRO B 1 671 ? -9 0.641 10.25 1 87.81 671 PRO B N 1
ATOM 11161 C CA . PRO B 1 671 ? -10.453 0.505 10.148 1 87.81 671 PRO B CA 1
ATOM 11162 C C . PRO B 1 671 ? -11.18 1.845 10.25 1 87.81 671 PRO B C 1
ATOM 11164 O O . PRO B 1 671 ? -10.922 2.623 11.172 1 87.81 671 PRO B O 1
ATOM 11167 N N . GLY B 1 672 ? -11.984 2.09 9.273 1 81.69 672 GLY B N 1
ATOM 11168 C CA . GLY B 1 672 ? -12.828 3.277 9.297 1 81.69 672 GLY B CA 1
ATOM 11169 C C . GLY B 1 672 ? -12.094 4.531 8.867 1 81.69 672 GLY B C 1
ATOM 11170 O O . GLY B 1 672 ? -12.664 5.625 8.867 1 81.69 672 GLY B O 1
ATOM 11171 N N . ARG B 1 673 ? -10.82 4.387 8.445 1 85.56 673 ARG B N 1
ATOM 11172 C CA . ARG B 1 673 ? -9.992 5.523 8.055 1 85.56 673 ARG B CA 1
ATOM 11173 C C . ARG B 1 673 ? -9.25 5.238 6.758 1 85.56 673 ARG B C 1
ATOM 11175 O O . ARG B 1 673 ? -8.055 4.918 6.777 1 85.56 673 ARG B O 1
ATOM 11182 N N . PRO B 1 674 ? -9.75 5.41 5.668 1 80.62 674 PRO B N 1
ATOM 11183 C CA . PRO B 1 674 ? -9.258 4.902 4.387 1 80.62 674 PRO B CA 1
ATOM 11184 C C . PRO B 1 674 ? -7.883 5.469 4.02 1 80.62 674 PRO B C 1
ATOM 11186 O O . PRO B 1 674 ? -7.176 4.891 3.191 1 80.62 674 PRO B O 1
ATOM 11189 N N . VAL B 1 675 ? -7.352 6.551 4.625 1 88.12 675 VAL B N 1
ATOM 11190 C CA . VAL B 1 675 ? -6.105 7.113 4.113 1 88.12 675 VAL B CA 1
ATOM 11191 C C . VAL B 1 675 ? -4.996 6.93 5.145 1 88.12 675 VAL B C 1
ATOM 11193 O O . VAL B 1 675 ? -3.834 7.242 4.875 1 88.12 675 VAL B O 1
ATOM 11196 N N . TYR B 1 676 ? -5.27 6.418 6.301 1 92.88 676 TYR B N 1
ATOM 11197 C CA . TYR B 1 676 ? -4.281 6.234 7.359 1 92.88 676 TYR B CA 1
ATOM 11198 C C . TYR B 1 676 ? -3.785 4.793 7.398 1 92.88 676 TYR B C 1
ATOM 11200 O O . TYR B 1 676 ? -4.555 3.871 7.68 1 92.88 676 TYR B O 1
ATOM 11208 N N . ARG B 1 677 ? -2.512 4.656 7.164 1 95.31 677 ARG B N 1
ATOM 11209 C CA . ARG B 1 677 ? -1.991 3.307 6.98 1 95.31 677 ARG B CA 1
ATOM 11210 C C . ARG B 1 677 ? -0.866 3.014 7.969 1 95.31 677 ARG B C 1
ATOM 11212 O O . ARG B 1 677 ? -0.292 1.924 7.957 1 95.31 677 ARG B O 1
ATOM 11219 N N . HIS B 1 678 ? -0.485 3.967 8.82 1 95.88 678 HIS B N 1
ATOM 11220 C CA . HIS B 1 678 ? 0.554 3.783 9.82 1 95.88 678 HIS B CA 1
ATOM 11221 C C . HIS B 1 678 ? -0.009 3.143 11.086 1 95.88 678 HIS B C 1
ATOM 11223 O O . HIS B 1 678 ? -0.908 3.699 11.719 1 95.88 678 HIS B O 1
ATOM 11229 N N . TYR B 1 679 ? 0.463 2.084 11.586 1 94.81 679 TYR B N 1
ATOM 11230 C CA . TYR B 1 679 ? -0.216 1.29 12.602 1 94.81 679 TYR B CA 1
ATOM 11231 C C . TYR B 1 679 ? 0.388 1.536 13.977 1 94.81 679 TYR B C 1
ATOM 11233 O O . TYR B 1 679 ? -0.084 0.987 14.977 1 94.81 679 TYR B O 1
ATOM 11241 N N . ILE B 1 680 ? 1.421 2.414 14.055 1 95.12 680 ILE B N 1
ATOM 11242 C CA . ILE B 1 680 ? 1.984 2.777 15.352 1 95.12 680 ILE B CA 1
ATOM 11243 C C . ILE B 1 680 ? 1.44 4.137 15.789 1 95.12 680 ILE B C 1
ATOM 11245 O O . ILE B 1 680 ? 1.155 4.348 16.969 1 95.12 680 ILE B O 1
ATOM 11249 N N . THR B 1 681 ? 1.322 5.031 14.789 1 90.62 681 THR B N 1
ATOM 11250 C CA . THR B 1 681 ? 0.85 6.371 15.117 1 90.62 681 THR B CA 1
ATOM 11251 C C . THR B 1 681 ? -0.129 6.875 14.062 1 90.62 681 THR B C 1
ATOM 11253 O O . THR B 1 681 ? 0.138 6.773 12.867 1 90.62 681 THR B O 1
ATOM 11256 N N . ALA B 1 682 ? -1.28 7.312 14.539 1 85.94 682 ALA B N 1
ATOM 11257 C CA . ALA B 1 682 ? -2.312 7.945 13.727 1 85.94 682 ALA B CA 1
ATOM 11258 C C . ALA B 1 682 ? -3.307 8.711 14.594 1 85.94 682 ALA B C 1
ATOM 11260 O O . ALA B 1 682 ? -3.375 8.492 15.805 1 85.94 682 ALA B O 1
ATOM 11261 N N . PRO B 1 683 ? -3.928 9.602 13.969 1 80.81 683 PRO B N 1
ATOM 11262 C CA . PRO B 1 683 ? -4.945 10.289 14.773 1 80.81 683 PRO B CA 1
ATOM 11263 C C . PRO B 1 683 ? -6.062 9.352 15.234 1 80.81 683 PRO B C 1
ATOM 11265 O O . PRO B 1 683 ? -6.273 8.297 14.641 1 80.81 683 PRO B O 1
ATOM 11268 N N . SER B 1 684 ? -6.621 9.828 16.281 1 76.25 684 SER B N 1
ATOM 11269 C CA . SER B 1 684 ? -7.773 9.078 16.75 1 76.25 684 SER B CA 1
ATOM 11270 C C . SER B 1 684 ? -8.961 9.219 15.805 1 76.25 684 SER B C 1
ATOM 11272 O O . SER B 1 684 ? -9.141 10.266 15.18 1 76.25 684 SER B O 1
ATOM 11274 N N . GLN B 1 685 ? -9.789 8.18 15.734 1 73.06 685 GLN B N 1
ATOM 11275 C CA . GLN B 1 685 ? -10.992 8.195 14.922 1 73.06 685 GLN B CA 1
ATOM 11276 C C . GLN B 1 685 ? -12 9.219 15.43 1 73.06 685 GLN B C 1
ATOM 11278 O O . GLN B 1 685 ? -12.852 9.695 14.672 1 73.06 685 GLN B O 1
ATOM 11283 N N . HIS B 1 686 ? -11.836 9.594 16.672 1 68.81 686 HIS B N 1
ATOM 11284 C CA . HIS B 1 686 ? -12.836 10.469 17.281 1 68.81 686 HIS B CA 1
ATOM 11285 C C . HIS B 1 686 ? -12.273 11.867 17.516 1 68.81 686 HIS B C 1
ATOM 11287 O O . HIS B 1 686 ? -12.945 12.719 18.094 1 68.81 686 HIS B O 1
ATOM 11293 N N . ASN B 1 687 ? -11.078 11.969 17.172 1 64.62 687 ASN B N 1
ATOM 11294 C CA . ASN B 1 687 ? -10.383 13.258 17.203 1 64.62 687 ASN B CA 1
ATOM 11295 C C . ASN B 1 687 ? -9.305 13.344 16.125 1 64.62 687 ASN B C 1
ATOM 11297 O O . ASN B 1 687 ? -8.156 12.961 16.359 1 64.62 687 ASN B O 1
ATOM 11301 N N . ASN B 1 688 ? -9.617 13.883 15.102 1 58.5 688 ASN B N 1
ATOM 11302 C CA . ASN B 1 688 ? -8.758 13.906 13.922 1 58.5 688 ASN B CA 1
ATOM 11303 C C . ASN B 1 688 ? -7.449 14.641 14.188 1 58.5 688 ASN B C 1
ATOM 11305 O O . ASN B 1 688 ? -6.453 14.414 13.5 1 58.5 688 ASN B O 1
ATOM 11309 N N . TYR B 1 689 ? -7.445 15.516 15.25 1 56.25 689 TYR B N 1
ATOM 11310 C CA . TYR B 1 689 ? -6.227 16.266 15.547 1 56.25 689 TYR B CA 1
ATOM 11311 C C . TYR B 1 689 ? -5.375 15.531 16.578 1 56.25 689 TYR B C 1
ATOM 11313 O O . TYR B 1 689 ? -4.199 15.859 16.766 1 56.25 689 TYR B O 1
ATOM 11321 N N . GLY B 1 690 ? -5.934 14.461 17.172 1 64.44 690 GLY B N 1
ATOM 11322 C CA . GLY B 1 690 ? -5.254 13.758 18.234 1 64.44 690 GLY B CA 1
ATOM 11323 C C . GLY B 1 690 ? -4.367 12.633 17.75 1 64.44 690 GLY B C 1
ATOM 11324 O O . GLY B 1 690 ? -4.363 12.312 16.547 1 64.44 690 GLY B O 1
ATOM 11325 N N . ASN B 1 691 ? -3.385 12.336 18.578 1 71.88 691 ASN B N 1
ATOM 11326 C CA . ASN B 1 691 ? -2.504 11.211 18.281 1 71.88 691 ASN B CA 1
ATOM 11327 C C . ASN B 1 691 ? -2.73 10.062 19.266 1 71.88 691 ASN B C 1
ATOM 11329 O O . ASN B 1 691 ? -3.066 10.289 20.422 1 71.88 691 ASN B O 1
ATOM 11333 N N . SER B 1 692 ? -2.762 8.914 18.672 1 71.19 692 SER B N 1
ATOM 11334 C CA . SER B 1 692 ? -2.855 7.699 19.469 1 71.19 692 SER B CA 1
ATOM 11335 C C . SER B 1 692 ? -1.755 6.711 19.109 1 71.19 692 SER B C 1
ATOM 11337 O O . SER B 1 692 ? -1.454 6.516 17.922 1 71.19 692 SER B O 1
ATOM 11339 N N . GLY B 1 693 ? -1.105 6.324 20.188 1 86.12 693 GLY B N 1
ATOM 11340 C CA . GLY B 1 693 ? -0.282 5.145 19.953 1 86.12 693 GLY B CA 1
ATOM 11341 C C . GLY B 1 693 ? -1.095 3.883 19.734 1 86.12 693 GLY B C 1
ATOM 11342 O O . GLY B 1 693 ? -2.123 3.676 20.375 1 86.12 693 GLY B O 1
ATOM 11343 N N . PHE B 1 694 ? -0.774 3.17 18.797 1 92.81 694 PHE B N 1
ATOM 11344 C CA . PHE B 1 694 ? -1.444 1.927 18.422 1 92.81 694 PHE B CA 1
ATOM 11345 C C . PHE B 1 694 ? -2.889 2.189 18.016 1 92.81 694 PHE B C 1
ATOM 11347 O O . PHE B 1 694 ? -3.814 1.605 18.594 1 92.81 694 PHE B O 1
ATOM 11354 N N . PRO B 1 695 ? -3.078 3.006 17 1 90.62 695 PRO B N 1
ATOM 11355 C CA . PRO B 1 695 ? -4.398 3.561 16.688 1 90.62 695 PRO B CA 1
ATOM 11356 C C . PRO B 1 695 ? -5.434 2.48 16.391 1 90.62 695 PRO B C 1
ATOM 11358 O O . PRO B 1 695 ? -6.57 2.557 16.859 1 90.62 695 PRO B O 1
ATOM 11361 N N . GLY B 1 696 ? -5.082 1.447 15.617 1 90.69 696 GLY B N 1
ATOM 11362 C CA . GLY B 1 696 ? -6.031 0.386 15.312 1 90.69 696 GLY B CA 1
ATOM 11363 C C . GLY B 1 696 ? -6.555 -0.318 16.547 1 90.69 696 GLY B C 1
ATOM 11364 O O . GLY B 1 696 ? -7.758 -0.571 16.656 1 90.69 696 GLY B O 1
ATOM 11365 N N . LEU B 1 697 ? -5.66 -0.629 17.453 1 92.62 697 LEU B N 1
ATOM 11366 C CA . LEU B 1 697 ? -6.008 -1.34 18.672 1 92.62 697 LEU B CA 1
ATOM 11367 C C . LEU B 1 697 ? -6.805 -0.441 19.609 1 92.62 697 LEU B C 1
ATOM 11369 O O . LEU B 1 697 ? -7.855 -0.84 20.125 1 92.62 697 LEU B O 1
ATOM 11373 N N . VAL B 1 698 ? -6.398 0.789 19.828 1 89.5 698 VAL B N 1
ATOM 11374 C CA . VAL B 1 698 ? -7.004 1.716 20.781 1 89.5 698 VAL B CA 1
ATOM 11375 C C . VAL B 1 698 ? -8.406 2.098 20.297 1 89.5 698 VAL B C 1
ATOM 11377 O O . VAL B 1 698 ? -9.344 2.146 21.094 1 89.5 698 VAL B O 1
ATOM 11380 N N . ASP B 1 699 ? -8.531 2.363 19.047 1 87.31 699 ASP B N 1
ATOM 11381 C CA . ASP B 1 699 ? -9.852 2.678 18.5 1 87.31 699 ASP B CA 1
ATOM 11382 C C . ASP B 1 699 ? -10.812 1.507 18.688 1 87.31 699 ASP B C 1
ATOM 11384 O O . ASP B 1 699 ? -11.984 1.705 19 1 87.31 699 ASP B O 1
ATOM 11388 N N . SER B 1 700 ? -10.297 0.305 18.406 1 89.44 700 SER B N 1
ATOM 11389 C CA . SER B 1 700 ? -11.141 -0.873 18.547 1 89.44 700 SER B CA 1
ATOM 11390 C C . SER B 1 700 ? -11.562 -1.074 20 1 89.44 700 SER B C 1
ATOM 11392 O O . SER B 1 700 ? -12.672 -1.547 20.281 1 89.44 700 SER B O 1
ATOM 11394 N N . MET B 1 701 ? -10.719 -0.74 20.969 1 88.5 701 MET B N 1
ATOM 11395 C CA . MET B 1 701 ? -11.039 -0.833 22.391 1 88.5 701 MET B CA 1
ATOM 11396 C C . MET B 1 701 ? -12.086 0.199 22.781 1 88.5 701 MET B C 1
ATOM 11398 O O . MET B 1 701 ? -13.016 -0.105 23.531 1 88.5 701 MET B O 1
ATOM 11402 N N . PHE B 1 702 ? -11.945 1.366 22.25 1 81.06 702 PHE B N 1
ATOM 11403 C CA . PHE B 1 702 ? -12.844 2.469 22.562 1 81.06 702 PHE B CA 1
ATOM 11404 C C . PHE B 1 702 ? -14.273 2.148 22.125 1 81.06 702 PHE B C 1
ATOM 11406 O O . PHE B 1 702 ? -15.234 2.504 22.812 1 81.06 702 PHE B O 1
ATOM 11413 N N . ASP B 1 703 ? -14.445 1.426 21.094 1 77.88 703 ASP B N 1
ATOM 11414 C CA . ASP B 1 703 ? -15.734 1.183 20.469 1 77.88 703 ASP B CA 1
ATOM 11415 C C . ASP B 1 703 ? -16.5 0.084 21.203 1 77.88 703 ASP B C 1
ATOM 11417 O O . ASP B 1 703 ? -17.703 -0.095 20.984 1 77.88 703 ASP B O 1
ATOM 11421 N N . ILE B 1 704 ? -15.922 -0.675 22.062 1 82.62 704 ILE B N 1
ATOM 11422 C CA . ILE B 1 704 ? -16.531 -1.85 22.688 1 82.62 704 ILE B CA 1
ATOM 11423 C C . ILE B 1 704 ? -17.719 -1.429 23.531 1 82.62 704 ILE B C 1
ATOM 11425 O O . ILE B 1 704 ? -18.797 -2.023 23.438 1 82.62 704 ILE B O 1
ATOM 11429 N N . ASP B 1 705 ? -17.547 -0.338 24.266 1 75.69 705 ASP B N 1
ATOM 11430 C CA . ASP B 1 705 ? -18.594 0.017 25.234 1 75.69 705 ASP B CA 1
ATOM 11431 C C . ASP B 1 705 ? -19.859 0.475 24.516 1 75.69 705 ASP B C 1
ATOM 11433 O O . ASP B 1 705 ? -20.969 0.245 25.016 1 75.69 705 ASP B O 1
ATOM 11437 N N . ALA B 1 706 ? -19.609 1.01 23.391 1 69.81 706 ALA B N 1
ATOM 11438 C CA . ALA B 1 706 ? -20.75 1.62 22.719 1 69.81 706 ALA B CA 1
ATOM 11439 C C . ALA B 1 706 ? -21.406 0.641 21.734 1 69.81 706 ALA B C 1
ATOM 11441 O O . ALA B 1 706 ? -22.5 0.9 21.219 1 69.81 706 ALA B O 1
ATOM 11442 N N . ASP B 1 707 ? -20.844 -0.55 21.547 1 78.19 707 ASP B N 1
ATOM 11443 C CA . ASP B 1 707 ? -21.312 -1.44 20.5 1 78.19 707 ASP B CA 1
ATOM 11444 C C . ASP B 1 707 ? -22.047 -2.65 21.094 1 78.19 707 ASP B C 1
ATOM 11446 O O . ASP B 1 707 ? -21.516 -3.324 21.969 1 78.19 707 ASP B O 1
ATOM 11450 N N . PRO B 1 708 ? -23.234 -2.873 20.578 1 82.94 708 PRO B N 1
ATOM 11451 C CA . PRO B 1 708 ? -23.984 -4.031 21.078 1 82.94 708 PRO B CA 1
ATOM 11452 C C . PRO B 1 708 ? -23.328 -5.359 20.703 1 82.94 708 PRO B C 1
ATOM 11454 O O . PRO B 1 708 ? -23.516 -6.359 21.391 1 82.94 708 PRO B O 1
ATOM 11457 N N . ASP B 1 709 ? -22.609 -5.465 19.641 1 90.44 709 ASP B N 1
ATOM 11458 C CA . ASP B 1 709 ? -21.938 -6.684 19.219 1 90.44 709 ASP B CA 1
ATOM 11459 C C . ASP B 1 709 ? -20.609 -6.863 19.938 1 90.44 709 ASP B C 1
ATOM 11461 O O . ASP B 1 709 ? -19.547 -6.719 19.344 1 90.44 709 ASP B O 1
ATOM 11465 N N . GLN B 1 710 ? -20.719 -7.332 21.109 1 89 710 GLN B N 1
ATOM 11466 C CA . GLN B 1 710 ? -19.547 -7.465 21.969 1 89 710 GLN B CA 1
ATOM 11467 C C . GLN B 1 710 ? -18.578 -8.523 21.422 1 89 710 GLN B C 1
ATOM 11469 O O . GLN B 1 710 ? -17.375 -8.32 21.422 1 89 710 GLN B O 1
ATOM 11474 N N . VAL B 1 711 ? -19.156 -9.578 20.922 1 89.81 711 VAL B N 1
ATOM 11475 C CA . VAL B 1 711 ? -18.328 -10.672 20.422 1 89.81 711 VAL B CA 1
ATOM 11476 C C . VAL B 1 711 ? -17.531 -10.211 19.203 1 89.81 711 VAL B C 1
ATOM 11478 O O . VAL B 1 711 ? -16.328 -10.406 19.125 1 89.81 711 VAL B O 1
ATOM 11481 N N . GLY B 1 712 ? -18.266 -9.578 18.281 1 91.75 712 GLY B N 1
ATOM 11482 C CA . GLY B 1 712 ? -17.625 -9.062 17.078 1 91.75 712 GLY B CA 1
ATOM 11483 C C . GLY B 1 712 ? -16.562 -8.008 17.375 1 91.75 712 GLY B C 1
ATOM 11484 O O . GLY B 1 712 ? -15.523 -7.965 16.734 1 91.75 712 GLY B O 1
ATOM 11485 N N . ARG B 1 713 ? -16.781 -7.242 18.328 1 92.31 713 ARG B N 1
ATOM 11486 C CA . ARG B 1 713 ? -15.867 -6.168 18.688 1 92.31 713 ARG B CA 1
ATOM 11487 C C . ARG B 1 713 ? -14.578 -6.727 19.297 1 92.31 713 ARG B C 1
ATOM 11489 O O . ARG B 1 713 ? -13.484 -6.242 19 1 92.31 713 ARG B O 1
ATOM 11496 N N . TRP B 1 714 ? -14.758 -7.672 20.141 1 94.5 714 TRP B N 1
ATOM 11497 C CA . TRP B 1 714 ? -13.562 -8.242 20.75 1 94.5 714 TRP B CA 1
ATOM 11498 C C . TRP B 1 714 ? -12.742 -9.016 19.734 1 94.5 714 TRP B C 1
ATOM 11500 O O . TRP B 1 714 ? -11.516 -9.062 19.812 1 94.5 714 TRP B O 1
ATOM 11510 N N . GLU B 1 715 ? -13.438 -9.594 18.719 1 94 715 GLU B N 1
ATOM 11511 C CA . GLU B 1 715 ? -12.719 -10.227 17.625 1 94 715 GLU B CA 1
ATOM 11512 C C . GLU B 1 715 ? -11.898 -9.211 16.844 1 94 715 GLU B C 1
ATOM 11514 O O . GLU B 1 715 ? -10.773 -9.5 16.422 1 94 715 GLU B O 1
ATOM 11519 N N . GLU B 1 716 ? -12.5 -8.086 16.672 1 94.44 716 GLU B N 1
ATOM 11520 C CA . GLU B 1 716 ? -11.781 -7.016 15.992 1 94.44 716 GLU B CA 1
ATOM 11521 C C . GLU B 1 716 ? -10.578 -6.555 16.812 1 94.44 716 GLU B C 1
ATOM 11523 O O . GLU B 1 716 ? -9.523 -6.234 16.25 1 94.44 716 GLU B O 1
ATOM 11528 N N . VAL B 1 717 ? -10.727 -6.496 18.094 1 95.69 717 VAL B N 1
ATOM 11529 C CA . VAL B 1 717 ? -9.609 -6.133 18.969 1 95.69 717 VAL B CA 1
ATOM 11530 C C . VAL B 1 717 ? -8.477 -7.148 18.812 1 95.69 717 VAL B C 1
ATOM 11532 O O . VAL B 1 717 ? -7.312 -6.77 18.672 1 95.69 717 VAL B O 1
ATOM 11535 N N . LYS B 1 718 ? -8.836 -8.398 18.812 1 96.56 718 LYS B N 1
ATOM 11536 C CA . LYS B 1 718 ? -7.832 -9.453 18.641 1 96.56 718 LYS B CA 1
ATOM 11537 C C . LYS B 1 718 ? -7.133 -9.328 17.297 1 96.56 718 LYS B C 1
ATOM 11539 O O . LYS B 1 718 ? -5.918 -9.508 17.203 1 96.56 718 LYS B O 1
ATOM 11544 N N . ARG B 1 719 ? -7.898 -9.055 16.297 1 96.69 719 ARG B N 1
ATOM 11545 C CA . ARG B 1 719 ? -7.348 -8.867 14.953 1 96.69 719 ARG B CA 1
ATOM 11546 C C . ARG B 1 719 ? -6.367 -7.699 14.922 1 96.69 719 ARG B C 1
ATOM 11548 O O . ARG B 1 719 ? -5.246 -7.836 14.422 1 96.69 719 ARG B O 1
ATOM 11555 N N . GLN B 1 720 ? -6.754 -6.57 15.484 1 96.19 720 GLN B N 1
ATOM 11556 C CA . GLN B 1 720 ? -5.902 -5.383 15.484 1 96.19 720 GLN B CA 1
ATOM 11557 C C . GLN B 1 720 ? -4.664 -5.598 16.344 1 96.19 720 GLN B C 1
ATOM 11559 O O . GLN B 1 720 ? -3.588 -5.074 16.031 1 96.19 720 GLN B O 1
ATOM 11564 N N . TYR B 1 721 ? -4.82 -6.352 17.484 1 96.62 721 TYR B N 1
ATOM 11565 C CA . TYR B 1 721 ? -3.686 -6.723 18.328 1 96.62 721 TYR B CA 1
ATOM 11566 C C . TYR B 1 721 ? -2.654 -7.516 17.531 1 96.62 721 TYR B C 1
ATOM 11568 O O . TYR B 1 721 ? -1.456 -7.238 17.609 1 96.62 721 TYR B O 1
ATOM 11576 N N . SER B 1 722 ? -3.111 -8.414 16.734 1 96.88 722 SER B N 1
ATOM 11577 C CA . SER B 1 722 ? -2.26 -9.25 15.891 1 96.88 722 SER B CA 1
ATOM 11578 C C . SER B 1 722 ? -1.549 -8.414 14.828 1 96.88 722 SER B C 1
ATOM 11580 O O . SER B 1 722 ? -0.352 -8.594 14.586 1 96.88 722 SER B O 1
ATOM 11582 N N . ILE B 1 723 ? -2.254 -7.543 14.172 1 97.12 723 ILE B N 1
ATOM 11583 C CA . ILE B 1 723 ? -1.697 -6.707 13.109 1 97.12 723 ILE B CA 1
ATOM 11584 C C . ILE B 1 723 ? -0.626 -5.785 13.688 1 97.12 723 ILE B C 1
ATOM 11586 O O . ILE B 1 723 ? 0.43 -5.59 13.086 1 97.12 723 ILE B O 1
ATOM 11590 N N . LEU B 1 724 ? -0.906 -5.227 14.867 1 96.94 724 LEU B N 1
ATOM 11591 C CA . LEU B 1 724 ? 0.072 -4.383 15.547 1 96.94 724 LEU B CA 1
ATOM 11592 C C . LEU B 1 724 ? 1.364 -5.148 15.805 1 96.94 724 LEU B C 1
ATOM 11594 O O . LEU B 1 724 ? 2.453 -4.664 15.492 1 96.94 724 LEU B O 1
ATOM 11598 N N . ILE B 1 725 ? 1.229 -6.336 16.375 1 96.31 725 ILE B N 1
ATOM 11599 C CA . ILE B 1 725 ? 2.367 -7.195 16.688 1 96.31 725 ILE B CA 1
ATOM 11600 C C . ILE B 1 725 ? 3.16 -7.477 15.406 1 96.31 725 ILE B C 1
ATOM 11602 O O . ILE B 1 725 ? 4.391 -7.379 15.398 1 96.31 725 ILE B O 1
ATOM 11606 N N . PHE B 1 726 ? 2.496 -7.773 14.398 1 96.44 726 PHE B N 1
ATOM 11607 C CA . PHE B 1 726 ? 3.123 -8.094 13.125 1 96.44 726 PHE B CA 1
ATOM 11608 C C . PHE B 1 726 ? 3.977 -6.93 12.633 1 96.44 726 PHE B C 1
ATOM 11610 O O . PHE B 1 726 ? 5.113 -7.125 12.195 1 96.44 726 PHE B O 1
ATOM 11617 N N . HIS B 1 727 ? 3.461 -5.715 12.695 1 96.75 727 HIS B N 1
ATOM 11618 C CA . HIS B 1 727 ? 4.172 -4.57 12.133 1 96.75 727 HIS B CA 1
ATOM 11619 C C . HIS B 1 727 ? 5.383 -4.203 12.984 1 96.75 727 HIS B C 1
ATOM 11621 O O . HIS B 1 727 ? 6.398 -3.744 12.461 1 96.75 727 HIS B O 1
ATOM 11627 N N . ILE B 1 728 ? 5.297 -4.398 14.273 1 96.81 728 ILE B N 1
ATOM 11628 C CA . ILE B 1 728 ? 6.469 -4.18 15.117 1 96.81 728 ILE B CA 1
ATOM 11629 C C . ILE B 1 728 ? 7.555 -5.191 14.766 1 96.81 728 ILE B C 1
ATOM 11631 O O . ILE B 1 728 ? 8.727 -4.832 14.625 1 96.81 728 ILE B O 1
ATOM 11635 N N . LEU B 1 729 ? 7.172 -6.426 14.547 1 95.81 729 LEU B N 1
ATOM 11636 C CA . LEU B 1 729 ? 8.117 -7.461 14.148 1 95.81 729 LEU B CA 1
ATOM 11637 C C . LEU B 1 729 ? 8.695 -7.18 12.766 1 95.81 729 LEU B C 1
ATOM 11639 O O . LEU B 1 729 ? 9.883 -7.402 12.523 1 95.81 729 LEU B O 1
ATOM 11643 N N . SER B 1 730 ? 7.832 -6.77 11.891 1 95.19 730 SER B N 1
ATOM 11644 C CA . SER B 1 730 ? 8.273 -6.422 10.539 1 95.19 730 SER B CA 1
ATOM 11645 C C . SER B 1 730 ? 9.32 -5.309 10.57 1 95.19 730 SER B C 1
ATOM 11647 O O . SER B 1 730 ? 10.312 -5.367 9.852 1 95.19 730 SER B O 1
ATOM 11649 N N . ALA B 1 731 ? 9.055 -4.273 11.383 1 96.44 731 ALA B N 1
ATOM 11650 C CA . ALA B 1 731 ? 10.016 -3.186 11.539 1 96.44 731 ALA B CA 1
ATOM 11651 C C . ALA B 1 731 ? 11.344 -3.697 12.102 1 96.44 731 ALA B C 1
ATOM 11653 O O . ALA B 1 731 ? 12.414 -3.289 11.648 1 96.44 731 ALA B O 1
ATOM 11654 N N . ALA B 1 732 ? 11.266 -4.562 13.086 1 96.06 732 ALA B N 1
ATOM 11655 C CA . ALA B 1 732 ? 12.469 -5.172 13.641 1 96.06 732 ALA B CA 1
ATOM 11656 C C . ALA B 1 732 ? 13.25 -5.93 12.57 1 96.06 732 ALA B C 1
ATOM 11658 O O . ALA B 1 732 ? 14.477 -5.828 12.492 1 96.06 732 ALA B O 1
ATOM 11659 N N . SER B 1 733 ? 12.555 -6.68 11.75 1 94.88 733 SER B N 1
ATOM 11660 C CA . SER B 1 733 ? 13.18 -7.453 10.688 1 94.88 733 SER B CA 1
ATOM 11661 C C . SER B 1 733 ? 13.875 -6.543 9.68 1 94.88 733 SER B C 1
ATOM 11663 O O . SER B 1 733 ? 14.922 -6.895 9.133 1 94.88 733 SER B O 1
ATOM 11665 N N . THR B 1 734 ? 13.312 -5.395 9.422 1 95 734 THR B N 1
ATOM 11666 C CA . THR B 1 734 ? 13.859 -4.426 8.477 1 95 734 THR B CA 1
ATOM 11667 C C . THR B 1 734 ? 15.211 -3.908 8.961 1 95 734 THR B C 1
ATOM 11669 O O . THR B 1 734 ? 16.078 -3.588 8.148 1 95 734 THR B O 1
ATOM 11672 N N . LEU B 1 735 ? 15.453 -3.904 10.25 1 95.56 735 LEU B N 1
ATOM 11673 C CA . LEU B 1 735 ? 16.656 -3.34 10.844 1 95.56 735 LEU B CA 1
ATOM 11674 C C . LEU B 1 735 ? 17.766 -4.391 10.93 1 95.56 735 LEU B C 1
ATOM 11676 O O . LEU B 1 735 ? 18.922 -4.059 11.164 1 95.56 735 LEU B O 1
ATOM 11680 N N . ARG B 1 736 ? 17.422 -5.664 10.664 1 92.69 736 ARG B N 1
ATOM 11681 C CA . ARG B 1 736 ? 18.391 -6.738 10.773 1 92.69 736 ARG B CA 1
ATOM 11682 C C . ARG B 1 736 ? 19.297 -6.789 9.547 1 92.69 736 ARG B C 1
ATOM 11684 O O . ARG B 1 736 ? 19.031 -6.109 8.547 1 92.69 736 ARG B O 1
ATOM 11691 N N . THR B 1 737 ? 20.359 -7.66 9.75 1 91.94 737 THR B N 1
ATOM 11692 C CA . THR B 1 737 ? 21.234 -7.863 8.609 1 91.94 737 THR B CA 1
ATOM 11693 C C . THR B 1 737 ? 20.469 -8.367 7.402 1 91.94 737 THR B C 1
ATOM 11695 O O . THR B 1 737 ? 19.578 -9.219 7.535 1 91.94 737 THR B O 1
ATOM 11698 N N . PRO B 1 738 ? 20.812 -7.871 6.297 1 93.12 738 PRO B N 1
ATOM 11699 C CA . PRO B 1 738 ? 20 -8.188 5.109 1 93.12 738 PRO B CA 1
ATOM 11700 C C . PRO B 1 738 ? 20.141 -9.648 4.684 1 93.12 738 PRO B C 1
ATOM 11702 O O . PRO B 1 738 ? 19.281 -10.164 3.955 1 93.12 738 PRO B O 1
ATOM 11705 N N . VAL B 1 739 ? 21.219 -10.398 5.055 1 95.38 739 VAL B N 1
ATOM 11706 C CA . VAL B 1 739 ? 21.422 -11.773 4.613 1 95.38 739 VAL B CA 1
ATOM 11707 C C . VAL B 1 739 ? 21.75 -12.664 5.812 1 95.38 739 VAL B C 1
ATOM 11709 O O . VAL B 1 739 ? 22.75 -12.453 6.488 1 95.38 739 VAL B O 1
ATOM 11712 N N . PRO B 1 740 ? 21.031 -13.688 6.168 1 95.44 740 PRO B N 1
ATOM 11713 C CA . PRO B 1 740 ? 19.797 -14.047 5.453 1 95.44 740 PRO B CA 1
ATOM 11714 C C . PRO B 1 740 ? 18.609 -13.164 5.844 1 95.44 740 PRO B C 1
ATOM 11716 O O . PRO B 1 740 ? 18.719 -12.352 6.77 1 95.44 740 PRO B O 1
ATOM 11719 N N . ILE B 1 741 ? 17.547 -13.281 5.043 1 91.38 741 ILE B N 1
ATOM 11720 C CA . ILE B 1 741 ? 16.297 -12.641 5.453 1 91.38 741 ILE B CA 1
ATOM 11721 C C . ILE B 1 741 ? 15.664 -13.43 6.59 1 91.38 741 ILE B C 1
ATOM 11723 O O . ILE B 1 741 ? 15.297 -14.594 6.414 1 91.38 741 ILE B O 1
ATOM 11727 N N . THR B 1 742 ? 15.57 -12.875 7.734 1 85.44 742 THR B N 1
ATOM 11728 C CA . THR B 1 742 ? 14.992 -13.602 8.859 1 85.44 742 THR B CA 1
ATOM 11729 C C . THR B 1 742 ? 14.023 -12.703 9.633 1 85.44 742 THR B C 1
ATOM 11731 O O . THR B 1 742 ? 14.25 -11.5 9.758 1 85.44 742 THR B O 1
ATOM 11734 N N . GLN B 1 743 ? 12.938 -13.383 9.961 1 79.81 743 GLN B N 1
ATOM 11735 C CA . GLN B 1 743 ? 11.992 -12.68 10.82 1 79.81 743 GLN B CA 1
ATOM 11736 C C . GLN B 1 743 ? 12.539 -12.523 12.234 1 79.81 743 GLN B C 1
ATOM 11738 O O . GLN B 1 743 ? 13.234 -13.406 12.742 1 79.81 743 GLN B O 1
ATOM 11743 N N . PHE B 1 744 ? 12.328 -11.359 12.688 1 75.88 744 PHE B N 1
ATOM 11744 C CA . PHE B 1 744 ? 12.539 -11.273 14.133 1 75.88 744 PHE B CA 1
ATOM 11745 C C . PHE B 1 744 ? 11.383 -11.914 14.891 1 75.88 744 PHE B C 1
ATOM 11747 O O . PHE B 1 744 ? 10.219 -11.578 14.664 1 75.88 744 PHE B O 1
ATOM 11754 N N . SER B 1 745 ? 11.484 -13.164 15.266 1 70.62 745 SER B N 1
ATOM 11755 C CA . SER B 1 745 ? 10.328 -13.891 15.805 1 70.62 745 SER B CA 1
ATOM 11756 C C . SER B 1 745 ? 10.5 -14.172 17.297 1 70.62 745 SER B C 1
ATOM 11758 O O . SER B 1 745 ? 11.609 -14.094 17.812 1 70.62 745 SER B O 1
ATOM 11760 N N . VAL B 1 746 ? 9.32 -14.289 17.891 1 63 746 VAL B N 1
ATOM 11761 C CA . VAL B 1 746 ? 9.273 -14.602 19.312 1 63 746 VAL B CA 1
ATOM 11762 C C . VAL B 1 746 ? 9.883 -15.977 19.547 1 63 746 VAL B C 1
ATOM 11764 O O . VAL B 1 746 ? 10.203 -16.328 20.688 1 63 746 VAL B O 1
ATOM 11767 N N . HIS B 1 747 ? 10 -16.703 18.438 1 55.22 747 HIS B N 1
ATOM 11768 C CA . HIS B 1 747 ? 10.523 -18.047 18.672 1 55.22 747 HIS B CA 1
ATOM 11769 C C . HIS B 1 747 ? 12.023 -18.109 18.391 1 55.22 747 HIS B C 1
ATOM 11771 O O . HIS B 1 747 ? 12.648 -19.156 18.609 1 55.22 747 HIS B O 1
ATOM 11777 N N . ASN B 1 748 ? 12.602 -17.078 17.719 1 45.59 748 ASN B N 1
ATOM 11778 C CA . ASN B 1 748 ? 14.039 -17.172 17.484 1 45.59 748 ASN B CA 1
ATOM 11779 C C . ASN B 1 748 ? 14.828 -16.688 18.703 1 45.59 748 ASN B C 1
ATOM 11781 O O . ASN B 1 748 ? 14.469 -15.688 19.328 1 45.59 748 ASN B O 1
#

pLDDT: mean 92.76, std 12.11, range [23.5, 98.94]

Organism: Ciona intestinalis (NCBI:txid7719)

Nearest PDB structures (foldseek):
  6f5l-assembly1_A-2  TM=9.689E-01  e=4.710E-88  Homo sapiens
  8bow-assembly1_A  TM=9.652E-01  e=2.994E-88  Homo sapiens
  6ez9-assembly1_A  TM=9.685E-01  e=4.539E-87  Homo sapiens
  4ngt-assembly1_A-2  TM=9.691E-01  e=1.258E-86  Homo sapiens
  2or4-assembly1_A  TM=9.601E-01  e=2.627E-86  Homo sapiens

Radius of gyration: 37.83 Å; Cα contacts (8 Å, |Δi|>4): 3385; chains: 2; bounding box: 147×101×79 Å

Sequence (1496 aa):
NAMPSRFVVVLVSVLAVSVSIGIGVIIGYFSHPSANSNVQAPIEDESIQQKLMNSINKENIQTHLKFLTKKPHIAGRSNDEVELVTYIENEWKANGLDNVVSYPYNVLLSYPKQGDSNYVAIVAADGTESDISQRKELVIDPEQNDPDVVDPFNAYSAAGEPEGDIVYVNYGTIDDFIYLNRTMLIDFHNKICIARYGSIFRGDKAKHAEQYGCAGLILYSDPANYCVPGEGVYPDSWYLPPTGVQRGNLKLARGDPRTIDYPSIPTAWFKNVSETSLPKIPVTPIGYIDAVKYLSKMGGPAVPAGWSGGLNITYRIGPGFSGTYASSKMKMSVKTENEEKEIKNVMGFIRGSVEPDRYVLFGNHRDAWVFGATDPSSGTAVLMEMVRSYSVMLKQGWRPRRTLVFCSWGAEEYGLIGSTEWVEEFQKQLLFRAVAYINVDVSVKSSYVFSCRGVYSLSNLMFDVAKSVPNPDTAEVSKGRTTVYDTWLLRSPFNSSDPSSLPFFGTLGSGSDYTMFLQSVGVPAIDMTYDYDRGLGISSYPLYHSVYETFDMVTTYVDPEFTYHLAMARIWAEAGRRLSDSVILPIDCRLYGVYLDRSYDSLMTIYGKSMRGNGIDTDKLKEVIDLFAVAANEIHDKENTLDLSNDFLVRGYNDQLMQLERAFLDQNPLPGRPVYRHYITAPSQHNNYGNSGFPGLVDSMFDIDADPDQVGRWEEVKRQYSILIFHILSAASTLRTPVPITQFSVHNNAMPSRFVVVLVSVLAVSVSIGIGVIIGYFSHPSANSNVQAPIEDESIQQKLMNSINKENIQTHLKFLTKKPHIAGRSNDEVELVTYIENEWKANGLDNVVSYPYNVLLSYPKQGDSNYVAIVAADGTESDISQRKELVIDPEQNDPDVVDPFNAYSAAGEPEGDIVYVNYGTIDDFIYLNRTMLIDFHNKICIARYGSIFRGDKAKHAEQYGCAGLILYSDPANYCVPGEGVYPDSWYLPPTGVQRGNLKLARGDPRTIDYPSIPTAWFKNVSETSLPKIPVTPIGYIDAVKYLSKMGGPAVPAGWSGGLNITYRIGPGFSGTYASSKMKMSVKTENEEKEIKNVMGFIRGSVEPDRYVLFGNHRDAWVFGATDPSSGTAVLMEMVRSYSVMLKQGWRPRRTLVFCSWGAEEYGLIGSTEWVEEFQKQLLFRAVAYINVDVSVKSSYVFSCRGVYSLSNLMFDVAKSVPNPDTAEVSKGRTTVYDTWLLRSPFNSSDPSSLPFFGTLGSGSDYTMFLQSVGVPAIDMTYDYDRGLGISSYPLYHSVYETFDMVTTYVDPEFTYHLAMARIWAEAGRRLSDSVILPIDCRLYGVYLDRSYDSLMTIYGKSMRGNGIDTDKLKEVIDLFAVAANEIHDKENTLDLSNDFLVRGYNDQLMQLERAFLDQNPLPGRPVYRHYITAPSQHNNYGNSGFPGLVDSMFDIDADPDQVGRWEEVKRQYSILIFHILSAASTLRTPVPITQFSVHN